Protein AF-0000000084987945 (afdb_homodimer)

Solvent-accessible surface area (backbone atoms only — not comparable to full-atom values): 74533 Å² total; per-residue (Å²): 143,82,83,84,73,84,87,86,86,86,79,91,82,84,87,88,77,84,85,86,88,83,87,84,81,84,77,81,86,84,83,82,85,83,84,81,84,84,82,87,84,83,82,85,83,87,82,87,81,85,81,81,77,78,73,83,76,75,76,74,80,72,62,79,60,89,60,60,73,70,62,80,61,82,75,36,69,38,44,73,41,33,36,32,45,24,54,27,39,64,25,58,55,28,51,79,42,78,48,49,49,55,23,37,37,28,26,41,70,70,18,45,58,64,63,59,49,51,52,57,26,43,67,40,40,54,67,92,40,73,86,45,66,91,70,44,40,17,73,93,49,36,65,63,40,69,76,39,26,76,77,40,52,33,32,38,36,32,25,39,20,62,67,41,10,58,61,46,17,73,75,68,75,46,52,56,75,32,33,32,37,36,31,42,32,35,26,67,68,69,48,58,35,37,31,29,77,72,39,64,87,72,43,72,42,29,50,86,74,37,72,69,36,31,52,52,46,50,53,52,59,68,24,48,47,38,18,43,75,46,47,52,57,18,43,60,65,25,70,39,54,36,67,59,49,47,51,52,69,69,50,84,82,60,49,73,52,56,43,34,29,48,48,39,49,50,37,49,27,56,70,50,69,43,53,57,60,55,53,40,59,32,38,49,62,84,78,77,56,88,74,80,75,67,74,70,49,71,66,52,48,47,50,41,48,49,34,38,48,50,51,49,49,48,31,43,50,34,15,49,50,50,23,55,55,45,39,73,68,42,81,86,51,66,53,41,41,41,42,44,73,62,55,55,33,37,36,37,31,35,25,30,83,89,43,68,67,72,36,47,40,64,66,41,40,56,52,55,33,42,52,50,36,50,47,43,45,48,47,56,52,40,69,70,47,85,53,57,33,37,40,34,31,43,36,66,57,62,79,30,40,55,68,54,25,40,51,49,44,55,48,49,58,61,52,27,74,49,25,31,33,38,32,28,43,56,54,32,51,64,48,51,48,45,48,47,59,36,37,30,32,32,27,57,43,95,88,64,29,21,33,56,37,72,64,57,49,62,57,81,86,41,71,70,39,43,47,30,26,44,32,55,48,48,25,41,25,44,54,45,23,60,60,50,38,59,72,38,41,56,33,36,25,40,38,68,33,43,29,37,50,54,50,40,50,50,38,38,33,31,57,68,64,71,49,78,62,54,42,54,75,35,49,47,38,17,47,40,59,71,19,47,62,33,49,32,48,68,48,31,60,90,86,50,76,81,52,36,32,46,37,36,36,32,74,71,29,46,52,37,50,51,52,32,41,69,50,88,26,51,91,44,55,86,41,54,42,52,35,36,81,57,36,98,38,73,52,18,38,66,72,49,70,45,58,61,70,63,52,25,52,51,49,35,66,70,54,66,91,54,95,65,57,52,61,78,69,62,61,85,80,52,44,54,67,64,50,51,53,53,48,28,56,75,67,74,46,83,76,57,93,60,44,61,42,55,49,25,53,50,46,36,51,51,45,63,70,61,37,62,80,76,52,56,70,69,58,52,50,35,51,45,50,54,50,51,57,68,61,53,129,138,88,85,81,81,80,85,85,83,87,82,90,78,85,93,82,91,73,86,79,89,73,92,84,78,86,69,82,75,86,73,74,85,78,76,82,83,75,90,78,89,82,91,81,86,90,82,90,76,82,78,78,78,75,71,82,74,73,75,75,76,74,65,77,67,81,66,62,75,73,68,83,64,83,73,40,70,37,44,75,42,33,36,30,43,23,53,28,38,65,26,56,56,29,51,80,42,79,49,50,49,56,24,36,38,28,26,43,70,73,19,43,59,64,62,59,48,50,51,58,25,42,67,40,39,55,67,90,42,73,85,45,66,90,70,44,41,16,72,93,48,37,66,64,39,68,76,40,26,77,77,39,51,34,34,38,37,32,25,39,20,64,66,41,10,58,61,47,17,71,77,67,75,48,51,57,75,32,32,32,35,36,32,42,31,35,26,69,66,69,46,56,35,37,33,30,77,72,40,64,86,72,44,72,44,31,51,86,74,36,71,69,36,31,52,53,48,50,53,52,60,68,21,48,44,38,19,46,75,47,48,53,57,17,42,60,64,24,70,38,55,37,67,59,48,47,52,54,70,69,51,86,83,60,50,74,53,57,42,34,29,46,48,38,50,49,37,50,27,56,69,52,69,43,54,56,61,55,53,39,59,33,38,50,64,83,79,78,56,90,77,80,75,68,73,74,50,71,65,52,48,48,51,42,49,49,33,38,46,49,49,48,50,48,30,43,51,34,15,49,50,48,23,55,56,45,39,72,68,41,82,89,51,67,55,40,41,41,43,43,73,62,55,57,34,36,35,38,31,34,24,29,85,90,43,67,67,72,36,46,40,63,69,41,37,55,51,56,34,40,52,51,38,50,46,46,44,49,47,58,52,39,69,70,46,88,54,56,32,37,40,36,31,42,37,65,58,61,78,32,41,55,70,56,26,39,52,48,43,56,48,49,57,61,52,26,74,50,24,32,34,40,33,28,41,56,53,32,53,64,48,51,48,44,48,46,58,34,38,30,34,30,27,57,44,97,87,65,28,23,34,58,37,72,65,58,47,64,57,81,84,40,72,71,40,44,48,29,26,46,31,55,49,49,24,41,25,44,53,47,23,60,62,49,36,61,73,37,41,54,32,36,25,40,38,68,32,44,30,39,50,53,51,40,51,49,39,39,33,32,57,67,65,71,48,78,62,50,45,54,76,36,50,46,38,18,47,40,59,71,19,46,62,34,48,32,48,68,47,31,59,90,85,49,76,80,51,35,33,48,34,35,36,34,73,72,30,46,51,36,50,51,51,31,42,71,51,88,26,51,92,45,54,85,40,54,43,52,36,35,83,57,36,100,38,74,52,19,39,65,72,48,71,44,58,63,71,62,52,24,53,50,49,36,66,72,54,66,91,53,97,68,58,54,62,77,70,60,62,87,79,51,44,55,66,63,50,50,52,53,48,29,56,74,66,72,46,84,76,57,94,61,43,60,42,55,50,25,53,51,46,35,54,53,45,64,71,61,37,62,80,75,52,56,71,68,58,50,51,35,51,47,51,55,49,50,57,68,61,53,130

pLDDT: mean 75.13, std 21.99, range [14.35, 97.81]

Foldseek 3Di:
DDDCPDDDDDDDDDDDDDDDDDDDDDDDDDDDDDDDDDDDDDDDDDDDDDDDPPPDPPDPPPPPPVPPPPVPPPQDAWAWAWKWFDQWAQAHTAPIDGFDLEFEEEFDPPLCQVRVQLLVCLLAALDDNAQDLVHTGYPVCSPVCVVPQPVDWGMKTKIQRVPNLVVVCVLPVDDSVQSRMKIWTATSVGWIWIDGPSCCVVPIQTCVPDDSSVVVRVSVSVNYFHAFEAELLLQDDQKDQLVVLVVLLPDPPDDPSSVRVNLLVVLLCVLLVHRSVLLLVLQDDDPPDVPDPPPDDPVRVVSSVVSQVVSQVSQAVSQQVLQVVVCVLVVPFNKGWGWDDHNRIIGIWIAGPVGRDTDTPNPDASLVSLVSSVCSSLCRSVVNVLASHEYEYEARQVRHDLVSLLVVLVSSVVSSVGYGYYYYHLALSNDDLVPLQSYWYWGQDPVRHIYIDSDLDPPPPDVSSVSRNVSSVVNNVVVVCVVQLAFAAEEEEADPLLQLLLVLLVVQCVVVVLDDFPHHYGYHHQNALVRQVVSCVVSPPPPDPRGAYEFEQAPRRVVRLVVCCVPVCVVPNLSYHYCCQLAVAGREGSCVLDFLLLLQVLVCVVPVPFPDRLSVVDDPRDHNVVSVVVVCVVRVHDQDPCNSNVSSNSSSVVDVVVGPVVDDPSSSVSSSVVVVSNRPD/DDPDPDDPDDDDDDDDDDPDPDDDPPPDPPDDDDDPDDDDDDDDDDDDDDDPPPPPPPDPPPPPPPPPPPPPPPQQAWAWAWKWFDQWAQAHTAPIDGFDLEFEEEADPPLCQVRVQLLVCLLAALDDNAQDLVHTGYPVCSVVCVVPQVVDWGMKTKIQRVPNLVVVCVLPVDDSVQSRMKIWTATSVGWIWIDGPSCCVVPIQTCVPDDSSVVSRVSVSSNYFHAFEAELLLQDDQKDQLVVLVVLLPDPPDDPSSVRVNLLVVLLCVLLVHRSVLLLVLQDDDPPDPPDPPPDDPVRVVSSVVSQVVSQVSQAVSQQVLQVVVCVLPVPFNKGWGWDDHNRIIGIWIAGPVGRDTDTPNPDASLVSLSSSVCSSQCRSCVNPLASHEYEYEARQVRPDLVSLLVVLVSSVVSSVGYGYYYYHLALSNDDLVPLQSYWYWGQDPVRHIYIDSDLDPPPPDVSSVRRNVSSVVNNVVVVCVVQLAFAQEEEEQDPLLQLLLVLLVVQCVVVPLDDFPHHYGYHHQNALVSQVVSCVVRPPPPDPRGAYEFEQAPRRVVRLVVCCVPVCVVPNLSYHYCCVLAVAGREGSCVLDPLLLLQVLVCVVPVPFPDRLNVVDDPRDHNVVSVVVVCVVRVHDQDPCNSNVSSNSSSVVDVVVGPVVDDPSSSVSSSVVVVSNRPD

Nearest PDB structures (foldseek):
  8sux-assembly1_A  TM=4.838E-01  e=1.278E-10  Escherichia coli
  8eea-assembly1_E  TM=4.472E-01  e=8.018E-11  Escherichia coli
  8eea-assembly1_F  TM=4.170E-01  e=2.702E-11  Escherichia coli
  8ee4-assembly1_E  TM=4.549E-01  e=4.667E-10  Escherichia coli
  8sux-assembly1_D  TM=4.494E-01  e=4.667E-10  Escherichia coli

Radius of gyration: 37.22 Å; Cα contacts (8 Å, |Δi|>4): 2187; chains: 2; bounding box: 114×106×109 Å

Sequence (1362 aa):
MTIHILPVKEKDTDFMNKQPLQDMLLLPRISDIPEIPEPQDHAEATSNSESPVESPVDSPVDAPAPGEAIDDRIIHPMHLTRFLVTNFRSVENSGWIEVDSVTALIGVNESGKTNLLVPLWKLNPAVGGEIVPASDYPKKQFGPVRQAPESFHFITAEFEAGELGEELCGKLEISSEEASLIAVKRYFNGDYSISFPRREELGEIRRSSGEEAEDVVDTVIHSLPKFVYYSEFGNLDSEIYLPHVVQNLQRTDLGPREAAKSRTLRVLFKFVGLEPGEILELGRDFPRRKGRRREPTVEEIREIAMKKRERSILLQSAGGLLTEKFRNWWKQGDYKFRFEADGSHFRIWVSDDRRPEEVELESRSTGLQWFLSFYLVFLVESGGEHQNAVLLLDEPGLSLHPLAQRNLFAFFDSLAKVNKILYTTHSPFLLDAEHLGRARKVYVSANGTTQVTSDLRSVEKDVRQAGAAYVVHSALNLNIAESMVTGCQPVVVQRVSDQYYLSTIKTLLIGANKIAPKRELLFPPAGASKTVGVIASIISGRDEPLPKVVLRDDEAGKQINAELKSDLYSDAQERIFSTDNYVLFSNSTTEDLIPAPFFAQVIDRWERNTDTAFADVLVNGKPVVAQVQAWAEAQDLVLRDEWRVEVAKRVKEQALKKGIGAFDAGTIARWAKLFQELIRNMTIHILPVKEKDTDFMNKQPLQDMLLLPRISDIPEIPEPQDHAEATSNSESPVESPVDSPVDAPAPGEAIDDRIIHPMHLTRFLVTNFRSVENSGWIEVDSVTALIGVNESGKTNLLVPLWKLNPAVGGEIVPASDYPKKQFGPVRQAPESFHFITAEFEAGELGEELCGKLEISSEEASLIAVKRYFNGDYSISFPRREELGEIRRSSGEEAEDVVDTVIHSLPKFVYYSEFGNLDSEIYLPHVVQNLQRTDLGPREAAKSRTLRVLFKFVGLEPGEILELGRDFPRRKGRRREPTVEEIREIAMKKRERSILLQSAGGLLTEKFRNWWKQGDYKFRFEADGSHFRIWVSDDRRPEEVELESRSTGLQWFLSFYLVFLVESGGEHQNAVLLLDEPGLSLHPLAQRNLFAFFDSLAKVNKILYTTHSPFLLDAEHLGRARKVYVSANGTTQVTSDLRSVEKDVRQAGAAYVVHSALNLNIAESMVTGCQPVVVQRVSDQYYLSTIKTLLIGANKIAPKRELLFPPAGASKTVGVIASIISGRDEPLPKVVLRDDEAGKQINAELKSDLYSDAQERIFSTDNYVLFSNSTTEDLIPAPFFAQVIDRWERNTDTAFADVLVNGKPVVAQVQAWAEAQDLVLRDEWRVEVAKRVKEQALKKGIGAFDAGTIARWAKLFQELIRN

Secondary structure (DSSP, 8-state):
-----PPP---------------------------------------------------------S------------EEEEEEEEEETTEEE---EE--SEEEEE-STTSSHHHHHHHHHHHSBSSS----HHHHS-STTHHHHHH-GGG-EEEEEEEE-THHHHHHHHHHT--HHHHTEEEEEEETTS-EEEE-TT-GGG--EEGGG-HHHHHHHHHHHHHSPEEEEEEGGGPPPSEEEHHHHHHHHH-S---HHHHHHHHHHHHHHHHHT--HHHHHHHH------SS------HHHHHHHHHHHHHHHHHHHHHHHHHHHHHHHH-TT--EEEEEEEETTEEEEEEEESS--S-EEGGGS-HHHHHHHHHHHHHHHHTTT--SSEEEEEESTTTTS-HHHHHHHHHHHHHHTTTSEEEEEE--GGGS-GGGGGGEEEEEE-TTS-EEEES--S--TT-HHHHHHHHHHHHHHHHHHHHHHHTT-EEEEBSSHHHHHHHHHHHHHHHHTTS---SS-EE--B--STHHHHHHHHHHS-TTSPPPEEEE--SHHHHHHHHHHHHTTTTT-GGGEEEGGGGSSSSS--GGGGS-HHHHHHHHHHH----SS-HHHH--TTS-HHHHHHHHHHHTT----TTHHHHHHHHHHHHHHHH-GGGS-HHHHHHHHHHHHHHH--/------------------------------------------------------------------------------EEEEEEEEEETTEEE---EE--SEEEEE-STTSSHHHHHHHHHHHSBSSS----HHHHS-STTHHHHHH-GGG-EEEEEEEE-THHHHHHHHHHT--HHHHTEEEEEEETTS-EEEE-TT-GGG--EEGGG-HHHHHHHHHHHHHSPEEEEEEGGGPPPSEEEHHHHHHHHH-S---HHHHHHHHHHHHHHHHHT--HHHHHHHH------SS------HHHHHHHHHHHHHHHHHHHHHHHHHHHHHHHH-TT--EEEEEEEETTEEEEEEEESS--S-EEGGGS-HHHHHHHHHHHHHHHHTTT--SSEEEEEESTTTTS-HHHHHHHHHHHHHHTTTSEEEEEE--GGGS-GGGGGGEEEEEE-TTS-EEEES--S--TT-HHHHHHHHHHHHHHHHHHHHHHHTT-EEEEBSSHHHHHHHHHHHHHHHHTTS---SS-EE--B--SHHHHHHHHHHHS-TTSPPPEEEE--SHHHHHHHHHHHHTTTTT-GGGEEEGGGGSSSSS--GGGGS-HHHHHHHHHHH----SS-HHHH--TTS-HHHHHHHHHHHTT----TTHHHHHHHHHHHHHHHH-GGGS-HHHHHHHHHHHHHHH--

Structure (mmCIF, N/CA/C/O backbone):
data_AF-0000000084987945-model_v1
#
loop_
_entity.id
_entity.type
_entity.pdbx_description
1 polymer 'AAA domain-containing protein, putative AbiEii toxin, Type IV TA system'
#
loop_
_atom_site.group_PDB
_atom_site.id
_atom_site.type_symbol
_atom_site.label_atom_id
_atom_site.label_alt_id
_atom_site.label_comp_id
_atom_site.label_asym_id
_atom_site.label_entity_id
_atom_site.label_seq_id
_atom_site.pdbx_PDB_ins_code
_atom_site.Cartn_x
_atom_site.Cartn_y
_atom_site.Cartn_z
_atom_site.occupancy
_atom_site.B_iso_or_equiv
_atom_site.auth_seq_id
_atom_site.auth_comp_id
_atom_site.auth_asym_id
_atom_site.auth_atom_id
_atom_site.pdbx_PDB_model_num
ATOM 1 N N . MET A 1 1 ? 37.281 15.789 -46.531 1 18.06 1 MET A N 1
ATOM 2 C CA . MET A 1 1 ? 36.156 15.016 -45.969 1 18.06 1 MET A CA 1
ATOM 3 C C . MET A 1 1 ? 36.594 13.57 -45.75 1 18.06 1 MET A C 1
ATOM 5 O O . MET A 1 1 ? 35.75 12.656 -45.781 1 18.06 1 MET A O 1
ATOM 9 N N . THR A 1 2 ? 37.844 13.289 -45.469 1 19.67 2 THR A N 1
ATOM 10 C CA . THR A 1 2 ? 38.969 12.367 -45.5 1 19.67 2 THR A CA 1
ATOM 11 C C . THR A 1 2 ? 38.812 11.273 -44.438 1 19.67 2 THR A C 1
ATOM 13 O O . THR A 1 2 ? 38.688 11.57 -43.25 1 19.67 2 THR A O 1
ATOM 16 N N . ILE A 1 3 ? 38.375 10.016 -44.844 1 20.69 3 ILE A N 1
ATOM 17 C CA . ILE A 1 3 ? 37.906 8.719 -44.375 1 20.69 3 ILE A CA 1
ATOM 18 C C . ILE A 1 3 ? 39 8.055 -43.531 1 20.69 3 ILE A C 1
ATOM 20 O O . ILE A 1 3 ? 40.125 7.844 -44 1 20.69 3 ILE A O 1
ATOM 24 N N . HIS A 1 4 ? 39 8.188 -42.125 1 18.03 4 HIS A N 1
ATOM 25 C CA . HIS A 1 4 ? 39.938 7.914 -41.062 1 18.03 4 HIS A CA 1
ATOM 26 C C . HIS A 1 4 ? 40.125 6.414 -40.844 1 18.03 4 HIS A C 1
ATOM 28 O O . HIS A 1 4 ? 39.219 5.73 -40.375 1 18.03 4 HIS A O 1
ATOM 34 N N . ILE A 1 5 ? 40.938 5.672 -41.625 1 17.28 5 ILE A N 1
ATOM 35 C CA . ILE A 1 5 ? 41.25 4.289 -41.938 1 17.28 5 ILE A CA 1
ATOM 36 C C . ILE A 1 5 ? 42.031 3.664 -40.781 1 17.28 5 ILE A C 1
ATOM 38 O O . ILE A 1 5 ? 42.781 2.717 -40.938 1 17.28 5 ILE A O 1
ATOM 42 N N . LEU A 1 6 ? 41.656 3.838 -39.469 1 18.48 6 LEU A N 1
ATOM 43 C CA . LEU A 1 6 ? 42.812 3.473 -38.656 1 18.48 6 LEU A CA 1
ATOM 44 C C . LEU A 1 6 ? 43.062 1.968 -38.719 1 18.48 6 LEU A C 1
ATOM 46 O O . LEU A 1 6 ? 42.125 1.185 -38.812 1 18.48 6 LEU A O 1
ATOM 50 N N . PRO A 1 7 ? 44.281 1.281 -38.562 1 17.52 7 PRO A N 1
ATOM 51 C CA . PRO A 1 7 ? 45.062 0.105 -38.969 1 17.52 7 PRO A CA 1
ATOM 52 C C . PRO A 1 7 ? 44.719 -1.14 -38.156 1 17.52 7 PRO A C 1
ATOM 54 O O . PRO A 1 7 ? 44.219 -1.028 -37.031 1 17.52 7 PRO A O 1
ATOM 57 N N . VAL A 1 8 ? 44.781 -2.41 -38.75 1 17.39 8 VAL A N 1
ATOM 58 C CA . VAL A 1 8 ? 44.531 -3.848 -38.812 1 17.39 8 VAL A CA 1
ATOM 59 C C . VAL A 1 8 ? 45.375 -4.566 -37.75 1 17.39 8 VAL A C 1
ATOM 61 O O . VAL A 1 8 ? 46.594 -4.355 -37.688 1 17.39 8 VAL A O 1
ATOM 64 N N . LYS A 1 9 ? 44.719 -5.141 -36.906 1 16.72 9 LYS A N 1
ATOM 65 C CA . LYS A 1 9 ? 45.062 -5.953 -35.75 1 16.72 9 LYS A CA 1
ATOM 66 C C . LYS A 1 9 ? 45.719 -7.254 -36.156 1 16.72 9 LYS A C 1
ATOM 68 O O . LYS A 1 9 ? 45.156 -8.039 -36.938 1 16.72 9 LYS A O 1
ATOM 73 N N . GLU A 1 10 ? 47 -7.516 -35.938 1 15.53 10 GLU A N 1
ATOM 74 C CA . GLU A 1 10 ? 48 -8.5 -36.281 1 15.53 10 GLU A CA 1
ATOM 75 C C . GLU A 1 10 ? 47.688 -9.867 -35.688 1 15.53 10 GLU A C 1
ATOM 77 O O . GLU A 1 10 ? 47 -9.961 -34.656 1 15.53 10 GLU A O 1
ATOM 82 N N . LYS A 1 11 ? 48.344 -11.047 -36.156 1 16.27 11 LYS A N 1
ATOM 83 C CA . LYS A 1 11 ? 48.438 -12.414 -36.656 1 16.27 11 LYS A CA 1
ATOM 84 C C . LYS A 1 11 ? 48.875 -13.367 -35.562 1 16.27 11 LYS A C 1
ATOM 86 O O . LYS A 1 11 ? 48.656 -14.578 -35.625 1 16.27 11 LYS A O 1
ATOM 91 N N . ASP A 1 12 ? 49.688 -13.078 -34.531 1 15.3 12 ASP A N 1
ATOM 92 C CA . ASP A 1 12 ? 50.812 -14 -34.469 1 15.3 12 ASP A CA 1
ATOM 93 C C . ASP A 1 12 ? 50.375 -15.375 -33.938 1 15.3 12 ASP A C 1
ATOM 95 O O . ASP A 1 12 ? 49.375 -15.492 -33.25 1 15.3 12 ASP A O 1
ATOM 99 N N . THR A 1 13 ? 51.281 -16.547 -34.125 1 15.8 13 THR A N 1
ATOM 100 C CA . THR A 1 13 ? 51.625 -17.891 -34.562 1 15.8 13 THR A CA 1
ATOM 101 C C . THR A 1 13 ? 51.594 -18.859 -33.375 1 15.8 13 THR A C 1
ATOM 103 O O . THR A 1 13 ? 51.062 -19.984 -33.5 1 15.8 13 THR A O 1
ATOM 106 N N . ASP A 1 14 ? 52.469 -18.875 -32.312 1 14.89 14 ASP A N 1
ATOM 107 C CA . ASP A 1 14 ? 53.406 -19.969 -32.281 1 14.89 14 ASP A CA 1
ATOM 108 C C . ASP A 1 14 ? 52.844 -21.172 -31.531 1 14.89 14 ASP A C 1
ATOM 110 O O . ASP A 1 14 ? 52.875 -22.297 -32.031 1 14.89 14 ASP A O 1
ATOM 114 N N . PHE A 1 15 ? 53.375 -21.469 -30.156 1 15.02 15 PHE A N 1
ATOM 115 C CA . PHE A 1 15 ? 54.344 -22.531 -29.859 1 15.02 15 PHE A CA 1
ATOM 116 C C . PHE A 1 15 ? 53.625 -23.812 -29.469 1 15.02 15 PHE A C 1
ATOM 118 O O . PHE A 1 15 ? 52.438 -23.797 -29.141 1 15.02 15 PHE A O 1
ATOM 125 N N . MET A 1 16 ? 54.25 -24.562 -28.375 1 14.88 16 MET A N 1
ATOM 126 C CA . MET A 1 16 ? 54.906 -25.844 -28.234 1 14.88 16 MET A CA 1
ATOM 127 C C . MET A 1 16 ? 53.938 -26.906 -27.719 1 14.88 16 MET A C 1
ATOM 129 O O . MET A 1 16 ? 52.875 -26.578 -27.219 1 14.88 16 MET A O 1
ATOM 133 N N . ASN A 1 17 ? 54.5 -27.859 -26.844 1 14.35 17 ASN A N 1
ATOM 134 C CA . ASN A 1 17 ? 54.844 -29.281 -26.828 1 14.35 17 ASN A CA 1
ATOM 135 C C . ASN A 1 17 ? 53.906 -30.062 -25.891 1 14.35 17 ASN A C 1
ATOM 137 O O . ASN A 1 17 ? 53.719 -31.266 -26.047 1 14.35 17 ASN A O 1
ATOM 141 N N . LYS A 1 18 ? 53.438 -29.391 -24.75 1 14.7 18 LYS A N 1
ATOM 142 C CA . LYS A 1 18 ? 53.812 -30.266 -23.641 1 14.7 18 LYS A CA 1
ATOM 143 C C . LYS A 1 18 ? 53.031 -31.562 -23.688 1 14.7 18 LYS A C 1
ATOM 145 O O . LYS A 1 18 ? 51.844 -31.578 -24.031 1 14.7 18 LYS A O 1
ATOM 150 N N . GLN A 1 19 ? 53.656 -32.531 -22.906 1 14.47 19 GLN A N 1
ATOM 151 C CA . GLN A 1 19 ? 53.875 -33.969 -22.906 1 14.47 19 GLN A CA 1
ATOM 152 C C . GLN A 1 19 ? 52.688 -34.688 -22.281 1 14.47 19 GLN A C 1
ATOM 154 O O . GLN A 1 19 ? 51.844 -34.094 -21.609 1 14.47 19 GLN A O 1
ATOM 159 N N . PRO A 1 20 ? 53.094 -35.719 -21.453 1 15.25 20 PRO A N 1
ATOM 160 C CA . PRO A 1 20 ? 52.906 -37.156 -21.609 1 15.25 20 PRO A CA 1
ATOM 161 C C . PRO A 1 20 ? 51.75 -37.688 -20.781 1 15.25 20 PRO A C 1
ATOM 163 O O . PRO A 1 20 ? 50.844 -38.344 -21.344 1 15.25 20 PRO A O 1
ATOM 166 N N . LEU A 1 21 ? 52.156 -38.156 -19.484 1 14.41 21 LEU A N 1
ATOM 167 C CA . LEU A 1 21 ? 52.312 -39.562 -19.109 1 14.41 21 LEU A CA 1
ATOM 168 C C . LEU A 1 21 ? 51.062 -40.094 -18.406 1 14.41 21 LEU A C 1
ATOM 170 O O . LEU A 1 21 ? 50.25 -39.281 -17.922 1 14.41 21 LEU A O 1
ATOM 174 N N . GLN A 1 22 ? 51.344 -41 -17.391 1 14.46 22 GLN A N 1
ATOM 175 C CA . GLN A 1 22 ? 51.062 -42.406 -17.188 1 14.46 22 GLN A CA 1
ATOM 176 C C . GLN A 1 22 ? 49.969 -42.594 -16.125 1 14.46 22 GLN A C 1
ATOM 178 O O . GLN A 1 22 ? 49 -43.312 -16.359 1 14.46 22 GLN A O 1
ATOM 183 N N . ASP A 1 23 ? 50.406 -42.531 -14.773 1 14.65 23 ASP A N 1
ATOM 184 C CA . ASP A 1 23 ? 50.469 -43.781 -14 1 14.65 23 ASP A CA 1
ATOM 185 C C . ASP A 1 23 ? 49.156 -44.062 -13.297 1 14.65 23 ASP A C 1
ATOM 187 O O . ASP A 1 23 ? 48.281 -43.188 -13.227 1 14.65 23 ASP A O 1
ATOM 191 N N . MET A 1 24 ? 49.219 -44.188 -11.836 1 14.56 24 MET A N 1
ATOM 192 C CA . MET A 1 24 ? 49.156 -45.375 -10.984 1 14.56 24 MET A CA 1
ATOM 193 C C . MET A 1 24 ? 47.812 -45.438 -10.258 1 14.56 24 MET A C 1
ATOM 195 O O . MET A 1 24 ? 47.375 -44.438 -9.664 1 14.56 24 MET A O 1
ATOM 199 N N . LEU A 1 25 ? 47 -46.469 -10.375 1 15.73 25 LEU A N 1
ATOM 200 C CA . LEU A 1 25 ? 45.656 -46.969 -10.102 1 15.73 25 LEU A CA 1
ATOM 201 C C . LEU A 1 25 ? 45.469 -47.219 -8.609 1 15.73 25 LEU A C 1
ATOM 203 O O . LEU A 1 25 ? 44.344 -47.562 -8.164 1 15.73 25 LEU A O 1
ATOM 207 N N . LEU A 1 26 ? 46.531 -47.156 -7.672 1 14.95 26 LEU A N 1
ATOM 208 C CA . LEU A 1 26 ? 46.438 -48.312 -6.785 1 14.95 26 LEU A CA 1
ATOM 209 C C . LEU A 1 26 ? 45.281 -48.156 -5.801 1 14.95 26 LEU A C 1
ATOM 211 O O . LEU A 1 26 ? 45.094 -47.094 -5.238 1 14.95 26 LEU A O 1
ATOM 215 N N . LEU A 1 27 ? 44.438 -49.219 -5.59 1 16.12 27 LEU A N 1
ATOM 216 C CA . LEU A 1 27 ? 43.125 -49.562 -5.051 1 16.12 27 LEU A CA 1
ATOM 217 C C . LEU A 1 27 ? 43.156 -49.656 -3.531 1 16.12 27 LEU A C 1
ATOM 219 O O . LEU A 1 27 ? 42.125 -49.469 -2.863 1 16.12 27 LEU A O 1
ATOM 223 N N . PRO A 1 28 ? 44.438 -49.812 -2.805 1 15 28 PRO A N 1
ATOM 224 C CA . PRO A 1 28 ? 44.25 -51.031 -2.014 1 15 28 PRO A CA 1
ATOM 225 C C . PRO A 1 28 ? 43.25 -50.875 -0.875 1 15 28 PRO A C 1
ATOM 227 O O . PRO A 1 28 ? 42.844 -49.75 -0.573 1 15 28 PRO A O 1
ATOM 230 N N . ARG A 1 29 ? 43.594 -51.625 0.313 1 15.9 29 ARG A N 1
ATOM 231 C CA . ARG A 1 29 ? 43.188 -52.75 1.132 1 15.9 29 ARG A CA 1
ATOM 232 C C . ARG A 1 29 ? 42.531 -52.281 2.428 1 15.9 29 ARG A C 1
ATOM 234 O O . ARG A 1 29 ? 42.75 -51.156 2.867 1 15.9 29 ARG A O 1
ATOM 241 N N . ILE A 1 30 ? 41.844 -53.188 3.168 1 16.94 30 ILE A N 1
ATOM 242 C CA . ILE A 1 30 ? 40.781 -53.531 4.09 1 16.94 30 ILE A CA 1
ATOM 243 C C . ILE A 1 30 ? 41.25 -53.312 5.527 1 16.94 30 ILE A C 1
ATOM 245 O O . ILE A 1 30 ? 40.406 -53.188 6.434 1 16.94 30 ILE A O 1
ATOM 249 N N . SER A 1 31 ? 42.688 -53.25 5.746 1 14.89 31 SER A N 1
ATOM 250 C CA . SER A 1 31 ? 43.062 -54.188 6.781 1 14.89 31 SER A CA 1
ATOM 251 C C . SER A 1 31 ? 42.5 -53.781 8.141 1 14.89 31 SER A C 1
ATOM 253 O O . SER A 1 31 ? 42.094 -52.625 8.328 1 14.89 31 SER A O 1
ATOM 255 N N . ASP A 1 32 ? 43.25 -54.25 9.203 1 15.66 32 ASP A N 1
ATOM 256 C CA . ASP A 1 32 ? 43.219 -55.094 10.391 1 15.66 32 ASP A CA 1
ATOM 257 C C . ASP A 1 32 ? 43.125 -54.25 11.656 1 15.66 32 ASP A C 1
ATOM 259 O O . ASP A 1 32 ? 42.344 -54.562 12.57 1 15.66 32 ASP A O 1
ATOM 263 N N . ILE A 1 33 ? 44.125 -53.219 12.055 1 15.47 33 ILE A N 1
ATOM 264 C CA . ILE A 1 33 ? 45 -53.75 13.094 1 15.47 33 ILE A CA 1
ATOM 265 C C . ILE A 1 33 ? 44.375 -53.5 14.469 1 15.47 33 ILE A C 1
ATOM 267 O O . ILE A 1 33 ? 43.562 -52.594 14.648 1 15.47 33 ILE A O 1
ATOM 271 N N . PRO A 1 34 ? 45.312 -53.656 15.508 1 16.17 34 PRO A N 1
ATOM 272 C CA . PRO A 1 34 ? 45.344 -54.375 16.781 1 16.17 34 PRO A CA 1
ATOM 273 C C . PRO A 1 34 ? 44.906 -53.531 17.969 1 16.17 34 PRO A C 1
ATOM 275 O O . PRO A 1 34 ? 44.75 -52.312 17.844 1 16.17 34 PRO A O 1
ATOM 278 N N . GLU A 1 35 ? 45.125 -54.094 19.156 1 18.77 35 GLU A N 1
ATOM 279 C CA . GLU A 1 35 ? 44.625 -54.25 20.516 1 18.77 35 GLU A CA 1
ATOM 280 C C . GLU A 1 35 ? 45.156 -53.156 21.438 1 18.77 35 GLU A C 1
ATOM 282 O O . GLU A 1 35 ? 44.625 -52.969 22.531 1 18.77 35 GLU A O 1
ATOM 287 N N . ILE A 1 36 ? 45.938 -51.969 21 1 15.86 36 ILE A N 1
ATOM 288 C CA . ILE A 1 36 ? 47.094 -51.844 21.875 1 15.86 36 ILE A CA 1
ATOM 289 C C . ILE A 1 36 ? 46.656 -51.469 23.281 1 15.86 36 ILE A C 1
ATOM 291 O O . ILE A 1 36 ? 45.688 -50.719 23.453 1 15.86 36 ILE A O 1
ATOM 295 N N . PRO A 1 37 ? 47.781 -51.562 24.109 1 16.61 37 PRO A N 1
ATOM 296 C CA . PRO A 1 37 ? 48 -52 25.5 1 16.61 37 PRO A CA 1
ATOM 297 C C . PRO A 1 37 ? 47.75 -50.875 26.516 1 16.61 37 PRO A C 1
ATOM 299 O O . PRO A 1 37 ? 47.656 -49.719 26.141 1 16.61 37 PRO A O 1
ATOM 302 N N . GLU A 1 38 ? 48.094 -51.25 27.75 1 17.95 38 GLU A N 1
ATOM 303 C CA . GLU A 1 38 ? 47.688 -51 29.125 1 17.95 38 GLU A CA 1
ATOM 304 C C . GLU A 1 38 ? 48.281 -49.719 29.688 1 17.95 38 GLU A C 1
ATOM 306 O O . GLU A 1 38 ? 47.625 -48.969 30.406 1 17.95 38 GLU A O 1
ATOM 311 N N . PRO A 1 39 ? 49.594 -49.25 29.141 1 15.38 39 PRO A N 1
ATOM 312 C CA . PRO A 1 39 ? 50.469 -49.25 30.312 1 15.38 39 PRO A CA 1
ATOM 313 C C . PRO A 1 39 ? 50.281 -48.031 31.219 1 15.38 39 PRO A C 1
ATOM 315 O O . PRO A 1 39 ? 49.656 -47.062 30.812 1 15.38 39 PRO A O 1
ATOM 318 N N . GLN A 1 40 ? 51.5 -47.625 31.844 1 16.14 40 GLN A N 1
ATOM 319 C CA . GLN A 1 40 ? 52.062 -47.406 33.188 1 16.14 40 GLN A CA 1
ATOM 320 C C . GLN A 1 40 ? 52.094 -45.906 33.531 1 16.14 40 GLN A C 1
ATOM 322 O O . GLN A 1 40 ? 52.062 -45.062 32.656 1 16.14 40 GLN A O 1
ATOM 327 N N . ASP A 1 41 ? 52.656 -45.562 34.781 1 17.11 41 ASP A N 1
ATOM 328 C CA . ASP A 1 41 ? 52.5 -44.656 35.906 1 17.11 41 ASP A CA 1
ATOM 329 C C . ASP A 1 41 ? 53.312 -43.375 35.688 1 17.11 41 ASP A C 1
ATOM 331 O O . ASP A 1 41 ? 52.906 -42.281 36.125 1 17.11 41 ASP A O 1
ATOM 335 N N . HIS A 1 42 ? 54.469 -43.344 34.875 1 15.16 42 HIS A N 1
ATOM 336 C CA . HIS A 1 42 ? 55.594 -42.812 35.625 1 15.16 42 HIS A CA 1
ATOM 337 C C . HIS A 1 42 ? 55.562 -41.281 35.656 1 15.16 42 HIS A C 1
ATOM 339 O O . HIS A 1 42 ? 55.031 -40.656 34.719 1 15.16 42 HIS A O 1
ATOM 345 N N . ALA A 1 43 ? 56.312 -40.719 36.688 1 16.25 43 ALA A N 1
ATOM 346 C CA . ALA A 1 43 ? 56.438 -39.531 37.531 1 16.25 43 ALA A CA 1
ATOM 347 C C . ALA A 1 43 ? 57.25 -38.438 36.812 1 16.25 43 ALA A C 1
ATOM 349 O O . ALA A 1 43 ? 56.906 -37.25 36.906 1 16.25 43 ALA A O 1
ATOM 350 N N . GLU A 1 44 ? 58.312 -38.781 35.969 1 15.02 44 GLU A N 1
ATOM 351 C CA . GLU A 1 44 ? 59.5 -38.094 36.438 1 15.02 44 GLU A CA 1
ATOM 352 C C . GLU A 1 44 ? 59.531 -36.656 35.938 1 15.02 44 GLU A C 1
ATOM 354 O O . GLU A 1 44 ? 58.938 -36.312 34.906 1 15.02 44 GLU A O 1
ATOM 359 N N . ALA A 1 45 ? 60.562 -35.781 36.469 1 16.61 45 ALA A N 1
ATOM 360 C CA . ALA A 1 45 ? 60.938 -34.469 37 1 16.61 45 ALA A CA 1
ATOM 361 C C . ALA A 1 45 ? 61.594 -33.594 35.906 1 16.61 45 ALA A C 1
ATOM 363 O O . ALA A 1 45 ? 61.438 -32.375 35.906 1 16.61 45 ALA A O 1
ATOM 364 N N . THR A 1 46 ? 62.281 -34.188 34.812 1 15.76 46 THR A N 1
ATOM 365 C CA . THR A 1 46 ? 63.594 -33.531 34.75 1 15.76 46 THR A CA 1
ATOM 366 C C . THR A 1 46 ? 63.438 -32.125 34.188 1 15.76 46 THR A C 1
ATOM 368 O O . THR A 1 46 ? 62.5 -31.828 33.438 1 15.76 46 THR A O 1
ATOM 371 N N . SER A 1 47 ? 64.562 -31.203 34.25 1 17.02 47 SER A N 1
ATOM 372 C CA . SER A 1 47 ? 65.062 -29.875 34.562 1 17.02 47 SER A CA 1
ATOM 373 C C . SER A 1 47 ? 65.312 -29.078 33.281 1 17.02 47 SER A C 1
ATOM 375 O O . SER A 1 47 ? 65.25 -27.844 33.281 1 17.02 47 SER A O 1
ATOM 377 N N . ASN A 1 48 ? 65.688 -29.734 32.062 1 16.28 48 ASN A N 1
ATOM 378 C CA . ASN A 1 48 ? 66.812 -29.062 31.484 1 16.28 48 ASN A CA 1
ATOM 379 C C . ASN A 1 48 ? 66.438 -27.719 30.859 1 16.28 48 ASN A C 1
ATOM 381 O O . ASN A 1 48 ? 65.312 -27.531 30.438 1 16.28 48 ASN A O 1
ATOM 385 N N . SER A 1 49 ? 67.5 -26.781 30.484 1 17.55 49 SER A N 1
ATOM 386 C CA . SER A 1 49 ? 67.938 -25.391 30.484 1 17.55 49 SER A CA 1
ATOM 387 C C . SER A 1 49 ? 67.75 -24.75 29.125 1 17.55 49 SER A C 1
ATOM 389 O O . SER A 1 49 ? 67.625 -23.516 29.016 1 17.55 49 SER A O 1
ATOM 391 N N . GLU A 1 50 ? 67.688 -25.516 27.922 1 17.38 50 GLU A N 1
ATOM 392 C CA . GLU A 1 50 ? 68.5 -24.859 26.922 1 17.38 50 GLU A CA 1
ATOM 393 C C . GLU A 1 50 ? 67.812 -23.641 26.328 1 17.38 50 GLU A C 1
ATOM 395 O O . GLU A 1 50 ? 66.625 -23.562 26.328 1 17.38 50 GLU A O 1
ATOM 400 N N . SER A 1 51 ? 68.688 -22.688 25.656 1 19.19 51 SER A N 1
ATOM 401 C CA . SER A 1 51 ? 68.75 -21.266 25.375 1 19.19 51 SER A CA 1
ATOM 402 C C . SER A 1 51 ? 67.938 -20.891 24.141 1 19.19 51 SER A C 1
ATOM 404 O O . SER A 1 51 ? 68 -21.609 23.141 1 19.19 51 SER A O 1
ATOM 406 N N . PRO A 1 52 ? 66.875 -19.938 24.219 1 18.58 52 PRO A N 1
ATOM 407 C CA . PRO A 1 52 ? 65.75 -19.516 23.438 1 18.58 52 PRO A CA 1
ATOM 408 C C . PRO A 1 52 ? 66.125 -18.828 22.125 1 18.58 52 PRO A C 1
ATOM 410 O O . PRO A 1 52 ? 66.75 -17.766 22.156 1 18.58 52 PRO A O 1
ATOM 413 N N . VAL A 1 53 ? 66.75 -19.656 21.156 1 18.67 53 VAL A N 1
ATOM 414 C CA . VAL A 1 53 ? 67.312 -18.953 20 1 18.67 53 VAL A CA 1
ATOM 415 C C . VAL A 1 53 ? 66.188 -18.078 19.359 1 18.67 53 VAL A C 1
ATOM 417 O O . VAL A 1 53 ? 65.062 -18.5 19.203 1 18.67 53 VAL A O 1
ATOM 420 N N . GLU A 1 54 ? 66.438 -16.766 19.156 1 18.73 54 GLU A N 1
ATOM 421 C CA . GLU A 1 54 ? 65.688 -15.531 18.875 1 18.73 54 GLU A CA 1
ATOM 422 C C . GLU A 1 54 ? 65.312 -15.445 17.406 1 18.73 54 GLU A C 1
ATOM 424 O O . GLU A 1 54 ? 66.188 -15.289 16.531 1 18.73 54 GLU A O 1
ATOM 429 N N . SER A 1 55 ? 64.625 -16.5 16.891 1 18.39 55 SER A N 1
ATOM 430 C CA . SER A 1 55 ? 64.562 -16.453 15.43 1 18.39 55 SER A CA 1
ATOM 431 C C . SER A 1 55 ? 63.906 -15.133 14.977 1 18.39 55 SER A C 1
ATOM 433 O O . SER A 1 55 ? 63 -14.633 15.602 1 18.39 55 SER A O 1
ATOM 435 N N . PRO A 1 56 ? 64.562 -14.438 14.016 1 20.42 56 PRO A N 1
ATOM 436 C CA . PRO A 1 56 ? 64.25 -13.078 13.562 1 20.42 56 PRO A CA 1
ATOM 437 C C . PRO A 1 56 ? 62.938 -12.953 12.828 1 20.42 56 PRO A C 1
ATOM 439 O O . PRO A 1 56 ? 62.594 -13.797 12 1 20.42 56 PRO A O 1
ATOM 442 N N . VAL A 1 57 ? 61.812 -12.578 13.523 1 21.09 57 VAL A N 1
ATOM 443 C CA . VAL A 1 57 ? 60.406 -12.359 13.219 1 21.09 57 VAL A CA 1
ATOM 444 C C . VAL A 1 57 ? 60.281 -11.414 12.023 1 21.09 57 VAL A C 1
ATOM 446 O O . VAL A 1 57 ? 60.719 -10.273 12.07 1 21.09 57 VAL A O 1
ATOM 449 N N . ASP A 1 58 ? 60.531 -11.961 10.82 1 20.12 58 ASP A N 1
ATOM 450 C CA . ASP A 1 58 ? 60.469 -11.086 9.656 1 20.12 58 ASP A CA 1
ATOM 451 C C . ASP A 1 58 ? 59.188 -10.273 9.664 1 20.12 58 ASP A C 1
ATOM 453 O O . ASP A 1 58 ? 58.125 -10.758 10.109 1 20.12 58 ASP A O 1
ATOM 457 N N . SER A 1 59 ? 59.25 -8.953 9.438 1 20.34 59 SER A N 1
ATOM 458 C CA . SER A 1 59 ? 58.375 -7.805 9.617 1 20.34 59 SER A CA 1
ATOM 459 C C . SER A 1 59 ? 57.156 -7.918 8.734 1 20.34 59 SER A C 1
ATOM 461 O O . SER A 1 59 ? 57.25 -8.258 7.555 1 20.34 59 SER A O 1
ATOM 463 N N . PRO A 1 60 ? 56 -8.25 9.352 1 22.73 60 PRO A N 1
ATOM 464 C CA . PRO A 1 60 ? 54.656 -8.43 8.734 1 22.73 60 PRO A CA 1
ATOM 465 C C . PRO A 1 60 ? 54.344 -7.355 7.695 1 22.73 60 PRO A C 1
ATOM 467 O O . PRO A 1 60 ? 54.75 -6.199 7.852 1 22.73 60 PRO A O 1
ATOM 470 N N . VAL A 1 61 ? 54.406 -7.73 6.457 1 25.23 61 VAL A N 1
ATOM 471 C CA . VAL A 1 61 ? 54.094 -6.832 5.352 1 25.23 61 VAL A CA 1
ATOM 472 C C . VAL A 1 61 ? 52.844 -6.008 5.691 1 25.23 61 VAL A C 1
ATOM 474 O O . VAL A 1 61 ? 51.812 -6.555 6.109 1 25.23 61 VAL A O 1
ATOM 477 N N . ASP A 1 62 ? 52.969 -4.781 6.047 1 22.88 62 ASP A N 1
ATOM 478 C CA . ASP A 1 62 ? 52.031 -3.727 6.484 1 22.88 62 ASP A CA 1
ATOM 479 C C . ASP A 1 62 ? 50.875 -3.57 5.516 1 22.88 62 ASP A C 1
ATOM 481 O O . ASP A 1 62 ? 51.062 -3.145 4.371 1 22.88 62 ASP A O 1
ATOM 485 N N . ALA A 1 63 ? 50.094 -4.586 5.355 1 26.78 63 ALA A N 1
ATOM 486 C CA . ALA A 1 63 ? 48.906 -4.25 4.559 1 26.78 63 ALA A CA 1
ATOM 487 C C . ALA A 1 63 ? 48.406 -2.854 4.895 1 26.78 63 ALA A C 1
ATOM 489 O O . ALA A 1 63 ? 48.312 -2.48 6.066 1 26.78 63 ALA A O 1
ATOM 490 N N . PRO A 1 64 ? 48.469 -1.971 3.916 1 25.88 64 PRO A N 1
ATOM 491 C CA . PRO A 1 64 ? 48.156 -0.624 4.402 1 25.88 64 PRO A CA 1
ATOM 492 C C . PRO A 1 64 ? 46.938 -0.585 5.285 1 25.88 64 PRO A C 1
ATOM 494 O O . PRO A 1 64 ? 46 -1.393 5.102 1 25.88 64 PRO A O 1
ATOM 497 N N . ALA A 1 65 ? 47.062 -0.458 6.598 1 25.83 65 ALA A N 1
ATOM 498 C CA . ALA A 1 65 ? 46.031 -0.203 7.578 1 25.83 65 ALA A CA 1
ATOM 499 C C . ALA A 1 65 ? 44.938 0.702 7 1 25.83 65 ALA A C 1
ATOM 501 O O . ALA A 1 65 ? 45.25 1.704 6.348 1 25.83 65 ALA A O 1
ATOM 502 N N . PRO A 1 66 ? 43.875 0.045 6.633 1 27.66 66 PRO A N 1
ATOM 503 C CA . PRO A 1 66 ? 42.844 0.929 6.078 1 27.66 66 PRO A CA 1
ATOM 504 C C . PRO A 1 66 ? 42.812 2.301 6.75 1 27.66 66 PRO A C 1
ATOM 506 O O . PRO A 1 66 ? 41.812 3.008 6.684 1 27.66 66 PRO A O 1
ATOM 509 N N . GLY A 1 67 ? 43.812 2.42 7.695 1 27.22 67 GLY A N 1
ATOM 510 C CA . GLY A 1 67 ? 43.938 3.693 8.391 1 27.22 67 GLY A CA 1
ATOM 511 C C . GLY A 1 67 ? 44.156 4.867 7.449 1 27.22 67 GLY A C 1
ATOM 512 O O . GLY A 1 67 ? 45.281 5.254 7.176 1 27.22 67 GLY A O 1
ATOM 513 N N . GLU A 1 68 ? 43.656 4.824 6.312 1 30.38 68 GLU A N 1
ATOM 514 C CA . GLU A 1 68 ? 44 6.129 5.746 1 30.38 68 GLU A CA 1
ATOM 515 C C . GLU A 1 68 ? 44.094 7.195 6.832 1 30.38 68 GLU A C 1
ATOM 517 O O . GLU A 1 68 ? 43.375 7.125 7.844 1 30.38 68 GLU A O 1
ATOM 522 N N . ALA A 1 69 ? 45.219 7.879 6.934 1 29.27 69 ALA A N 1
ATOM 523 C CA . ALA A 1 69 ? 45.438 9 7.848 1 29.27 69 ALA A CA 1
ATOM 524 C C . ALA A 1 69 ? 44.125 9.758 8.094 1 29.27 69 ALA A C 1
ATOM 526 O O . ALA A 1 69 ? 43.531 10.289 7.164 1 29.27 69 ALA A O 1
ATOM 527 N N . ILE A 1 70 ? 43.312 9.242 8.961 1 33.34 70 ILE A N 1
ATOM 528 C CA . ILE A 1 70 ? 42.344 10.234 9.461 1 33.34 70 ILE A CA 1
ATOM 529 C C . ILE A 1 70 ? 43 11.617 9.414 1 33.34 70 ILE A C 1
ATOM 531 O O . ILE A 1 70 ? 43.969 11.883 10.117 1 33.34 70 ILE A O 1
ATOM 535 N N . ASP A 1 71 ? 43.375 12.078 8.305 1 34.75 71 ASP A N 1
ATOM 536 C CA . ASP A 1 71 ? 43.781 13.484 8.328 1 34.75 71 ASP A CA 1
ATOM 537 C C . ASP A 1 71 ? 43.094 14.219 9.484 1 34.75 71 ASP A C 1
ATOM 539 O O . ASP A 1 71 ? 41.875 14.117 9.656 1 34.75 71 ASP A O 1
ATOM 543 N N . ASP A 1 72 ? 43.75 14.25 10.602 1 39.06 72 ASP A N 1
ATOM 544 C CA . ASP A 1 72 ? 43.438 14.906 11.867 1 39.06 72 ASP A CA 1
ATOM 545 C C . ASP A 1 72 ? 42.656 16.188 11.633 1 39.06 72 ASP A C 1
ATOM 547 O O . ASP A 1 72 ? 42.562 17.047 12.516 1 39.06 72 ASP A O 1
ATOM 551 N N . ARG A 1 73 ? 42.438 16.438 10.367 1 43.25 73 ARG A N 1
ATOM 552 C CA . ARG A 1 73 ? 41.688 17.688 10.234 1 43.25 73 ARG A CA 1
ATOM 553 C C . ARG A 1 73 ? 40.281 17.578 10.812 1 43.25 73 ARG A C 1
ATOM 555 O O . ARG A 1 73 ? 39.656 16.516 10.727 1 43.25 73 ARG A O 1
ATOM 562 N N . ILE A 1 74 ? 40 18.266 11.812 1 49.78 74 ILE A N 1
ATOM 563 C CA . ILE A 1 74 ? 38.688 18.438 12.406 1 49.78 74 ILE A CA 1
ATOM 564 C C . ILE A 1 74 ? 37.625 18.547 11.312 1 49.78 74 ILE A C 1
ATOM 566 O O . ILE A 1 74 ? 37.656 19.453 10.484 1 49.78 74 ILE A O 1
ATOM 570 N N . ILE A 1 75 ? 37.062 17.359 10.867 1 62.44 75 ILE A N 1
ATOM 571 C CA . ILE A 1 75 ? 36.031 17.391 9.844 1 62.44 75 ILE A CA 1
ATOM 572 C C . ILE A 1 75 ? 34.75 18 10.422 1 62.44 75 ILE A C 1
ATOM 574 O O . ILE A 1 75 ? 34.25 17.547 11.445 1 62.44 75 ILE A O 1
ATOM 578 N N . HIS A 1 76 ? 34.469 19.141 9.906 1 69.88 76 HIS A N 1
ATOM 579 C CA . HIS A 1 76 ? 33.219 19.766 10.258 1 69.88 76 HIS A CA 1
ATOM 580 C C . HIS A 1 76 ? 32.094 19.328 9.32 1 69.88 76 HIS A C 1
ATOM 582 O O . HIS A 1 76 ? 32.125 19.625 8.125 1 69.88 76 HIS A O 1
ATOM 588 N N . PRO A 1 77 ? 31.125 18.578 9.852 1 82.94 77 PRO A N 1
ATOM 589 C CA . PRO A 1 77 ? 30.094 18.031 8.977 1 82.94 77 PRO A CA 1
ATOM 590 C C . PRO A 1 77 ? 29.156 19.094 8.422 1 82.94 77 PRO A C 1
ATOM 592 O O . PRO A 1 77 ? 28.859 20.078 9.102 1 82.94 77 PRO A O 1
ATOM 595 N N . MET A 1 78 ? 28.922 19.062 7.09 1 91.5 78 MET A N 1
ATOM 596 C CA . MET A 1 78 ? 27.953 19.922 6.406 1 91.5 78 MET A CA 1
ATOM 597 C C . MET A 1 78 ? 26.578 19.281 6.375 1 91.5 78 MET A C 1
ATOM 599 O O . MET A 1 78 ? 26.453 18.047 6.449 1 91.5 78 MET A O 1
ATOM 603 N N . HIS A 1 79 ? 25.578 20.141 6.332 1 92.56 79 HIS A N 1
ATOM 604 C CA . HIS A 1 79 ? 24.203 19.641 6.316 1 92.56 79 HIS A CA 1
ATOM 605 C C . HIS A 1 79 ? 23.484 20.031 5.031 1 92.56 79 HIS A C 1
ATOM 607 O O . HIS A 1 79 ? 23.5 21.203 4.641 1 92.56 79 HIS A O 1
ATOM 613 N N . LEU A 1 80 ? 22.875 19.109 4.387 1 95.88 80 LEU A N 1
ATOM 614 C CA . LEU A 1 80 ? 22.172 19.312 3.125 1 95.88 80 LEU A CA 1
ATOM 615 C C . LEU A 1 80 ? 20.906 20.141 3.34 1 95.88 80 LEU A C 1
ATOM 617 O O . LEU A 1 80 ? 20.109 19.844 4.219 1 95.88 80 LEU A O 1
ATOM 621 N N . THR A 1 81 ? 20.75 21.156 2.531 1 94.31 81 THR A N 1
ATOM 622 C CA . THR A 1 81 ? 19.578 22.016 2.672 1 94.31 81 THR A CA 1
ATOM 623 C C . THR A 1 81 ? 18.641 21.844 1.482 1 94.31 81 THR A C 1
ATOM 625 O O . THR A 1 81 ? 17.422 21.75 1.656 1 94.31 81 THR A O 1
ATOM 628 N N . ARG A 1 82 ? 19.188 21.906 0.334 1 94.81 82 ARG A N 1
ATOM 629 C CA . ARG A 1 82 ? 18.391 21.703 -0.875 1 94.81 82 ARG A CA 1
ATOM 630 C C . ARG A 1 82 ? 19.266 21.203 -2.023 1 94.81 82 ARG A C 1
ATOM 632 O O . ARG A 1 82 ? 20.5 21.25 -1.945 1 94.81 82 ARG A O 1
ATOM 639 N N . PHE A 1 83 ? 18.625 20.703 -3.078 1 97 83 PHE A N 1
ATOM 640 C CA . PHE A 1 83 ? 19.375 20.219 -4.234 1 97 83 PHE A CA 1
ATOM 641 C C . PHE A 1 83 ? 18.547 20.344 -5.508 1 97 83 PHE A C 1
ATOM 643 O O . PHE A 1 83 ? 17.328 20.594 -5.441 1 97 83 PHE A O 1
ATOM 650 N N . LEU A 1 84 ? 19.312 20.266 -6.598 1 95.06 84 LEU A N 1
ATOM 651 C CA . LEU A 1 84 ? 18.75 20.422 -7.93 1 95.06 84 LEU A CA 1
ATOM 652 C C . LEU A 1 84 ? 19.344 19.406 -8.891 1 95.06 84 LEU A C 1
ATOM 654 O O . LEU A 1 84 ? 20.562 19.25 -8.977 1 95.06 84 LEU A O 1
ATOM 658 N N . VAL A 1 85 ? 18.453 18.656 -9.5 1 95.94 85 VAL A N 1
ATOM 659 C CA . VAL A 1 85 ? 18.906 17.672 -10.469 1 95.94 85 VAL A CA 1
ATOM 660 C C . VAL A 1 85 ? 18.719 18.219 -11.891 1 95.94 85 VAL A C 1
ATOM 662 O O . VAL A 1 85 ? 17.656 18.781 -12.211 1 95.94 85 VAL A O 1
ATOM 665 N N . THR A 1 86 ? 19.812 18.047 -12.641 1 94.62 86 THR A N 1
ATOM 666 C CA . THR A 1 86 ? 19.766 18.5 -14.023 1 94.62 86 THR A CA 1
ATOM 667 C C . THR A 1 86 ? 20.312 17.438 -14.969 1 94.62 86 THR A C 1
ATOM 669 O O . THR A 1 86 ? 21.281 16.75 -14.633 1 94.62 86 THR A O 1
ATOM 672 N N . ASN A 1 87 ? 19.688 17.281 -16.016 1 91.81 87 ASN A N 1
ATOM 673 C CA . ASN A 1 87 ? 20.172 16.453 -17.125 1 91.81 87 ASN A CA 1
ATOM 674 C C . ASN A 1 87 ? 20.5 15.031 -16.656 1 91.81 87 ASN A C 1
ATOM 676 O O . ASN A 1 87 ? 21.609 14.539 -16.906 1 91.81 87 ASN A O 1
ATOM 680 N N . PHE A 1 88 ? 19.625 14.422 -16.016 1 91.88 88 PHE A N 1
ATOM 681 C CA . PHE A 1 88 ? 19.844 13.062 -15.531 1 91.88 88 PHE A CA 1
ATOM 682 C C . PHE A 1 88 ? 18.656 12.172 -15.891 1 91.88 88 PHE A C 1
ATOM 684 O O . PHE A 1 88 ? 17.547 12.383 -15.406 1 91.88 88 PHE A O 1
ATOM 691 N N . ARG A 1 89 ? 18.844 11.234 -16.656 1 84.75 89 ARG A N 1
ATOM 692 C CA . ARG A 1 89 ? 17.812 10.312 -17.109 1 84.75 89 ARG A CA 1
ATOM 693 C C . ARG A 1 89 ? 16.594 11.062 -17.609 1 84.75 89 ARG A C 1
ATOM 695 O O . ARG A 1 89 ? 16.688 11.859 -18.547 1 84.75 89 ARG A O 1
ATOM 702 N N . SER A 1 90 ? 15.453 11.008 -16.922 1 77.81 90 SER A N 1
ATOM 703 C CA . SER A 1 90 ? 14.219 11.641 -17.375 1 77.81 90 SER A CA 1
ATOM 704 C C . SER A 1 90 ? 14.102 13.062 -16.844 1 77.81 90 SER A C 1
ATOM 706 O O . SER A 1 90 ? 13.18 13.797 -17.219 1 77.81 90 SER A O 1
ATOM 708 N N . VAL A 1 91 ? 15.031 13.477 -16.062 1 86.94 91 VAL A N 1
ATOM 709 C CA . VAL A 1 91 ? 14.938 14.781 -15.422 1 86.94 91 VAL A CA 1
ATOM 710 C C . VAL A 1 91 ? 15.734 15.812 -16.234 1 86.94 91 VAL A C 1
ATOM 712 O O . VAL A 1 91 ? 16.938 15.664 -16.406 1 86.94 91 VAL A O 1
ATOM 715 N N . GLU A 1 92 ? 15.117 16.766 -16.75 1 87.81 92 GLU A N 1
ATOM 716 C CA . GLU A 1 92 ? 15.805 17.875 -17.391 1 87.81 92 GLU A CA 1
ATOM 717 C C . GLU A 1 92 ? 16.203 18.938 -16.359 1 87.81 92 GLU A C 1
ATOM 719 O O . GLU A 1 92 ? 17.359 19.344 -16.297 1 87.81 92 GLU A O 1
ATOM 724 N N . ASN A 1 93 ? 15.328 19.344 -15.672 1 91.44 93 ASN A N 1
ATOM 725 C CA . ASN A 1 93 ? 15.477 20.297 -14.562 1 91.44 93 ASN A CA 1
ATOM 726 C C . ASN A 1 93 ? 14.391 20.078 -13.508 1 91.44 93 ASN A C 1
ATOM 728 O O . ASN A 1 93 ? 13.227 20.438 -13.727 1 91.44 93 ASN A O 1
ATOM 732 N N . SER A 1 94 ? 14.789 19.656 -12.383 1 90.19 94 SER A N 1
ATOM 733 C CA . SER A 1 94 ? 13.82 19.328 -11.344 1 90.19 94 SER A CA 1
ATOM 734 C C . SER A 1 94 ? 13.352 20.562 -10.594 1 90.19 94 SER A C 1
ATOM 736 O O . SER A 1 94 ? 12.32 20.531 -9.914 1 90.19 94 SER A O 1
ATOM 738 N N . GLY A 1 95 ? 14.078 21.656 -10.734 1 88.56 95 GLY A N 1
ATOM 739 C CA . GLY A 1 95 ? 13.906 22.75 -9.789 1 88.56 95 GLY A CA 1
ATOM 740 C C . GLY A 1 95 ? 14.477 22.438 -8.414 1 88.56 95 GLY A C 1
ATOM 741 O O . GLY A 1 95 ? 14.852 21.312 -8.133 1 88.56 95 GLY A O 1
ATOM 742 N N . TRP A 1 96 ? 14.578 23.453 -7.609 1 91.06 96 TRP A N 1
ATOM 743 C CA . TRP A 1 96 ? 15.164 23.281 -6.285 1 91.06 96 TRP A CA 1
ATOM 744 C C . TRP A 1 96 ? 14.242 22.5 -5.371 1 91.06 96 TRP A C 1
ATOM 746 O O . TRP A 1 96 ? 13.039 22.766 -5.301 1 91.06 96 TRP A O 1
ATOM 756 N N . ILE A 1 97 ? 14.742 21.516 -4.754 1 92.81 97 ILE A N 1
ATOM 757 C CA . ILE A 1 97 ? 14.016 20.688 -3.795 1 92.81 97 ILE A CA 1
ATOM 758 C C . ILE A 1 97 ? 14.547 20.953 -2.385 1 92.81 97 ILE A C 1
ATOM 760 O O . ILE A 1 97 ? 15.711 20.688 -2.092 1 92.81 97 ILE A O 1
ATOM 764 N N . GLU A 1 98 ? 13.719 21.406 -1.569 1 91.69 98 GLU A N 1
ATOM 765 C CA . GLU A 1 98 ? 14.094 21.656 -0.18 1 91.69 98 GLU A CA 1
ATOM 766 C C . GLU A 1 98 ? 14.133 20.344 0.612 1 91.69 98 GLU A C 1
ATOM 768 O O . GLU A 1 98 ? 13.289 19.469 0.424 1 91.69 98 GLU A O 1
ATOM 773 N N . VAL A 1 99 ? 15.109 20.234 1.457 1 93.06 99 VAL A N 1
ATOM 774 C CA . VAL A 1 99 ? 15.297 18.984 2.199 1 93.06 99 VAL A CA 1
ATOM 775 C C . VAL A 1 99 ? 15.086 19.234 3.689 1 93.06 99 VAL A C 1
ATOM 777 O O . VAL A 1 99 ? 15.688 20.141 4.266 1 93.06 99 VAL A O 1
ATOM 780 N N . ASP A 1 100 ? 14.227 18.422 4.223 1 89.81 100 ASP A N 1
ATOM 781 C CA . ASP A 1 100 ? 14.008 18.406 5.668 1 89.81 100 ASP A CA 1
ATOM 782 C C . ASP A 1 100 ? 14.758 17.25 6.316 1 89.81 100 ASP A C 1
ATOM 784 O O . ASP A 1 100 ? 15.57 16.578 5.668 1 89.81 100 ASP A O 1
ATOM 788 N N . SER A 1 101 ? 14.602 17.156 7.645 1 89.19 101 SER A N 1
ATOM 789 C CA . SER A 1 101 ? 15.203 16 8.297 1 89.19 101 SER A CA 1
ATOM 790 C C . SER A 1 101 ? 14.703 14.703 7.691 1 89.19 101 SER A C 1
ATOM 792 O O . SER A 1 101 ? 15.477 13.758 7.504 1 89.19 101 SER A O 1
ATOM 794 N N . VAL A 1 102 ? 13.422 14.719 7.473 1 92.12 102 VAL A N 1
ATOM 795 C CA . VAL A 1 102 ? 12.789 13.641 6.715 1 92.12 102 VAL A CA 1
ATOM 796 C C . VAL A 1 102 ? 11.992 14.227 5.551 1 92.12 102 VAL A C 1
ATOM 798 O O . VAL A 1 102 ? 11.133 15.094 5.754 1 92.12 102 VAL A O 1
ATOM 801 N N . THR A 1 103 ? 12.336 13.82 4.371 1 93.75 103 THR A N 1
ATOM 802 C CA . THR A 1 103 ? 11.648 14.32 3.186 1 93.75 103 THR A CA 1
ATOM 803 C C . THR A 1 103 ? 11.062 13.164 2.375 1 93.75 103 THR A C 1
ATOM 805 O O . THR A 1 103 ? 11.773 12.211 2.049 1 93.75 103 THR A O 1
ATOM 808 N N . ALA A 1 104 ? 9.812 13.273 2.082 1 93.38 104 ALA A N 1
ATOM 809 C CA . ALA A 1 104 ? 9.141 12.25 1.285 1 93.38 104 ALA A CA 1
ATOM 810 C C . ALA A 1 104 ? 8.883 12.742 -0.137 1 93.38 104 ALA A C 1
ATOM 812 O O . ALA A 1 104 ? 8.336 13.828 -0.336 1 93.38 104 ALA A O 1
ATOM 813 N N . LEU A 1 105 ? 9.375 12.031 -1.104 1 93.81 105 LEU A N 1
ATOM 814 C CA . LEU A 1 105 ? 9.047 12.273 -2.506 1 93.81 105 LEU A CA 1
ATOM 815 C C . LEU A 1 105 ? 7.895 11.375 -2.957 1 93.81 105 LEU A C 1
ATOM 817 O O . LEU A 1 105 ? 8.055 10.164 -3.062 1 93.81 105 LEU A O 1
ATOM 821 N N . ILE A 1 106 ? 6.77 12.039 -3.234 1 90.19 106 ILE A N 1
ATOM 822 C CA . ILE A 1 106 ? 5.566 11.266 -3.529 1 90.19 106 ILE A CA 1
ATOM 823 C C . ILE A 1 106 ? 5.164 11.477 -4.988 1 90.19 106 ILE A C 1
ATOM 825 O O . ILE A 1 106 ? 5.293 12.586 -5.52 1 90.19 106 ILE A O 1
ATOM 829 N N . GLY A 1 107 ? 4.633 10.391 -5.59 1 82.44 107 GLY A N 1
ATOM 830 C CA . GLY A 1 107 ? 4.191 10.438 -6.973 1 82.44 107 GLY A CA 1
ATOM 831 C C . GLY A 1 107 ? 3.773 9.078 -7.512 1 82.44 107 GLY A C 1
ATOM 832 O O . GLY A 1 107 ? 3.961 8.055 -6.848 1 82.44 107 GLY A O 1
ATOM 833 N N . VAL A 1 108 ? 3.207 9.172 -8.641 1 75.94 108 VAL A N 1
ATOM 834 C CA . VAL A 1 108 ? 2.773 7.945 -9.297 1 75.94 108 VAL A CA 1
ATOM 835 C C . VAL A 1 108 ? 3.992 7.168 -9.797 1 75.94 108 VAL A C 1
ATOM 837 O O . VAL A 1 108 ? 5.113 7.68 -9.766 1 75.94 108 VAL A O 1
ATOM 840 N N . ASN A 1 109 ? 3.719 5.98 -10.125 1 65.31 109 ASN A N 1
ATOM 841 C CA . ASN A 1 109 ? 4.801 5.195 -10.711 1 65.31 109 ASN A CA 1
ATOM 842 C C . ASN A 1 109 ? 5.324 5.832 -11.992 1 65.31 109 ASN A C 1
ATOM 844 O O . ASN A 1 109 ? 4.547 6.352 -12.797 1 65.31 109 ASN A O 1
ATOM 848 N N . GLU A 1 110 ? 6.629 5.988 -12.125 1 67 110 GLU A N 1
ATOM 849 C CA . GLU A 1 110 ? 7.32 6.504 -13.297 1 67 110 GLU A CA 1
ATOM 850 C C . GLU A 1 110 ? 7.305 8.031 -13.32 1 67 110 GLU A C 1
ATOM 852 O O . GLU A 1 110 ? 7.492 8.641 -14.375 1 67 110 GLU A O 1
ATOM 857 N N . SER A 1 111 ? 6.957 8.539 -12.219 1 74.69 111 SER A N 1
ATOM 858 C CA . SER A 1 111 ? 6.984 10 -12.148 1 74.69 111 SER A CA 1
ATOM 859 C C . SER A 1 111 ? 8.414 10.523 -12.102 1 74.69 111 SER A C 1
ATOM 861 O O . SER A 1 111 ? 8.648 11.711 -12.32 1 74.69 111 SER A O 1
ATOM 863 N N . GLY A 1 112 ? 9.406 9.633 -11.781 1 81.62 112 GLY A N 1
ATOM 864 C CA . GLY A 1 112 ? 10.797 10.047 -11.727 1 81.62 112 GLY A CA 1
ATOM 865 C C . GLY A 1 112 ? 11.336 10.156 -10.312 1 81.62 112 GLY A C 1
ATOM 866 O O . GLY A 1 112 ? 12.391 10.75 -10.086 1 81.62 112 GLY A O 1
ATOM 867 N N . LYS A 1 113 ? 10.617 9.594 -9.32 1 88.38 113 LYS A N 1
ATOM 868 C CA . LYS A 1 113 ? 11.047 9.641 -7.926 1 88.38 113 LYS A CA 1
ATOM 869 C C . LYS A 1 113 ? 12.461 9.086 -7.766 1 88.38 113 LYS A C 1
ATOM 871 O O . LYS A 1 113 ? 13.305 9.703 -7.113 1 88.38 113 LYS A O 1
ATOM 876 N N . THR A 1 114 ? 12.734 7.961 -8.445 1 85.69 114 THR A N 1
ATOM 877 C CA . THR A 1 114 ? 14.039 7.312 -8.375 1 85.69 114 THR A CA 1
ATOM 878 C C . THR A 1 114 ? 15.109 8.188 -9.016 1 85.69 114 THR A C 1
ATOM 880 O O . THR A 1 114 ? 16.234 8.258 -8.531 1 85.69 114 THR A O 1
ATOM 883 N N . ASN A 1 115 ? 14.758 8.875 -10.07 1 89.44 115 ASN A N 1
ATOM 884 C CA . ASN A 1 115 ? 15.695 9.695 -10.836 1 89.44 115 ASN A CA 1
ATOM 885 C C . ASN A 1 115 ? 16.062 10.969 -10.086 1 89.44 115 ASN A C 1
ATOM 887 O O . ASN A 1 115 ? 16.969 11.695 -10.492 1 89.44 115 ASN A O 1
ATOM 891 N N . LEU A 1 116 ? 15.422 11.188 -9.031 1 93.12 116 LEU A N 1
ATOM 892 C CA . LEU A 1 116 ? 15.781 12.312 -8.172 1 93.12 116 LEU A CA 1
ATOM 893 C C . LEU A 1 116 ? 16.719 11.867 -7.055 1 93.12 116 LEU A C 1
ATOM 895 O O . LEU A 1 116 ? 17.547 12.648 -6.582 1 93.12 116 LEU A O 1
ATOM 899 N N . LEU A 1 117 ? 16.609 10.617 -6.664 1 93.5 117 LEU A N 1
ATOM 900 C CA . LEU A 1 117 ? 17.391 10.094 -5.543 1 93.5 117 LEU A CA 1
ATOM 901 C C . LEU A 1 117 ? 18.766 9.633 -6.004 1 93.5 117 LEU A C 1
ATOM 903 O O . LEU A 1 117 ? 19.766 9.852 -5.309 1 93.5 117 LEU A O 1
ATOM 907 N N . VAL A 1 118 ? 18.844 9.07 -7.129 1 91.5 118 VAL A N 1
ATOM 908 C CA . VAL A 1 118 ? 20.078 8.43 -7.605 1 91.5 118 VAL A CA 1
ATOM 909 C C . VAL A 1 118 ? 21.156 9.484 -7.812 1 91.5 118 VAL A C 1
ATOM 911 O O . VAL A 1 118 ? 22.297 9.305 -7.375 1 91.5 118 VAL A O 1
ATOM 914 N N . PRO A 1 119 ? 20.828 10.625 -8.461 1 95.31 119 PRO A N 1
ATOM 915 C CA . PRO A 1 119 ? 21.875 11.648 -8.602 1 95.31 119 PRO A CA 1
ATOM 916 C C . PRO A 1 119 ? 22.406 12.141 -7.258 1 95.31 119 PRO A C 1
ATOM 918 O O . PRO A 1 119 ? 23.594 12.438 -7.129 1 95.31 119 PRO A O 1
ATOM 921 N N . LEU A 1 120 ? 21.547 12.289 -6.328 1 95.88 120 LEU A N 1
ATOM 922 C CA . LEU A 1 120 ? 21.969 12.695 -4.992 1 95.88 120 LEU A CA 1
ATOM 923 C C . LEU A 1 120 ? 22.906 11.648 -4.375 1 95.88 120 LEU A C 1
ATOM 925 O O . LEU A 1 120 ? 23.875 12 -3.707 1 95.88 120 LEU A O 1
ATOM 929 N N . TRP A 1 121 ? 22.625 10.453 -4.598 1 93.5 121 TRP A N 1
ATOM 930 C CA . TRP A 1 121 ? 23.484 9.367 -4.16 1 93.5 121 TRP A CA 1
ATOM 931 C C . TRP A 1 121 ? 24.859 9.469 -4.805 1 93.5 121 TRP A C 1
ATOM 933 O O . TRP A 1 121 ? 25.891 9.352 -4.125 1 93.5 121 TRP A O 1
ATOM 943 N N . LYS A 1 122 ? 24.844 9.742 -6.008 1 94.75 122 LYS A N 1
ATOM 944 C CA . LYS A 1 122 ? 26.078 9.719 -6.781 1 94.75 122 LYS A CA 1
ATOM 945 C C . LYS A 1 122 ? 26.891 10.984 -6.551 1 94.75 122 LYS A C 1
ATOM 947 O O . LYS A 1 122 ? 28.016 11.109 -7.043 1 94.75 122 LYS A O 1
ATOM 952 N N . LEU A 1 123 ? 26.359 11.93 -5.863 1 96.19 123 LEU A N 1
ATOM 953 C CA . LEU A 1 123 ? 27.125 13.117 -5.496 1 96.19 123 LEU A CA 1
ATOM 954 C C . LEU A 1 123 ? 28.328 12.742 -4.637 1 96.19 123 LEU A C 1
ATOM 956 O O . LEU A 1 123 ? 29.453 13.18 -4.906 1 96.19 123 LEU A O 1
ATOM 960 N N . ASN A 1 124 ? 28.141 12.008 -3.66 1 93.56 124 ASN A N 1
ATOM 961 C CA . ASN A 1 124 ? 29.188 11.5 -2.795 1 93.56 124 ASN A CA 1
ATOM 962 C C . ASN A 1 124 ? 28.812 10.156 -2.168 1 93.56 124 ASN A C 1
ATOM 964 O O . ASN A 1 124 ? 28.641 10.062 -0.951 1 93.56 124 ASN A O 1
ATOM 968 N N . PRO A 1 125 ? 28.844 9.148 -2.961 1 91 125 PRO A N 1
ATOM 969 C CA . PRO A 1 125 ? 28.375 7.84 -2.504 1 91 125 PRO A CA 1
ATOM 970 C C . PRO A 1 125 ? 29.281 7.227 -1.44 1 91 125 PRO A C 1
ATOM 972 O O . PRO A 1 125 ? 30.5 7.375 -1.504 1 91 125 PRO A O 1
ATOM 975 N N . ALA A 1 126 ? 28.672 6.59 -0.509 1 83.94 126 ALA A N 1
ATOM 976 C CA . ALA A 1 126 ? 29.453 5.812 0.448 1 83.94 126 ALA A CA 1
ATOM 977 C C . ALA A 1 126 ? 30.094 4.594 -0.223 1 83.94 126 ALA A C 1
ATOM 979 O O . ALA A 1 126 ? 31.281 4.34 -0.06 1 83.94 126 ALA A O 1
ATOM 980 N N . VAL A 1 127 ? 29.141 3.883 -0.966 1 76.69 127 VAL A N 1
ATOM 981 C CA . VAL A 1 127 ? 29.609 2.725 -1.724 1 76.69 127 VAL A CA 1
ATOM 982 C C . VAL A 1 127 ? 28.891 2.668 -3.072 1 76.69 127 VAL A C 1
ATOM 984 O O . VAL A 1 127 ? 27.719 3.021 -3.174 1 76.69 127 VAL A O 1
ATOM 987 N N . GLY A 1 128 ? 29.5 2.223 -4.184 1 73.25 128 GLY A N 1
ATOM 988 C CA . GLY A 1 128 ? 28.922 1.804 -5.449 1 73.25 128 GLY A CA 1
ATOM 989 C C . GLY A 1 128 ? 28.219 2.926 -6.184 1 73.25 128 GLY A C 1
ATOM 990 O O . GLY A 1 128 ? 27.219 2.693 -6.875 1 73.25 128 GLY A O 1
ATOM 991 N N . GLY A 1 129 ? 28.578 4.008 -6.297 1 80 129 GLY A N 1
ATOM 992 C CA . GLY A 1 129 ? 27.891 5.133 -6.91 1 80 129 GLY A CA 1
ATOM 993 C C . GLY A 1 129 ? 28.625 5.691 -8.117 1 80 129 GLY A C 1
ATOM 994 O O . GLY A 1 129 ? 28.641 6.902 -8.336 1 80 129 GLY A O 1
ATOM 995 N N . GLU A 1 130 ? 29.125 4.73 -8.883 1 85.56 130 GLU A N 1
ATOM 996 C CA . GLU A 1 130 ? 29.828 5.18 -10.078 1 85.56 130 GLU A CA 1
ATOM 997 C C . GLU A 1 130 ? 28.859 5.656 -11.148 1 85.56 130 GLU A C 1
ATOM 999 O O . GLU A 1 130 ? 27.719 5.188 -11.219 1 85.56 130 GLU A O 1
ATOM 1004 N N . ILE A 1 131 ? 29.328 6.602 -11.859 1 89.88 131 ILE A N 1
ATOM 1005 C CA . ILE A 1 131 ? 28.5 7.137 -12.938 1 89.88 131 ILE A CA 1
ATOM 1006 C C . ILE A 1 131 ? 28.547 6.191 -14.141 1 89.88 131 ILE A C 1
ATOM 1008 O O . ILE A 1 131 ? 29.625 5.887 -14.656 1 89.88 131 ILE A O 1
ATOM 1012 N N . VAL A 1 132 ? 27.422 5.723 -14.516 1 83.56 132 VAL A N 1
ATOM 1013 C CA . VAL A 1 132 ? 27.297 4.816 -15.648 1 83.56 132 VAL A CA 1
ATOM 1014 C C . VAL A 1 132 ? 26.609 5.527 -16.812 1 83.56 132 VAL A C 1
ATOM 1016 O O . VAL A 1 132 ? 25.406 5.746 -16.781 1 83.56 132 VAL A O 1
ATOM 1019 N N . PRO A 1 133 ? 27.328 5.793 -17.828 1 85.5 133 PRO A N 1
ATOM 1020 C CA . PRO A 1 133 ? 26.781 6.586 -18.938 1 85.5 133 PRO A CA 1
ATOM 1021 C C . PRO A 1 133 ? 25.531 5.969 -19.547 1 85.5 133 PRO A C 1
ATOM 1023 O O . PRO A 1 133 ? 24.531 6.668 -19.766 1 85.5 133 PRO A O 1
ATOM 1026 N N . ALA A 1 134 ? 25.484 4.703 -19.734 1 73.06 134 ALA A N 1
ATOM 1027 C CA . ALA A 1 134 ? 24.375 4.035 -20.406 1 73.06 134 ALA A CA 1
ATOM 1028 C C . ALA A 1 134 ? 23.078 4.199 -19.609 1 73.06 134 ALA A C 1
ATOM 1030 O O . ALA A 1 134 ? 21.984 4.277 -20.188 1 73.06 134 ALA A O 1
ATOM 1031 N N . SER A 1 135 ? 23.219 4.316 -18.344 1 76.5 135 SER A N 1
ATOM 1032 C CA . SER A 1 135 ? 22.016 4.367 -17.5 1 76.5 135 SER A CA 1
ATOM 1033 C C . SER A 1 135 ? 21.766 5.781 -17 1 76.5 135 SER A C 1
ATOM 1035 O O . SER A 1 135 ? 20.609 6.195 -16.859 1 76.5 135 SER A O 1
ATOM 1037 N N . ASP A 1 136 ? 22.781 6.535 -16.828 1 86.56 136 ASP A N 1
ATOM 1038 C CA . ASP A 1 136 ? 22.656 7.785 -16.078 1 86.56 136 ASP A CA 1
ATOM 1039 C C . ASP A 1 136 ? 22.453 8.969 -17.016 1 86.56 136 ASP A C 1
ATOM 1041 O O . ASP A 1 136 ? 21.812 9.953 -16.656 1 86.56 136 ASP A O 1
ATOM 1045 N N . TYR A 1 137 ? 22.969 8.836 -18.219 1 89.31 137 TYR A N 1
ATOM 1046 C CA . TYR A 1 137 ? 22.875 9.953 -19.141 1 89.31 137 TYR A CA 1
ATOM 1047 C C . TYR A 1 137 ? 21.438 10.148 -19.609 1 89.31 137 TYR A C 1
ATOM 1049 O O . TYR A 1 137 ? 20.688 9.18 -19.781 1 89.31 137 TYR A O 1
ATOM 1057 N N . PRO A 1 138 ? 21.047 11.406 -19.75 1 87 138 PRO A N 1
ATOM 1058 C CA . PRO A 1 138 ? 19.75 11.625 -20.359 1 87 138 PRO A CA 1
ATOM 1059 C C . PRO A 1 138 ? 19.672 11.117 -21.797 1 87 138 PRO A C 1
ATOM 1061 O O . PRO A 1 138 ? 20.578 11.367 -22.594 1 87 138 PRO A O 1
ATOM 1064 N N . LYS A 1 139 ? 18.656 10.539 -22.109 1 73.31 139 LYS A N 1
ATOM 1065 C CA . LYS A 1 139 ? 18.531 9.906 -23.406 1 73.31 139 LYS A CA 1
ATOM 1066 C C . LYS A 1 139 ? 18.484 10.945 -24.531 1 73.31 139 LYS A C 1
ATOM 1068 O O . LYS A 1 139 ? 19.078 10.742 -25.594 1 73.31 139 LYS A O 1
ATOM 1073 N N . LYS A 1 140 ? 17.812 12.047 -24.266 1 75.88 140 LYS A N 1
ATOM 1074 C CA . LYS A 1 140 ? 17.688 13.094 -25.281 1 75.88 140 LYS A CA 1
ATOM 1075 C C . LYS A 1 140 ? 19.031 13.75 -25.578 1 75.88 140 LYS A C 1
ATOM 1077 O O . LYS A 1 140 ? 19.281 14.203 -26.688 1 75.88 140 LYS A O 1
ATOM 1082 N N . GLN A 1 141 ? 19.891 13.797 -24.578 1 85.12 141 GLN A N 1
ATOM 1083 C CA . GLN A 1 141 ? 21.188 14.469 -24.719 1 85.12 141 GLN A CA 1
ATOM 1084 C C . GLN A 1 141 ? 22.344 13.477 -24.594 1 85.12 141 GLN A C 1
ATOM 1086 O O . GLN A 1 141 ? 23.406 13.82 -24.109 1 85.12 141 GLN A O 1
ATOM 1091 N N . PHE A 1 142 ? 22.047 12.297 -24.938 1 86.19 142 PHE A N 1
ATOM 1092 C CA . PHE A 1 142 ? 23.062 11.266 -24.734 1 86.19 142 PHE A CA 1
ATOM 1093 C C . PHE A 1 142 ? 24.328 11.594 -25.516 1 86.19 142 PHE A C 1
ATOM 1095 O O . PHE A 1 142 ? 25.438 11.531 -24.969 1 86.19 142 PHE A O 1
ATOM 1102 N N . GLY A 1 143 ? 24.266 11.906 -26.734 1 86.12 143 GLY A N 1
ATOM 1103 C CA . GLY A 1 143 ? 25.391 12.227 -27.594 1 86.12 143 GLY A CA 1
ATOM 1104 C C . GLY A 1 143 ? 26.219 13.391 -27.078 1 86.12 143 GLY A C 1
ATOM 1105 O O . GLY A 1 143 ? 27.406 13.234 -26.812 1 86.12 143 GLY A O 1
ATOM 1106 N N . PRO A 1 144 ? 25.578 14.469 -26.891 1 90.56 144 PRO A N 1
ATOM 1107 C CA . PRO A 1 144 ? 26.297 15.641 -26.391 1 90.56 144 PRO A CA 1
ATOM 1108 C C . PRO A 1 144 ? 27 15.367 -25.062 1 90.56 144 PRO A C 1
ATOM 1110 O O . PRO A 1 144 ? 28.141 15.805 -24.875 1 90.56 144 PRO A O 1
ATOM 1113 N N . VAL A 1 145 ? 26.438 14.695 -24.172 1 91.38 145 VAL A N 1
ATOM 1114 C CA . VAL A 1 145 ? 27.031 14.414 -22.875 1 91.38 145 VAL A CA 1
ATOM 1115 C C . VAL A 1 145 ? 28.219 13.477 -23.031 1 91.38 145 VAL A C 1
ATOM 1117 O O . VAL A 1 145 ? 29.234 13.625 -22.344 1 91.38 145 VAL A O 1
ATOM 1120 N N . ARG A 1 146 ? 28.016 12.57 -23.891 1 91.25 146 ARG A N 1
ATOM 1121 C CA . ARG A 1 146 ? 29.094 11.625 -24.141 1 91.25 146 ARG A CA 1
ATOM 1122 C C . ARG A 1 146 ? 30.312 12.32 -24.719 1 91.25 146 ARG A C 1
ATOM 1124 O O . ARG A 1 146 ? 31.453 11.969 -24.391 1 91.25 146 ARG A O 1
ATOM 1131 N N . GLN A 1 147 ? 30.109 13.25 -25.516 1 90.44 147 GLN A N 1
ATOM 1132 C CA . GLN A 1 147 ? 31.188 13.969 -26.172 1 90.44 147 GLN A CA 1
ATOM 1133 C C . GLN A 1 147 ? 31.891 14.906 -25.203 1 90.44 147 GLN A C 1
ATOM 1135 O O . GLN A 1 147 ? 33.125 15.094 -25.281 1 90.44 147 GLN A O 1
ATOM 1140 N N . ALA A 1 148 ? 31.141 15.484 -24.344 1 93.12 148 ALA A N 1
ATOM 1141 C CA . ALA A 1 148 ? 31.719 16.453 -23.422 1 93.12 148 ALA A CA 1
ATOM 1142 C C . ALA A 1 148 ? 31.141 16.297 -22.016 1 93.12 148 ALA A C 1
ATOM 1144 O O . ALA A 1 148 ? 30.484 17.203 -21.5 1 93.12 148 ALA A O 1
ATOM 1145 N N . PRO A 1 149 ? 31.469 15.211 -21.359 1 92 149 PRO A N 1
ATOM 1146 C CA . PRO A 1 149 ? 30.906 14.961 -20.031 1 92 149 PRO A CA 1
ATOM 1147 C C . PRO A 1 149 ? 31.328 16 -19 1 92 149 PRO A C 1
ATOM 1149 O O . PRO A 1 149 ? 30.672 16.188 -17.984 1 92 149 PRO A O 1
ATOM 1152 N N . GLU A 1 150 ? 32.406 16.75 -19.312 1 92 150 GLU A N 1
ATOM 1153 C CA . GLU A 1 150 ? 32.906 17.766 -18.391 1 92 150 GLU A CA 1
ATOM 1154 C C . GLU A 1 150 ? 32.062 19.031 -18.422 1 92 150 GLU A C 1
ATOM 1156 O O . GLU A 1 150 ? 32.094 19.844 -17.5 1 92 150 GLU A O 1
ATOM 1161 N N . SER A 1 151 ? 31.312 19.172 -19.406 1 92.81 151 SER A N 1
ATOM 1162 C CA . SER A 1 151 ? 30.516 20.375 -19.562 1 92.81 151 SER A CA 1
ATOM 1163 C C . SER A 1 151 ? 29.109 20.203 -18.984 1 92.81 151 SER A C 1
ATOM 1165 O O . SER A 1 151 ? 28.359 21.172 -18.844 1 92.81 151 SER A O 1
ATOM 1167 N N . PHE A 1 152 ? 28.75 19 -18.594 1 94.62 152 PHE A N 1
ATOM 1168 C CA . PHE A 1 152 ? 27.406 18.75 -18.109 1 94.62 152 PHE A CA 1
ATOM 1169 C C . PHE A 1 152 ? 27.422 18.281 -16.656 1 94.62 152 PHE A C 1
ATOM 1171 O O . PHE A 1 152 ? 28.094 17.297 -16.328 1 94.62 152 PHE A O 1
ATOM 1178 N N . HIS A 1 153 ? 26.844 19.047 -15.789 1 95.62 153 HIS A N 1
ATOM 1179 C CA . HIS A 1 153 ? 26.641 18.594 -14.422 1 95.62 153 HIS A CA 1
ATOM 1180 C C . HIS A 1 153 ? 25.234 18.016 -14.234 1 95.62 153 HIS A C 1
ATOM 1182 O O . HIS A 1 153 ? 24.297 18.422 -14.922 1 95.62 153 HIS A O 1
ATOM 1188 N N . PHE A 1 154 ? 25.078 17.047 -13.328 1 96.19 154 PHE A N 1
ATOM 1189 C CA . PHE A 1 154 ? 23.781 16.391 -13.211 1 96.19 154 PHE A CA 1
ATOM 1190 C C . PHE A 1 154 ? 23.141 16.703 -11.867 1 96.19 154 PHE A C 1
ATOM 1192 O O . PHE A 1 154 ? 21.953 16.406 -11.656 1 96.19 154 PHE A O 1
ATOM 1199 N N . ILE A 1 155 ? 23.938 17.375 -10.977 1 97.44 155 ILE A N 1
ATOM 1200 C CA . ILE A 1 155 ? 23.359 17.688 -9.672 1 97.44 155 ILE A CA 1
ATOM 1201 C C . ILE A 1 155 ? 24.047 18.922 -9.102 1 97.44 155 ILE A C 1
ATOM 1203 O O . ILE A 1 155 ? 25.234 19.156 -9.336 1 97.44 155 ILE A O 1
ATOM 1207 N N . THR A 1 156 ? 23.281 19.75 -8.492 1 97.25 156 THR A N 1
ATOM 1208 C CA . THR A 1 156 ? 23.734 20.859 -7.66 1 97.25 156 THR A CA 1
ATOM 1209 C C . THR A 1 156 ? 23.109 20.766 -6.27 1 97.25 156 THR A C 1
ATOM 1211 O O . THR A 1 156 ? 21.891 20.703 -6.133 1 97.25 156 THR A O 1
ATOM 1214 N N . ALA A 1 157 ? 23.891 20.703 -5.254 1 97.81 157 ALA A N 1
ATOM 1215 C CA . ALA A 1 157 ? 23.406 20.594 -3.883 1 97.81 157 ALA A CA 1
ATOM 1216 C C . ALA A 1 157 ? 23.969 21.703 -3.004 1 97.81 157 ALA A C 1
ATOM 1218 O O . ALA A 1 157 ? 25.141 22.062 -3.133 1 97.81 157 ALA A O 1
ATOM 1219 N N . GLU A 1 158 ? 23.188 22.234 -2.178 1 96.81 158 GLU A N 1
ATOM 1220 C CA . GLU A 1 158 ? 23.609 23.281 -1.242 1 96.81 158 GLU A CA 1
ATOM 1221 C C . GLU A 1 158 ? 23.688 22.734 0.184 1 96.81 158 GLU A C 1
ATOM 1223 O O . GLU A 1 158 ? 22.812 21.984 0.608 1 96.81 158 GLU A O 1
ATOM 1228 N N . PHE A 1 159 ? 24.703 23.125 0.878 1 96.25 159 PHE A N 1
ATOM 1229 C CA . PHE A 1 159 ? 24.953 22.641 2.23 1 96.25 159 PHE A CA 1
ATOM 1230 C C . PHE A 1 159 ? 25.203 23.797 3.188 1 96.25 159 PHE A C 1
ATOM 1232 O O . PHE A 1 159 ? 25.859 24.781 2.828 1 96.25 159 PHE A O 1
ATOM 1239 N N . GLU A 1 160 ? 24.703 23.656 4.336 1 93.88 160 GLU A N 1
ATOM 1240 C CA . GLU A 1 160 ? 25.125 24.531 5.426 1 93.88 160 GLU A CA 1
ATOM 1241 C C . GLU A 1 160 ? 26.5 24.141 5.945 1 93.88 160 GLU A C 1
ATOM 1243 O O . GLU A 1 160 ? 26.703 23 6.375 1 93.88 160 GLU A O 1
ATOM 1248 N N . ALA A 1 161 ? 27.406 25.016 5.969 1 91.88 161 ALA A N 1
ATOM 1249 C CA . ALA A 1 161 ? 28.812 24.703 6.215 1 91.88 161 ALA A CA 1
ATOM 1250 C C . ALA A 1 161 ? 29.109 24.641 7.711 1 91.88 161 ALA A C 1
ATOM 1252 O O . ALA A 1 161 ? 30.031 23.938 8.141 1 91.88 161 ALA A O 1
ATOM 1253 N N . GLY A 1 162 ? 28.438 25.297 8.484 1 85.81 162 GLY A N 1
ATOM 1254 C CA . GLY A 1 162 ? 28.75 25.328 9.906 1 85.81 162 GLY A CA 1
ATOM 1255 C C . GLY A 1 162 ? 30.156 25.812 10.211 1 85.81 162 GLY A C 1
ATOM 1256 O O . GLY A 1 162 ? 30.547 26.891 9.766 1 85.81 162 GLY A O 1
ATOM 1257 N N . GLU A 1 163 ? 30.953 24.938 10.828 1 85.94 163 GLU A N 1
ATOM 1258 C CA . GLU A 1 163 ? 32.312 25.297 11.242 1 85.94 163 GLU A CA 1
ATOM 1259 C C . GLU A 1 163 ? 33.25 25.328 10.047 1 85.94 163 GLU A C 1
ATOM 1261 O O . GLU A 1 163 ? 34.25 26.047 10.062 1 85.94 163 GLU A O 1
ATOM 1266 N N . LEU A 1 164 ? 32.938 24.641 9.102 1 89.5 164 LEU A N 1
ATOM 1267 C CA . LEU A 1 164 ? 33.75 24.641 7.895 1 89.5 164 LEU A CA 1
ATOM 1268 C C . LEU A 1 164 ? 33.781 26.031 7.258 1 89.5 164 LEU A C 1
ATOM 1270 O O . LEU A 1 164 ? 34.812 26.438 6.699 1 89.5 164 LEU A O 1
ATOM 1274 N N . GLY A 1 165 ? 32.688 26.688 7.324 1 89.31 165 GLY A N 1
ATOM 1275 C CA . GLY A 1 165 ? 32.625 28.031 6.773 1 89.31 165 GLY A CA 1
ATOM 1276 C C . GLY A 1 165 ? 33.688 28.969 7.34 1 89.31 165 GLY A C 1
ATOM 1277 O O . GLY A 1 165 ? 34.281 29.766 6.609 1 89.31 165 GLY A O 1
ATOM 1278 N N . GLU A 1 166 ? 33.938 28.797 8.547 1 86.5 166 GLU A N 1
ATOM 1279 C CA . GLU A 1 166 ? 34.938 29.641 9.203 1 86.5 166 GLU A CA 1
ATOM 1280 C C . GLU A 1 166 ? 36.344 29.328 8.688 1 86.5 166 GLU A C 1
ATOM 1282 O O . GLU A 1 166 ? 37.156 30.234 8.531 1 86.5 166 GLU A O 1
ATOM 1287 N N . GLU A 1 167 ? 36.562 28.141 8.469 1 86.62 167 GLU A N 1
ATOM 1288 C CA . GLU A 1 167 ? 37.844 27.734 7.949 1 86.62 167 GLU A CA 1
ATOM 1289 C C . GLU A 1 167 ? 38.094 28.281 6.543 1 86.62 167 GLU A C 1
ATOM 1291 O O . GLU A 1 167 ? 39.188 28.688 6.199 1 86.62 167 GLU A O 1
ATOM 1296 N N . LEU A 1 168 ? 37.062 28.312 5.84 1 89.06 168 LEU A N 1
ATOM 1297 C CA . LEU A 1 168 ? 37.188 28.719 4.441 1 89.06 168 LEU A CA 1
ATOM 1298 C C . LEU A 1 168 ? 37.219 30.234 4.32 1 89.06 168 LEU A C 1
ATOM 1300 O O . LEU A 1 168 ? 37.719 30.766 3.332 1 89.06 168 LEU A O 1
ATOM 1304 N N . CYS A 1 169 ? 36.75 30.906 5.262 1 87.94 169 CYS A N 1
ATOM 1305 C CA . CYS A 1 169 ? 36.781 32.375 5.277 1 87.94 169 CYS A CA 1
ATOM 1306 C C . CYS A 1 169 ? 38.188 32.875 5.105 1 87.94 169 CYS A C 1
ATOM 1308 O O . CYS A 1 169 ? 38.438 33.812 4.332 1 87.94 169 CYS A O 1
ATOM 1310 N N . GLY A 1 170 ? 39.062 32.312 5.824 1 80.56 170 GLY A N 1
ATOM 1311 C CA . GLY A 1 170 ? 40.469 32.75 5.781 1 80.56 170 GLY A CA 1
ATOM 1312 C C . GLY A 1 170 ? 41.125 32.438 4.457 1 80.56 170 GLY A C 1
ATOM 1313 O O . GLY A 1 170 ? 41.875 33.281 3.93 1 80.56 170 GLY A O 1
ATOM 1314 N N . LYS A 1 171 ? 40.75 31.359 3.9 1 82.25 171 LYS A N 1
ATOM 1315 C CA . LYS A 1 171 ? 41.406 30.922 2.686 1 82.25 171 LYS A CA 1
ATOM 1316 C C . LYS A 1 171 ? 40.938 31.703 1.47 1 82.25 171 LYS A C 1
ATOM 1318 O O . LYS A 1 171 ? 41.719 31.984 0.559 1 82.25 171 LYS A O 1
ATOM 1323 N N . LEU A 1 172 ? 39.688 32.094 1.439 1 85.44 172 LEU A N 1
ATOM 1324 C CA . LEU A 1 172 ? 39.125 32.719 0.247 1 85.44 172 LEU A CA 1
ATOM 1325 C C . LEU A 1 172 ? 38.812 34.188 0.471 1 85.44 172 LEU A C 1
ATOM 1327 O O . LEU A 1 172 ? 38.406 34.906 -0.453 1 85.44 172 LEU A O 1
ATOM 1331 N N . GLU A 1 173 ? 39.125 34.75 1.616 1 81.88 173 GLU A N 1
ATOM 1332 C CA . GLU A 1 173 ? 38.875 36.156 1.972 1 81.88 173 GLU A CA 1
ATOM 1333 C C . GLU A 1 173 ? 37.406 36.5 1.787 1 81.88 173 GLU A C 1
ATOM 1335 O O . GLU A 1 173 ? 37.062 37.5 1.117 1 81.88 173 GLU A O 1
ATOM 1340 N N . ILE A 1 174 ? 36.531 35.656 2.25 1 87.25 174 ILE A N 1
ATOM 1341 C CA . ILE A 1 174 ? 35.094 35.875 2.215 1 87.25 174 ILE A CA 1
ATOM 1342 C C . ILE A 1 174 ? 34.531 35.938 3.639 1 87.25 174 ILE A C 1
ATOM 1344 O O . ILE A 1 174 ? 35.188 35.5 4.582 1 87.25 174 ILE A O 1
ATOM 1348 N N . SER A 1 175 ? 33.406 36.562 3.807 1 89.44 175 SER A N 1
ATOM 1349 C CA . SER A 1 175 ? 32.781 36.688 5.121 1 89.44 175 SER A CA 1
ATOM 1350 C C . SER A 1 175 ? 32.188 35.375 5.598 1 89.44 175 SER A C 1
ATOM 1352 O O . SER A 1 175 ? 31.969 34.469 4.801 1 89.44 175 SER A O 1
ATOM 1354 N N . SER A 1 176 ? 31.969 35.312 6.84 1 87.81 176 SER A N 1
ATOM 1355 C CA . SER A 1 176 ? 31.391 34.125 7.449 1 87.81 176 SER A CA 1
ATOM 1356 C C . SER A 1 176 ? 29.969 33.875 6.938 1 87.81 176 SER A C 1
ATOM 1358 O O . SER A 1 176 ? 29.562 32.719 6.77 1 87.81 176 SER A O 1
ATOM 1360 N N . GLU A 1 177 ? 29.266 34.875 6.68 1 88.62 177 GLU A N 1
ATOM 1361 C CA . GLU A 1 177 ? 27.906 34.75 6.152 1 88.62 177 GLU A CA 1
ATOM 1362 C C . GLU A 1 177 ? 27.906 34.219 4.73 1 88.62 177 GLU A C 1
ATOM 1364 O O . GLU A 1 177 ? 27.062 33.406 4.367 1 88.62 177 GLU A O 1
ATOM 1369 N N . GLU A 1 178 ? 28.875 34.625 4.055 1 89 178 GLU A N 1
ATOM 1370 C CA . GLU A 1 178 ? 28.984 34.188 2.67 1 89 178 GLU A CA 1
ATOM 1371 C C . GLU A 1 178 ? 29.438 32.719 2.594 1 89 178 GLU A C 1
ATOM 1373 O O . GLU A 1 178 ? 29.062 32 1.674 1 89 178 GLU A O 1
ATOM 1378 N N . ALA A 1 179 ? 30.172 32.344 3.545 1 90.56 179 ALA A N 1
ATOM 1379 C CA . ALA A 1 179 ? 30.719 30.984 3.547 1 90.56 179 ALA A CA 1
ATOM 1380 C C . ALA A 1 179 ? 29.766 30 4.23 1 90.56 179 ALA A C 1
ATOM 1382 O O . ALA A 1 179 ? 30 28.781 4.219 1 90.56 179 ALA A O 1
ATOM 1383 N N . SER A 1 180 ? 28.672 30.5 4.738 1 91.31 180 SER A N 1
ATOM 1384 C CA . SER A 1 180 ? 27.766 29.656 5.512 1 91.31 180 SER A CA 1
ATOM 1385 C C . SER A 1 180 ? 27.031 28.672 4.613 1 91.31 180 SER A C 1
ATOM 1387 O O . SER A 1 180 ? 26.562 27.625 5.078 1 91.31 180 SER A O 1
ATOM 1389 N N . LEU A 1 181 ? 26.906 29.031 3.381 1 94 181 LEU A N 1
ATOM 1390 C CA . LEU A 1 181 ? 26.234 28.172 2.412 1 94 181 LEU A CA 1
ATOM 1391 C C . LEU A 1 181 ? 27.156 27.828 1.249 1 94 181 LEU A C 1
ATOM 1393 O O . LEU A 1 181 ? 27.766 28.719 0.645 1 94 181 LEU A O 1
ATOM 1397 N N . ILE A 1 182 ? 27.297 26.609 0.987 1 95 182 ILE A N 1
ATOM 1398 C CA . ILE A 1 182 ? 28.172 26.141 -0.077 1 95 182 ILE A CA 1
ATOM 1399 C C . ILE A 1 182 ? 27.375 25.328 -1.087 1 95 182 ILE A C 1
ATOM 1401 O O . ILE A 1 182 ? 26.547 24.5 -0.706 1 95 182 ILE A O 1
ATOM 1405 N N . ALA A 1 183 ? 27.594 25.578 -2.295 1 96.38 183 ALA A N 1
ATOM 1406 C CA . ALA A 1 183 ? 26.969 24.797 -3.367 1 96.38 183 ALA A CA 1
ATOM 1407 C C . ALA A 1 183 ? 27.984 23.891 -4.051 1 96.38 183 ALA A C 1
ATOM 1409 O O . ALA A 1 183 ? 29.094 24.328 -4.391 1 96.38 183 ALA A O 1
ATOM 1410 N N . VAL A 1 184 ? 27.641 22.703 -4.18 1 97 184 VAL A N 1
ATOM 1411 C CA . VAL A 1 184 ? 28.516 21.719 -4.797 1 97 184 VAL A CA 1
ATOM 1412 C C . VAL A 1 184 ? 27.859 21.141 -6.043 1 97 184 VAL A C 1
ATOM 1414 O O . VAL A 1 184 ? 26.703 20.703 -5.996 1 97 184 VAL A O 1
ATOM 1417 N N . LYS A 1 185 ? 28.562 21.109 -7.117 1 96.81 185 LYS A N 1
ATOM 1418 C CA . LYS A 1 185 ? 28.125 20.5 -8.375 1 96.81 185 LYS A CA 1
ATOM 1419 C C . LYS A 1 185 ? 28.984 19.297 -8.734 1 96.81 185 LYS A C 1
ATOM 1421 O O . LYS A 1 185 ? 30.188 19.281 -8.477 1 96.81 185 LYS A O 1
ATOM 1426 N N . ARG A 1 186 ? 28.312 18.344 -9.273 1 97 186 ARG A N 1
ATOM 1427 C CA . ARG A 1 186 ? 29.047 17.203 -9.797 1 97 186 ARG A CA 1
ATOM 1428 C C . ARG A 1 186 ? 28.797 17.016 -11.289 1 97 186 ARG A C 1
ATOM 1430 O O . ARG A 1 186 ? 27.656 17.141 -11.742 1 97 186 ARG A O 1
ATOM 1437 N N . TYR A 1 187 ? 29.906 16.797 -11.984 1 95.94 187 TYR A N 1
ATOM 1438 C CA . TYR A 1 187 ? 29.844 16.656 -13.438 1 95.94 187 TYR A CA 1
ATOM 1439 C C . TYR A 1 187 ? 29.922 15.188 -13.836 1 95.94 187 TYR A C 1
ATOM 1441 O O . TYR A 1 187 ? 30.328 14.336 -13.039 1 95.94 187 TYR A O 1
ATOM 1449 N N . PHE A 1 188 ? 29.516 14.859 -15.102 1 95.06 188 PHE A N 1
ATOM 1450 C CA . PHE A 1 188 ? 29.453 13.477 -15.57 1 95.06 188 PHE A CA 1
ATOM 1451 C C . PHE A 1 188 ? 30.844 12.891 -15.711 1 95.06 188 PHE A C 1
ATOM 1453 O O . PHE A 1 188 ? 31 11.664 -15.75 1 95.06 188 PHE A O 1
ATOM 1460 N N . ASN A 1 189 ? 31.875 13.727 -15.75 1 92.06 189 ASN A N 1
ATOM 1461 C CA . ASN A 1 189 ? 33.25 13.211 -15.812 1 92.06 189 ASN A CA 1
ATOM 1462 C C . ASN A 1 189 ? 33.781 12.898 -14.422 1 92.06 189 ASN A C 1
ATOM 1464 O O . ASN A 1 189 ? 34.906 12.406 -14.281 1 92.06 189 ASN A O 1
ATOM 1468 N N . GLY A 1 190 ? 32.969 13.227 -13.398 1 91.94 190 GLY A N 1
ATOM 1469 C CA . GLY A 1 190 ? 33.406 12.93 -12.039 1 91.94 190 GLY A CA 1
ATOM 1470 C C . GLY A 1 190 ? 33.906 14.148 -11.289 1 91.94 190 GLY A C 1
ATOM 1471 O O . GLY A 1 190 ? 34.062 14.109 -10.062 1 91.94 190 GLY A O 1
ATOM 1472 N N . ASP A 1 191 ? 34.062 15.242 -11.984 1 93 191 ASP A N 1
ATOM 1473 C CA . ASP A 1 191 ? 34.594 16.453 -11.367 1 93 191 ASP A CA 1
ATOM 1474 C C . ASP A 1 191 ? 33.531 17.156 -10.523 1 93 191 ASP A C 1
ATOM 1476 O O . ASP A 1 191 ? 32.312 16.953 -10.727 1 93 191 ASP A O 1
ATOM 1480 N N . TYR A 1 192 ? 34.156 17.922 -9.578 1 95.94 192 TYR A N 1
ATOM 1481 C CA . TYR A 1 192 ? 33.281 18.734 -8.711 1 95.94 192 TYR A CA 1
ATOM 1482 C C . TYR A 1 192 ? 33.562 20.219 -8.93 1 95.94 192 TYR A C 1
ATOM 1484 O O . TYR A 1 192 ? 34.656 20.609 -9.352 1 95.94 192 TYR A O 1
ATOM 1492 N N . SER A 1 193 ? 32.562 20.984 -8.742 1 94.69 193 SER A N 1
ATOM 1493 C CA . SER A 1 193 ? 32.719 22.438 -8.672 1 94.69 193 SER A CA 1
ATOM 1494 C C . SER A 1 193 ? 32 23 -7.434 1 94.69 193 SER A C 1
ATOM 1496 O O . SER A 1 193 ? 30.969 22.484 -7.016 1 94.69 193 SER A O 1
ATOM 1498 N N . ILE A 1 194 ? 32.719 23.969 -6.871 1 94.62 194 ILE A N 1
ATOM 1499 C CA . ILE A 1 194 ? 32.188 24.578 -5.645 1 94.62 194 ILE A CA 1
ATOM 1500 C C . ILE A 1 194 ? 31.859 26.047 -5.891 1 94.62 194 ILE A C 1
ATOM 1502 O O . ILE A 1 194 ? 32.594 26.734 -6.602 1 94.62 194 ILE A O 1
ATOM 1506 N N . SER A 1 195 ? 30.781 26.438 -5.371 1 94.25 195 SER A N 1
ATOM 1507 C CA . SER A 1 195 ? 30.406 27.844 -5.418 1 94.25 195 SER A CA 1
ATOM 1508 C C . SER A 1 195 ? 29.766 28.297 -4.109 1 94.25 195 SER A C 1
ATOM 1510 O O . SER A 1 195 ? 29.422 27.469 -3.266 1 94.25 195 SER A O 1
ATOM 1512 N N . PHE A 1 196 ? 29.75 29.594 -3.957 1 92.94 196 PHE A N 1
ATOM 1513 C CA . PHE A 1 196 ? 29.141 30.203 -2.781 1 92.94 196 PHE A CA 1
ATOM 1514 C C . PHE A 1 196 ? 27.938 31.062 -3.178 1 92.94 196 PHE A C 1
ATOM 1516 O O . PHE A 1 196 ? 28.109 32.219 -3.592 1 92.94 196 PHE A O 1
ATOM 1523 N N . PRO A 1 197 ? 26.734 30.516 -2.975 1 91.62 197 PRO A N 1
ATOM 1524 C CA . PRO A 1 197 ? 25.516 31.172 -3.441 1 91.62 197 PRO A CA 1
ATOM 1525 C C . PRO A 1 197 ? 25.359 32.594 -2.869 1 91.62 197 PRO A C 1
ATOM 1527 O O . PRO A 1 197 ? 24.75 33.438 -3.504 1 91.62 197 PRO A O 1
ATOM 1530 N N . ARG A 1 198 ? 25.859 32.844 -1.734 1 90.12 198 ARG A N 1
ATOM 1531 C CA . ARG A 1 198 ? 25.719 34.125 -1.094 1 90.12 198 ARG A CA 1
ATOM 1532 C C . ARG A 1 198 ? 26.781 35.094 -1.585 1 90.12 198 ARG A C 1
ATOM 1534 O O . ARG A 1 198 ? 26.781 36.281 -1.22 1 90.12 198 ARG A O 1
ATOM 1541 N N . ARG A 1 199 ? 27.75 34.625 -2.352 1 86.25 199 ARG A N 1
ATOM 1542 C CA . ARG A 1 199 ? 28.781 35.438 -3.018 1 86.25 199 ARG A CA 1
ATOM 1543 C C . ARG A 1 199 ? 28.938 35 -4.473 1 86.25 199 ARG A C 1
ATOM 1545 O O . ARG A 1 199 ? 29.953 34.406 -4.832 1 86.25 199 ARG A O 1
ATOM 1552 N N . GLU A 1 200 ? 28.094 35.438 -5.301 1 81.62 200 GLU A N 1
ATOM 1553 C CA . GLU A 1 200 ? 28.031 34.969 -6.684 1 81.62 200 GLU A CA 1
ATOM 1554 C C . GLU A 1 200 ? 29.25 35.438 -7.473 1 81.62 200 GLU A C 1
ATOM 1556 O O . GLU A 1 200 ? 29.656 34.75 -8.43 1 81.62 200 GLU A O 1
ATOM 1561 N N . GLU A 1 201 ? 29.906 36.469 -7.043 1 76.19 201 GLU A N 1
ATOM 1562 C CA . GLU A 1 201 ? 31.016 37.062 -7.785 1 76.19 201 GLU A CA 1
ATOM 1563 C C . GLU A 1 201 ? 32.219 36.125 -7.785 1 76.19 201 GLU A C 1
ATOM 1565 O O . GLU A 1 201 ? 33.094 36.219 -8.664 1 76.19 201 GLU A O 1
ATOM 1570 N N . LEU A 1 202 ? 32.312 35.25 -6.793 1 79.88 202 LEU A N 1
ATOM 1571 C CA . LEU A 1 202 ? 33.438 34.375 -6.703 1 79.88 202 LEU A CA 1
ATOM 1572 C C . LEU A 1 202 ? 33.406 33.312 -7.809 1 79.88 202 LEU A C 1
ATOM 1574 O O . LEU A 1 202 ? 34.438 32.719 -8.133 1 79.88 202 LEU A O 1
ATOM 1578 N N . GLY A 1 203 ? 32.219 33.125 -8.398 1 83.81 203 GLY A N 1
ATOM 1579 C CA . GLY A 1 203 ? 32.094 32.156 -9.469 1 83.81 203 GLY A CA 1
ATOM 1580 C C . GLY A 1 203 ? 32.281 30.719 -8.992 1 83.81 203 GLY A C 1
ATOM 1581 O O . GLY A 1 203 ? 32.219 30.453 -7.793 1 83.81 203 GLY A O 1
ATOM 1582 N N . GLU A 1 204 ? 32.5 29.812 -9.898 1 90.88 204 GLU A N 1
ATOM 1583 C CA . GLU A 1 204 ? 32.688 28.406 -9.617 1 90.88 204 GLU A CA 1
ATOM 1584 C C . GLU A 1 204 ? 34.188 28.062 -9.477 1 90.88 204 GLU A C 1
ATOM 1586 O O . GLU A 1 204 ? 35 28.547 -10.258 1 90.88 204 GLU A O 1
ATOM 1591 N N . ILE A 1 205 ? 34.5 27.438 -8.43 1 90.44 205 ILE A N 1
ATOM 1592 C CA . ILE A 1 205 ? 35.875 27 -8.172 1 90.44 205 ILE A CA 1
ATOM 1593 C C . ILE A 1 205 ? 36 25.516 -8.539 1 90.44 205 ILE A C 1
ATOM 1595 O O . ILE A 1 205 ? 35.312 24.672 -8.008 1 90.44 205 ILE A O 1
ATOM 1599 N N . ARG A 1 206 ? 36.844 25.266 -9.445 1 90.62 206 ARG A N 1
ATOM 1600 C CA . ARG A 1 206 ? 37.125 23.891 -9.859 1 90.62 206 ARG A CA 1
ATOM 1601 C C . ARG A 1 206 ? 38.562 23.5 -9.516 1 90.62 206 ARG A C 1
ATOM 1603 O O . ARG A 1 206 ? 39.406 24.375 -9.258 1 90.62 206 ARG A O 1
ATOM 1610 N N . ARG A 1 207 ? 38.719 22.266 -9.453 1 83.81 207 ARG A N 1
ATOM 1611 C CA . ARG A 1 207 ? 40.062 21.781 -9.117 1 83.81 207 ARG A CA 1
ATOM 1612 C C . ARG A 1 207 ? 41.094 22.297 -10.109 1 83.81 207 ARG A C 1
ATOM 1614 O O . ARG A 1 207 ? 42.25 22.531 -9.742 1 83.81 207 ARG A O 1
ATOM 1621 N N . SER A 1 208 ? 40.688 22.453 -11.305 1 78.19 208 SER A N 1
ATOM 1622 C CA . SER A 1 208 ? 41.625 22.812 -12.391 1 78.19 208 SER A CA 1
ATOM 1623 C C . SER A 1 208 ? 42 24.281 -12.328 1 78.19 208 SER A C 1
ATOM 1625 O O . SER A 1 208 ? 42.906 24.719 -13.031 1 78.19 208 SER A O 1
ATOM 1627 N N . SER A 1 209 ? 41.438 25.016 -11.484 1 77.31 209 SER A N 1
ATOM 1628 C CA . SER A 1 209 ? 41.656 26.469 -11.445 1 77.31 209 SER A CA 1
ATOM 1629 C C . SER A 1 209 ? 42.938 26.812 -10.734 1 77.31 209 SER A C 1
ATOM 1631 O O . SER A 1 209 ? 43.312 27.984 -10.672 1 77.31 209 SER A O 1
ATOM 1633 N N . GLY A 1 210 ? 43.625 25.859 -10.102 1 79.56 210 GLY A N 1
ATOM 1634 C CA . GLY A 1 210 ? 44.875 26.125 -9.414 1 79.56 210 GLY A CA 1
ATOM 1635 C C . GLY A 1 210 ? 45.031 25.312 -8.141 1 79.56 210 GLY A C 1
ATOM 1636 O O . GLY A 1 210 ? 44.156 24.578 -7.742 1 79.56 210 GLY A O 1
ATOM 1637 N N . GLU A 1 211 ? 46.188 25.453 -7.574 1 79.94 211 GLU A N 1
ATOM 1638 C CA . GLU A 1 211 ? 46.531 24.688 -6.379 1 79.94 211 GLU A CA 1
ATOM 1639 C C . GLU A 1 211 ? 45.656 25.062 -5.203 1 79.94 211 GLU A C 1
ATOM 1641 O O . GLU A 1 211 ? 45.188 24.188 -4.457 1 79.94 211 GLU A O 1
ATOM 1646 N N . GLU A 1 212 ? 45.469 26.344 -5.047 1 79.31 212 GLU A N 1
ATOM 1647 C CA . GLU A 1 212 ? 44.625 26.797 -3.953 1 79.31 212 GLU A CA 1
ATOM 1648 C C . GLU A 1 212 ? 43.188 26.328 -4.141 1 79.31 212 GLU A C 1
ATOM 1650 O O . GLU A 1 212 ? 42.5 25.938 -3.176 1 79.31 212 GLU A O 1
ATOM 1655 N N . ALA A 1 213 ? 42.781 26.359 -5.328 1 85.62 213 ALA A N 1
ATOM 1656 C CA . ALA A 1 213 ? 41.438 25.906 -5.66 1 85.62 213 ALA A CA 1
ATOM 1657 C C . ALA A 1 213 ? 41.281 24.422 -5.379 1 85.62 213 ALA A C 1
ATOM 1659 O O . ALA A 1 213 ? 40.219 23.984 -4.898 1 85.62 213 ALA A O 1
ATOM 1660 N N . GLU A 1 214 ? 42.312 23.766 -5.605 1 87.31 214 GLU A N 1
ATOM 1661 C CA . GLU A 1 214 ? 42.281 22.328 -5.355 1 87.31 214 GLU A CA 1
ATOM 1662 C C . GLU A 1 214 ? 42.125 22.031 -3.865 1 87.31 214 GLU A C 1
ATOM 1664 O O . GLU A 1 214 ? 41.406 21.109 -3.486 1 87.31 214 GLU A O 1
ATOM 1669 N N . ASP A 1 215 ? 42.781 22.797 -3.154 1 87.75 215 ASP A N 1
ATOM 1670 C CA . ASP A 1 215 ? 42.719 22.609 -1.71 1 87.75 215 ASP A CA 1
ATOM 1671 C C . ASP A 1 215 ? 41.312 22.891 -1.184 1 87.75 215 ASP A C 1
ATOM 1673 O O . ASP A 1 215 ? 40.812 22.203 -0.277 1 87.75 215 ASP A O 1
ATOM 1677 N N . VAL A 1 216 ? 40.719 23.906 -1.692 1 88.75 216 VAL A N 1
ATOM 1678 C CA . VAL A 1 216 ? 39.375 24.281 -1.268 1 88.75 216 VAL A CA 1
ATOM 1679 C C . VAL A 1 216 ? 38.375 23.188 -1.659 1 88.75 216 VAL A C 1
ATOM 1681 O O . VAL A 1 216 ? 37.562 22.75 -0.845 1 88.75 216 VAL A O 1
ATOM 1684 N N . VAL A 1 217 ? 38.5 22.75 -2.873 1 91.81 217 VAL A N 1
ATOM 1685 C CA . VAL A 1 217 ? 37.594 21.719 -3.381 1 91.81 217 VAL A CA 1
ATOM 1686 C C . VAL A 1 217 ? 37.75 20.438 -2.564 1 91.81 217 VAL A C 1
ATOM 1688 O O . VAL A 1 217 ? 36.75 19.828 -2.158 1 91.81 217 VAL A O 1
ATOM 1691 N N . ASP A 1 218 ? 38.906 20.078 -2.279 1 90.5 218 ASP A N 1
ATOM 1692 C CA . ASP A 1 218 ? 39.188 18.844 -1.542 1 90.5 218 ASP A CA 1
ATOM 1693 C C . ASP A 1 218 ? 38.656 18.953 -0.108 1 90.5 218 ASP A C 1
ATOM 1695 O O . ASP A 1 218 ? 38.125 17.984 0.432 1 90.5 218 ASP A O 1
ATOM 1699 N N . THR A 1 219 ? 38.875 20.078 0.444 1 89.81 219 THR A N 1
ATOM 1700 C CA . THR A 1 219 ? 38.406 20.266 1.81 1 89.81 219 THR A CA 1
ATOM 1701 C C . THR A 1 219 ? 36.875 20.156 1.879 1 89.81 219 THR A C 1
ATOM 1703 O O . THR A 1 219 ? 36.344 19.531 2.797 1 89.81 219 THR A O 1
ATOM 1706 N N . VAL A 1 220 ? 36.219 20.75 0.939 1 93 220 VAL A N 1
ATOM 1707 C CA . VAL A 1 220 ? 34.75 20.734 0.918 1 93 220 VAL A CA 1
ATOM 1708 C C . VAL A 1 220 ? 34.25 19.312 0.662 1 93 220 VAL A C 1
ATOM 1710 O O . VAL A 1 220 ? 33.312 18.828 1.326 1 93 220 VAL A O 1
ATOM 1713 N N . ILE A 1 221 ? 34.844 18.641 -0.263 1 92.25 221 ILE A N 1
ATOM 1714 C CA . ILE A 1 221 ? 34.406 17.297 -0.628 1 92.25 221 ILE A CA 1
ATOM 1715 C C . ILE A 1 221 ? 34.625 16.359 0.558 1 92.25 221 ILE A C 1
ATOM 1717 O O . ILE A 1 221 ? 33.781 15.469 0.799 1 92.25 221 ILE A O 1
ATOM 1721 N N . HIS A 1 222 ? 35.625 16.594 1.234 1 89.06 222 HIS A N 1
ATOM 1722 C CA . HIS A 1 222 ? 35.906 15.75 2.395 1 89.06 222 HIS A CA 1
ATOM 1723 C C . HIS A 1 222 ? 34.906 16 3.514 1 89.06 222 HIS A C 1
ATOM 1725 O O . HIS A 1 222 ? 34.688 15.133 4.359 1 89.06 222 HIS A O 1
ATOM 1731 N N . SER A 1 223 ? 34.344 17.141 3.488 1 91.56 223 SER A N 1
ATOM 1732 C CA . SER A 1 223 ? 33.406 17.5 4.539 1 91.56 223 SER A CA 1
ATOM 1733 C C . SER A 1 223 ? 31.969 17.156 4.133 1 91.56 223 SER A C 1
ATOM 1735 O O . SER A 1 223 ? 31.031 17.281 4.934 1 91.56 223 SER A O 1
ATOM 1737 N N . LEU A 1 224 ? 31.797 16.703 2.924 1 93.06 224 LEU A N 1
ATOM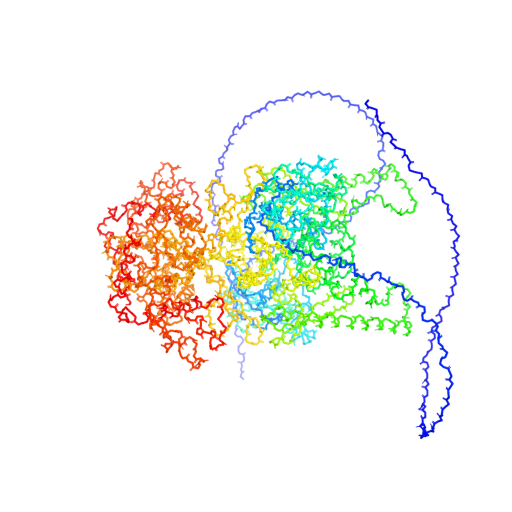 1738 C CA . LEU A 1 224 ? 30.469 16.297 2.465 1 93.06 224 LEU A CA 1
ATOM 1739 C C . LEU A 1 224 ? 29.984 15.062 3.219 1 93.06 224 LEU A C 1
ATOM 1741 O O . LEU A 1 224 ? 30.766 14.164 3.512 1 93.06 224 LEU A O 1
ATOM 1745 N N . PRO A 1 225 ? 28.719 15.062 3.529 1 91.88 225 PRO A N 1
ATOM 1746 C CA . PRO A 1 225 ? 28.188 13.812 4.078 1 91.88 225 PRO A CA 1
ATOM 1747 C C . PRO A 1 225 ? 28.203 12.672 3.062 1 91.88 225 PRO A C 1
ATOM 1749 O O . PRO A 1 225 ? 28.203 12.922 1.854 1 91.88 225 PRO A O 1
ATOM 1752 N N . LYS A 1 226 ? 28.219 11.523 3.611 1 90.56 226 LYS A N 1
ATOM 1753 C CA . LYS A 1 226 ? 28.094 10.352 2.746 1 90.56 226 LYS A CA 1
ATOM 1754 C C . LYS A 1 226 ? 26.641 10.055 2.432 1 90.56 226 LYS A C 1
ATOM 1756 O O . LYS A 1 226 ? 25.766 10.227 3.285 1 90.56 226 LYS A O 1
ATOM 1761 N N . PHE A 1 227 ? 26.469 9.672 1.212 1 92.81 227 PHE A N 1
ATOM 1762 C CA . PHE A 1 227 ? 25.125 9.328 0.785 1 92.81 227 PHE A CA 1
ATOM 1763 C C . PHE A 1 227 ? 24.969 7.816 0.664 1 92.81 227 PHE A C 1
ATOM 1765 O O . PHE A 1 227 ? 25.734 7.16 -0.045 1 92.81 227 PHE A O 1
ATOM 1772 N N . VAL A 1 228 ? 23.969 7.305 1.41 1 88.88 228 VAL A N 1
ATOM 1773 C CA . VAL A 1 228 ? 23.672 5.879 1.39 1 88.88 228 VAL A CA 1
ATOM 1774 C C . VAL A 1 228 ? 22.359 5.645 0.646 1 88.88 228 VAL A C 1
ATOM 1776 O O . VAL A 1 228 ? 21.344 6.262 0.962 1 88.88 228 VAL A O 1
ATOM 1779 N N . TYR A 1 229 ? 22.406 4.797 -0.359 1 89.19 229 TYR A N 1
ATOM 1780 C CA . TYR A 1 229 ? 21.25 4.52 -1.188 1 89.19 229 TYR A CA 1
ATOM 1781 C C . TYR A 1 229 ? 20.75 3.094 -0.975 1 89.19 229 TYR A C 1
ATOM 1783 O O . TYR A 1 229 ? 21.531 2.145 -1.035 1 89.19 229 TYR A O 1
ATOM 1791 N N . TYR A 1 230 ? 19.438 2.926 -0.688 1 86.75 230 TYR A N 1
ATOM 1792 C CA . TYR A 1 230 ? 18.828 1.61 -0.526 1 86.75 230 TYR A CA 1
ATOM 1793 C C . TYR A 1 230 ? 17.516 1.527 -1.273 1 86.75 230 TYR A C 1
ATOM 1795 O O . TYR A 1 230 ? 16.656 2.396 -1.123 1 86.75 230 TYR A O 1
ATOM 1803 N N . SER A 1 231 ? 17.438 0.486 -2.059 1 83 231 SER A N 1
ATOM 1804 C CA . SER A 1 231 ? 16.203 0.236 -2.787 1 83 231 SER A CA 1
ATOM 1805 C C . SER A 1 231 ? 15.5 -1.018 -2.275 1 83 231 SER A C 1
ATOM 1807 O O . SER A 1 231 ? 16.156 -1.981 -1.875 1 83 231 SER A O 1
ATOM 1809 N N . GLU A 1 232 ? 14.172 -1.037 -2.355 1 74.44 232 GLU A N 1
ATOM 1810 C CA . GLU A 1 232 ? 13.359 -2.182 -1.955 1 74.44 232 GLU A CA 1
ATOM 1811 C C . GLU A 1 232 ? 13.773 -3.443 -2.703 1 74.44 232 GLU A C 1
ATOM 1813 O O . GLU A 1 232 ? 13.648 -4.551 -2.182 1 74.44 232 GLU A O 1
ATOM 1818 N N . PHE A 1 233 ? 14.305 -3.293 -3.791 1 62.72 233 PHE A N 1
ATOM 1819 C CA . PHE A 1 233 ? 14.672 -4.43 -4.629 1 62.72 233 PHE A CA 1
ATOM 1820 C C . PHE A 1 233 ? 15.938 -5.098 -4.105 1 62.72 233 PHE A C 1
ATOM 1822 O O . PHE A 1 233 ? 16.266 -6.211 -4.516 1 62.72 233 PHE A O 1
ATOM 1829 N N . GLY A 1 234 ? 16.453 -4.457 -3.148 1 68.06 234 GLY A N 1
ATOM 1830 C CA . GLY A 1 234 ? 17.656 -5.02 -2.551 1 68.06 234 GLY A CA 1
ATOM 1831 C C . GLY A 1 234 ? 17.359 -5.93 -1.37 1 68.06 234 GLY A C 1
ATOM 1832 O O . GLY A 1 234 ? 18.281 -6.469 -0.757 1 68.06 234 GLY A O 1
ATOM 1833 N N . ASN A 1 235 ? 16.094 -6.137 -1.201 1 73.12 235 ASN A N 1
ATOM 1834 C CA . ASN A 1 235 ? 15.75 -6.988 -0.07 1 73.12 235 ASN A CA 1
ATOM 1835 C C . ASN A 1 235 ? 16.281 -8.406 -0.255 1 73.12 235 ASN A C 1
ATOM 1837 O O . ASN A 1 235 ? 16.234 -8.961 -1.356 1 73.12 235 ASN A O 1
ATOM 1841 N N . LEU A 1 236 ? 16.844 -8.875 0.788 1 71.31 236 LEU A N 1
ATOM 1842 C CA . LEU A 1 236 ? 17.453 -10.195 0.76 1 71.31 236 LEU A CA 1
ATOM 1843 C C . LEU A 1 236 ? 16.391 -11.281 0.689 1 71.31 236 LEU A C 1
ATOM 1845 O O . LEU A 1 236 ? 15.344 -11.172 1.328 1 71.31 236 LEU A O 1
ATOM 1849 N N . ASP A 1 237 ? 16.781 -12.172 -0.177 1 66.56 237 ASP A N 1
ATOM 1850 C CA . ASP A 1 237 ? 15.984 -13.391 -0.197 1 66.56 237 ASP A CA 1
ATOM 1851 C C . ASP A 1 237 ? 16.469 -14.391 0.855 1 66.56 237 ASP A C 1
ATOM 1853 O O . ASP A 1 237 ? 17.594 -14.273 1.354 1 66.56 237 ASP A O 1
ATOM 1857 N N . SER A 1 238 ? 15.578 -15.188 1.255 1 61.12 238 SER A N 1
ATOM 1858 C CA . SER A 1 238 ? 15.992 -16.188 2.229 1 61.12 238 SER A CA 1
ATOM 1859 C C . SER A 1 238 ? 16.953 -17.188 1.608 1 61.12 238 SER A C 1
ATOM 1861 O O . SER A 1 238 ? 17.812 -17.75 2.305 1 61.12 238 SER A O 1
ATOM 1863 N N . GLU A 1 239 ? 16.75 -17.547 0.424 1 65.5 239 GLU A N 1
ATOM 1864 C CA . GLU A 1 239 ? 17.625 -18.516 -0.237 1 65.5 239 GLU A CA 1
ATOM 1865 C C . GLU A 1 239 ? 18.422 -17.859 -1.365 1 65.5 239 GLU A C 1
ATOM 1867 O O . GLU A 1 239 ? 17.844 -17.375 -2.342 1 65.5 239 GLU A O 1
ATOM 1872 N N . ILE A 1 240 ? 19.656 -17.859 -1.11 1 76.19 240 ILE A N 1
ATOM 1873 C CA . ILE A 1 240 ? 20.578 -17.219 -2.051 1 76.19 240 ILE A CA 1
ATOM 1874 C C . ILE A 1 240 ? 21.406 -18.281 -2.771 1 76.19 240 ILE A C 1
ATOM 1876 O O . ILE A 1 240 ? 22.062 -19.094 -2.131 1 76.19 240 ILE A O 1
ATOM 1880 N N . TYR A 1 241 ? 21.297 -18.359 -4.039 1 77.25 241 TYR A N 1
ATOM 1881 C CA . TYR A 1 241 ? 22.109 -19.25 -4.852 1 77.25 241 TYR A CA 1
ATOM 1882 C C . TYR A 1 241 ? 23.484 -18.641 -5.125 1 77.25 241 TYR A C 1
ATOM 1884 O O . TYR A 1 241 ? 23.609 -17.719 -5.938 1 77.25 241 TYR A O 1
ATOM 1892 N N . LEU A 1 242 ? 24.5 -19.203 -4.57 1 80.25 242 LEU A N 1
ATOM 1893 C CA . LEU A 1 242 ? 25.828 -18.594 -4.488 1 80.25 242 LEU A CA 1
ATOM 1894 C C . LEU A 1 242 ? 26.453 -18.453 -5.875 1 80.25 242 LEU A C 1
ATOM 1896 O O . LEU A 1 242 ? 27.062 -17.422 -6.184 1 80.25 242 LEU A O 1
ATOM 1900 N N . PRO A 1 243 ? 26.25 -19.453 -6.727 1 77.5 243 PRO A N 1
ATOM 1901 C CA . PRO A 1 243 ? 26.875 -19.281 -8.039 1 77.5 243 PRO A CA 1
ATOM 1902 C C . PRO A 1 243 ? 26.359 -18.062 -8.797 1 77.5 243 PRO A C 1
ATOM 1904 O O . PRO A 1 243 ? 27.125 -17.375 -9.469 1 77.5 243 PRO A O 1
ATOM 1907 N N . HIS A 1 244 ? 25.125 -17.812 -8.719 1 78.12 244 HIS A N 1
ATOM 1908 C CA . HIS A 1 244 ? 24.562 -16.625 -9.359 1 78.12 244 HIS A CA 1
ATOM 1909 C C . HIS A 1 244 ? 25.109 -15.352 -8.727 1 78.12 244 HIS A C 1
ATOM 1911 O O . HIS A 1 244 ? 25.328 -14.359 -9.422 1 78.12 244 HIS A O 1
ATOM 1917 N N . VAL A 1 245 ? 25.266 -15.445 -7.461 1 82.25 245 VAL A N 1
ATOM 1918 C CA . VAL A 1 245 ? 25.781 -14.273 -6.75 1 82.25 245 VAL A CA 1
ATOM 1919 C C . VAL A 1 245 ? 27.203 -13.961 -7.23 1 82.25 245 VAL A C 1
ATOM 1921 O O . VAL A 1 245 ? 27.516 -12.805 -7.508 1 82.25 245 VAL A O 1
ATOM 1924 N N . VAL A 1 246 ? 28.016 -15.008 -7.312 1 81.38 246 VAL A N 1
ATOM 1925 C CA . VAL A 1 246 ? 29.406 -14.844 -7.734 1 81.38 246 VAL A CA 1
ATOM 1926 C C . VAL A 1 246 ? 29.453 -14.266 -9.148 1 81.38 246 VAL A C 1
ATOM 1928 O O . VAL A 1 246 ? 30.234 -13.359 -9.43 1 81.38 246 VAL A O 1
ATOM 1931 N N . GLN A 1 247 ? 28.578 -14.773 -9.938 1 80.38 247 GLN A N 1
ATOM 1932 C CA . GLN A 1 247 ? 28.516 -14.312 -11.32 1 80.38 247 GLN A CA 1
ATOM 1933 C C . GLN A 1 247 ? 28.047 -12.859 -11.391 1 80.38 247 GLN A C 1
ATOM 1935 O O . GLN A 1 247 ? 28.625 -12.047 -12.117 1 80.38 247 GLN A O 1
ATOM 1940 N N . ASN A 1 248 ? 27.062 -12.555 -10.672 1 80.06 248 ASN A N 1
ATOM 1941 C CA . ASN A 1 248 ? 26.453 -11.227 -10.727 1 80.06 248 ASN A CA 1
ATOM 1942 C C . ASN A 1 248 ? 27.375 -10.164 -10.141 1 80.06 248 ASN A C 1
ATOM 1944 O O . ASN A 1 248 ? 27.344 -9.008 -10.57 1 80.06 248 ASN A O 1
ATOM 1948 N N . LEU A 1 249 ? 28.109 -10.562 -9.195 1 80.69 249 LEU A N 1
ATOM 1949 C CA . LEU A 1 249 ? 29.016 -9.609 -8.57 1 80.69 249 LEU A CA 1
ATOM 1950 C C . LEU A 1 249 ? 30.141 -9.203 -9.531 1 80.69 249 LEU A C 1
ATOM 1952 O O . LEU A 1 249 ? 30.734 -8.141 -9.375 1 80.69 249 LEU A O 1
ATOM 1956 N N . GLN A 1 250 ? 30.281 -10.039 -10.5 1 77.81 250 GLN A N 1
ATOM 1957 C CA . GLN A 1 250 ? 31.359 -9.758 -11.453 1 77.81 250 GLN A CA 1
ATOM 1958 C C . GLN A 1 250 ? 30.812 -9.094 -12.711 1 77.81 250 GLN A C 1
ATOM 1960 O O . GLN A 1 250 ? 31.562 -8.508 -13.492 1 77.81 250 GLN A O 1
ATOM 1965 N N . ARG A 1 251 ? 29.578 -9.148 -12.836 1 75.56 251 ARG A N 1
ATOM 1966 C CA . ARG A 1 251 ? 28.938 -8.625 -14.039 1 75.56 251 ARG A CA 1
ATOM 1967 C C . ARG A 1 251 ? 28.734 -7.117 -13.945 1 75.56 251 ARG A C 1
ATOM 1969 O O . ARG A 1 251 ? 28.516 -6.582 -12.859 1 75.56 251 ARG A O 1
ATOM 1976 N N . THR A 1 252 ? 28.859 -6.422 -15.023 1 67.19 252 THR A N 1
ATOM 1977 C CA . THR A 1 252 ? 28.656 -4.977 -15.062 1 67.19 252 THR A CA 1
ATOM 1978 C C . THR A 1 252 ? 27.375 -4.629 -15.812 1 67.19 252 THR A C 1
ATOM 1980 O O . THR A 1 252 ? 27.016 -3.455 -15.945 1 67.19 252 THR A O 1
ATOM 1983 N N . ASP A 1 253 ? 26.734 -5.605 -16.344 1 67.06 253 ASP A N 1
ATOM 1984 C CA . ASP A 1 253 ? 25.547 -5.355 -17.172 1 67.06 253 ASP A CA 1
ATOM 1985 C C . ASP A 1 253 ? 24.266 -5.719 -16.406 1 67.06 253 ASP A C 1
ATOM 1987 O O . ASP A 1 253 ? 23.328 -6.238 -17 1 67.06 253 ASP A O 1
ATOM 1991 N N . LEU A 1 254 ? 24.328 -5.418 -15.148 1 69.38 254 LEU A N 1
ATOM 1992 C CA . LEU A 1 254 ? 23.156 -5.789 -14.367 1 69.38 254 LEU A CA 1
ATOM 1993 C C . LEU A 1 254 ? 22.062 -4.734 -14.5 1 69.38 254 LEU A C 1
ATOM 1995 O O . LEU A 1 254 ? 22.344 -3.537 -14.562 1 69.38 254 LEU A O 1
ATOM 1999 N N . GLY A 1 255 ? 20.875 -5.199 -14.609 1 66.38 255 GLY A N 1
ATOM 2000 C CA . GLY A 1 255 ? 19.75 -4.285 -14.5 1 66.38 255 GLY A CA 1
ATOM 2001 C C . GLY A 1 255 ? 19.609 -3.658 -13.125 1 66.38 255 GLY A C 1
ATOM 2002 O O . GLY A 1 255 ? 20.281 -4.082 -12.18 1 66.38 255 GLY A O 1
ATOM 2003 N N . PRO A 1 256 ? 18.781 -2.654 -12.977 1 66.69 256 PRO A N 1
ATOM 2004 C CA . PRO A 1 256 ? 18.672 -1.926 -11.711 1 66.69 256 PRO A CA 1
ATOM 2005 C C . PRO A 1 256 ? 18.234 -2.822 -10.555 1 66.69 256 PRO A C 1
ATOM 2007 O O . PRO A 1 256 ? 18.766 -2.688 -9.445 1 66.69 256 PRO A O 1
ATOM 2010 N N . ARG A 1 257 ? 17.359 -3.691 -10.789 1 71 257 ARG A N 1
ATOM 2011 C CA . ARG A 1 257 ? 16.891 -4.555 -9.711 1 71 257 ARG A CA 1
ATOM 2012 C C . ARG A 1 257 ? 17.969 -5.539 -9.273 1 71 257 ARG A C 1
ATOM 2014 O O . ARG A 1 257 ? 18.203 -5.715 -8.078 1 71 257 ARG A O 1
ATOM 2021 N N . GLU A 1 258 ? 18.516 -6.137 -10.234 1 72.62 258 GLU A N 1
ATOM 2022 C CA . GLU A 1 258 ? 19.578 -7.102 -9.93 1 72.62 258 GLU A CA 1
ATOM 2023 C C . GLU A 1 258 ? 20.781 -6.418 -9.289 1 72.62 258 GLU A C 1
ATOM 2025 O O . GLU A 1 258 ? 21.453 -7 -8.438 1 72.62 258 GLU A O 1
ATOM 2030 N N . ALA A 1 259 ? 20.969 -5.219 -9.742 1 73.12 259 ALA A N 1
ATOM 2031 C CA . ALA A 1 259 ? 22.078 -4.461 -9.164 1 73.12 259 ALA A CA 1
ATOM 2032 C C . ALA A 1 259 ? 21.844 -4.168 -7.691 1 73.12 259 ALA A C 1
ATOM 2034 O O . ALA A 1 259 ? 22.766 -4.258 -6.875 1 73.12 259 ALA A O 1
ATOM 2035 N N . ALA A 1 260 ? 20.625 -3.826 -7.438 1 73.88 260 ALA A N 1
ATOM 2036 C CA . ALA A 1 260 ? 20.281 -3.549 -6.047 1 73.88 260 ALA A CA 1
ATOM 2037 C C . ALA A 1 260 ? 20.453 -4.793 -5.18 1 73.88 260 ALA A C 1
ATOM 2039 O O . ALA A 1 260 ? 21 -4.719 -4.074 1 73.88 260 ALA A O 1
ATOM 2040 N N . LYS A 1 261 ? 20.016 -5.859 -5.695 1 76.88 261 LYS A N 1
ATOM 2041 C CA . LYS A 1 261 ? 20.156 -7.117 -4.969 1 76.88 261 LYS A CA 1
ATOM 2042 C C . LYS A 1 261 ? 21.625 -7.488 -4.777 1 76.88 261 LYS A C 1
ATOM 2044 O O . LYS A 1 261 ? 22.031 -7.922 -3.695 1 76.88 261 LYS A O 1
ATOM 2049 N N . SER A 1 262 ? 22.359 -7.34 -5.797 1 77.38 262 SER A N 1
ATOM 2050 C CA . SER A 1 262 ? 23.781 -7.656 -5.738 1 77.38 262 SER A CA 1
ATOM 2051 C C . SER A 1 262 ? 24.5 -6.785 -4.711 1 77.38 262 SER A C 1
ATOM 2053 O O . SER A 1 262 ? 25.422 -7.242 -4.039 1 77.38 262 SER A O 1
ATOM 2055 N N . ARG A 1 263 ? 24.078 -5.613 -4.641 1 77 263 ARG A N 1
ATOM 2056 C CA . ARG A 1 263 ? 24.672 -4.703 -3.668 1 77 263 ARG A CA 1
ATOM 2057 C C . ARG A 1 263 ? 24.406 -5.176 -2.242 1 77 263 ARG A C 1
ATOM 2059 O O . ARG A 1 263 ? 25.312 -5.184 -1.408 1 77 263 ARG A O 1
ATOM 2066 N N . THR A 1 264 ? 23.219 -5.5 -2.006 1 79.25 264 THR A N 1
ATOM 2067 C CA . THR A 1 264 ? 22.859 -5.961 -0.668 1 79.25 264 THR A CA 1
ATOM 2068 C C . THR A 1 264 ? 23.609 -7.246 -0.323 1 79.25 264 THR A C 1
ATOM 2070 O O . THR A 1 264 ? 24.078 -7.418 0.807 1 79.25 264 THR A O 1
ATOM 2073 N N . LEU A 1 265 ? 23.688 -8.062 -1.297 1 81.44 265 LEU A N 1
ATOM 2074 C CA . LEU A 1 265 ? 24.406 -9.32 -1.076 1 81.44 265 LEU A CA 1
ATOM 2075 C C . LEU A 1 265 ? 25.891 -9.055 -0.827 1 81.44 265 LEU A C 1
ATOM 2077 O O . LEU A 1 265 ? 26.5 -9.711 0.019 1 81.44 265 LEU A O 1
ATOM 2081 N N . ARG A 1 266 ? 26.391 -8.109 -1.561 1 78.69 266 ARG A N 1
ATOM 2082 C CA . ARG A 1 266 ? 27.781 -7.734 -1.346 1 78.69 266 ARG A CA 1
ATOM 2083 C C . ARG A 1 266 ? 28 -7.258 0.085 1 78.69 266 ARG A C 1
ATOM 2085 O O . ARG A 1 266 ? 29.016 -7.594 0.707 1 78.69 266 ARG A O 1
ATOM 2092 N N . VAL A 1 267 ? 27.109 -6.465 0.537 1 80.12 267 VAL A N 1
ATOM 2093 C CA . VAL A 1 267 ? 27.203 -5.918 1.886 1 80.12 267 VAL A CA 1
ATOM 2094 C C . VAL A 1 267 ? 27.078 -7.043 2.912 1 80.12 267 VAL A C 1
ATOM 2096 O O . VAL A 1 267 ? 27.781 -7.055 3.918 1 80.12 267 VAL A O 1
ATOM 2099 N N . LEU A 1 268 ? 26.156 -7.93 2.658 1 80.38 268 LEU A N 1
ATOM 2100 C CA . LEU A 1 268 ? 25.969 -9.07 3.551 1 80.38 268 LEU A CA 1
ATOM 2101 C C . LEU A 1 268 ? 27.266 -9.867 3.688 1 80.38 268 LEU A C 1
ATOM 2103 O O . LEU A 1 268 ? 27.703 -10.156 4.801 1 80.38 268 LEU A O 1
ATOM 2107 N N . PHE A 1 269 ? 27.859 -10.117 2.613 1 83.69 269 PHE A N 1
ATOM 2108 C CA . PHE A 1 269 ? 29.047 -10.977 2.639 1 83.69 269 PHE A CA 1
ATOM 2109 C C . PHE A 1 269 ? 30.25 -10.203 3.146 1 83.69 269 PHE A C 1
ATOM 2111 O O . PHE A 1 269 ? 31.156 -10.789 3.752 1 83.69 269 PHE A O 1
ATOM 2118 N N . LYS A 1 270 ? 30.219 -8.93 2.879 1 78.44 270 LYS A N 1
ATOM 2119 C CA . LYS A 1 270 ? 31.25 -8.109 3.506 1 78.44 270 LYS A CA 1
ATOM 2120 C C . LYS A 1 270 ? 31.109 -8.109 5.023 1 78.44 270 LYS A C 1
ATOM 2122 O O . LYS A 1 270 ? 32.094 -8.148 5.746 1 78.44 270 LYS A O 1
ATOM 2127 N N . PHE A 1 271 ? 29.969 -8.031 5.41 1 75.62 271 PHE A N 1
ATOM 2128 C CA . PHE A 1 271 ? 29.688 -8.078 6.844 1 75.62 271 PHE A CA 1
ATOM 2129 C C . PHE A 1 271 ? 30.141 -9.406 7.438 1 75.62 271 PHE A C 1
ATOM 2131 O O . PHE A 1 271 ? 30.703 -9.445 8.531 1 75.62 271 PHE A O 1
ATOM 2138 N N . VAL A 1 272 ? 29.797 -10.477 6.711 1 74.06 272 VAL A N 1
ATOM 2139 C CA . VAL A 1 272 ? 30.156 -11.82 7.152 1 74.06 272 VAL A CA 1
ATOM 2140 C C . VAL A 1 272 ? 31.672 -11.992 7.098 1 74.06 272 VAL A C 1
ATOM 2142 O O . VAL A 1 272 ? 32.219 -12.828 7.812 1 74.06 272 VAL A O 1
ATOM 2145 N N . GLY A 1 273 ? 32.312 -11.195 6.281 1 74.12 273 GLY A N 1
ATOM 2146 C CA . GLY A 1 273 ? 33.75 -11.273 6.117 1 74.12 273 GLY A CA 1
ATOM 2147 C C . GLY A 1 273 ? 34.188 -12.359 5.156 1 74.12 273 GLY A C 1
ATOM 2148 O O . GLY A 1 273 ? 35.312 -12.859 5.246 1 74.12 273 GLY A O 1
ATOM 2149 N N . LEU A 1 274 ? 33.188 -12.93 4.414 1 76.81 274 LEU A N 1
ATOM 2150 C CA . LEU A 1 274 ? 33.5 -13.977 3.441 1 76.81 274 LEU A CA 1
ATOM 2151 C C . LEU A 1 274 ? 32.938 -13.625 2.07 1 76.81 274 LEU A C 1
ATOM 2153 O O . LEU A 1 274 ? 31.781 -13.219 1.962 1 76.81 274 LEU A O 1
ATOM 2157 N N . GLU A 1 275 ? 33.812 -13.812 1.121 1 81.75 275 GLU A N 1
ATOM 2158 C CA . GLU A 1 275 ? 33.312 -13.648 -0.246 1 81.75 275 GLU A CA 1
ATOM 2159 C C . GLU A 1 275 ? 32.469 -14.836 -0.671 1 81.75 275 GLU A C 1
ATOM 2161 O O . GLU A 1 275 ? 32.75 -15.977 -0.301 1 81.75 275 GLU A O 1
ATOM 2166 N N . PRO A 1 276 ? 31.484 -14.531 -1.431 1 84.06 276 PRO A N 1
ATOM 2167 C CA . PRO A 1 276 ? 30.625 -15.625 -1.882 1 84.06 276 PRO A CA 1
ATOM 2168 C C . PRO A 1 276 ? 31.406 -16.734 -2.592 1 84.06 276 PRO A C 1
ATOM 2170 O O . PRO A 1 276 ? 31.094 -17.922 -2.432 1 84.06 276 PRO A O 1
ATOM 2173 N N . GLY A 1 277 ? 32.344 -16.344 -3.387 1 81.5 277 GLY A N 1
ATOM 2174 C CA . GLY A 1 277 ? 33.156 -17.344 -4.047 1 81.5 277 GLY A CA 1
ATOM 2175 C C . GLY A 1 277 ? 33.906 -18.234 -3.074 1 81.5 277 GLY A C 1
ATOM 2176 O O . GLY A 1 277 ? 34.031 -19.438 -3.303 1 81.5 277 GLY A O 1
ATOM 2177 N N . GLU A 1 278 ? 34.344 -17.625 -2.027 1 81.62 278 GLU A N 1
ATOM 2178 C CA . GLU A 1 278 ? 35.062 -18.375 -0.996 1 81.62 278 GLU A CA 1
ATOM 2179 C C . GLU A 1 278 ? 34.125 -19.344 -0.285 1 81.62 278 GLU A C 1
ATOM 2181 O O . GLU A 1 278 ? 34.5 -20.484 0.02 1 81.62 278 GLU A O 1
ATOM 2186 N N . ILE A 1 279 ? 33 -18.953 -0.025 1 82.38 279 ILE A N 1
ATOM 2187 C CA . ILE A 1 279 ? 32.031 -19.797 0.636 1 82.38 279 ILE A CA 1
ATOM 2188 C C . ILE A 1 279 ? 31.703 -21 -0.254 1 82.38 279 ILE A C 1
ATOM 2190 O O . ILE A 1 279 ? 31.562 -22.125 0.234 1 82.38 279 ILE A O 1
ATOM 2194 N N . LEU A 1 280 ? 31.578 -20.688 -1.463 1 80.88 280 LEU A N 1
ATOM 2195 C CA . LEU A 1 280 ? 31.281 -21.75 -2.432 1 80.88 280 LEU A CA 1
ATOM 2196 C C . LEU A 1 280 ? 32.438 -22.75 -2.506 1 80.88 280 LEU A C 1
ATOM 2198 O O . LEU A 1 280 ? 32.188 -23.953 -2.584 1 80.88 280 LEU A O 1
ATOM 2202 N N . GLU A 1 281 ? 33.562 -22.234 -2.533 1 78.06 281 GLU A N 1
ATOM 2203 C CA . GLU A 1 281 ? 34.75 -23.078 -2.617 1 78.06 281 GLU A CA 1
ATOM 2204 C C . GLU A 1 281 ? 34.906 -23.953 -1.373 1 78.06 281 GLU A C 1
ATOM 2206 O O . GLU A 1 281 ? 35.281 -25.109 -1.469 1 78.06 281 GLU A O 1
ATOM 2211 N N . LEU A 1 282 ? 34.625 -23.344 -0.246 1 75.12 282 LEU A N 1
ATOM 2212 C CA . LEU A 1 282 ? 34.719 -24.062 1.016 1 75.12 282 LEU A CA 1
ATOM 2213 C C . LEU A 1 282 ? 33.688 -25.188 1.101 1 75.12 282 LEU A C 1
ATOM 2215 O O . LEU A 1 282 ? 33.844 -26.125 1.878 1 75.12 282 LEU A O 1
ATOM 2219 N N . GLY A 1 283 ? 32.625 -25.016 0.37 1 73.25 283 GLY A N 1
ATOM 2220 C CA . GLY A 1 283 ? 31.531 -25.984 0.428 1 73.25 283 GLY A CA 1
ATOM 2221 C C . GLY A 1 283 ? 31.609 -27.031 -0.67 1 73.25 283 GLY A C 1
ATOM 2222 O O . GLY A 1 283 ? 30.781 -27.938 -0.739 1 73.25 283 GLY A O 1
ATOM 2223 N N . ARG A 1 284 ? 32.5 -26.844 -1.574 1 68.12 284 ARG A N 1
ATOM 2224 C CA . ARG A 1 284 ? 32.594 -27.719 -2.736 1 68.12 284 ARG A CA 1
ATOM 2225 C C . ARG A 1 284 ? 32.938 -29.141 -2.318 1 68.12 284 ARG A C 1
ATOM 2227 O O . ARG A 1 284 ? 33.781 -29.359 -1.448 1 68.12 284 ARG A O 1
ATOM 2234 N N . ASP A 1 285 ? 31.969 -29.953 -2.664 1 64.75 285 ASP A N 1
ATOM 2235 C CA . ASP A 1 285 ? 32.219 -31.375 -2.418 1 64.75 285 ASP A CA 1
ATOM 2236 C C . ASP A 1 285 ? 33.188 -31.953 -3.461 1 64.75 285 ASP A C 1
ATOM 2238 O O . ASP A 1 285 ? 33.594 -31.25 -4.395 1 64.75 285 ASP A O 1
ATOM 2242 N N . PHE A 1 286 ? 33.688 -33.062 -3.164 1 57.16 286 PHE A N 1
ATOM 2243 C CA . PHE A 1 286 ? 34.562 -33.75 -4.109 1 57.16 286 PHE A CA 1
ATOM 2244 C C . PHE A 1 286 ? 33.906 -33.844 -5.48 1 57.16 286 PHE A C 1
ATOM 2246 O O . PHE A 1 286 ? 32.719 -34.219 -5.598 1 57.16 286 PHE A O 1
ATOM 2253 N N . PRO A 1 287 ? 34.375 -32.844 -6.543 1 53.12 287 PRO A N 1
ATOM 2254 C CA . PRO A 1 287 ? 33.781 -32.844 -7.879 1 53.12 287 PRO A CA 1
ATOM 2255 C C . PRO A 1 287 ? 33.375 -34.219 -8.375 1 53.12 287 PRO A C 1
ATOM 2257 O O . PRO A 1 287 ? 34.188 -35.156 -8.281 1 53.12 287 PRO A O 1
ATOM 2260 N N . ARG A 1 288 ? 32.219 -34.656 -8.305 1 48.06 288 ARG A N 1
ATOM 2261 C CA . ARG A 1 288 ? 31.844 -35.906 -8.953 1 48.06 288 ARG A CA 1
ATOM 2262 C C . ARG A 1 288 ? 32.031 -35.812 -10.469 1 48.06 288 ARG A C 1
ATOM 2264 O O . ARG A 1 288 ? 31.266 -35.094 -11.141 1 48.06 288 ARG A O 1
ATOM 2271 N N . ARG A 1 289 ? 33.156 -35.562 -11.039 1 42.84 289 ARG A N 1
ATOM 2272 C CA . ARG A 1 289 ? 33.25 -35.719 -12.484 1 42.84 289 ARG A CA 1
ATOM 2273 C C . ARG A 1 289 ? 32.5 -36.938 -12.961 1 42.84 289 ARG A C 1
ATOM 2275 O O . ARG A 1 289 ? 32.531 -38 -12.32 1 42.84 289 ARG A O 1
ATOM 2282 N N . LYS A 1 290 ? 31.625 -36.844 -13.906 1 45.88 290 LYS A N 1
ATOM 2283 C CA . LYS A 1 290 ? 30.891 -37.938 -14.492 1 45.88 290 LYS A CA 1
ATOM 2284 C C . LYS A 1 290 ? 31.688 -39.25 -14.414 1 45.88 290 LYS A C 1
ATOM 2286 O O . LYS A 1 290 ? 31.125 -40.312 -14.266 1 45.88 290 LYS A O 1
ATOM 2291 N N . GLY A 1 291 ? 32.875 -39.312 -15.172 1 43.5 291 GLY A N 1
ATOM 2292 C CA . GLY A 1 291 ? 33.562 -40.562 -15.445 1 43.5 291 GLY A CA 1
ATOM 2293 C C . GLY A 1 291 ? 34.156 -41.188 -14.203 1 43.5 291 GLY A C 1
ATOM 2294 O O . GLY A 1 291 ? 33.594 -42.156 -13.672 1 43.5 291 GLY A O 1
ATOM 2295 N N . ARG A 1 292 ? 35.562 -40.906 -13.883 1 45.03 292 ARG A N 1
ATOM 2296 C CA . ARG A 1 292 ? 36.375 -41.75 -13.008 1 45.03 292 ARG A CA 1
ATOM 2297 C C . ARG A 1 292 ? 36.062 -41.469 -11.547 1 45.03 292 ARG A C 1
ATOM 2299 O O . ARG A 1 292 ? 36.281 -40.344 -11.07 1 45.03 292 ARG A O 1
ATOM 2306 N N . ARG A 1 293 ? 35.094 -42 -10.992 1 49.25 293 ARG A N 1
ATOM 2307 C CA . ARG A 1 293 ? 34.688 -42.156 -9.602 1 49.25 293 ARG A CA 1
ATOM 2308 C C . ARG A 1 293 ? 35.875 -42.219 -8.672 1 49.25 293 ARG A C 1
ATOM 2310 O O . ARG A 1 293 ? 36.406 -43.312 -8.43 1 49.25 293 ARG A O 1
ATOM 2317 N N . ARG A 1 294 ? 36.812 -41.375 -8.82 1 58.38 294 ARG A N 1
ATOM 2318 C CA . ARG A 1 294 ? 37.812 -41.562 -7.785 1 58.38 294 ARG A CA 1
ATOM 2319 C C . ARG A 1 294 ? 37.25 -41.25 -6.406 1 58.38 294 ARG A C 1
ATOM 2321 O O . ARG A 1 294 ? 36.625 -40.219 -6.223 1 58.38 294 ARG A O 1
ATOM 2328 N N . GLU A 1 295 ? 37.031 -42.219 -5.641 1 61.12 295 GLU A N 1
ATOM 2329 C CA . GLU A 1 295 ? 36.625 -42.094 -4.242 1 61.12 295 GLU A CA 1
ATOM 2330 C C . GLU A 1 295 ? 37.594 -41.156 -3.492 1 61.12 295 GLU A C 1
ATOM 2332 O O . GLU A 1 295 ? 38.812 -41.281 -3.633 1 61.12 295 GLU A O 1
ATOM 2337 N N . PRO A 1 296 ? 37.156 -40.125 -3.133 1 64.56 296 PRO A N 1
ATOM 2338 C CA . PRO A 1 296 ? 38.031 -39.219 -2.4 1 64.56 296 PRO A CA 1
ATOM 2339 C C . PRO A 1 296 ? 38.844 -39.906 -1.318 1 64.56 296 PRO A C 1
ATOM 2341 O O . PRO A 1 296 ? 38.375 -40.906 -0.751 1 64.56 296 PRO A O 1
ATOM 2344 N N . THR A 1 297 ? 40.156 -39.75 -1.298 1 70.31 297 THR A N 1
ATOM 2345 C CA . THR A 1 297 ? 41.031 -40.25 -0.237 1 70.31 297 THR A CA 1
ATOM 2346 C C . THR A 1 297 ? 40.562 -39.75 1.125 1 70.31 297 THR A C 1
ATOM 2348 O O . THR A 1 297 ? 39.781 -38.781 1.205 1 70.31 297 THR A O 1
ATOM 2351 N N . VAL A 1 298 ? 40.844 -40.438 2.1 1 68.62 298 VAL A N 1
ATOM 2352 C CA . VAL A 1 298 ? 40.5 -40.062 3.471 1 68.62 298 VAL A CA 1
ATOM 2353 C C . VAL A 1 298 ? 41 -38.656 3.766 1 68.62 298 VAL A C 1
ATOM 2355 O O . VAL A 1 298 ? 40.344 -37.875 4.457 1 68.62 298 VAL A O 1
ATOM 2358 N N . GLU A 1 299 ? 42.188 -38.406 3.119 1 71.88 299 GLU A N 1
ATOM 2359 C CA . GLU A 1 299 ? 42.75 -37.062 3.342 1 71.88 299 GLU A CA 1
ATOM 2360 C C . GLU A 1 299 ? 41.906 -36 2.666 1 71.88 299 GLU A C 1
ATOM 2362 O O . GLU A 1 299 ? 41.688 -34.906 3.232 1 71.88 299 GLU A O 1
ATOM 2367 N N . GLU A 1 300 ? 41.406 -36.312 1.489 1 75.31 300 GLU A N 1
ATOM 2368 C CA . GLU A 1 300 ? 40.562 -35.375 0.771 1 75.31 300 GLU A CA 1
ATOM 2369 C C . GLU A 1 300 ? 39.219 -35.156 1.488 1 75.31 300 GLU A C 1
ATOM 2371 O O . GLU A 1 300 ? 38.719 -34.031 1.544 1 75.31 300 GLU A O 1
ATOM 2376 N N . ILE A 1 301 ? 38.781 -36.188 2.012 1 74.88 301 ILE A N 1
ATOM 2377 C CA . ILE A 1 301 ? 37.531 -36.094 2.752 1 74.88 301 ILE A CA 1
ATOM 2378 C C . ILE A 1 301 ? 37.719 -35.25 4.004 1 74.88 301 ILE A C 1
ATOM 2380 O O . ILE A 1 301 ? 36.844 -34.438 4.352 1 74.88 301 ILE A O 1
ATOM 2384 N N . ARG A 1 302 ? 38.906 -35.531 4.594 1 73.44 302 ARG A N 1
ATOM 2385 C CA . ARG A 1 302 ? 39.188 -34.75 5.801 1 73.44 302 ARG A CA 1
ATOM 2386 C C . ARG A 1 302 ? 39.344 -33.281 5.48 1 73.44 302 ARG A C 1
ATOM 2388 O O . ARG A 1 302 ? 38.875 -32.406 6.238 1 73.44 302 ARG A O 1
ATOM 2395 N N . GLU A 1 303 ? 39.969 -33.031 4.402 1 76.31 303 GLU A N 1
ATOM 2396 C CA . GLU A 1 303 ? 40.188 -31.641 4.012 1 76.31 303 GLU A CA 1
ATOM 2397 C C . GLU A 1 303 ? 38.844 -30.969 3.68 1 76.31 303 GLU A C 1
ATOM 2399 O O . GLU A 1 303 ? 38.625 -29.812 4.035 1 76.31 303 GLU A O 1
ATOM 2404 N N . ILE A 1 304 ? 38.031 -31.703 3.012 1 77.81 304 ILE A N 1
ATOM 2405 C CA . ILE A 1 304 ? 36.719 -31.172 2.664 1 77.81 304 ILE A CA 1
ATOM 2406 C C . ILE A 1 304 ? 35.906 -30.938 3.936 1 77.81 304 ILE A C 1
ATOM 2408 O O . ILE A 1 304 ? 35.219 -29.922 4.062 1 77.81 304 ILE A O 1
ATOM 2412 N N . ALA A 1 305 ? 36.125 -31.891 4.82 1 77.56 305 ALA A N 1
ATOM 2413 C CA . ALA A 1 305 ? 35.375 -31.766 6.082 1 77.56 305 ALA A CA 1
ATOM 2414 C C . ALA A 1 305 ? 35.875 -30.562 6.883 1 77.56 305 ALA A C 1
ATOM 2416 O O . ALA A 1 305 ? 35.094 -29.859 7.523 1 77.56 305 ALA A O 1
ATOM 2417 N N . MET A 1 306 ? 37.156 -30.391 6.848 1 77.25 306 MET A N 1
ATOM 2418 C CA . MET A 1 306 ? 37.719 -29.25 7.57 1 77.25 306 MET A CA 1
ATOM 2419 C C . MET A 1 306 ? 37.281 -27.938 6.953 1 77.25 306 MET A C 1
ATOM 2421 O O . MET A 1 306 ? 37 -26.969 7.672 1 77.25 306 MET A O 1
ATOM 2425 N N . LYS A 1 307 ? 37.25 -27.906 5.695 1 79.06 307 LYS A N 1
ATOM 2426 C CA . LYS A 1 307 ? 36.812 -26.703 5.012 1 79.06 307 LYS A CA 1
ATOM 2427 C C . LYS A 1 307 ? 35.344 -26.406 5.301 1 79.06 307 LYS A C 1
ATOM 2429 O O . LYS A 1 307 ? 34.969 -25.266 5.527 1 79.06 307 LYS A O 1
ATOM 2434 N N . LYS A 1 308 ? 34.625 -27.422 5.293 1 81.06 308 LYS A N 1
ATOM 2435 C CA . LYS A 1 308 ? 33.188 -27.266 5.594 1 81.06 308 LYS A CA 1
ATOM 2436 C C . LYS A 1 308 ? 32.969 -26.828 7.035 1 81.06 308 LYS A C 1
ATOM 2438 O O . LYS A 1 308 ? 32.062 -26.031 7.316 1 81.06 308 LYS A O 1
ATOM 2443 N N . ARG A 1 309 ? 33.844 -27.344 7.863 1 77.81 309 ARG A N 1
ATOM 2444 C CA . ARG A 1 309 ? 33.781 -26.938 9.266 1 77.81 309 ARG A CA 1
ATOM 2445 C C . ARG A 1 309 ? 34.156 -25.469 9.43 1 77.81 309 ARG A C 1
ATOM 2447 O O . ARG A 1 309 ? 33.531 -24.734 10.195 1 77.81 309 ARG A O 1
ATOM 2454 N N . GLU A 1 310 ? 35.125 -25.188 8.789 1 79 310 GLU A N 1
ATOM 2455 C CA . GLU A 1 310 ? 35.562 -23.781 8.828 1 79 310 GLU A CA 1
ATOM 2456 C C . GLU A 1 310 ? 34.438 -22.859 8.32 1 79 310 GLU A C 1
ATOM 2458 O O . GLU A 1 310 ? 34.188 -21.812 8.914 1 79 310 GLU A O 1
ATOM 2463 N N . ARG A 1 311 ? 33.906 -23.25 7.227 1 82.81 311 ARG A N 1
ATOM 2464 C CA . ARG A 1 311 ? 32.781 -22.5 6.676 1 82.81 311 ARG A CA 1
ATOM 2465 C C . ARG A 1 311 ? 31.672 -22.328 7.707 1 82.81 311 ARG A C 1
ATOM 2467 O O . ARG A 1 311 ? 31.125 -21.25 7.867 1 82.81 311 ARG A O 1
ATOM 2474 N N . SER A 1 312 ? 31.422 -23.359 8.398 1 84.31 312 SER A N 1
ATOM 2475 C CA . SER A 1 312 ? 30.328 -23.375 9.367 1 84.31 312 SER A CA 1
ATOM 2476 C C . SER A 1 312 ? 30.641 -22.438 10.547 1 84.31 312 SER A C 1
ATOM 2478 O O . SER A 1 312 ? 29.75 -21.75 11.047 1 84.31 312 SER A O 1
ATOM 2480 N N . ILE A 1 313 ? 31.828 -22.484 10.922 1 78.5 313 ILE A N 1
ATOM 2481 C CA . ILE A 1 313 ? 32.25 -21.656 12.055 1 78.5 313 ILE A CA 1
ATOM 2482 C C . ILE A 1 313 ? 32.188 -20.172 11.672 1 78.5 313 ILE A C 1
ATOM 2484 O O . ILE A 1 313 ? 31.688 -19.344 12.445 1 78.5 313 ILE A O 1
ATOM 2488 N N . LEU A 1 314 ? 32.625 -19.922 10.602 1 81.25 314 LEU A N 1
ATOM 2489 C CA . LEU A 1 314 ? 32.594 -18.547 10.141 1 81.25 314 LEU A CA 1
ATOM 2490 C C . LEU A 1 314 ? 31.172 -18.031 10.008 1 81.25 314 LEU A C 1
ATOM 2492 O O . LEU A 1 314 ? 30.875 -16.906 10.398 1 81.25 314 LEU A O 1
ATOM 2496 N N . LEU A 1 315 ? 30.375 -18.844 9.469 1 86.88 315 LEU A N 1
ATOM 2497 C CA . LEU A 1 315 ? 28.969 -18.453 9.289 1 86.88 315 LEU A CA 1
ATOM 2498 C C . LEU A 1 315 ? 28.266 -18.297 10.633 1 86.88 315 LEU A C 1
ATOM 2500 O O . LEU A 1 315 ? 27.453 -17.391 10.805 1 86.88 315 LEU A O 1
ATOM 2504 N N . GLN A 1 316 ? 28.625 -19.094 11.539 1 84 316 GLN A N 1
ATOM 2505 C CA . GLN A 1 316 ? 28.047 -19.016 12.875 1 84 316 GLN A CA 1
ATOM 2506 C C . GLN A 1 316 ? 28.484 -17.734 13.586 1 84 316 GLN A C 1
ATOM 2508 O O . GLN A 1 316 ? 27.688 -17.094 14.273 1 84 316 GLN A O 1
ATOM 2513 N N . SER A 1 317 ? 29.703 -17.484 13.461 1 83.94 317 SER A N 1
ATOM 2514 C CA . SER A 1 317 ? 30.219 -16.266 14.062 1 83.94 317 SER A CA 1
ATOM 2515 C C . SER A 1 317 ? 29.562 -15.023 13.461 1 83.94 317 SER A C 1
ATOM 2517 O O . SER A 1 317 ? 29.219 -14.094 14.188 1 83.94 317 SER A O 1
ATOM 2519 N N . ALA A 1 318 ? 29.469 -15.062 12.211 1 84.25 318 ALA A N 1
ATOM 2520 C CA . ALA A 1 318 ? 28.844 -13.938 11.539 1 84.25 318 ALA A CA 1
ATOM 2521 C C . ALA A 1 318 ? 27.375 -13.797 11.969 1 84.25 318 ALA A C 1
ATOM 2523 O O . ALA A 1 318 ? 26.891 -12.68 12.156 1 84.25 318 ALA A O 1
ATOM 2524 N N . GLY A 1 319 ? 26.688 -14.859 12.055 1 86.81 319 GLY A N 1
ATOM 2525 C CA . GLY A 1 319 ? 25.312 -14.828 12.523 1 86.81 319 GLY A CA 1
ATOM 2526 C C . GLY A 1 319 ? 25.172 -14.281 13.93 1 86.81 319 GLY A C 1
ATOM 2527 O O . GLY A 1 319 ? 24.25 -13.516 14.203 1 86.81 319 GLY A O 1
ATOM 2528 N N . GLY A 1 320 ? 26.047 -14.688 14.75 1 85 320 GLY A N 1
ATOM 2529 C CA . GLY A 1 320 ? 26.047 -14.172 16.109 1 85 320 GLY A CA 1
ATOM 2530 C C . GLY A 1 320 ? 26.297 -12.68 16.188 1 85 320 GLY A C 1
ATOM 2531 O O . GLY A 1 320 ? 25.625 -11.969 16.938 1 85 320 GLY A O 1
ATOM 2532 N N . LEU A 1 321 ? 27.219 -12.289 15.43 1 83.56 321 LEU A N 1
ATOM 2533 C CA . LEU A 1 321 ? 27.531 -10.867 15.383 1 83.56 321 LEU A CA 1
ATOM 2534 C C . LEU A 1 321 ? 26.328 -10.07 14.891 1 83.56 321 LEU A C 1
ATOM 2536 O O . LEU A 1 321 ? 26.016 -9 15.422 1 83.56 321 LEU A O 1
ATOM 2540 N N . LEU A 1 322 ? 25.734 -10.492 13.844 1 83.31 322 LEU A N 1
ATOM 2541 C CA . LEU A 1 322 ? 24.547 -9.82 13.32 1 83.31 322 LEU A CA 1
ATOM 2542 C C . LEU A 1 322 ? 23.453 -9.742 14.383 1 83.31 322 LEU A C 1
ATOM 2544 O O . LEU A 1 322 ? 22.797 -8.719 14.516 1 83.31 322 LEU A O 1
ATOM 2548 N N . THR A 1 323 ? 23.281 -10.82 15.102 1 86.25 323 THR A N 1
ATOM 2549 C CA . THR A 1 323 ? 22.266 -10.883 16.141 1 86.25 323 THR A CA 1
ATOM 2550 C C . THR A 1 323 ? 22.5 -9.82 17.203 1 86.25 323 THR A C 1
ATOM 2552 O O . THR A 1 323 ? 21.578 -9.109 17.609 1 86.25 323 THR A O 1
ATOM 2555 N N . GLU A 1 324 ? 23.656 -9.656 17.594 1 82.19 324 GLU A N 1
ATOM 2556 C CA . GLU A 1 324 ? 24.016 -8.695 18.625 1 82.19 324 GLU A CA 1
ATOM 2557 C C . GLU A 1 324 ? 23.844 -7.262 18.125 1 82.19 324 GLU A C 1
ATOM 2559 O O . GLU A 1 324 ? 23.266 -6.43 18.812 1 82.19 324 GLU A O 1
ATOM 2564 N N . LYS A 1 325 ? 24.344 -6.984 17.031 1 77.25 325 LYS A N 1
ATOM 2565 C CA . LYS A 1 325 ? 24.281 -5.629 16.484 1 77.25 325 LYS A CA 1
ATOM 2566 C C . LYS A 1 325 ? 22.844 -5.219 16.172 1 77.25 325 LYS A C 1
ATOM 2568 O O . LYS A 1 325 ? 22.469 -4.066 16.391 1 77.25 325 LYS A O 1
ATOM 2573 N N . PHE A 1 326 ? 22.156 -6.113 15.57 1 78.38 326 PHE A N 1
ATOM 2574 C CA . PHE A 1 326 ? 20.781 -5.816 15.219 1 78.38 326 PHE A CA 1
ATOM 2575 C C . PHE A 1 326 ? 19.953 -5.559 16.469 1 78.38 326 PHE A C 1
ATOM 2577 O O . PHE A 1 326 ? 19.078 -4.688 16.469 1 78.38 326 PHE A O 1
ATOM 2584 N N . ARG A 1 327 ? 20.156 -6.293 17.469 1 75.06 327 ARG A N 1
ATOM 2585 C CA . ARG A 1 327 ? 19.422 -6.133 18.719 1 75.06 327 ARG A CA 1
ATOM 2586 C C . ARG A 1 327 ? 19.625 -4.734 19.297 1 75.06 327 ARG A C 1
ATOM 2588 O O . ARG A 1 327 ? 18.703 -4.148 19.875 1 75.06 327 ARG A O 1
ATOM 2595 N N . ASN A 1 328 ? 20.719 -4.242 19.188 1 70.06 328 ASN A N 1
ATOM 2596 C CA . ASN A 1 328 ? 21.047 -2.918 19.703 1 70.06 328 ASN A CA 1
ATOM 2597 C C . ASN A 1 328 ? 20.359 -1.815 18.891 1 70.06 328 ASN A C 1
ATOM 2599 O O . ASN A 1 328 ? 20.078 -0.737 19.422 1 70.06 328 ASN A O 1
ATOM 2603 N N . TRP A 1 329 ? 20.172 -2.182 17.688 1 65.88 329 TRP A N 1
ATOM 2604 C CA . TRP A 1 329 ? 19.625 -1.184 16.781 1 65.88 329 TRP A CA 1
ATOM 2605 C C . TRP A 1 329 ? 18.109 -1.243 16.75 1 65.88 329 TRP A C 1
ATOM 2607 O O . TRP A 1 329 ? 17.438 -0.206 16.75 1 65.88 329 TRP A O 1
ATOM 2617 N N . TRP A 1 330 ? 17.578 -2.561 16.641 1 62 330 TRP A N 1
ATOM 2618 C CA . TRP A 1 330 ? 16.141 -2.785 16.547 1 62 330 TRP A CA 1
ATOM 2619 C C . TRP A 1 330 ? 15.523 -3.004 17.922 1 62 330 TRP A C 1
ATOM 2621 O O . TRP A 1 330 ? 15.664 -4.082 18.5 1 62 330 TRP A O 1
ATOM 2631 N N . LYS A 1 331 ? 15.141 -2 18.547 1 57.25 331 LYS A N 1
ATOM 2632 C CA . LYS A 1 331 ? 14.688 -2.076 19.938 1 57.25 331 LYS A CA 1
ATOM 2633 C C . LYS A 1 331 ? 13.32 -2.76 20.031 1 57.25 331 LYS A C 1
ATOM 2635 O O . LYS A 1 331 ? 12.797 -2.959 21.125 1 57.25 331 LYS A O 1
ATOM 2640 N N . GLN A 1 332 ? 12.664 -3.141 18.906 1 53.94 332 GLN A N 1
ATOM 2641 C CA . GLN A 1 332 ? 11.297 -3.623 19 1 53.94 332 GLN A CA 1
ATOM 2642 C C . GLN A 1 332 ? 11.242 -5.148 18.953 1 53.94 332 GLN A C 1
ATOM 2644 O O . GLN A 1 332 ? 10.164 -5.738 19.047 1 53.94 332 GLN A O 1
ATOM 2649 N N . GLY A 1 333 ? 12.422 -5.914 18.984 1 60.5 333 GLY A N 1
ATOM 2650 C CA . GLY A 1 333 ? 12.359 -7.363 18.953 1 60.5 333 GLY A CA 1
ATOM 2651 C C . GLY A 1 333 ? 13.703 -8.031 19.188 1 60.5 333 GLY A C 1
ATOM 2652 O O . GLY A 1 333 ? 14.75 -7.391 19.062 1 60.5 333 GLY A O 1
ATOM 2653 N N . ASP A 1 334 ? 13.555 -9.219 19.828 1 74.38 334 ASP A N 1
ATOM 2654 C CA . ASP A 1 334 ? 14.766 -9.992 20.094 1 74.38 334 ASP A CA 1
ATOM 2655 C C . ASP A 1 334 ? 14.969 -11.07 19.031 1 74.38 334 ASP A C 1
ATOM 2657 O O . ASP A 1 334 ? 14.766 -12.258 19.297 1 74.38 334 ASP A O 1
ATOM 2661 N N . TYR A 1 335 ? 15.484 -10.672 17.859 1 79.75 335 TYR A N 1
ATOM 2662 C CA . TYR A 1 335 ? 15.695 -11.602 16.75 1 79.75 335 TYR A CA 1
ATOM 2663 C C . TYR A 1 335 ? 17.078 -12.227 16.828 1 79.75 335 TYR A C 1
ATOM 2665 O O . TYR A 1 335 ? 18.047 -11.555 17.188 1 79.75 335 TYR A O 1
ATOM 2673 N N . LYS A 1 336 ? 17.172 -13.523 16.562 1 86.94 336 LYS A N 1
ATOM 2674 C CA . LYS A 1 336 ? 18.422 -14.25 16.422 1 86.94 336 LYS A CA 1
ATOM 2675 C C . LYS A 1 336 ? 18.625 -14.727 14.984 1 86.94 336 LYS A C 1
ATOM 2677 O O . LYS A 1 336 ? 17.719 -15.328 14.398 1 86.94 336 LYS A O 1
ATOM 2682 N N . PHE A 1 337 ? 19.781 -14.414 14.461 1 87.12 337 PHE A N 1
ATOM 2683 C CA . PHE A 1 337 ? 20.062 -14.773 13.078 1 87.12 337 PHE A CA 1
ATOM 2684 C C . PHE A 1 337 ? 21.125 -15.852 12.992 1 87.12 337 PHE A C 1
ATOM 2686 O O . PHE A 1 337 ? 22.094 -15.828 13.75 1 87.12 337 PHE A O 1
ATOM 2693 N N . ARG A 1 338 ? 20.938 -16.844 12.141 1 87.31 338 ARG A N 1
ATOM 2694 C CA . ARG A 1 338 ? 21.906 -17.875 11.859 1 87.31 338 ARG A CA 1
ATOM 2695 C C . ARG A 1 338 ? 22.109 -18.062 10.359 1 87.31 338 ARG A C 1
ATOM 2697 O O . ARG A 1 338 ? 21.125 -18.125 9.609 1 87.31 338 ARG A O 1
ATOM 2704 N N . PHE A 1 339 ? 23.422 -18.062 10 1 86.81 339 PHE A N 1
ATOM 2705 C CA . PHE A 1 339 ? 23.75 -18.281 8.602 1 86.81 339 PHE A CA 1
ATOM 2706 C C . PHE A 1 339 ? 24.141 -19.734 8.359 1 86.81 339 PHE A C 1
ATOM 2708 O O . PHE A 1 339 ? 24.828 -20.359 9.188 1 86.81 339 PHE A O 1
ATOM 2715 N N . GLU A 1 340 ? 23.625 -20.25 7.266 1 85.19 340 GLU A N 1
ATOM 2716 C CA . GLU A 1 340 ? 23.953 -21.609 6.891 1 85.19 340 GLU A CA 1
ATOM 2717 C C . GLU A 1 340 ? 24.219 -21.734 5.395 1 85.19 340 GLU A C 1
ATOM 2719 O O . GLU A 1 340 ? 23.531 -21.094 4.586 1 85.19 340 GLU A O 1
ATOM 2724 N N . ALA A 1 341 ? 25.297 -22.359 5.066 1 82.5 341 ALA A N 1
ATOM 2725 C CA . ALA A 1 341 ? 25.578 -22.672 3.666 1 82.5 341 ALA A CA 1
ATOM 2726 C C . ALA A 1 341 ? 25.531 -24.172 3.41 1 82.5 341 ALA A C 1
ATOM 2728 O O . ALA A 1 341 ? 26.172 -24.953 4.125 1 82.5 341 ALA A O 1
ATOM 2729 N N . ASP A 1 342 ? 24.609 -24.562 2.617 1 76.56 342 ASP A N 1
ATOM 2730 C CA . ASP A 1 342 ? 24.516 -25.953 2.193 1 76.56 342 ASP A CA 1
ATOM 2731 C C . ASP A 1 342 ? 24.781 -26.109 0.699 1 76.56 342 ASP A C 1
ATOM 2733 O O . ASP A 1 342 ? 23.891 -25.938 -0.124 1 76.56 342 ASP A O 1
ATOM 2737 N N . GLY A 1 343 ? 25.969 -26.562 0.393 1 73.88 343 GLY A N 1
ATOM 2738 C CA . GLY A 1 343 ? 26.344 -26.609 -1.01 1 73.88 343 GLY A CA 1
ATOM 2739 C C . GLY A 1 343 ? 26.422 -25.25 -1.661 1 73.88 343 GLY A C 1
ATOM 2740 O O . GLY A 1 343 ? 27.188 -24.391 -1.235 1 73.88 343 GLY A O 1
ATOM 2741 N N . SER A 1 344 ? 25.562 -25.109 -2.604 1 76.88 344 SER A N 1
ATOM 2742 C CA . SER A 1 344 ? 25.594 -23.859 -3.35 1 76.88 344 SER A CA 1
ATOM 2743 C C . SER A 1 344 ? 24.531 -22.891 -2.846 1 76.88 344 SER A C 1
ATOM 2745 O O . SER A 1 344 ? 24.344 -21.812 -3.426 1 76.88 344 SER A O 1
ATOM 2747 N N . HIS A 1 345 ? 23.953 -23.297 -1.706 1 80.19 345 HIS A N 1
ATOM 2748 C CA . HIS A 1 345 ? 22.891 -22.438 -1.219 1 80.19 345 HIS A CA 1
ATOM 2749 C C . HIS A 1 345 ? 23.25 -21.812 0.126 1 80.19 345 HIS A C 1
ATOM 2751 O O . HIS A 1 345 ? 23.812 -22.484 0.993 1 80.19 345 HIS A O 1
ATOM 2757 N N . PHE A 1 346 ? 23.062 -20.562 0.19 1 83.06 346 PHE A N 1
ATOM 2758 C CA . PHE A 1 346 ? 23.219 -19.797 1.419 1 83.06 346 PHE A CA 1
ATOM 2759 C C . PHE A 1 346 ? 21.875 -19.422 2.01 1 83.06 346 PHE A C 1
ATOM 2761 O O . PHE A 1 346 ? 21.016 -18.875 1.316 1 83.06 346 PHE A O 1
ATOM 2768 N N . ARG A 1 347 ? 21.734 -19.812 3.25 1 82.62 347 ARG A N 1
ATOM 2769 C CA . ARG A 1 347 ? 20.438 -19.578 3.875 1 82.62 347 ARG A CA 1
ATOM 2770 C C . ARG A 1 347 ? 20.594 -18.75 5.148 1 82.62 347 ARG A C 1
ATOM 2772 O O . ARG A 1 347 ? 21.578 -18.875 5.859 1 82.62 347 ARG A O 1
ATOM 2779 N N . ILE A 1 348 ? 19.609 -17.938 5.344 1 84.5 348 ILE A N 1
ATOM 2780 C CA . ILE A 1 348 ? 19.531 -17.141 6.559 1 84.5 348 ILE A CA 1
ATOM 2781 C C . ILE A 1 348 ? 18.359 -17.609 7.418 1 84.5 348 ILE A C 1
ATOM 2783 O O . ILE A 1 348 ? 17.203 -17.562 6.984 1 84.5 348 ILE A O 1
ATOM 2787 N N . TRP A 1 349 ? 18.703 -18.031 8.609 1 83.06 349 TRP A N 1
ATOM 2788 C CA . TRP A 1 349 ? 17.703 -18.484 9.562 1 83.06 349 TRP A CA 1
ATOM 2789 C C . TRP A 1 349 ? 17.453 -17.422 10.633 1 83.06 349 TRP A C 1
ATOM 2791 O O . TRP A 1 349 ? 18.375 -16.734 11.062 1 83.06 349 TRP A O 1
ATOM 2801 N N . VAL A 1 350 ? 16.188 -17.297 10.969 1 83.31 350 VAL A N 1
ATOM 2802 C CA . VAL A 1 350 ? 15.812 -16.312 11.961 1 83.31 350 VAL A CA 1
ATOM 2803 C C . VAL A 1 350 ? 14.961 -16.953 13.047 1 83.31 350 VAL A C 1
ATOM 2805 O O . VAL A 1 350 ? 14.117 -17.812 12.758 1 83.31 350 VAL A O 1
ATOM 2808 N N . SER A 1 351 ? 15.219 -16.688 14.281 1 81.31 351 SER A N 1
ATOM 2809 C CA . SER A 1 351 ? 14.422 -17.094 15.438 1 81.31 351 SER A CA 1
ATOM 2810 C C . SER A 1 351 ? 14.25 -15.93 16.422 1 81.31 351 SER A C 1
ATOM 2812 O O . SER A 1 351 ? 14.906 -14.898 16.281 1 81.31 351 SER A O 1
ATOM 2814 N N . ASP A 1 352 ? 13.18 -15.984 17.156 1 75.31 352 ASP A N 1
ATOM 2815 C CA . ASP A 1 352 ? 12.977 -15 18.203 1 75.31 352 ASP A CA 1
ATOM 2816 C C . ASP A 1 352 ? 12.5 -15.656 19.5 1 75.31 352 ASP A C 1
ATOM 2818 O O . ASP A 1 352 ? 12.328 -16.875 19.547 1 75.31 352 ASP A O 1
ATOM 2822 N N . ASP A 1 353 ? 12.445 -14.906 20.547 1 69.81 353 ASP A N 1
ATOM 2823 C CA . ASP A 1 353 ? 12.07 -15.453 21.844 1 69.81 353 ASP A CA 1
ATOM 2824 C C . ASP A 1 353 ? 10.641 -15.992 21.812 1 69.81 353 ASP A C 1
ATOM 2826 O O . ASP A 1 353 ? 10.328 -16.969 22.5 1 69.81 353 ASP A O 1
ATOM 2830 N N . ARG A 1 354 ? 9.852 -15.469 21.047 1 58.38 354 ARG A N 1
ATOM 2831 C CA . ARG A 1 354 ? 8.461 -15.906 20.953 1 58.38 354 ARG A CA 1
ATOM 2832 C C . ARG A 1 354 ? 8.328 -17.125 20.047 1 58.38 354 ARG A C 1
ATOM 2834 O O . ARG A 1 354 ? 7.434 -17.953 20.234 1 58.38 354 ARG A O 1
ATOM 2841 N N . ARG A 1 355 ? 9.156 -17.188 19.078 1 60.38 355 ARG A N 1
ATOM 2842 C CA . ARG A 1 355 ? 9.227 -18.312 18.141 1 60.38 355 ARG A CA 1
ATOM 2843 C C . ARG A 1 355 ? 10.641 -18.875 18.078 1 60.38 355 ARG A C 1
ATOM 2845 O O . ARG A 1 355 ? 11.406 -18.531 17.172 1 60.38 355 ARG A O 1
ATOM 2852 N N . PRO A 1 356 ? 10.875 -19.781 18.875 1 69.31 356 PRO A N 1
ATOM 2853 C CA . PRO A 1 356 ? 12.242 -20.281 18.953 1 69.31 356 PRO A CA 1
ATOM 2854 C C . PRO A 1 356 ? 12.617 -21.172 17.781 1 69.31 356 PRO A C 1
ATOM 2856 O O . PRO A 1 356 ? 13.805 -21.391 17.516 1 69.31 356 PRO A O 1
ATOM 2859 N N . GLU A 1 357 ? 11.578 -21.656 17.141 1 66.06 357 GLU A N 1
ATOM 2860 C CA . GLU A 1 357 ? 11.898 -22.469 15.969 1 66.06 357 GLU A CA 1
ATOM 2861 C C . GLU A 1 357 ? 12.492 -21.609 14.852 1 66.06 357 GLU A C 1
ATOM 2863 O O . GLU A 1 357 ? 11.953 -20.547 14.523 1 66.06 357 GLU A O 1
ATOM 2868 N N . GLU A 1 358 ? 13.648 -22.094 14.383 1 76.5 358 GLU A N 1
ATOM 2869 C CA . GLU A 1 358 ? 14.305 -21.359 13.305 1 76.5 358 GLU A CA 1
ATOM 2870 C C . GLU A 1 358 ? 13.539 -21.5 11.992 1 76.5 358 GLU A C 1
ATOM 2872 O O . GLU A 1 358 ? 13.156 -22.594 11.609 1 76.5 358 GLU A O 1
ATOM 2877 N N . VAL A 1 359 ? 13.289 -20.406 11.492 1 69.31 359 VAL A N 1
ATOM 2878 C CA . VAL A 1 359 ? 12.664 -20.391 10.172 1 69.31 359 VAL A CA 1
ATOM 2879 C C . VAL A 1 359 ? 13.523 -19.562 9.203 1 69.31 359 VAL A C 1
ATOM 2881 O O . VAL A 1 359 ? 14.32 -18.734 9.633 1 69.31 359 VAL A O 1
ATOM 2884 N N . GLU A 1 360 ? 13.359 -19.922 7.934 1 74.25 360 GLU A N 1
ATOM 2885 C CA . GLU A 1 360 ? 14.062 -19.141 6.926 1 74.25 360 GLU A CA 1
ATOM 2886 C C . GLU A 1 360 ? 13.562 -17.703 6.902 1 74.25 360 GLU A C 1
ATOM 2888 O O . GLU A 1 360 ? 12.383 -17.438 7.16 1 74.25 360 GLU A O 1
ATOM 2893 N N . LEU A 1 361 ? 14.438 -16.781 6.609 1 73.38 361 LEU A N 1
ATOM 2894 C CA . LEU A 1 361 ? 14.141 -15.359 6.605 1 73.38 361 LEU A CA 1
ATOM 2895 C C . LEU A 1 361 ? 12.914 -15.062 5.742 1 73.38 361 LEU A C 1
ATOM 2897 O O . LEU A 1 361 ? 12.086 -14.219 6.094 1 73.38 361 LEU A O 1
ATOM 2901 N N . GLU A 1 362 ? 12.836 -15.789 4.641 1 63.81 362 GLU A N 1
ATOM 2902 C CA . GLU A 1 362 ? 11.742 -15.547 3.699 1 63.81 362 GLU A CA 1
ATOM 2903 C C . GLU A 1 362 ? 10.391 -15.906 4.309 1 63.81 362 GLU A C 1
ATOM 2905 O O . GLU A 1 362 ? 9.352 -15.445 3.84 1 63.81 362 GLU A O 1
ATOM 2910 N N . SER A 1 363 ? 10.523 -16.812 5.324 1 59.88 363 SER A N 1
ATOM 2911 C CA . SER A 1 363 ? 9.305 -17.266 5.973 1 59.88 363 SER A CA 1
ATOM 2912 C C . SER A 1 363 ? 8.836 -16.281 7.039 1 59.88 363 SER A C 1
ATOM 2914 O O . SER A 1 363 ? 7.777 -16.469 7.637 1 59.88 363 SER A O 1
ATOM 2916 N N . ARG A 1 364 ? 9.742 -15.352 7.277 1 62.16 364 ARG A N 1
ATOM 2917 C CA . ARG A 1 364 ? 9.367 -14.305 8.227 1 62.16 364 ARG A CA 1
ATOM 2918 C C . ARG A 1 364 ? 8.719 -13.125 7.516 1 62.16 364 ARG A C 1
ATOM 2920 O O . ARG A 1 364 ? 8.516 -13.164 6.301 1 62.16 364 ARG A O 1
ATOM 2927 N N . SER A 1 365 ? 8.297 -12.164 8.328 1 58.09 365 SER A N 1
ATOM 2928 C CA . SER A 1 365 ? 7.609 -10.992 7.785 1 58.09 365 SER A CA 1
ATOM 2929 C C . SER A 1 365 ? 8.5 -10.242 6.801 1 58.09 365 SER A C 1
ATOM 2931 O O . SER A 1 365 ? 9.719 -10.203 6.961 1 58.09 365 SER A O 1
ATOM 2933 N N . THR A 1 366 ? 7.895 -9.773 5.688 1 63.12 366 THR A N 1
ATOM 2934 C CA . THR A 1 366 ? 8.602 -8.93 4.723 1 63.12 366 THR A CA 1
ATOM 2935 C C . THR A 1 366 ? 9.211 -7.715 5.41 1 63.12 366 THR A C 1
ATOM 2937 O O . THR A 1 366 ? 10.227 -7.188 4.961 1 63.12 366 THR A O 1
ATOM 2940 N N . GLY A 1 367 ? 8.523 -7.297 6.504 1 66.56 367 GLY A N 1
ATOM 2941 C CA . GLY A 1 367 ? 9.078 -6.195 7.273 1 66.56 367 GLY A CA 1
ATOM 2942 C C . GLY A 1 367 ? 10.445 -6.508 7.859 1 66.56 367 GLY A C 1
ATOM 2943 O O . GLY A 1 367 ? 11.367 -5.695 7.762 1 66.56 367 GLY A O 1
ATOM 2944 N N . LEU A 1 368 ? 10.516 -7.668 8.383 1 70.56 368 LEU A N 1
ATOM 2945 C CA . LEU A 1 368 ? 11.805 -8.062 8.953 1 70.56 368 LEU A CA 1
ATOM 2946 C C . LEU A 1 368 ? 12.867 -8.172 7.863 1 70.56 368 LEU A C 1
ATOM 2948 O O . LEU A 1 368 ? 14.023 -7.793 8.078 1 70.56 368 LEU A O 1
ATOM 2952 N N . GLN A 1 369 ? 12.469 -8.703 6.781 1 75 369 GLN A N 1
ATOM 2953 C CA . GLN A 1 369 ? 13.398 -8.812 5.66 1 75 369 GLN A CA 1
ATOM 2954 C C . GLN A 1 369 ? 13.906 -7.438 5.227 1 75 369 GLN A C 1
ATOM 2956 O O . GLN A 1 369 ? 15.094 -7.266 4.965 1 75 369 GLN A O 1
ATOM 2961 N N . TRP A 1 370 ? 13.016 -6.559 5.211 1 76.19 370 TRP A N 1
ATOM 2962 C CA . TRP A 1 370 ? 13.398 -5.207 4.809 1 76.19 370 TRP A CA 1
ATOM 2963 C C . TRP A 1 370 ? 14.336 -4.578 5.828 1 76.19 370 TRP A C 1
ATOM 2965 O O . TRP A 1 370 ? 15.383 -4.027 5.465 1 76.19 370 TRP A O 1
ATOM 2975 N N . PHE A 1 371 ? 13.906 -4.68 7.082 1 77.25 371 PHE A N 1
ATOM 2976 C CA . PHE A 1 371 ? 14.68 -4.035 8.141 1 77.25 371 PHE A CA 1
ATOM 2977 C C . PHE A 1 371 ? 16.078 -4.621 8.219 1 77.25 371 PHE A C 1
ATOM 2979 O O . PHE A 1 371 ? 17.047 -3.891 8.414 1 77.25 371 PHE A O 1
ATOM 2986 N N . LEU A 1 372 ? 16.156 -5.883 8.047 1 80.25 372 LEU A N 1
ATOM 2987 C CA . LEU A 1 372 ? 17.453 -6.535 8.078 1 80.25 372 LEU A CA 1
ATOM 2988 C C . LEU A 1 372 ? 18.312 -6.086 6.902 1 80.25 372 LEU A C 1
ATOM 2990 O O . LEU A 1 372 ? 19.5 -5.789 7.07 1 80.25 372 LEU A O 1
ATOM 2994 N N . SER A 1 373 ? 17.734 -6.133 5.75 1 83.38 373 SER A N 1
ATOM 2995 C CA . SER A 1 373 ? 18.453 -5.73 4.551 1 83.38 373 SER A CA 1
ATOM 2996 C C . SER A 1 373 ? 18.938 -4.289 4.656 1 83.38 373 SER A C 1
ATOM 2998 O O . SER A 1 373 ? 20.094 -3.994 4.336 1 83.38 373 SER A O 1
ATOM 3000 N N . PHE A 1 374 ? 18.094 -3.455 5.121 1 81 374 PHE A N 1
ATOM 3001 C CA . PHE A 1 374 ? 18.438 -2.047 5.266 1 81 374 PHE A CA 1
ATOM 3002 C C . PHE A 1 374 ? 19.531 -1.865 6.316 1 81 374 PHE A C 1
ATOM 3004 O O . PHE A 1 374 ? 20.469 -1.086 6.121 1 81 374 PHE A O 1
ATOM 3011 N N . TYR A 1 375 ? 19.312 -2.535 7.383 1 78.25 375 TYR A N 1
ATOM 3012 C CA . TYR A 1 375 ? 20.281 -2.438 8.461 1 78.25 375 TYR A CA 1
ATOM 3013 C C . TYR A 1 375 ? 21.672 -2.846 7.984 1 78.25 375 TYR A C 1
ATOM 3015 O O . TYR A 1 375 ? 22.672 -2.197 8.312 1 78.25 375 TYR A O 1
ATOM 3023 N N . LEU A 1 376 ? 21.719 -3.883 7.32 1 80.38 376 LEU A N 1
ATOM 3024 C CA . LEU A 1 376 ? 23 -4.367 6.805 1 80.38 376 LEU A CA 1
ATOM 3025 C C . LEU A 1 376 ? 23.656 -3.326 5.902 1 80.38 376 LEU A C 1
ATOM 3027 O O . LEU A 1 376 ? 24.844 -3.062 6.016 1 80.38 376 LEU A O 1
ATOM 3031 N N . VAL A 1 377 ? 22.875 -2.779 5.047 1 79.25 377 VAL A N 1
ATOM 3032 C CA . VAL A 1 377 ? 23.391 -1.772 4.129 1 79.25 377 VAL A CA 1
ATOM 3033 C C . VAL A 1 377 ? 23.844 -0.542 4.914 1 79.25 377 VAL A C 1
ATOM 3035 O O . VAL A 1 377 ? 24.938 -0.008 4.676 1 79.25 377 VAL A O 1
ATOM 3038 N N . PHE A 1 378 ? 23.062 -0.153 5.809 1 76.69 378 PHE A N 1
ATOM 3039 C CA . PHE A 1 378 ? 23.359 1.028 6.609 1 76.69 378 PHE A CA 1
ATOM 3040 C C . PHE A 1 378 ? 24.609 0.812 7.453 1 76.69 378 PHE A C 1
ATOM 3042 O O . PHE A 1 378 ? 25.453 1.705 7.566 1 76.69 378 PHE A O 1
ATOM 3049 N N . LEU A 1 379 ? 24.672 -0.313 8.055 1 71.81 379 LEU A N 1
ATOM 3050 C CA . LEU A 1 379 ? 25.781 -0.645 8.93 1 71.81 379 LEU A CA 1
ATOM 3051 C C . LEU A 1 379 ? 27.094 -0.679 8.148 1 71.81 379 LEU A C 1
ATOM 3053 O O . LEU A 1 379 ? 28.109 -0.139 8.602 1 71.81 379 LEU A O 1
ATOM 3057 N N . VAL A 1 380 ? 27.047 -1.297 7.066 1 71.12 380 VAL A N 1
ATOM 3058 C CA . VAL A 1 380 ? 28.266 -1.541 6.316 1 71.12 380 VAL A CA 1
ATOM 3059 C C . VAL A 1 380 ? 28.703 -0.268 5.59 1 71.12 380 VAL A C 1
ATOM 3061 O O . VAL A 1 380 ? 29.875 0.072 5.559 1 71.12 380 VAL A O 1
ATOM 3064 N N . GLU A 1 381 ? 27.734 0.385 5.035 1 71.56 381 GLU A N 1
ATOM 3065 C CA . GLU A 1 381 ? 28.078 1.521 4.191 1 71.56 381 GLU A CA 1
ATOM 3066 C C . GLU A 1 381 ? 28.391 2.76 5.027 1 71.56 381 GLU A C 1
ATOM 3068 O O . GLU A 1 381 ? 29.125 3.643 4.594 1 71.56 381 GLU A O 1
ATOM 3073 N N . SER A 1 382 ? 27.812 2.873 6.125 1 66.19 382 SER A N 1
ATOM 3074 C CA . SER A 1 382 ? 28.109 4.023 6.973 1 66.19 382 SER A CA 1
ATOM 3075 C C . SER A 1 382 ? 29.406 3.82 7.758 1 66.19 382 SER A C 1
ATOM 3077 O O . SER A 1 382 ? 29.891 4.738 8.422 1 66.19 382 SER A O 1
ATOM 3079 N N . GLY A 1 383 ? 30.172 2.773 7.391 1 59.69 383 GLY A N 1
ATOM 3080 C CA . GLY A 1 383 ? 31.469 2.506 8 1 59.69 383 GLY A CA 1
ATOM 3081 C C . GLY A 1 383 ? 31.406 2.49 9.523 1 59.69 383 GLY A C 1
ATOM 3082 O O . GLY A 1 383 ? 32.344 2.918 10.188 1 59.69 383 GLY A O 1
ATOM 3083 N N . GLY A 1 384 ? 30.328 2.17 9.922 1 56.5 384 GLY A N 1
ATOM 3084 C CA . GLY A 1 384 ? 30.203 2.059 11.367 1 56.5 384 GLY A CA 1
ATOM 3085 C C . GLY A 1 384 ? 29.734 3.344 12.023 1 56.5 384 GLY A C 1
ATOM 3086 O O . GLY A 1 384 ? 29.328 3.338 13.188 1 56.5 384 GLY A O 1
ATOM 3087 N N . GLU A 1 385 ? 29.953 4.516 11.266 1 59.25 385 GLU A N 1
ATOM 3088 C CA . GLU A 1 385 ? 29.547 5.773 11.891 1 59.25 385 GLU A CA 1
ATOM 3089 C C . GLU A 1 385 ? 28.109 6.125 11.539 1 59.25 385 GLU A C 1
ATOM 3091 O O . GLU A 1 385 ? 27.781 6.363 10.375 1 59.25 385 GLU A O 1
ATOM 3096 N N . HIS A 1 386 ? 27.281 5.535 11.969 1 61.12 386 HIS A N 1
ATOM 3097 C CA . HIS A 1 386 ? 25.828 5.645 11.805 1 61.12 386 HIS A CA 1
ATOM 3098 C C . HIS A 1 386 ? 25.359 7.074 12.023 1 61.12 386 HIS A C 1
ATOM 3100 O O . HIS A 1 386 ? 24.297 7.297 12.633 1 61.12 386 HIS A O 1
ATOM 3106 N N . GLN A 1 387 ? 26.359 8.055 11.641 1 71.62 387 GLN A N 1
ATOM 3107 C CA . GLN A 1 387 ? 25.922 9.43 11.875 1 71.62 387 GLN A CA 1
ATOM 3108 C C . GLN A 1 387 ? 26.391 10.352 10.758 1 71.62 387 GLN A C 1
ATOM 3110 O O . GLN A 1 387 ? 27.328 10.031 10.023 1 71.62 387 GLN A O 1
ATOM 3115 N N . ASN A 1 388 ? 25.609 11.398 10.516 1 81.75 388 ASN A N 1
ATOM 3116 C CA . ASN A 1 388 ? 25.844 12.492 9.578 1 81.75 388 ASN A CA 1
ATOM 3117 C C . ASN A 1 388 ? 25.844 11.992 8.133 1 81.75 388 ASN A C 1
ATOM 3119 O O . ASN A 1 388 ? 26.703 12.367 7.34 1 81.75 388 ASN A O 1
ATOM 3123 N N . ALA A 1 389 ? 25 11.047 7.898 1 89.06 389 ALA A N 1
ATOM 3124 C CA . ALA A 1 389 ? 24.797 10.547 6.539 1 89.06 389 ALA A CA 1
ATOM 3125 C C . ALA A 1 389 ? 23.438 10.984 6.004 1 89.06 389 ALA A C 1
ATOM 3127 O O . ALA A 1 389 ? 22.578 11.445 6.762 1 89.06 389 ALA A O 1
ATOM 3128 N N . VAL A 1 390 ? 23.359 11.008 4.77 1 93.75 390 VAL A N 1
ATOM 3129 C CA . VAL A 1 390 ? 22.062 11.195 4.109 1 93.75 390 VAL A CA 1
ATOM 3130 C C . VAL A 1 390 ? 21.562 9.867 3.559 1 93.75 390 VAL A C 1
ATOM 3132 O O . VAL A 1 390 ? 22.188 9.281 2.672 1 93.75 390 VAL A O 1
ATOM 3135 N N . LEU A 1 391 ? 20.531 9.398 4.121 1 92.62 391 LEU A N 1
ATOM 3136 C CA . LEU A 1 391 ? 19.969 8.117 3.729 1 92.62 391 LEU A CA 1
ATOM 3137 C C . LEU A 1 391 ? 18.922 8.289 2.637 1 92.62 391 LEU A C 1
ATOM 3139 O O . LEU A 1 391 ? 17.953 9.039 2.816 1 92.62 391 LEU A O 1
ATOM 3143 N N . LEU A 1 392 ? 19.141 7.66 1.533 1 94.81 392 LEU A N 1
ATOM 3144 C CA . LEU A 1 392 ? 18.234 7.695 0.392 1 94.81 392 LEU A CA 1
ATOM 3145 C C . LEU A 1 392 ? 17.516 6.363 0.221 1 94.81 392 LEU A C 1
ATOM 3147 O O . LEU A 1 392 ? 18.141 5.363 -0.148 1 94.81 392 LEU A O 1
ATOM 3151 N N . LEU A 1 393 ? 16.234 6.375 0.482 1 92.56 393 LEU A N 1
ATOM 3152 C CA . LEU A 1 393 ? 15.461 5.145 0.443 1 92.56 393 LEU A CA 1
ATOM 3153 C C . LEU A 1 393 ? 14.461 5.168 -0.707 1 92.56 393 LEU A C 1
ATOM 3155 O O . LEU A 1 393 ? 13.578 6.027 -0.748 1 92.56 393 LEU A O 1
ATOM 3159 N N . ASP A 1 394 ? 14.625 4.219 -1.558 1 89.75 394 ASP A N 1
ATOM 3160 C CA . ASP A 1 394 ? 13.742 4.141 -2.715 1 89.75 394 ASP A CA 1
ATOM 3161 C C . ASP A 1 394 ? 12.625 3.123 -2.486 1 89.75 394 ASP A C 1
ATOM 3163 O O . ASP A 1 394 ? 12.867 1.914 -2.518 1 89.75 394 ASP A O 1
ATOM 3167 N N . GLU A 1 395 ? 11.445 3.557 -2.258 1 87.25 395 GLU A N 1
ATOM 3168 C CA . GLU A 1 395 ? 10.227 2.789 -2.021 1 87.25 395 GLU A CA 1
ATOM 3169 C C . GLU A 1 395 ? 10.398 1.833 -0.843 1 87.25 395 GLU A C 1
ATOM 3171 O O . GLU A 1 395 ? 10.125 0.636 -0.965 1 87.25 395 GLU A O 1
ATOM 3176 N N . PRO A 1 396 ? 10.75 2.438 0.255 1 88.38 396 PRO A N 1
ATOM 3177 C CA . PRO A 1 396 ? 10.922 1.587 1.436 1 88.38 396 PRO A CA 1
ATOM 3178 C C . PRO A 1 396 ? 9.602 0.978 1.913 1 88.38 396 PRO A C 1
ATOM 3180 O O . PRO A 1 396 ? 8.562 1.635 1.862 1 88.38 396 PRO A O 1
ATOM 3183 N N . GLY A 1 397 ? 9.625 -0.274 2.229 1 79.88 397 GLY A N 1
ATOM 3184 C CA . GLY A 1 397 ? 8.516 -0.925 2.9 1 79.88 397 GLY A CA 1
ATOM 3185 C C . GLY A 1 397 ? 7.352 -1.23 1.974 1 79.88 397 GLY A C 1
ATOM 3186 O O . GLY A 1 397 ? 6.238 -1.497 2.432 1 79.88 397 GLY A O 1
ATOM 3187 N N . LEU A 1 398 ? 7.531 -1.18 0.766 1 77.06 398 LEU A N 1
ATOM 3188 C CA . LEU A 1 398 ? 6.492 -1.41 -0.232 1 77.06 398 LEU A CA 1
ATOM 3189 C C . LEU A 1 398 ? 5.754 -2.717 0.043 1 77.06 398 LEU A C 1
ATOM 3191 O O . LEU A 1 398 ? 4.531 -2.783 -0.089 1 77.06 398 LEU A O 1
ATOM 3195 N N . SER A 1 399 ? 6.395 -3.697 0.515 1 75.25 399 SER A N 1
ATOM 3196 C CA . SER A 1 399 ? 5.812 -5.023 0.701 1 75.25 399 SER A CA 1
ATOM 3197 C C . SER A 1 399 ? 5.309 -5.211 2.127 1 75.25 399 SER A C 1
ATOM 3199 O O . SER A 1 399 ? 4.758 -6.262 2.463 1 75.25 399 SER A O 1
ATOM 3201 N N . LEU A 1 400 ? 5.379 -4.156 2.881 1 79.06 400 LEU A N 1
ATOM 3202 C CA . LEU A 1 400 ? 5.027 -4.27 4.293 1 79.06 400 LEU A CA 1
ATOM 3203 C C . LEU A 1 400 ? 3.531 -4.047 4.496 1 79.06 400 LEU A C 1
ATOM 3205 O O . LEU A 1 400 ? 2.898 -3.309 3.74 1 79.06 400 LEU A O 1
ATOM 3209 N N . HIS A 1 401 ? 3.033 -4.738 5.48 1 79.25 401 HIS A N 1
ATOM 3210 C CA . HIS A 1 401 ? 1.689 -4.445 5.965 1 79.25 401 HIS A CA 1
ATOM 3211 C C . HIS A 1 401 ? 1.561 -2.984 6.383 1 79.25 401 HIS A C 1
ATOM 3213 O O . HIS A 1 401 ? 2.529 -2.379 6.848 1 79.25 401 HIS A O 1
ATOM 3219 N N . PRO A 1 402 ? 0.36 -2.406 6.258 1 81.31 402 PRO A N 1
ATOM 3220 C CA . PRO A 1 402 ? 0.158 -0.991 6.574 1 81.31 402 PRO A CA 1
ATOM 3221 C C . PRO A 1 402 ? 0.633 -0.625 7.977 1 81.31 402 PRO A C 1
ATOM 3223 O O . PRO A 1 402 ? 1.251 0.425 8.172 1 81.31 402 PRO A O 1
ATOM 3226 N N . LEU A 1 403 ? 0.378 -1.436 8.922 1 76.19 403 LEU A N 1
ATOM 3227 C CA . LEU A 1 403 ? 0.81 -1.169 10.289 1 76.19 403 LEU A CA 1
ATOM 3228 C C . LEU A 1 403 ? 2.332 -1.146 10.383 1 76.19 403 LEU A C 1
ATOM 3230 O O . LEU A 1 403 ? 2.9 -0.323 11.102 1 76.19 403 LEU A O 1
ATOM 3234 N N . ALA A 1 404 ? 2.908 -2.07 9.688 1 76.62 404 ALA A N 1
ATOM 3235 C CA . ALA A 1 404 ? 4.367 -2.115 9.648 1 76.62 404 ALA A CA 1
ATOM 3236 C C . ALA A 1 404 ? 4.938 -0.884 8.945 1 76.62 404 ALA A C 1
ATOM 3238 O O . ALA A 1 404 ? 6.008 -0.393 9.312 1 76.62 404 ALA A O 1
ATOM 3239 N N . GLN A 1 405 ? 4.262 -0.393 7.945 1 84.12 405 GLN A N 1
ATOM 3240 C CA . GLN A 1 405 ? 4.684 0.829 7.266 1 84.12 405 GLN A CA 1
ATOM 3241 C C . GLN A 1 405 ? 4.648 2.023 8.211 1 84.12 405 GLN A C 1
ATOM 3243 O O . GLN A 1 405 ? 5.543 2.869 8.188 1 84.12 405 GLN A O 1
ATOM 3248 N N . ARG A 1 406 ? 3.662 2.09 9.047 1 78.19 406 ARG A N 1
ATOM 3249 C CA . ARG A 1 406 ? 3.568 3.166 10.023 1 78.19 406 ARG A CA 1
ATOM 3250 C C . ARG A 1 406 ? 4.727 3.109 11.016 1 78.19 406 ARG A C 1
ATOM 3252 O O . ARG A 1 406 ? 5.289 4.145 11.383 1 78.19 406 ARG A O 1
ATOM 3259 N N . ASN A 1 407 ? 5.027 1.93 11.406 1 74.94 407 ASN A N 1
ATOM 3260 C CA . ASN A 1 407 ? 6.16 1.742 12.305 1 74.94 407 ASN A CA 1
ATOM 3261 C C . ASN A 1 407 ? 7.473 2.139 11.641 1 74.94 407 ASN A C 1
ATOM 3263 O O . ASN A 1 407 ? 8.367 2.688 12.289 1 74.94 407 ASN A O 1
ATOM 3267 N N . LEU A 1 408 ? 7.551 1.777 10.422 1 80.44 408 LEU A N 1
ATOM 3268 C CA . LEU A 1 408 ? 8.734 2.158 9.648 1 80.44 408 LEU A CA 1
ATOM 3269 C C . LEU A 1 408 ? 8.891 3.674 9.617 1 80.44 408 LEU A C 1
ATOM 3271 O O . LEU A 1 408 ? 10.008 4.188 9.734 1 80.44 408 LEU A O 1
ATOM 3275 N N . PHE A 1 409 ? 7.883 4.371 9.469 1 82.31 409 PHE A N 1
ATOM 3276 C CA . PHE A 1 409 ? 7.926 5.828 9.453 1 82.31 409 PHE A CA 1
ATOM 3277 C C . PHE A 1 409 ? 8.445 6.367 10.781 1 82.31 409 PHE A C 1
ATOM 3279 O O . PHE A 1 409 ? 9.242 7.309 10.805 1 82.31 409 PHE A O 1
ATOM 3286 N N . ALA A 1 410 ? 7.914 5.82 11.836 1 75.06 410 ALA A N 1
ATOM 3287 C CA . ALA A 1 410 ? 8.391 6.227 13.156 1 75.06 410 ALA A CA 1
ATOM 3288 C C . ALA A 1 410 ? 9.891 5.965 13.297 1 75.06 410 ALA A C 1
ATOM 3290 O O . ALA A 1 410 ? 10.609 6.758 13.914 1 75.06 410 ALA A O 1
ATOM 3291 N N . PHE A 1 411 ? 10.297 4.934 12.734 1 77.56 411 PHE A N 1
ATOM 3292 C CA . PHE A 1 411 ? 11.719 4.578 12.727 1 77.56 411 PHE A CA 1
ATOM 3293 C C . PHE A 1 411 ? 12.531 5.617 11.961 1 77.56 411 PHE A C 1
ATOM 3295 O O . PHE A 1 411 ? 13.641 5.969 12.367 1 77.56 411 PHE A O 1
ATOM 3302 N N . PHE A 1 412 ? 12.047 6.109 10.844 1 84.62 412 PHE A N 1
ATOM 3303 C CA . PHE A 1 412 ? 12.703 7.168 10.086 1 84.62 412 PHE A CA 1
ATOM 3304 C C . PHE A 1 412 ? 12.945 8.391 10.961 1 84.62 412 PHE A C 1
ATOM 3306 O O . PHE A 1 412 ? 14.016 9 10.906 1 84.62 412 PHE A O 1
ATOM 3313 N N . ASP A 1 413 ? 12.008 8.711 11.758 1 80.12 413 ASP A N 1
ATOM 3314 C CA . ASP A 1 413 ? 12.125 9.883 12.633 1 80.12 413 ASP A CA 1
ATOM 3315 C C . ASP A 1 413 ? 13.25 9.695 13.648 1 80.12 413 ASP A C 1
ATOM 3317 O O . ASP A 1 413 ? 13.961 10.648 13.977 1 80.12 413 ASP A O 1
ATOM 3321 N N . SER A 1 414 ? 13.367 8.516 14.055 1 75.44 414 SER A N 1
ATOM 3322 C CA . SER A 1 414 ? 14.438 8.227 15.008 1 75.44 414 SER A CA 1
ATOM 3323 C C . SER A 1 414 ? 15.805 8.328 14.344 1 75.44 414 SER A C 1
ATOM 3325 O O . SER A 1 414 ? 16.75 8.852 14.945 1 75.44 414 SER A O 1
ATOM 3327 N N . LEU A 1 415 ? 15.93 7.871 13.195 1 79.69 415 LEU A N 1
ATOM 3328 C CA . LEU A 1 415 ? 17.188 7.922 12.453 1 79.69 415 LEU A CA 1
ATOM 3329 C C . LEU A 1 415 ? 17.516 9.359 12.047 1 79.69 415 LEU A C 1
ATOM 3331 O O . LEU A 1 415 ? 18.688 9.719 11.938 1 79.69 415 LEU A O 1
ATOM 3335 N N . ALA A 1 416 ? 16.484 10.125 11.836 1 87.06 416 ALA A N 1
ATOM 3336 C CA . ALA A 1 416 ? 16.641 11.477 11.312 1 87.06 416 ALA A CA 1
ATOM 3337 C C . ALA A 1 416 ? 17.188 12.414 12.383 1 87.06 416 ALA A C 1
ATOM 3339 O O . ALA A 1 416 ? 17.547 13.555 12.086 1 87.06 416 ALA A O 1
ATOM 3340 N N . LYS A 1 417 ? 17.328 11.953 13.57 1 81.75 417 LYS A N 1
ATOM 3341 C CA . LYS A 1 417 ? 17.922 12.758 14.633 1 81.75 417 LYS A CA 1
ATOM 3342 C C . LYS A 1 417 ? 19.406 13.008 14.383 1 81.75 417 LYS A C 1
ATOM 3344 O O . LYS A 1 417 ? 19.938 14.062 14.758 1 81.75 417 LYS A O 1
ATOM 3349 N N . VAL A 1 418 ? 20.031 12.078 13.719 1 82.88 418 VAL A N 1
ATOM 3350 C CA . VAL A 1 418 ? 21.469 12.219 13.508 1 82.88 418 VAL A CA 1
ATOM 3351 C C . VAL A 1 418 ? 21.781 12.109 12.023 1 82.88 418 VAL A C 1
ATOM 3353 O O . VAL A 1 418 ? 22.953 12.172 11.625 1 82.88 418 VAL A O 1
ATOM 3356 N N . ASN A 1 419 ? 20.812 11.883 11.242 1 89.25 419 ASN A N 1
ATOM 3357 C CA . ASN A 1 419 ? 20.938 11.781 9.797 1 89.25 419 ASN A CA 1
ATOM 3358 C C . ASN A 1 419 ? 19.828 12.531 9.07 1 89.25 419 ASN A C 1
ATOM 3360 O O . ASN A 1 419 ? 18.938 13.094 9.711 1 89.25 419 ASN A O 1
ATOM 3364 N N . LYS A 1 420 ? 20 12.656 7.844 1 92.94 420 LYS A N 1
ATOM 3365 C CA . LYS A 1 420 ? 18.906 13.117 6.996 1 92.94 420 LYS A CA 1
ATOM 3366 C C . LYS A 1 420 ? 18.344 11.977 6.16 1 92.94 420 LYS A C 1
ATOM 3368 O O . LYS A 1 420 ? 19.094 11.117 5.688 1 92.94 420 LYS A O 1
ATOM 3373 N N . ILE A 1 421 ? 17.062 11.977 6 1 93.94 421 ILE A N 1
ATOM 3374 C CA . ILE A 1 421 ? 16.438 10.875 5.273 1 93.94 421 ILE A CA 1
ATOM 3375 C C . ILE A 1 421 ? 15.586 11.438 4.133 1 93.94 421 ILE A C 1
ATOM 3377 O O . ILE A 1 421 ? 14.789 12.359 4.332 1 93.94 421 ILE A O 1
ATOM 3381 N N . LEU A 1 422 ? 15.797 10.969 2.957 1 96.69 422 LEU A N 1
ATOM 3382 C CA . LEU A 1 422 ? 14.922 11.172 1.808 1 96.69 422 LEU A CA 1
ATOM 3383 C C . LEU A 1 422 ? 14.406 9.836 1.279 1 96.69 422 LEU A C 1
ATOM 3385 O O . LEU A 1 422 ? 15.18 8.898 1.09 1 96.69 422 LEU A O 1
ATOM 3389 N N . TYR A 1 423 ? 13.109 9.75 1.109 1 94.62 423 TYR A N 1
ATOM 3390 C CA . TYR A 1 423 ? 12.586 8.484 0.603 1 94.62 423 TYR A CA 1
ATOM 3391 C C . TYR A 1 423 ? 11.461 8.727 -0.396 1 94.62 423 TYR A C 1
ATOM 3393 O O . TYR A 1 423 ? 10.812 9.773 -0.377 1 94.62 423 TYR A O 1
ATOM 3401 N N . THR A 1 424 ? 11.336 7.789 -1.296 1 92.88 424 THR A N 1
ATOM 3402 C CA . THR A 1 424 ? 10.234 7.801 -2.25 1 92.88 424 THR A CA 1
ATOM 3403 C C . THR A 1 424 ? 9.117 6.855 -1.807 1 92.88 424 THR A C 1
ATOM 3405 O O . THR A 1 424 ? 9.391 5.82 -1.194 1 92.88 424 THR A O 1
ATOM 3408 N N . THR A 1 425 ? 7.867 7.23 -2.072 1 90.38 425 THR A N 1
ATOM 3409 C CA . THR A 1 425 ? 6.781 6.328 -1.703 1 90.38 425 THR A CA 1
ATOM 3410 C C . THR A 1 425 ? 5.512 6.66 -2.484 1 90.38 425 THR A C 1
ATOM 3412 O O . THR A 1 425 ? 5.367 7.77 -2.996 1 90.38 425 THR A O 1
ATOM 3415 N N . HIS A 1 426 ? 4.754 5.695 -2.643 1 84.75 426 HIS A N 1
ATOM 3416 C CA . HIS A 1 426 ? 3.387 5.891 -3.111 1 84.75 426 HIS A CA 1
ATOM 3417 C C . HIS A 1 426 ? 2.377 5.379 -2.09 1 84.75 426 HIS A C 1
ATOM 3419 O O . HIS A 1 426 ? 1.194 5.223 -2.406 1 84.75 426 HIS A O 1
ATOM 3425 N N . SER A 1 427 ? 2.783 5.148 -0.908 1 88.5 427 SER A N 1
ATOM 3426 C CA . SER A 1 427 ? 1.91 4.641 0.145 1 88.5 427 SER A CA 1
ATOM 3427 C C . SER A 1 427 ? 1.457 5.762 1.075 1 88.5 427 SER A C 1
ATOM 3429 O O . SER A 1 427 ? 2.283 6.504 1.611 1 88.5 427 SER A O 1
ATOM 3431 N N . PRO A 1 428 ? 0.179 5.855 1.32 1 89.25 428 PRO A N 1
ATOM 3432 C CA . PRO A 1 428 ? -0.284 6.863 2.275 1 89.25 428 PRO A CA 1
ATOM 3433 C C . PRO A 1 428 ? 0.11 6.539 3.715 1 89.25 428 PRO A C 1
ATOM 3435 O O . PRO A 1 428 ? 0.099 7.422 4.574 1 89.25 428 PRO A O 1
ATOM 3438 N N . PHE A 1 429 ? 0.446 5.324 3.986 1 87 429 PHE A N 1
ATOM 3439 C CA . PHE A 1 429 ? 0.759 4.891 5.344 1 87 429 PHE A CA 1
ATOM 3440 C C . PHE A 1 429 ? 2.164 5.328 5.738 1 87 429 PHE A C 1
ATOM 3442 O O . PHE A 1 429 ? 2.52 5.297 6.918 1 87 429 PHE A O 1
ATOM 3449 N N . LEU A 1 430 ? 2.885 5.73 4.766 1 89.88 430 LEU A N 1
ATOM 3450 C CA . LEU A 1 430 ? 4.234 6.215 5.031 1 89.88 430 LEU A CA 1
ATOM 3451 C C . LEU A 1 430 ? 4.266 7.742 5.059 1 89.88 430 LEU A C 1
ATOM 3453 O O . LEU A 1 430 ? 5.34 8.344 5.02 1 89.88 430 LEU A O 1
ATOM 3457 N N . LEU A 1 431 ? 3.094 8.273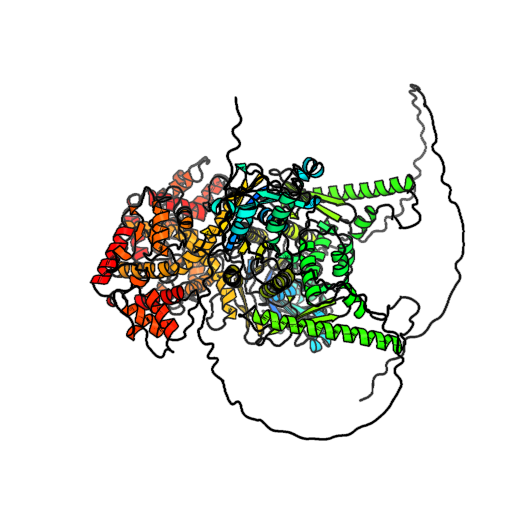 5.039 1 86.25 431 LEU A N 1
ATOM 3458 C CA . LEU A 1 431 ? 2.98 9.727 5.164 1 86.25 431 LEU A CA 1
ATOM 3459 C C . LEU A 1 431 ? 2.379 10.109 6.512 1 86.25 431 LEU A C 1
ATOM 3461 O O . LEU A 1 431 ? 1.459 9.445 6.996 1 86.25 431 LEU A O 1
ATOM 3465 N N . ASP A 1 432 ? 3.004 11.016 7.109 1 75.44 432 ASP A N 1
ATOM 3466 C CA . ASP A 1 432 ? 2.451 11.57 8.344 1 75.44 432 ASP A CA 1
ATOM 3467 C C . ASP A 1 432 ? 1.534 12.75 8.055 1 75.44 432 ASP A C 1
ATOM 3469 O O . ASP A 1 432 ? 1.991 13.797 7.59 1 75.44 432 ASP A O 1
ATOM 3473 N N . ALA A 1 433 ? 0.295 12.562 8.359 1 71.38 433 ALA A N 1
ATOM 3474 C CA . ALA A 1 433 ? -0.689 13.609 8.102 1 71.38 433 ALA A CA 1
ATOM 3475 C C . ALA A 1 433 ? -0.358 14.883 8.875 1 71.38 433 ALA A C 1
ATOM 3477 O O . ALA A 1 433 ? -0.721 15.984 8.453 1 71.38 433 ALA A O 1
ATOM 3478 N N . GLU A 1 434 ? 0.438 14.75 9.898 1 70.75 434 GLU A N 1
ATOM 3479 C CA . GLU A 1 434 ? 0.794 15.898 10.727 1 70.75 434 GLU A CA 1
ATOM 3480 C C . GLU A 1 434 ? 2.006 16.625 10.164 1 70.75 434 GLU A C 1
ATOM 3482 O O . GLU A 1 434 ? 2.281 17.766 10.539 1 70.75 434 GLU A O 1
ATOM 3487 N N . HIS A 1 435 ? 2.668 15.914 9.273 1 76.81 435 HIS A N 1
ATOM 3488 C CA . HIS A 1 435 ? 3.887 16.5 8.727 1 76.81 435 HIS A CA 1
ATOM 3489 C C . HIS A 1 435 ? 3.889 16.469 7.203 1 76.81 435 HIS A C 1
ATOM 3491 O O . HIS A 1 435 ? 4.875 16.047 6.594 1 76.81 435 HIS A O 1
ATOM 3497 N N . LEU A 1 436 ? 2.826 16.828 6.617 1 76.62 436 LEU A N 1
ATOM 3498 C CA . LEU A 1 436 ? 2.711 16.797 5.16 1 76.62 436 LEU A CA 1
ATOM 3499 C C . LEU A 1 436 ? 3.639 17.828 4.52 1 76.62 436 LEU A C 1
ATOM 3501 O O . LEU A 1 436 ? 3.902 17.766 3.318 1 76.62 436 LEU A O 1
ATOM 3505 N N . GLY A 1 437 ? 4.117 18.781 5.324 1 74.69 437 GLY A N 1
ATOM 3506 C CA . GLY A 1 437 ? 5.082 19.734 4.824 1 74.69 437 GLY A CA 1
ATOM 3507 C C . GLY A 1 437 ? 6.387 19.109 4.379 1 74.69 437 GLY A C 1
ATOM 3508 O O . GLY A 1 437 ? 7.145 19.703 3.615 1 74.69 437 GLY A O 1
ATOM 3509 N N . ARG A 1 438 ? 6.602 17.906 4.828 1 83.5 438 ARG A N 1
ATOM 3510 C CA . ARG A 1 438 ? 7.828 17.188 4.5 1 83.5 438 ARG A CA 1
ATOM 3511 C C . ARG A 1 438 ? 7.691 16.438 3.18 1 83.5 438 ARG A C 1
ATOM 3513 O O . ARG A 1 438 ? 8.656 15.852 2.689 1 83.5 438 ARG A O 1
ATOM 3520 N N . ALA A 1 439 ? 6.523 16.547 2.619 1 86.38 439 ALA A N 1
ATOM 3521 C CA . ALA A 1 439 ? 6.285 15.805 1.38 1 86.38 439 ALA A CA 1
ATOM 3522 C C . ALA A 1 439 ? 6.461 16.703 0.163 1 86.38 439 ALA A C 1
ATOM 3524 O O . ALA A 1 439 ? 6.164 17.906 0.222 1 86.38 439 ALA A O 1
ATOM 3525 N N . ARG A 1 440 ? 7.07 16.172 -0.854 1 88.75 440 ARG A N 1
ATOM 3526 C CA . ARG A 1 440 ? 7.195 16.812 -2.16 1 88.75 440 ARG A CA 1
ATOM 3527 C C . ARG A 1 440 ? 6.52 15.977 -3.244 1 88.75 440 ARG A C 1
ATOM 3529 O O . ARG A 1 440 ? 6.664 14.75 -3.27 1 88.75 440 ARG A O 1
ATOM 3536 N N . LYS A 1 441 ? 5.762 16.656 -4.008 1 86.81 441 LYS A N 1
ATOM 3537 C CA . LYS A 1 441 ? 5.066 15.984 -5.098 1 86.81 441 LYS A CA 1
ATOM 3538 C C . LYS A 1 441 ? 5.938 15.906 -6.348 1 86.81 441 LYS A C 1
ATOM 3540 O O . LYS A 1 441 ? 6.477 16.922 -6.793 1 86.81 441 LYS A O 1
ATOM 3545 N N . VAL A 1 442 ? 6.121 14.727 -6.832 1 88.25 442 VAL A N 1
ATOM 3546 C CA . VAL A 1 442 ? 6.871 14.492 -8.062 1 88.25 442 VAL A CA 1
ATOM 3547 C C . VAL A 1 442 ? 5.91 14.148 -9.195 1 88.25 442 VAL A C 1
ATOM 3549 O O . VAL A 1 442 ? 5.055 13.266 -9.047 1 88.25 442 VAL A O 1
ATOM 3552 N N . TYR A 1 443 ? 5.992 14.812 -10.273 1 81.44 443 TYR A N 1
ATOM 3553 C CA . TYR A 1 443 ? 5.094 14.562 -11.398 1 81.44 443 TYR A CA 1
ATOM 3554 C C . TYR A 1 443 ? 5.793 14.82 -12.727 1 81.44 443 TYR A C 1
ATOM 3556 O O . TYR A 1 443 ? 6.891 15.383 -12.758 1 81.44 443 TYR A O 1
ATOM 3564 N N . VAL A 1 444 ? 5.25 14.297 -13.766 1 77.12 444 VAL A N 1
ATOM 3565 C CA . VAL A 1 444 ? 5.773 14.516 -15.109 1 77.12 444 VAL A CA 1
ATOM 3566 C C . VAL A 1 444 ? 5.082 15.719 -15.742 1 77.12 444 VAL A C 1
ATOM 3568 O O . VAL A 1 444 ? 3.852 15.758 -15.828 1 77.12 444 VAL A O 1
ATOM 3571 N N . SER A 1 445 ? 5.852 16.625 -16.062 1 75.44 445 SER A N 1
ATOM 3572 C CA . SER A 1 445 ? 5.316 17.828 -16.688 1 75.44 445 SER A CA 1
ATOM 3573 C C . SER A 1 445 ? 4.809 17.547 -18.094 1 75.44 445 SER A C 1
ATOM 3575 O O . SER A 1 445 ? 4.969 16.438 -18.609 1 75.44 445 SER A O 1
ATOM 3577 N N . ALA A 1 446 ? 4.172 18.547 -18.672 1 68.25 446 ALA A N 1
ATOM 3578 C CA . ALA A 1 446 ? 3.586 18.422 -20.016 1 68.25 446 ALA A CA 1
ATOM 3579 C C . ALA A 1 446 ? 4.652 18.094 -21.047 1 68.25 446 ALA A C 1
ATOM 3581 O O . ALA A 1 446 ? 4.375 17.406 -22.031 1 68.25 446 ALA A O 1
ATOM 3582 N N . ASN A 1 447 ? 5.91 18.547 -20.781 1 69.44 447 ASN A N 1
ATOM 3583 C CA . ASN A 1 447 ? 6.988 18.297 -21.719 1 69.44 447 ASN A CA 1
ATOM 3584 C C . ASN A 1 447 ? 7.617 16.922 -21.516 1 69.44 447 ASN A C 1
ATOM 3586 O O . ASN A 1 447 ? 8.641 16.609 -22.125 1 69.44 447 ASN A O 1
ATOM 3590 N N . GLY A 1 448 ? 7.055 16.188 -20.562 1 68.56 448 GLY A N 1
ATOM 3591 C CA . GLY A 1 448 ? 7.52 14.828 -20.344 1 68.56 448 GLY A CA 1
ATOM 3592 C C . GLY A 1 448 ? 8.664 14.742 -19.359 1 68.56 448 GLY A C 1
ATOM 3593 O O . GLY A 1 448 ? 9.234 13.672 -19.156 1 68.56 448 GLY A O 1
ATOM 3594 N N . THR A 1 449 ? 8.984 15.836 -18.797 1 76.88 449 THR A N 1
ATOM 3595 C CA . THR A 1 449 ? 10.109 15.844 -17.875 1 76.88 449 THR A CA 1
ATOM 3596 C C . THR A 1 449 ? 9.625 15.797 -16.422 1 76.88 449 THR A C 1
ATOM 3598 O O . THR A 1 449 ? 8.5 16.203 -16.141 1 76.88 449 THR A O 1
ATOM 3601 N N . THR A 1 450 ? 10.461 15.273 -15.562 1 82.69 450 THR A N 1
ATOM 3602 C CA . THR A 1 450 ? 10.125 15.141 -14.148 1 82.69 450 THR A CA 1
ATOM 3603 C C . THR A 1 450 ? 10.258 16.484 -13.438 1 82.69 450 THR A C 1
ATOM 3605 O O . THR A 1 450 ? 11.242 17.203 -13.617 1 82.69 450 THR A O 1
ATOM 3608 N N . GLN A 1 451 ? 9.266 16.812 -12.688 1 83.5 451 GLN A N 1
ATOM 3609 C CA . GLN A 1 451 ? 9.273 18.031 -11.883 1 83.5 451 GLN A CA 1
ATOM 3610 C C . GLN A 1 451 ? 8.852 17.75 -10.445 1 83.5 451 GLN A C 1
ATOM 3612 O O . GLN A 1 451 ? 8.242 16.719 -10.164 1 83.5 451 GLN A O 1
ATOM 3617 N N . VAL A 1 452 ? 9.266 18.672 -9.594 1 87.62 452 VAL A N 1
ATOM 3618 C CA . VAL A 1 452 ? 8.953 18.531 -8.18 1 87.62 452 VAL A CA 1
ATOM 3619 C C . VAL A 1 452 ? 8.305 19.812 -7.66 1 87.62 452 VAL A C 1
ATOM 3621 O O . VAL A 1 452 ? 8.68 20.906 -8.07 1 87.62 452 VAL A O 1
ATOM 3624 N N . THR A 1 453 ? 7.285 19.625 -6.863 1 80 453 THR A N 1
ATOM 3625 C CA . THR A 1 453 ? 6.648 20.781 -6.258 1 80 453 THR A CA 1
ATOM 3626 C C . THR A 1 453 ? 6.297 20.516 -4.801 1 80 453 THR A C 1
ATOM 3628 O O . THR A 1 453 ? 6.043 19.375 -4.418 1 80 453 THR A O 1
ATOM 3631 N N . SER A 1 454 ? 6.348 21.547 -3.988 1 77.75 454 SER A N 1
ATOM 3632 C CA . SER A 1 454 ? 5.93 21.453 -2.594 1 77.75 454 SER A CA 1
ATOM 3633 C C . SER A 1 454 ? 4.43 21.688 -2.447 1 77.75 454 SER A C 1
ATOM 3635 O O . SER A 1 454 ? 3.861 21.453 -1.379 1 77.75 454 SER A O 1
ATOM 3637 N N . ASP A 1 455 ? 3.893 22.047 -3.58 1 72.5 455 ASP A N 1
ATOM 3638 C CA . ASP A 1 455 ? 2.443 22.219 -3.58 1 72.5 455 ASP A CA 1
ATOM 3639 C C . ASP A 1 455 ? 1.728 20.891 -3.738 1 72.5 455 ASP A C 1
ATOM 3641 O O . ASP A 1 455 ? 1.707 20.312 -4.828 1 72.5 455 ASP A O 1
ATOM 3645 N N . LEU A 1 456 ? 1.162 20.516 -2.648 1 71.44 456 LEU A N 1
ATOM 3646 C CA . LEU A 1 456 ? 0.565 19.188 -2.629 1 71.44 456 LEU A CA 1
ATOM 3647 C C . LEU A 1 456 ? -0.87 19.219 -3.145 1 71.44 456 LEU A C 1
ATOM 3649 O O . LEU A 1 456 ? -1.513 18.188 -3.285 1 71.44 456 LEU A O 1
ATOM 3653 N N . ARG A 1 457 ? -1.355 20.406 -3.498 1 62.5 457 ARG A N 1
ATOM 3654 C CA . ARG A 1 457 ? -2.732 20.562 -3.957 1 62.5 457 ARG A CA 1
ATOM 3655 C C . ARG A 1 457 ? -2.912 19.969 -5.352 1 62.5 457 ARG A C 1
ATOM 3657 O O . ARG A 1 457 ? -1.962 19.922 -6.137 1 62.5 457 ARG A O 1
ATOM 3664 N N . SER A 1 458 ? -4.113 19.062 -5.566 1 57.09 458 SER A N 1
ATOM 3665 C CA . SER A 1 458 ? -4.43 18.578 -6.906 1 57.09 458 SER A CA 1
ATOM 3666 C C . SER A 1 458 ? -4.648 19.734 -7.879 1 57.09 458 SER A C 1
ATOM 3668 O O . SER A 1 458 ? -5.418 20.641 -7.594 1 57.09 458 SER A O 1
ATOM 3670 N N . VAL A 1 459 ? -3.658 20.156 -8.539 1 47.97 459 VAL A N 1
ATOM 3671 C CA . VAL A 1 459 ? -4.039 21.094 -9.578 1 47.97 459 VAL A CA 1
ATOM 3672 C C . VAL A 1 459 ? -4.762 20.359 -10.711 1 47.97 459 VAL A C 1
ATOM 3674 O O . VAL A 1 459 ? -4.258 19.375 -11.234 1 47.97 459 VAL A O 1
ATOM 3677 N N . GLU A 1 460 ? -6.152 20.375 -10.68 1 49.03 460 GLU A N 1
ATOM 3678 C CA . GLU A 1 460 ? -7.164 19.797 -11.555 1 49.03 460 GLU A CA 1
ATOM 3679 C C . GLU A 1 460 ? -6.613 19.547 -12.953 1 49.03 460 GLU A C 1
ATOM 3681 O O . GLU A 1 460 ? -7.043 18.609 -13.641 1 49.03 460 GLU A O 1
ATOM 3686 N N . LYS A 1 461 ? -5.73 20.281 -13.461 1 49.56 461 LYS A N 1
ATOM 3687 C CA . LYS A 1 461 ? -5.668 20.281 -14.922 1 49.56 461 LYS A CA 1
ATOM 3688 C C . LYS A 1 461 ? -4.848 19.094 -15.438 1 49.56 461 LYS A C 1
ATOM 3690 O O . LYS A 1 461 ? -4.969 18.719 -16.594 1 49.56 461 LYS A O 1
ATOM 3695 N N . ASP A 1 462 ? -4.066 18.531 -14.617 1 51.28 462 ASP A N 1
ATOM 3696 C CA . ASP A 1 462 ? -3.24 17.469 -15.18 1 51.28 462 ASP A CA 1
ATOM 3697 C C . ASP A 1 462 ? -3.455 16.156 -14.43 1 51.28 462 ASP A C 1
ATOM 3699 O O . ASP A 1 462 ? -3.166 16.062 -13.242 1 51.28 462 ASP A O 1
ATOM 3703 N N . VAL A 1 463 ? -4.219 15.25 -15.078 1 50.44 463 VAL A N 1
ATOM 3704 C CA . VAL A 1 463 ? -4.586 13.922 -14.602 1 50.44 463 VAL A CA 1
ATOM 3705 C C . VAL A 1 463 ? -3.377 13.258 -13.953 1 50.44 463 VAL A C 1
ATOM 3707 O O . VAL A 1 463 ? -3.516 12.555 -12.945 1 50.44 463 VAL A O 1
ATOM 3710 N N . ARG A 1 464 ? -2.281 13.594 -14.453 1 54.16 464 ARG A N 1
ATOM 3711 C CA . ARG A 1 464 ? -1.067 12.945 -13.969 1 54.16 464 ARG A CA 1
ATOM 3712 C C . ARG A 1 464 ? -0.693 13.438 -12.578 1 54.16 464 ARG A C 1
ATOM 3714 O O . ARG A 1 464 ? 0.053 12.773 -11.859 1 54.16 464 ARG A O 1
ATOM 3721 N N . GLN A 1 465 ? -1.172 14.516 -12.242 1 58.41 465 GLN A N 1
ATOM 3722 C CA . GLN A 1 465 ? -0.946 15.102 -10.922 1 58.41 465 GLN A CA 1
ATOM 3723 C C . GLN A 1 465 ? -1.951 14.562 -9.906 1 58.41 465 GLN A C 1
ATOM 3725 O O . GLN A 1 465 ? -1.716 14.625 -8.695 1 58.41 465 GLN A O 1
ATOM 3730 N N . ALA A 1 466 ? -2.885 13.906 -10.508 1 63.56 466 ALA A N 1
ATOM 3731 C CA . ALA A 1 466 ? -3.963 13.398 -9.664 1 63.56 466 ALA A CA 1
ATOM 3732 C C . ALA A 1 466 ? -3.486 12.234 -8.805 1 63.56 466 ALA A C 1
ATOM 3734 O O . ALA A 1 466 ? -3.945 12.055 -7.676 1 63.56 466 ALA A O 1
ATOM 3735 N N . GLY A 1 467 ? -2.404 11.617 -9.281 1 70.38 467 GLY A N 1
ATOM 3736 C CA . GLY A 1 467 ? -1.939 10.453 -8.547 1 70.38 467 GLY A CA 1
ATOM 3737 C C . GLY A 1 467 ? -1.255 10.805 -7.242 1 70.38 467 GLY A C 1
ATOM 3738 O O . GLY A 1 467 ? -1.562 10.227 -6.199 1 70.38 467 GLY A O 1
ATOM 3739 N N . ALA A 1 468 ? -0.385 11.766 -7.359 1 73.12 468 ALA A N 1
ATOM 3740 C CA . ALA A 1 468 ? 0.334 12.172 -6.156 1 73.12 468 ALA A CA 1
ATOM 3741 C C . ALA A 1 468 ? -0.616 12.789 -5.129 1 73.12 468 ALA A C 1
ATOM 3743 O O . ALA A 1 468 ? -0.506 12.516 -3.934 1 73.12 468 ALA A O 1
ATOM 3744 N N . ALA A 1 469 ? -1.482 13.523 -5.629 1 75 469 ALA A N 1
ATOM 3745 C CA . ALA A 1 469 ? -2.455 14.156 -4.746 1 75 469 ALA A CA 1
ATOM 3746 C C . ALA A 1 469 ? -3.334 13.117 -4.059 1 75 469 ALA A C 1
ATOM 3748 O O . ALA A 1 469 ? -3.703 13.281 -2.893 1 75 469 ALA A O 1
ATOM 3749 N N . TYR A 1 470 ? -3.521 12.117 -4.727 1 78.19 470 TYR A N 1
ATOM 3750 C CA . TYR A 1 470 ? -4.371 11.062 -4.18 1 78.19 470 TYR A CA 1
ATOM 3751 C C . TYR A 1 470 ? -3.742 10.445 -2.938 1 78.19 470 TYR A C 1
ATOM 3753 O O . TYR A 1 470 ? -4.441 10.109 -1.979 1 78.19 470 TYR A O 1
ATOM 3761 N N . VAL A 1 471 ? -2.508 10.258 -2.977 1 83.25 471 VAL A N 1
ATOM 3762 C CA . VAL A 1 471 ? -1.802 9.656 -1.853 1 83.25 471 VAL A CA 1
ATOM 3763 C C . VAL A 1 471 ? -1.917 10.555 -0.626 1 83.25 471 VAL A C 1
ATOM 3765 O O . VAL A 1 471 ? -2.164 10.078 0.484 1 83.25 471 VAL A O 1
ATOM 3768 N N . VAL A 1 472 ? -1.758 11.781 -0.867 1 81.44 472 VAL A N 1
ATOM 3769 C CA . VAL A 1 472 ? -1.845 12.75 0.215 1 81.44 472 VAL A CA 1
ATOM 3770 C C . VAL A 1 472 ? -3.268 12.789 0.768 1 81.44 472 VAL A C 1
ATOM 3772 O O . VAL A 1 472 ? -3.469 12.781 1.984 1 81.44 472 VAL A O 1
ATOM 3775 N N . HIS A 1 473 ? -4.207 12.742 -0.121 1 78.25 473 HIS A N 1
ATOM 3776 C CA . HIS A 1 473 ? -5.609 12.742 0.281 1 78.25 473 HIS A CA 1
ATOM 3777 C C . HIS A 1 473 ? -5.953 11.5 1.094 1 78.25 473 HIS A C 1
ATOM 3779 O O . HIS A 1 473 ? -6.676 11.578 2.088 1 78.25 473 HIS A O 1
ATOM 3785 N N . SER A 1 474 ? -5.445 10.484 0.638 1 82.5 474 SER A N 1
ATOM 3786 C CA . SER A 1 474 ? -5.711 9.227 1.333 1 82.5 474 SER A CA 1
ATOM 3787 C C . SER A 1 474 ? -5.129 9.242 2.742 1 82.5 474 SER A C 1
ATOM 3789 O O . SER A 1 474 ? -5.758 8.75 3.686 1 82.5 474 SER A O 1
ATOM 3791 N N . ALA A 1 475 ? -3.969 9.742 2.842 1 82.06 475 ALA A N 1
ATOM 3792 C CA . ALA A 1 475 ? -3.34 9.836 4.156 1 82.06 475 ALA A CA 1
ATOM 3793 C C . ALA A 1 475 ? -4.168 10.703 5.102 1 82.06 475 ALA A C 1
ATOM 3795 O O . ALA A 1 475 ? -4.375 10.344 6.262 1 82.06 475 ALA A O 1
ATOM 3796 N N . LEU A 1 476 ? -4.602 11.773 4.637 1 76.94 476 LEU A N 1
ATOM 3797 C CA . LEU A 1 476 ? -5.426 12.688 5.422 1 76.94 476 LEU A CA 1
ATOM 3798 C C . LEU A 1 476 ? -6.758 12.039 5.789 1 76.94 476 LEU A C 1
ATOM 3800 O O . LEU A 1 476 ? -7.211 12.148 6.93 1 76.94 476 LEU A O 1
ATOM 3804 N N . ASN A 1 477 ? -7.344 11.398 4.805 1 76.94 477 ASN A N 1
ATOM 3805 C CA . ASN A 1 477 ? -8.625 10.734 5.02 1 76.94 477 ASN A CA 1
ATOM 3806 C C . ASN A 1 477 ? -8.531 9.664 6.098 1 76.94 477 ASN A C 1
ATOM 3808 O O . ASN A 1 477 ? -9.453 9.492 6.898 1 76.94 477 ASN A O 1
ATOM 3812 N N . LEU A 1 478 ? -7.52 8.977 6.035 1 77.12 478 LEU A N 1
ATOM 3813 C CA . LEU A 1 478 ? -7.316 7.934 7.035 1 77.12 478 LEU A CA 1
ATOM 3814 C C . LEU A 1 478 ? -7.273 8.523 8.438 1 77.12 478 LEU A C 1
ATOM 3816 O O . LEU A 1 478 ? -7.859 7.973 9.375 1 77.12 478 LEU A O 1
ATOM 3820 N N . ASN A 1 479 ? -6.656 9.633 8.523 1 73.12 479 ASN A N 1
ATOM 3821 C CA . ASN A 1 479 ? -6.559 10.297 9.82 1 73.12 479 ASN A CA 1
ATOM 3822 C C . ASN A 1 479 ? -7.898 10.891 10.25 1 73.12 479 ASN A C 1
ATOM 3824 O O . ASN A 1 479 ? -8.273 10.812 11.422 1 73.12 479 ASN A O 1
ATOM 3828 N N . ILE A 1 480 ? -8.508 11.492 9.367 1 70.56 480 ILE A N 1
ATOM 3829 C CA . ILE A 1 480 ? -9.789 12.133 9.633 1 70.56 480 ILE A CA 1
ATOM 3830 C C . ILE A 1 480 ? -10.812 11.086 10.062 1 70.56 480 ILE A C 1
ATOM 3832 O O . ILE A 1 480 ? -11.547 11.281 11.031 1 70.56 480 ILE A O 1
ATOM 3836 N N . ALA A 1 481 ? -10.875 10.016 9.312 1 71.62 481 ALA A N 1
ATOM 3837 C CA . ALA A 1 481 ? -11.844 8.961 9.602 1 71.62 481 ALA A CA 1
ATOM 3838 C C . ALA A 1 481 ? -11.625 8.383 10.992 1 71.62 481 ALA A C 1
ATOM 3840 O O . ALA A 1 481 ? -12.586 8.102 11.719 1 71.62 481 ALA A O 1
ATOM 3841 N N . GLU A 1 482 ? -10.477 8.172 11.32 1 64.69 482 GLU A N 1
ATOM 3842 C CA . GLU A 1 482 ? -10.164 7.605 12.633 1 64.69 482 GLU A CA 1
ATOM 3843 C C . GLU A 1 482 ? -10.68 8.5 13.758 1 64.69 482 GLU A C 1
ATOM 3845 O O . GLU A 1 482 ? -11.148 8.008 14.781 1 64.69 482 GLU A O 1
ATOM 3850 N N . SER A 1 483 ? -10.578 9.727 13.562 1 62.16 483 SER A N 1
ATOM 3851 C CA . SER A 1 483 ? -11.008 10.688 14.578 1 62.16 483 SER A CA 1
ATOM 3852 C C . SER A 1 483 ? -12.523 10.812 14.609 1 62.16 483 SER A C 1
ATOM 3854 O O . SER A 1 483 ? -13.109 11.109 15.656 1 62.16 483 SER A O 1
ATOM 3856 N N . MET A 1 484 ? -13.109 10.617 13.453 1 62.34 484 MET A N 1
ATOM 3857 C CA . MET A 1 484 ? -14.547 10.852 13.32 1 62.34 484 MET A CA 1
ATOM 3858 C C . MET A 1 484 ? -15.336 9.648 13.836 1 62.34 484 MET A C 1
ATOM 3860 O O . MET A 1 484 ? -16.422 9.812 14.391 1 62.34 484 MET A O 1
ATOM 3864 N N . VAL A 1 485 ? -14.773 8.562 13.594 1 63.75 485 VAL A N 1
ATOM 3865 C CA . VAL A 1 485 ? -15.531 7.352 13.875 1 63.75 485 VAL A CA 1
ATOM 3866 C C . VAL A 1 485 ? -15.805 7.242 15.375 1 63.75 485 VAL A C 1
ATOM 3868 O O . VAL A 1 485 ? -16.891 6.836 15.789 1 63.75 485 VAL A O 1
ATOM 3871 N N . THR A 1 486 ? -14.789 7.84 16 1 57.53 486 THR A N 1
ATOM 3872 C CA . THR A 1 486 ? -15 7.742 17.438 1 57.53 486 THR A CA 1
ATOM 3873 C C . THR A 1 486 ? -16.047 8.758 17.906 1 57.53 486 THR A C 1
ATOM 3875 O O . THR A 1 486 ? -15.93 9.945 17.609 1 57.53 486 THR A O 1
ATOM 3878 N N . GLY A 1 487 ? -17.281 8.438 18.281 1 58.84 487 GLY A N 1
ATOM 3879 C CA . GLY A 1 487 ? -18.312 9.312 18.828 1 58.84 487 GLY A CA 1
ATOM 3880 C C . GLY A 1 487 ? -19.484 9.516 17.875 1 58.84 487 GLY A C 1
ATOM 3881 O O . GLY A 1 487 ? -20.391 10.289 18.172 1 58.84 487 GLY A O 1
ATOM 3882 N N . CYS A 1 488 ? -19.297 8.969 16.734 1 69.5 488 CYS A N 1
ATOM 3883 C CA . CYS A 1 488 ? -20.406 9.086 15.781 1 69.5 488 CYS A CA 1
ATOM 3884 C C . CYS A 1 488 ? -21.391 7.941 15.953 1 69.5 488 CYS A C 1
ATOM 3886 O O . CYS A 1 488 ? -21.125 6.973 16.672 1 69.5 488 CYS A O 1
ATOM 3888 N N . GLN A 1 489 ? -22.562 8.227 15.547 1 77.88 489 GLN A N 1
ATOM 3889 C CA . GLN A 1 489 ? -23.578 7.184 15.461 1 77.88 489 GLN A CA 1
ATOM 3890 C C . GLN A 1 489 ? -23.625 6.57 14.062 1 77.88 489 GLN A C 1
ATOM 3892 O O . GLN A 1 489 ? -24.047 7.227 13.109 1 77.88 489 GLN A O 1
ATOM 3897 N N . PRO A 1 490 ? -23.203 5.371 14.016 1 80.81 490 PRO A N 1
ATOM 3898 C CA . PRO A 1 490 ? -23.203 4.75 12.688 1 80.81 490 PRO A CA 1
ATOM 3899 C C . PRO A 1 490 ? -24.594 4.297 12.242 1 80.81 490 PRO A C 1
ATOM 3901 O O . PRO A 1 490 ? -25.359 3.748 13.047 1 80.81 490 PRO A O 1
ATOM 3904 N N . VAL A 1 491 ? -24.969 4.676 11.125 1 89.25 491 VAL A N 1
ATOM 3905 C CA . VAL A 1 491 ? -26.141 4.164 10.43 1 89.25 491 VAL A CA 1
ATOM 3906 C C . VAL A 1 491 ? -25.703 3.441 9.156 1 89.25 491 VAL A C 1
ATOM 3908 O O . VAL A 1 491 ? -25.375 4.078 8.156 1 89.25 491 VAL A O 1
ATOM 3911 N N . VAL A 1 492 ? -25.812 2.148 9.195 1 87.94 492 VAL A N 1
ATOM 3912 C CA . VAL A 1 492 ? -25.281 1.342 8.102 1 87.94 492 VAL A CA 1
ATOM 3913 C C . VAL A 1 492 ? -26.219 1.432 6.895 1 87.94 492 VAL A C 1
ATOM 3915 O O . VAL A 1 492 ? -27.438 1.369 7.043 1 87.94 492 VAL A O 1
ATOM 3918 N N . VAL A 1 493 ? -25.594 1.608 5.758 1 89.88 493 VAL A N 1
ATOM 3919 C CA . VAL A 1 493 ? -26.375 1.676 4.523 1 89.88 493 VAL A CA 1
ATOM 3920 C C . VAL A 1 493 ? -25.859 0.63 3.535 1 89.88 493 VAL A C 1
ATOM 3922 O O . VAL A 1 493 ? -24.875 -0.064 3.811 1 89.88 493 VAL A O 1
ATOM 3925 N N . GLN A 1 494 ? -26.5 0.511 2.469 1 84.62 494 GLN A N 1
ATOM 3926 C CA . GLN A 1 494 ? -26.172 -0.586 1.562 1 84.62 494 GLN A CA 1
ATOM 3927 C C . GLN A 1 494 ? -25.109 -0.171 0.552 1 84.62 494 GLN A C 1
ATOM 3929 O O . GLN A 1 494 ? -24.203 -0.945 0.249 1 84.62 494 GLN A O 1
ATOM 3934 N N . ARG A 1 495 ? -25.266 1.012 0.031 1 83 495 ARG A N 1
ATOM 3935 C CA . ARG A 1 495 ? -24.391 1.426 -1.058 1 83 495 ARG A CA 1
ATOM 3936 C C . ARG A 1 495 ? -23.688 2.738 -0.726 1 83 495 ARG A C 1
ATOM 3938 O O . ARG A 1 495 ? -24.141 3.486 0.145 1 83 495 ARG A O 1
ATOM 3945 N N . VAL A 1 496 ? -22.609 2.951 -1.436 1 79.19 496 VAL A N 1
ATOM 3946 C CA . VAL A 1 496 ? -21.875 4.203 -1.288 1 79.19 496 VAL A CA 1
ATOM 3947 C C . VAL A 1 496 ? -22.75 5.375 -1.701 1 79.19 496 VAL A C 1
ATOM 3949 O O . VAL A 1 496 ? -22.703 6.449 -1.095 1 79.19 496 VAL A O 1
ATOM 3952 N N . SER A 1 497 ? -23.531 5.148 -2.734 1 86.75 497 SER A N 1
ATOM 3953 C CA . SER A 1 497 ? -24.438 6.207 -3.176 1 86.75 497 SER A CA 1
ATOM 3954 C C . SER A 1 497 ? -25.391 6.617 -2.062 1 86.75 497 SER A C 1
ATOM 3956 O O . SER A 1 497 ? -25.734 7.793 -1.935 1 86.75 497 SER A O 1
ATOM 3958 N N . ASP A 1 498 ? -25.797 5.645 -1.247 1 90.75 498 ASP A N 1
ATOM 3959 C CA . ASP A 1 498 ? -26.719 5.91 -0.143 1 90.75 498 ASP A CA 1
ATOM 3960 C C . ASP A 1 498 ? -26.109 6.895 0.853 1 90.75 498 ASP A C 1
ATOM 3962 O O . ASP A 1 498 ? -26.812 7.719 1.436 1 90.75 498 ASP A O 1
ATOM 3966 N N . GLN A 1 499 ? -24.844 6.719 1.011 1 85.38 499 GLN A N 1
ATOM 3967 C CA . GLN A 1 499 ? -24.125 7.602 1.922 1 85.38 499 GLN A CA 1
ATOM 3968 C C . GLN A 1 499 ? -24.266 9.062 1.506 1 85.38 499 GLN A C 1
ATOM 3970 O O . GLN A 1 499 ? -24.5 9.93 2.348 1 85.38 499 GLN A O 1
ATOM 3975 N N . TYR A 1 500 ? -24.172 9.305 0.275 1 83.5 500 TYR A N 1
ATOM 3976 C CA . TYR A 1 500 ? -24.266 10.672 -0.241 1 83.5 500 TYR A CA 1
ATOM 3977 C C . TYR A 1 500 ? -25.672 11.234 -0.068 1 83.5 500 TYR A C 1
ATOM 3979 O O . TYR A 1 500 ? -25.844 12.383 0.344 1 83.5 500 TYR A O 1
ATOM 3987 N N . TYR A 1 501 ? -26.641 10.43 -0.339 1 91.69 501 TYR A N 1
ATOM 3988 C CA . TYR A 1 501 ? -28.016 10.898 -0.246 1 91.69 501 TYR A CA 1
ATOM 3989 C C . TYR A 1 501 ? -28.391 11.219 1.197 1 91.69 501 TYR A C 1
ATOM 3991 O O . TYR A 1 501 ? -28.953 12.281 1.483 1 91.69 501 TYR A O 1
ATOM 3999 N N . LEU A 1 502 ? -28.078 10.305 2.055 1 91.62 502 LEU A N 1
ATOM 4000 C CA . LEU A 1 502 ? -28.469 10.477 3.451 1 91.62 502 LEU A CA 1
ATOM 4001 C C . LEU A 1 502 ? -27.672 11.609 4.094 1 91.62 502 LEU A C 1
ATOM 4003 O O . LEU A 1 502 ? -28.188 12.352 4.926 1 91.62 502 LEU A O 1
ATOM 4007 N N . SER A 1 503 ? -26.469 11.711 3.717 1 84.5 503 SER A N 1
ATOM 4008 C CA . SER A 1 503 ? -25.656 12.828 4.215 1 84.5 503 SER A CA 1
ATOM 4009 C C . SER A 1 503 ? -26.219 14.164 3.736 1 84.5 503 SER A C 1
ATOM 4011 O O . SER A 1 503 ? -26.156 15.156 4.465 1 84.5 503 SER A O 1
ATOM 4013 N N . THR A 1 504 ? -26.656 14.219 2.492 1 86.56 504 THR A N 1
ATOM 4014 C CA . THR A 1 504 ? -27.25 15.422 1.926 1 86.56 504 THR A CA 1
ATOM 4015 C C . THR A 1 504 ? -28.516 15.812 2.682 1 86.56 504 THR A C 1
ATOM 4017 O O . THR A 1 504 ? -28.688 16.969 3.07 1 86.56 504 THR A O 1
ATOM 4020 N N . ILE A 1 505 ? -29.297 14.867 2.908 1 91.88 505 ILE A N 1
ATOM 4021 C CA . ILE A 1 505 ? -30.562 15.102 3.605 1 91.88 505 ILE A CA 1
ATOM 4022 C C . ILE A 1 505 ? -30.281 15.562 5.035 1 91.88 505 ILE A C 1
ATOM 4024 O O . ILE A 1 505 ? -30.906 16.5 5.527 1 91.88 505 ILE A O 1
ATOM 4028 N N . LYS A 1 506 ? -29.375 14.891 5.645 1 87.56 506 LYS A N 1
ATOM 4029 C CA . LYS A 1 506 ? -28.984 15.25 7.004 1 87.56 506 LYS A CA 1
ATOM 4030 C C . LYS A 1 506 ? -28.547 16.703 7.082 1 87.56 506 LYS A C 1
ATOM 4032 O O . LYS A 1 506 ? -28.984 17.453 7.961 1 87.56 506 LYS A O 1
ATOM 4037 N N . THR A 1 507 ? -27.75 17.078 6.164 1 79.81 507 THR A N 1
ATOM 4038 C CA . THR A 1 507 ? -27.219 18.438 6.137 1 79.81 507 THR A CA 1
ATOM 4039 C C . THR A 1 507 ? -28.328 19.453 5.914 1 79.81 507 THR A C 1
ATOM 4041 O O . THR A 1 507 ? -28.344 20.5 6.559 1 79.81 507 THR A O 1
ATOM 4044 N N . LEU A 1 508 ? -29.203 19.141 5.043 1 86.44 508 LEU A N 1
ATOM 4045 C CA . LEU A 1 508 ? -30.312 20.047 4.746 1 86.44 508 LEU A CA 1
ATOM 4046 C C . LEU A 1 508 ? -31.234 20.188 5.957 1 86.44 508 LEU A C 1
ATOM 4048 O O . LEU A 1 508 ? -31.672 21.297 6.273 1 86.44 508 LEU A O 1
ATOM 4052 N N . LEU A 1 509 ? -31.469 19.109 6.59 1 89.56 509 LEU A N 1
ATOM 4053 C CA . LEU A 1 509 ? -32.375 19.125 7.746 1 89.56 509 LEU A CA 1
ATOM 4054 C C . LEU A 1 509 ? -31.719 19.875 8.914 1 89.56 509 LEU A C 1
ATOM 4056 O O . LEU A 1 509 ? -32.406 20.594 9.648 1 89.56 509 LEU A O 1
ATOM 4060 N N . ILE A 1 510 ? -30.516 19.672 9.094 1 80.75 510 ILE A N 1
ATOM 4061 C CA . ILE A 1 510 ? -29.812 20.359 10.156 1 80.75 510 ILE A CA 1
ATOM 4062 C C . ILE A 1 510 ? -29.766 21.859 9.852 1 80.75 510 ILE A C 1
ATOM 4064 O O . ILE A 1 510 ? -30.016 22.688 10.742 1 80.75 510 ILE A O 1
ATOM 4068 N N . GLY A 1 511 ? -29.516 22.172 8.625 1 76.25 511 GLY A N 1
ATOM 4069 C CA . GLY A 1 511 ? -29.484 23.562 8.211 1 76.25 511 GLY A CA 1
ATOM 4070 C C . GLY A 1 511 ? -30.812 24.281 8.422 1 76.25 511 GLY A C 1
ATOM 4071 O O . GLY A 1 511 ? -30.844 25.469 8.734 1 76.25 511 GLY A O 1
ATOM 4072 N N . ALA A 1 512 ? -31.859 23.5 8.32 1 84.12 512 ALA A N 1
ATOM 4073 C CA . ALA A 1 512 ? -33.188 24.062 8.484 1 84.12 512 ALA A CA 1
ATOM 4074 C C . ALA A 1 512 ? -33.688 23.891 9.922 1 84.12 512 ALA A C 1
ATOM 4076 O O . ALA A 1 512 ? -34.844 24.188 10.219 1 84.12 512 ALA A O 1
ATOM 4077 N N . ASN A 1 513 ? -32.875 23.312 10.789 1 80.75 513 ASN A N 1
ATOM 4078 C CA . ASN A 1 513 ? -33.156 23.109 12.211 1 80.75 513 ASN A CA 1
ATOM 4079 C C . ASN A 1 513 ? -34.344 22.172 12.406 1 80.75 513 ASN A C 1
ATOM 4081 O O . ASN A 1 513 ? -35.188 22.422 13.266 1 80.75 513 ASN A O 1
ATOM 4085 N N . LYS A 1 514 ? -34.438 21.297 11.547 1 87.25 514 LYS A N 1
ATOM 4086 C CA . LYS A 1 514 ? -35.5 20.328 11.672 1 87.25 514 LYS A CA 1
ATOM 4087 C C . LYS A 1 514 ? -35.062 19.141 12.547 1 87.25 514 LYS A C 1
ATOM 4089 O O . LYS A 1 514 ? -35.906 18.453 13.125 1 87.25 514 LYS A O 1
ATOM 4094 N N . ILE A 1 515 ? -33.75 18.953 12.516 1 85.5 515 ILE A N 1
ATOM 4095 C CA . ILE A 1 515 ? -33.188 17.922 13.383 1 85.5 515 ILE A CA 1
ATOM 4096 C C . ILE A 1 515 ? -31.922 18.469 14.062 1 85.5 515 ILE A C 1
ATOM 4098 O O . ILE A 1 515 ? -31.297 19.391 13.57 1 85.5 515 ILE A O 1
ATOM 4102 N N . ALA A 1 516 ? -31.703 17.875 15.234 1 77.06 516 ALA A N 1
ATOM 4103 C CA . ALA A 1 516 ? -30.5 18.219 16 1 77.06 516 ALA A CA 1
ATOM 4104 C C . ALA A 1 516 ? -29.891 16.984 16.641 1 77.06 516 ALA A C 1
ATOM 4106 O O . ALA A 1 516 ? -30.062 16.75 17.844 1 77.06 516 ALA A O 1
ATOM 4107 N N . PRO A 1 517 ? -29.188 16.234 15.844 1 75.81 517 PRO A N 1
ATOM 4108 C CA . PRO A 1 517 ? -28.609 15.016 16.391 1 75.81 517 PRO A CA 1
ATOM 4109 C C . PRO A 1 517 ? -27.547 15.289 17.453 1 75.81 517 PRO A C 1
ATOM 4111 O O . PRO A 1 517 ? -26.75 16.219 17.312 1 75.81 517 PRO A O 1
ATOM 4114 N N . LYS A 1 518 ? -27.625 14.484 18.484 1 67.12 518 LYS A N 1
ATOM 4115 C CA . LYS A 1 518 ? -26.656 14.586 19.562 1 67.12 518 LYS A CA 1
ATOM 4116 C C . LYS A 1 518 ? -25.266 14.141 19.094 1 67.12 518 LYS A C 1
ATOM 4118 O O . LYS A 1 518 ? -24.25 14.703 19.516 1 67.12 518 LYS A O 1
ATOM 4123 N N . ARG A 1 519 ? -25.359 13.102 18.266 1 70.56 519 ARG A N 1
ATOM 4124 C CA . ARG A 1 519 ? -24.141 12.562 17.688 1 70.56 519 ARG A CA 1
ATOM 4125 C C . ARG A 1 519 ? -24.172 12.641 16.156 1 70.56 519 ARG A C 1
ATOM 4127 O O . ARG A 1 519 ? -25.25 12.578 15.555 1 70.56 519 ARG A O 1
ATOM 4134 N N . GLU A 1 520 ? -23 12.844 15.664 1 70.88 520 GLU A N 1
ATOM 4135 C CA . GLU A 1 520 ? -22.922 12.844 14.203 1 70.88 520 GLU A CA 1
ATOM 4136 C C . GLU A 1 520 ? -23.328 11.492 13.633 1 70.88 520 GLU A C 1
ATOM 4138 O O . GLU A 1 520 ? -22.922 10.445 14.148 1 70.88 520 GLU A O 1
ATOM 4143 N N . LEU A 1 521 ? -24.188 11.633 12.703 1 80.19 521 LEU A N 1
ATOM 4144 C CA . LEU A 1 521 ? -24.594 10.406 12.031 1 80.19 521 LEU A CA 1
ATOM 4145 C C . LEU A 1 521 ? -23.641 10.055 10.906 1 80.19 521 LEU A C 1
ATOM 4147 O O . LEU A 1 521 ? -23.359 10.891 10.039 1 80.19 521 LEU A O 1
ATOM 4151 N N . LEU A 1 522 ? -23.109 8.906 10.984 1 78.94 522 LEU A N 1
ATOM 4152 C CA . LEU A 1 522 ? -22.25 8.398 9.93 1 78.94 522 LEU A CA 1
ATOM 4153 C C . LEU A 1 522 ? -22.953 7.297 9.141 1 78.94 522 LEU A C 1
ATOM 4155 O O . LEU A 1 522 ? -23.641 6.453 9.719 1 78.94 522 LEU A O 1
ATOM 4159 N N . PHE A 1 523 ? -22.766 7.305 7.809 1 85 523 PHE A N 1
ATOM 4160 C CA . PHE A 1 523 ? -23.453 6.344 6.961 1 85 523 PHE A CA 1
ATOM 4161 C C . PHE A 1 523 ? -22.469 5.418 6.266 1 85 523 PHE A C 1
ATOM 4163 O O . PHE A 1 523 ? -22.312 5.469 5.047 1 85 523 PHE A O 1
ATOM 4170 N N . PRO A 1 524 ? -21.938 4.504 6.98 1 79.88 524 PRO A N 1
ATOM 4171 C CA . PRO A 1 524 ? -21 3.572 6.344 1 79.88 524 PRO A CA 1
ATOM 4172 C C . PRO A 1 524 ? -21.688 2.576 5.418 1 79.88 524 PRO A C 1
ATOM 4174 O O . PRO A 1 524 ? -22.703 1.982 5.797 1 79.88 524 PRO A O 1
ATOM 4177 N N . PRO A 1 525 ? -21.156 2.371 4.262 1 80.06 525 PRO A N 1
ATOM 4178 C CA . PRO A 1 525 ? -21.734 1.39 3.34 1 80.06 525 PRO A CA 1
ATOM 4179 C C . PRO A 1 525 ? -21.281 -0.039 3.646 1 80.06 525 PRO A C 1
ATOM 4181 O O . PRO A 1 525 ? -20.125 -0.265 3.994 1 80.06 525 PRO A O 1
ATOM 4184 N N . ALA A 1 526 ? -22.219 -0.963 3.652 1 76.19 526 ALA A N 1
ATOM 4185 C CA . ALA A 1 526 ? -21.891 -2.352 3.967 1 76.19 526 ALA A CA 1
ATOM 4186 C C . ALA A 1 526 ? -22.125 -3.258 2.764 1 76.19 526 ALA A C 1
ATOM 4188 O O . ALA A 1 526 ? -21.531 -4.332 2.658 1 76.19 526 ALA A O 1
ATOM 4189 N N . GLY A 1 527 ? -22.906 -2.875 1.799 1 72.88 527 GLY A N 1
ATOM 4190 C CA . GLY A 1 527 ? -23.188 -3.709 0.642 1 72.88 527 GLY A CA 1
ATOM 4191 C C . GLY A 1 527 ? -24.016 -4.934 0.98 1 72.88 527 GLY A C 1
ATOM 4192 O O . GLY A 1 527 ? -25.203 -5 0.649 1 72.88 527 GLY A O 1
ATOM 4193 N N . ALA A 1 528 ? -23.359 -5.938 1.771 1 70.31 528 ALA A N 1
ATOM 4194 C CA . ALA A 1 528 ? -24.016 -7.199 2.111 1 70.31 528 ALA A CA 1
ATOM 4195 C C . ALA A 1 528 ? -24.328 -7.273 3.604 1 70.31 528 ALA A C 1
ATOM 4197 O O . ALA A 1 528 ? -23.766 -6.52 4.398 1 70.31 528 ALA A O 1
ATOM 4198 N N . SER A 1 529 ? -25.234 -8.164 3.953 1 72 529 SER A N 1
ATOM 4199 C CA . SER A 1 529 ? -25.703 -8.305 5.328 1 72 529 SER A CA 1
ATOM 4200 C C . SER A 1 529 ? -24.562 -8.703 6.258 1 72 529 SER A C 1
ATOM 4202 O O . SER A 1 529 ? -24.5 -8.242 7.402 1 72 529 SER A O 1
ATOM 4204 N N . LYS A 1 530 ? -23.734 -9.453 5.711 1 68 530 LYS A N 1
ATOM 4205 C CA . LYS A 1 530 ? -22.656 -9.992 6.547 1 68 530 LYS A CA 1
ATOM 4206 C C . LYS A 1 530 ? -21.688 -8.898 6.969 1 68 530 LYS A C 1
ATOM 4208 O O . LYS A 1 530 ? -21 -9.023 7.98 1 68 530 LYS A O 1
ATOM 4213 N N . THR A 1 531 ? -21.766 -7.805 6.258 1 73.25 531 THR A N 1
ATOM 4214 C CA . THR A 1 531 ? -20.797 -6.746 6.496 1 73.25 531 THR A CA 1
ATOM 4215 C C . THR A 1 531 ? -21.297 -5.777 7.559 1 73.25 531 THR A C 1
ATOM 4217 O O . THR A 1 531 ? -20.516 -4.984 8.102 1 73.25 531 THR A O 1
ATOM 4220 N N . VAL A 1 532 ? -22.547 -5.891 7.844 1 74.69 532 VAL A N 1
ATOM 4221 C CA . VAL A 1 532 ? -23.125 -4.973 8.812 1 74.69 532 VAL A CA 1
ATOM 4222 C C . VAL A 1 532 ? -22.5 -5.207 10.188 1 74.69 532 VAL A C 1
ATOM 4224 O O . VAL A 1 532 ? -22.219 -4.254 10.922 1 74.69 532 VAL A O 1
ATOM 4227 N N . GLY A 1 533 ? -22.312 -6.41 10.5 1 70.12 533 GLY A N 1
ATOM 4228 C CA . GLY A 1 533 ? -21.688 -6.734 11.773 1 70.12 533 GLY A CA 1
ATOM 4229 C C . GLY A 1 533 ? -20.266 -6.211 11.883 1 70.12 533 GLY A C 1
ATOM 4230 O O . GLY A 1 533 ? -19.859 -5.727 12.945 1 70.12 533 GLY A O 1
ATOM 4231 N N . VAL A 1 534 ? -19.672 -6.18 10.805 1 68.44 534 VAL A N 1
ATOM 4232 C CA . VAL A 1 534 ? -18.297 -5.719 10.758 1 68.44 534 VAL A CA 1
ATOM 4233 C C . VAL A 1 534 ? -18.234 -4.207 10.984 1 68.44 534 VAL A C 1
ATOM 4235 O O . VAL A 1 534 ? -17.406 -3.719 11.758 1 68.44 534 VAL A O 1
ATOM 4238 N N . ILE A 1 535 ? -19.094 -3.539 10.367 1 73.81 535 ILE A N 1
ATOM 4239 C CA . ILE A 1 535 ? -19.141 -2.086 10.484 1 73.81 535 ILE A CA 1
ATOM 4240 C C . ILE A 1 535 ? -19.438 -1.697 11.93 1 73.81 535 ILE A C 1
ATOM 4242 O O . ILE A 1 535 ? -18.812 -0.781 12.477 1 73.81 535 ILE A O 1
ATOM 4246 N N . ALA A 1 536 ? -20.312 -2.402 12.492 1 68.75 536 ALA A N 1
ATOM 4247 C CA . ALA A 1 536 ? -20.672 -2.133 13.883 1 68.75 536 ALA A CA 1
ATOM 4248 C C . ALA A 1 536 ? -19.469 -2.301 14.805 1 68.75 536 ALA A C 1
ATOM 4250 O O . ALA A 1 536 ? -19.266 -1.5 15.727 1 68.75 536 ALA A O 1
ATOM 4251 N N . SER A 1 537 ? -18.656 -3.254 14.516 1 64.5 537 SER A N 1
ATOM 4252 C CA . SER A 1 537 ? -17.5 -3.545 15.359 1 64.5 537 SER A CA 1
ATOM 4253 C C . SER A 1 537 ? -16.422 -2.492 15.188 1 64.5 537 SER A C 1
ATOM 4255 O O . SER A 1 537 ? -15.656 -2.219 16.125 1 64.5 537 SER A O 1
ATOM 4257 N N . ILE A 1 538 ? -16.391 -1.999 14.031 1 62.34 538 ILE A N 1
ATOM 4258 C CA . ILE A 1 538 ? -15.344 -1.039 13.703 1 62.34 538 ILE A CA 1
ATOM 4259 C C . ILE A 1 538 ? -15.703 0.329 14.281 1 62.34 538 ILE A C 1
ATOM 4261 O O . ILE A 1 538 ? -14.844 1.011 14.852 1 62.34 538 ILE A O 1
ATOM 4265 N N . ILE A 1 539 ? -16.875 0.611 14 1 62.47 539 ILE A N 1
ATOM 4266 C CA . ILE A 1 539 ? -17.281 1.979 14.312 1 62.47 539 ILE A CA 1
ATOM 4267 C C . ILE A 1 539 ? -17.703 2.07 15.781 1 62.47 539 ILE A C 1
ATOM 4269 O O . ILE A 1 539 ? -17.344 3.029 16.469 1 62.47 539 ILE A O 1
ATOM 4273 N N . SER A 1 540 ? -18.562 0.963 16.094 1 59.44 540 SER A N 1
ATOM 4274 C CA . SER A 1 540 ? -19.094 1.062 17.453 1 59.44 540 SER A CA 1
ATOM 4275 C C . SER A 1 540 ? -18.234 0.281 18.438 1 59.44 540 SER A C 1
ATOM 4277 O O . SER A 1 540 ? -17.562 -0.678 18.062 1 59.44 540 SER A O 1
ATOM 4279 N N . GLY A 1 541 ? -17.359 0.97 19.234 1 53.81 541 GLY A N 1
ATOM 4280 C CA . GLY A 1 541 ? -16.703 0.226 20.297 1 53.81 541 GLY A CA 1
ATOM 4281 C C . GLY A 1 541 ? -17.422 -1.055 20.672 1 53.81 541 GLY A C 1
ATOM 4282 O O . GLY A 1 541 ? -18.562 -1.274 20.25 1 53.81 541 GLY A O 1
ATOM 4283 N N . ARG A 1 542 ? -16.844 -2.227 21.062 1 49.34 542 ARG A N 1
ATOM 4284 C CA . ARG A 1 542 ? -17.328 -3.539 21.484 1 49.34 542 ARG A CA 1
ATOM 4285 C C . ARG A 1 542 ? -18.625 -3.42 22.281 1 49.34 542 ARG A C 1
ATOM 4287 O O . ARG A 1 542 ? -19.5 -4.277 22.188 1 49.34 542 ARG A O 1
ATOM 4294 N N . ASP A 1 543 ? -18.844 -2.348 22.953 1 54.16 543 ASP A N 1
ATOM 4295 C CA . ASP A 1 543 ? -19.922 -2.342 23.922 1 54.16 543 ASP A CA 1
ATOM 4296 C C . ASP A 1 543 ? -21.094 -1.477 23.438 1 54.16 543 ASP A C 1
ATOM 4298 O O . ASP A 1 543 ? -22 -1.166 24.203 1 54.16 543 ASP A O 1
ATOM 4302 N N . GLU A 1 544 ? -21.172 -1.182 22.172 1 63.34 544 GLU A N 1
ATOM 4303 C CA . GLU A 1 544 ? -22.25 -0.327 21.703 1 63.34 544 GLU A CA 1
ATOM 4304 C C . GLU A 1 544 ? -23.344 -1.146 21 1 63.34 544 GLU A C 1
ATOM 4306 O O . GLU A 1 544 ? -23.062 -2.236 20.5 1 63.34 544 GLU A O 1
ATOM 4311 N N . PRO A 1 545 ? -24.641 -0.706 21.234 1 74 545 PRO A N 1
ATOM 4312 C CA . PRO A 1 545 ? -25.719 -1.377 20.5 1 74 545 PRO A CA 1
ATOM 4313 C C . PRO A 1 545 ? -25.453 -1.47 19 1 74 545 PRO A C 1
ATOM 4315 O O . PRO A 1 545 ? -24.672 -0.691 18.469 1 74 545 PRO A O 1
ATOM 4318 N N . LEU A 1 546 ? -26.094 -2.508 18.453 1 81.88 546 LEU A N 1
ATOM 4319 C CA . LEU A 1 546 ? -25.969 -2.684 17 1 81.88 546 LEU A CA 1
ATOM 4320 C C . LEU A 1 546 ? -26.375 -1.412 16.266 1 81.88 546 LEU A C 1
ATOM 4322 O O . LEU A 1 546 ? -27.344 -0.747 16.656 1 81.88 546 LEU A O 1
ATOM 4326 N N . PRO A 1 547 ? -25.656 -1.055 15.352 1 85.5 547 PRO A N 1
ATOM 4327 C CA . PRO A 1 547 ? -26 0.159 14.602 1 85.5 547 PRO A CA 1
ATOM 4328 C C . PRO A 1 547 ? -27.312 0.034 13.836 1 85.5 547 PRO A C 1
ATOM 4330 O O . PRO A 1 547 ? -27.734 -1.078 13.523 1 85.5 547 PRO A O 1
ATOM 4333 N N . LYS A 1 548 ? -28 1.103 13.719 1 91.12 548 LYS A N 1
ATOM 4334 C CA . LYS A 1 548 ? -29.188 1.135 12.875 1 91.12 548 LYS A CA 1
ATOM 4335 C C . LYS A 1 548 ? -28.844 0.935 11.406 1 91.12 548 LYS A C 1
ATOM 4337 O O . LYS A 1 548 ? -27.719 1.246 10.984 1 91.12 548 LYS A O 1
ATOM 4342 N N . VAL A 1 549 ? -29.766 0.289 10.672 1 92 549 VAL A N 1
ATOM 4343 C CA . VAL A 1 549 ? -29.5 -0.038 9.273 1 92 549 VAL A CA 1
ATOM 4344 C C . VAL A 1 549 ? -30.625 0.524 8.398 1 92 549 VAL A C 1
ATOM 4346 O O . VAL A 1 549 ? -31.812 0.408 8.734 1 92 549 VAL A O 1
ATOM 4349 N N . VAL A 1 550 ? -30.266 1.229 7.41 1 93.19 550 VAL A N 1
ATOM 4350 C CA . VAL A 1 550 ? -31.234 1.687 6.414 1 93.19 550 VAL A CA 1
ATOM 4351 C C . VAL A 1 550 ? -31.078 0.869 5.133 1 93.19 550 VAL A C 1
ATOM 4353 O O . VAL A 1 550 ? -30 0.836 4.535 1 93.19 550 VAL A O 1
ATOM 4356 N N . LEU A 1 551 ? -32.125 0.212 4.746 1 92.19 551 LEU A N 1
ATOM 4357 C CA . LEU A 1 551 ? -32.062 -0.671 3.584 1 92.19 551 LEU A CA 1
ATOM 4358 C C . LEU A 1 551 ? -33.062 -0.219 2.514 1 92.19 551 LEU A C 1
ATOM 4360 O O . LEU A 1 551 ? -34.094 0.367 2.83 1 92.19 551 LEU A O 1
ATOM 4364 N N . ARG A 1 552 ? -32.625 -0.549 1.34 1 89.44 552 ARG A N 1
ATOM 4365 C CA . ARG A 1 552 ? -33.531 -0.391 0.214 1 89.44 552 ARG A CA 1
ATOM 4366 C C . ARG A 1 552 ? -34.594 -1.483 0.217 1 89.44 552 ARG A C 1
ATOM 4368 O O . ARG A 1 552 ? -34.438 -2.52 0.862 1 89.44 552 ARG A O 1
ATOM 4375 N N . ASP A 1 553 ? -35.656 -1.237 -0.505 1 86 553 ASP A N 1
ATOM 4376 C CA . ASP A 1 553 ? -36.75 -2.205 -0.484 1 86 553 ASP A CA 1
ATOM 4377 C C . ASP A 1 553 ? -36.938 -2.85 -1.855 1 86 553 ASP A C 1
ATOM 4379 O O . ASP A 1 553 ? -38.031 -3.223 -2.223 1 86 553 ASP A O 1
ATOM 4383 N N . ASP A 1 554 ? -35.844 -2.83 -2.574 1 86.25 554 ASP A N 1
ATOM 4384 C CA . ASP A 1 554 ? -35.875 -3.637 -3.791 1 86.25 554 ASP A CA 1
ATOM 4385 C C . ASP A 1 554 ? -35.594 -5.109 -3.479 1 86.25 554 ASP A C 1
ATOM 4387 O O . ASP A 1 554 ? -35.5 -5.492 -2.311 1 86.25 554 ASP A O 1
ATOM 4391 N N . GLU A 1 555 ? -35.562 -5.832 -4.449 1 85.5 555 GLU A N 1
ATOM 4392 C CA . GLU A 1 555 ? -35.438 -7.273 -4.246 1 85.5 555 GLU A CA 1
ATOM 4393 C C . GLU A 1 555 ? -34.188 -7.605 -3.449 1 85.5 555 GLU A C 1
ATOM 4395 O O . GLU A 1 555 ? -34.219 -8.398 -2.504 1 85.5 555 GLU A O 1
ATOM 4400 N N . ALA A 1 556 ? -33.094 -6.977 -3.838 1 81.5 556 ALA A N 1
ATOM 4401 C CA . ALA A 1 556 ? -31.828 -7.207 -3.139 1 81.5 556 ALA A CA 1
ATOM 4402 C C . ALA A 1 556 ? -31.922 -6.734 -1.69 1 81.5 556 ALA A C 1
ATOM 4404 O O . ALA A 1 556 ? -31.406 -7.402 -0.784 1 81.5 556 ALA A O 1
ATOM 4405 N N . GLY A 1 557 ? -32.531 -5.625 -1.466 1 87.25 557 GLY A N 1
ATOM 4406 C CA . GLY A 1 557 ? -32.688 -5.086 -0.125 1 87.25 557 GLY A CA 1
ATOM 4407 C C . GLY A 1 557 ? -33.562 -5.938 0.77 1 87.25 557 GLY A C 1
ATOM 4408 O O . GLY A 1 557 ? -33.281 -6.109 1.954 1 87.25 557 GLY A O 1
ATOM 4409 N N . LYS A 1 558 ? -34.562 -6.477 0.182 1 89.06 558 LYS A N 1
ATOM 4410 C CA . LYS A 1 558 ? -35.469 -7.328 0.938 1 89.06 558 LYS A CA 1
ATOM 4411 C C . LYS A 1 558 ? -34.781 -8.609 1.387 1 89.06 558 LYS A C 1
ATOM 4413 O O . LYS A 1 558 ? -35.031 -9.109 2.484 1 89.06 558 LYS A O 1
ATOM 4418 N N . GLN A 1 559 ? -34.031 -9.031 0.538 1 87.69 559 GLN A N 1
ATOM 4419 C CA . GLN A 1 559 ? -33.281 -10.227 0.883 1 87.69 559 GLN A CA 1
ATOM 4420 C C . GLN A 1 559 ? -32.344 -9.961 2.061 1 87.69 559 GLN A C 1
ATOM 4422 O O . GLN A 1 559 ? -32.25 -10.773 2.988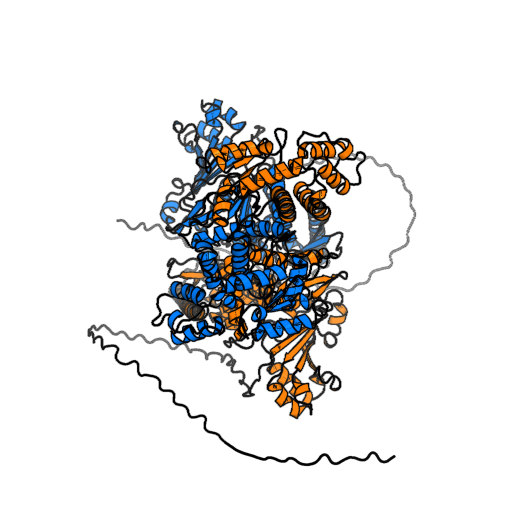 1 87.69 559 GLN A O 1
ATOM 4427 N N . ILE A 1 560 ? -31.688 -8.883 1.999 1 87.88 560 ILE A N 1
ATOM 4428 C CA . ILE A 1 560 ? -30.766 -8.516 3.074 1 87.88 560 ILE A CA 1
ATOM 4429 C C . ILE A 1 560 ? -31.562 -8.289 4.363 1 87.88 560 ILE A C 1
ATOM 4431 O O . ILE A 1 560 ? -31.109 -8.672 5.445 1 87.88 560 ILE A O 1
ATOM 4435 N N . ASN A 1 561 ? -32.656 -7.695 4.219 1 90.56 561 ASN A N 1
ATOM 4436 C CA . ASN A 1 561 ? -33.531 -7.441 5.363 1 90.56 561 ASN A CA 1
ATOM 4437 C C . ASN A 1 561 ? -33.938 -8.742 6.051 1 90.56 561 ASN A C 1
ATOM 4439 O O . ASN A 1 561 ? -33.875 -8.844 7.277 1 90.56 561 ASN A O 1
ATOM 4443 N N . ALA A 1 562 ? -34.25 -9.609 5.289 1 90.25 562 ALA A N 1
ATOM 4444 C CA . ALA A 1 562 ? -34.656 -10.906 5.82 1 90.25 562 ALA A CA 1
ATOM 4445 C C . ALA A 1 562 ? -33.5 -11.617 6.504 1 90.25 562 ALA A C 1
ATOM 4447 O O . ALA A 1 562 ? -33.656 -12.203 7.578 1 90.25 562 ALA A O 1
ATOM 4448 N N . GLU A 1 563 ? -32.438 -11.539 5.887 1 87.94 563 GLU A N 1
ATOM 4449 C CA . GLU A 1 563 ? -31.234 -12.188 6.43 1 87.94 563 GLU A CA 1
ATOM 4450 C C . GLU A 1 563 ? -30.828 -11.562 7.762 1 87.94 563 GLU A C 1
ATOM 4452 O O . GLU A 1 563 ? -30.484 -12.273 8.703 1 87.94 563 GLU A O 1
ATOM 4457 N N . LEU A 1 564 ? -30.859 -10.281 7.82 1 88.94 564 LEU A N 1
ATOM 4458 C CA . LEU A 1 564 ? -30.469 -9.578 9.039 1 88.94 564 LEU A CA 1
ATOM 4459 C C . LEU A 1 564 ? -31.438 -9.883 10.172 1 88.94 564 LEU A C 1
ATOM 4461 O O . LEU A 1 564 ? -31.016 -10.062 11.32 1 88.94 564 LEU A O 1
ATOM 4465 N N . LYS A 1 565 ? -32.688 -9.961 9.844 1 90.94 565 LYS A N 1
ATOM 4466 C CA . LYS A 1 565 ? -33.719 -10.195 10.859 1 90.94 565 LYS A CA 1
ATOM 4467 C C . LYS A 1 565 ? -33.656 -11.617 11.398 1 90.94 565 LYS A C 1
ATOM 4469 O O . LYS A 1 565 ? -34 -11.875 12.547 1 90.94 565 LYS A O 1
ATOM 4474 N N . SER A 1 566 ? -33.094 -12.391 10.625 1 89 566 SER A N 1
ATOM 4475 C CA . SER A 1 566 ? -33 -13.789 11.039 1 89 566 SER A CA 1
ATOM 4476 C C . SER A 1 566 ? -31.719 -14.055 11.789 1 89 566 SER A C 1
ATOM 4478 O O . SER A 1 566 ? -31.609 -15.055 12.508 1 89 566 SER A O 1
ATOM 4480 N N . ASP A 1 567 ? -30.859 -13.203 11.672 1 85 567 ASP A N 1
ATOM 4481 C CA . ASP A 1 567 ? -29.547 -13.461 12.234 1 85 567 ASP A CA 1
ATOM 4482 C C . ASP A 1 567 ? -29.141 -12.367 13.219 1 85 567 ASP A C 1
ATOM 4484 O O . ASP A 1 567 ? -29.609 -12.336 14.352 1 85 567 ASP A O 1
ATOM 4488 N N . LEU A 1 568 ? -28.359 -11.383 12.758 1 80.25 568 LEU A N 1
ATOM 4489 C CA . LEU A 1 568 ? -27.703 -10.391 13.594 1 80.25 568 LEU A CA 1
ATOM 4490 C C . LEU A 1 568 ? -28.719 -9.492 14.289 1 80.25 568 LEU A C 1
ATOM 4492 O O . LEU A 1 568 ? -28.516 -9.086 15.438 1 80.25 568 LEU A O 1
ATOM 4496 N N . TYR A 1 569 ? -29.797 -9.211 13.57 1 89.94 569 TYR A N 1
ATOM 4497 C CA . TYR A 1 569 ? -30.781 -8.266 14.102 1 89.94 569 TYR A CA 1
ATOM 4498 C C . TYR A 1 569 ? -32.031 -8.984 14.555 1 89.94 569 TYR A C 1
ATOM 4500 O O . TYR A 1 569 ? -33.125 -8.391 14.586 1 89.94 569 TYR A O 1
ATOM 4508 N N . SER A 1 570 ? -31.938 -10.18 14.906 1 89.56 570 SER A N 1
ATOM 4509 C CA . SER A 1 570 ? -33.094 -10.953 15.344 1 89.56 570 SER A CA 1
ATOM 4510 C C . SER A 1 570 ? -33.75 -10.328 16.562 1 89.56 570 SER A C 1
ATOM 4512 O O . SER A 1 570 ? -34.969 -10.297 16.672 1 89.56 570 SER A O 1
ATOM 4514 N N . ASP A 1 571 ? -32.906 -9.766 17.5 1 88.94 571 ASP A N 1
ATOM 4515 C CA . ASP A 1 571 ? -33.438 -9.172 18.719 1 88.94 571 ASP A CA 1
ATOM 4516 C C . ASP A 1 571 ? -33.531 -7.652 18.594 1 88.94 571 ASP A C 1
ATOM 4518 O O . ASP A 1 571 ? -33.812 -6.957 19.578 1 88.94 571 ASP A O 1
ATOM 4522 N N . ALA A 1 572 ? -33.281 -7.133 17.422 1 89.5 572 ALA A N 1
ATOM 4523 C CA . ALA A 1 572 ? -33.281 -5.688 17.234 1 89.5 572 ALA A CA 1
ATOM 4524 C C . ALA A 1 572 ? -33.844 -5.312 15.867 1 89.5 572 ALA A C 1
ATOM 4526 O O . ALA A 1 572 ? -33.25 -4.539 15.125 1 89.5 572 ALA A O 1
ATOM 4527 N N . GLN A 1 573 ? -34.969 -5.848 15.586 1 91.06 573 GLN A N 1
ATOM 4528 C CA . GLN A 1 573 ? -35.562 -5.645 14.273 1 91.06 573 GLN A CA 1
ATOM 4529 C C . GLN A 1 573 ? -36.031 -4.203 14.094 1 91.06 573 GLN A C 1
ATOM 4531 O O . GLN A 1 573 ? -36.156 -3.719 12.969 1 91.06 573 GLN A O 1
ATOM 4536 N N . GLU A 1 574 ? -36.219 -3.518 15.18 1 90.5 574 GLU A N 1
ATOM 4537 C CA . GLU A 1 574 ? -36.656 -2.131 15.148 1 90.5 574 GLU A CA 1
ATOM 4538 C C . GLU A 1 574 ? -35.562 -1.206 14.633 1 90.5 574 GLU A C 1
ATOM 4540 O O . GLU A 1 574 ? -35.844 -0.062 14.266 1 90.5 574 GLU A O 1
ATOM 4545 N N . ARG A 1 575 ? -34.406 -1.74 14.531 1 92.06 575 ARG A N 1
ATOM 4546 C CA . ARG A 1 575 ? -33.25 -0.91 14.133 1 92.06 575 ARG A CA 1
ATOM 4547 C C . ARG A 1 575 ? -33.031 -0.988 12.633 1 92.06 575 ARG A C 1
ATOM 4549 O O . ARG A 1 575 ? -32.094 -0.373 12.117 1 92.06 575 ARG A O 1
ATOM 4556 N N . ILE A 1 576 ? -33.906 -1.737 12.016 1 93.06 576 ILE A N 1
ATOM 4557 C CA . ILE A 1 576 ? -33.844 -1.822 10.562 1 93.06 576 ILE A CA 1
ATOM 4558 C C . ILE A 1 576 ? -34.906 -0.933 9.93 1 93.06 576 ILE A C 1
ATOM 4560 O O . ILE A 1 576 ? -36.094 -1.075 10.227 1 93.06 576 ILE A O 1
ATOM 4564 N N . PHE A 1 577 ? -34.469 -0.046 9.102 1 94.06 577 PHE A N 1
ATOM 4565 C CA . PHE A 1 577 ? -35.375 0.907 8.469 1 94.06 577 PHE A CA 1
ATOM 4566 C C . PHE A 1 577 ? -35.438 0.683 6.961 1 94.06 577 PHE A C 1
ATOM 4568 O O . PHE A 1 577 ? -34.375 0.608 6.305 1 94.06 577 PHE A O 1
ATOM 4575 N N . SER A 1 578 ? -36.562 0.555 6.43 1 92.94 578 SER A N 1
ATOM 4576 C CA . SER A 1 578 ? -36.75 0.366 4.996 1 92.94 578 SER A CA 1
ATOM 4577 C C . SER A 1 578 ? -37.188 1.665 4.324 1 92.94 578 SER A C 1
ATOM 4579 O O . SER A 1 578 ? -38 2.418 4.879 1 92.94 578 SER A O 1
ATOM 4581 N N . THR A 1 579 ? -36.719 1.907 3.154 1 94.25 579 THR A N 1
ATOM 4582 C CA . THR A 1 579 ? -37 3.158 2.457 1 94.25 579 THR A CA 1
ATOM 4583 C C . THR A 1 579 ? -38.5 3.275 2.133 1 94.25 579 THR A C 1
ATOM 4585 O O . THR A 1 579 ? -39.031 4.383 2.027 1 94.25 579 THR A O 1
ATOM 4588 N N . ASP A 1 580 ? -39.219 2.164 1.942 1 92.56 580 ASP A N 1
ATOM 4589 C CA . ASP A 1 580 ? -40.656 2.164 1.611 1 92.56 580 ASP A CA 1
ATOM 4590 C C . ASP A 1 580 ? -41.438 2.926 2.658 1 92.56 580 ASP A C 1
ATOM 4592 O O . ASP A 1 580 ? -42.5 3.498 2.348 1 92.56 580 ASP A O 1
ATOM 4596 N N . ASN A 1 581 ? -41 2.926 3.854 1 92.25 581 ASN A N 1
ATOM 4597 C CA . ASN A 1 581 ? -41.719 3.566 4.953 1 92.25 581 ASN A CA 1
ATOM 4598 C C . ASN A 1 581 ? -41.656 5.09 4.852 1 92.25 581 ASN A C 1
ATOM 4600 O O . ASN A 1 581 ? -42.406 5.793 5.523 1 92.25 581 ASN A O 1
ATOM 4604 N N . TYR A 1 582 ? -40.844 5.543 3.918 1 94.06 582 TYR A N 1
ATOM 4605 C CA . TYR A 1 582 ? -40.625 6.984 3.893 1 94.06 582 TYR A CA 1
ATOM 4606 C C . TYR A 1 582 ? -40.844 7.547 2.496 1 94.06 582 TYR A C 1
ATOM 4608 O O . TYR A 1 582 ? -40.594 8.727 2.244 1 94.06 582 TYR A O 1
ATOM 4616 N N . VAL A 1 583 ? -41.125 6.527 1.76 1 91 583 VAL A N 1
ATOM 4617 C CA . VAL A 1 583 ? -41.562 6.918 0.418 1 91 583 VAL A CA 1
ATOM 4618 C C . VAL A 1 583 ? -43 6.539 0.205 1 91 583 VAL A C 1
ATOM 4620 O O . VAL A 1 583 ? -43.594 5.812 1.014 1 91 583 VAL A O 1
ATOM 4623 N N . LEU A 1 584 ? -43.844 6.969 -0.686 1 85.75 584 LEU A N 1
ATOM 4624 C CA . LEU A 1 584 ? -45.281 6.801 -0.863 1 85.75 584 LEU A CA 1
ATOM 4625 C C . LEU A 1 584 ? -45.594 5.648 -1.812 1 85.75 584 LEU A C 1
ATOM 4627 O O . LEU A 1 584 ? -46.688 5.543 -2.338 1 85.75 584 LEU A O 1
ATOM 4631 N N . PHE A 1 585 ? -44.562 4.773 -2.066 1 90.06 585 PHE A N 1
ATOM 4632 C CA . PHE A 1 585 ? -44.781 3.633 -2.947 1 90.06 585 PHE A CA 1
ATOM 4633 C C . PHE A 1 585 ? -43.875 2.465 -2.561 1 90.06 585 PHE A C 1
ATOM 4635 O O . PHE A 1 585 ? -43.031 2.605 -1.702 1 90.06 585 PHE A O 1
ATOM 4642 N N . SER A 1 586 ? -44.062 1.314 -3.184 1 91 586 SER A N 1
ATOM 4643 C CA . SER A 1 586 ? -43.344 0.094 -2.828 1 91 586 SER A CA 1
ATOM 4644 C C . SER A 1 586 ? -42.156 -0.129 -3.738 1 91 586 SER A C 1
ATOM 4646 O O . SER A 1 586 ? -42.094 0.434 -4.832 1 91 586 SER A O 1
ATOM 4648 N N . ASN A 1 587 ? -41.188 -0.904 -3.262 1 92.62 587 ASN A N 1
ATOM 4649 C CA . ASN A 1 587 ? -39.969 -1.3 -3.977 1 92.62 587 ASN A CA 1
ATOM 4650 C C . ASN A 1 587 ? -39.062 -0.102 -4.254 1 92.62 587 ASN A C 1
ATOM 4652 O O . ASN A 1 587 ? -38.531 0.035 -5.355 1 92.62 587 ASN A O 1
ATOM 4656 N N . SER A 1 588 ? -39.031 0.727 -3.258 1 93.19 588 SER A N 1
ATOM 4657 C CA . SER A 1 588 ? -38.25 1.951 -3.404 1 93.19 588 SER A CA 1
ATOM 4658 C C . SER A 1 588 ? -36.781 1.705 -3.115 1 93.19 588 SER A C 1
ATOM 4660 O O . SER A 1 588 ? -36.438 0.683 -2.527 1 93.19 588 SER A O 1
ATOM 4662 N N . THR A 1 589 ? -35.969 2.592 -3.639 1 93.5 589 THR A N 1
ATOM 4663 C CA . THR A 1 589 ? -34.531 2.654 -3.332 1 93.5 589 THR A CA 1
ATOM 4664 C C . THR A 1 589 ? -34.188 3.959 -2.619 1 93.5 589 THR A C 1
ATOM 4666 O O . THR A 1 589 ? -35.062 4.801 -2.404 1 93.5 589 THR A O 1
ATOM 4669 N N . THR A 1 590 ? -32.969 4.094 -2.154 1 94.12 590 THR A N 1
ATOM 4670 C CA . THR A 1 590 ? -32.562 5.277 -1.414 1 94.12 590 THR A CA 1
ATOM 4671 C C . THR A 1 590 ? -32.688 6.527 -2.285 1 94.12 590 THR A C 1
ATOM 4673 O O . THR A 1 590 ? -32.938 7.621 -1.782 1 94.12 590 THR A O 1
ATOM 4676 N N . GLU A 1 591 ? -32.469 6.336 -3.635 1 94.88 591 GLU A N 1
ATOM 4677 C CA . GLU A 1 591 ? -32.594 7.441 -4.578 1 94.88 591 GLU A CA 1
ATOM 4678 C C . GLU A 1 591 ? -34 8.055 -4.543 1 94.88 591 GLU A C 1
ATOM 4680 O O . GLU A 1 591 ? -34.156 9.242 -4.816 1 94.88 591 GLU A O 1
ATOM 4685 N N . ASP A 1 592 ? -34.938 7.227 -4.141 1 95.19 592 ASP A N 1
ATOM 4686 C CA . ASP A 1 592 ? -36.344 7.637 -4.176 1 95.19 592 ASP A CA 1
ATOM 4687 C C . ASP A 1 592 ? -36.688 8.523 -2.98 1 95.19 592 ASP A C 1
ATOM 4689 O O . ASP A 1 592 ? -37.781 9.086 -2.914 1 95.19 592 ASP A O 1
ATOM 4693 N N . LEU A 1 593 ? -35.812 8.664 -2.098 1 95.38 593 LEU A N 1
ATOM 4694 C CA . LEU A 1 593 ? -35.969 9.648 -1.034 1 95.38 593 LEU A CA 1
ATOM 4695 C C . LEU A 1 593 ? -35.938 11.062 -1.59 1 95.38 593 LEU A C 1
ATOM 4697 O O . LEU A 1 593 ? -36.438 12 -0.972 1 95.38 593 LEU A O 1
ATOM 4701 N N . ILE A 1 594 ? -35.188 11.18 -2.703 1 95.69 594 ILE A N 1
ATOM 4702 C CA . ILE A 1 594 ? -35.125 12.453 -3.412 1 95.69 594 ILE A CA 1
ATOM 4703 C C . ILE A 1 594 ? -36.312 12.562 -4.391 1 95.69 594 ILE A C 1
ATOM 4705 O O . ILE A 1 594 ? -36.594 11.617 -5.125 1 95.69 594 ILE A O 1
ATOM 4709 N N . PRO A 1 595 ? -36.938 13.688 -4.359 1 94.88 595 PRO A N 1
ATOM 4710 C CA . PRO A 1 595 ? -38.062 13.828 -5.289 1 94.88 595 PRO A CA 1
ATOM 4711 C C . PRO A 1 595 ? -37.656 13.555 -6.738 1 94.88 595 PRO A C 1
ATOM 4713 O O . PRO A 1 595 ? -36.625 14.039 -7.199 1 94.88 595 PRO A O 1
ATOM 4716 N N . ALA A 1 596 ? -38.469 12.867 -7.477 1 94.19 596 ALA A N 1
ATOM 4717 C CA . ALA A 1 596 ? -38.188 12.359 -8.812 1 94.19 596 ALA A CA 1
ATOM 4718 C C . ALA A 1 596 ? -37.875 13.5 -9.781 1 94.19 596 ALA A C 1
ATOM 4720 O O . ALA A 1 596 ? -36.938 13.414 -10.578 1 94.19 596 ALA A O 1
ATOM 4721 N N . PRO A 1 597 ? -38.656 14.57 -9.688 1 92.81 597 PRO A N 1
ATOM 4722 C CA . PRO A 1 597 ? -38.375 15.664 -10.625 1 92.81 597 PRO A CA 1
ATOM 4723 C C . PRO A 1 597 ? -36.969 16.281 -10.406 1 92.81 597 PRO A C 1
ATOM 4725 O O . PRO A 1 597 ? -36.312 16.656 -11.367 1 92.81 597 PRO A O 1
ATOM 4728 N N . PHE A 1 598 ? -36.656 16.438 -9.188 1 94.88 598 PHE A N 1
ATOM 4729 C CA . PHE A 1 598 ? -35.312 16.953 -8.883 1 94.88 598 PHE A CA 1
ATOM 4730 C C . PHE A 1 598 ? -34.25 16.016 -9.406 1 94.88 598 PHE A C 1
ATOM 4732 O O . PHE A 1 598 ? -33.25 16.469 -9.992 1 94.88 598 PHE A O 1
ATOM 4739 N N . PHE A 1 599 ? -34.438 14.773 -9.18 1 94.94 599 PHE A N 1
ATOM 4740 C CA . PHE A 1 599 ? -33.5 13.742 -9.625 1 94.94 599 PHE A CA 1
ATOM 4741 C C . PHE A 1 599 ? -33.375 13.75 -11.141 1 94.94 599 PHE A C 1
ATOM 4743 O O . PHE A 1 599 ? -32.25 13.609 -11.672 1 94.94 599 PHE A O 1
ATOM 4750 N N . ALA A 1 600 ? -34.438 13.945 -11.781 1 94.25 600 ALA A N 1
ATOM 4751 C CA . ALA A 1 600 ? -34.469 13.961 -13.242 1 94.25 600 ALA A CA 1
ATOM 4752 C C . ALA A 1 600 ? -33.656 15.141 -13.789 1 94.25 600 ALA A C 1
ATOM 4754 O O . ALA A 1 600 ? -32.969 15.023 -14.812 1 94.25 600 ALA A O 1
ATOM 4755 N N . GLN A 1 601 ? -33.75 16.188 -13.141 1 92.5 601 GLN A N 1
ATOM 4756 C CA . GLN A 1 601 ? -33 17.359 -13.547 1 92.5 601 GLN A CA 1
ATOM 4757 C C . GLN A 1 601 ? -31.5 17.094 -13.477 1 92.5 601 GLN A C 1
ATOM 4759 O O . GLN A 1 601 ? -30.734 17.531 -14.344 1 92.5 601 GLN A O 1
ATOM 4764 N N . VAL A 1 602 ? -31.125 16.453 -12.438 1 93.12 602 VAL A N 1
ATOM 4765 C CA . VAL A 1 602 ? -29.719 16.141 -12.25 1 93.12 602 VAL A CA 1
ATOM 4766 C C . VAL A 1 602 ? -29.25 15.18 -13.344 1 93.12 602 VAL A C 1
ATOM 4768 O O . VAL A 1 602 ? -28.156 15.336 -13.891 1 93.12 602 VAL A O 1
ATOM 4771 N N . ILE A 1 603 ? -30.078 14.219 -13.672 1 93.06 603 ILE A N 1
ATOM 4772 C CA . ILE A 1 603 ? -29.734 13.227 -14.688 1 93.06 603 ILE A CA 1
ATOM 4773 C C . ILE A 1 603 ? -29.594 13.914 -16.047 1 93.06 603 ILE A C 1
ATOM 4775 O O . ILE A 1 603 ? -28.672 13.625 -16.797 1 93.06 603 ILE A O 1
ATOM 4779 N N . ASP A 1 604 ? -30.453 14.773 -16.312 1 90.62 604 ASP A N 1
ATOM 4780 C CA . ASP A 1 604 ? -30.469 15.461 -17.594 1 90.62 604 ASP A CA 1
ATOM 4781 C C . ASP A 1 604 ? -29.25 16.359 -17.75 1 90.62 604 ASP A C 1
ATOM 4783 O O . ASP A 1 604 ? -28.734 16.562 -18.859 1 90.62 604 ASP A O 1
ATOM 4787 N N . ARG A 1 605 ? -28.844 16.859 -16.703 1 86.75 605 ARG A N 1
ATOM 4788 C CA . ARG A 1 605 ? -27.641 17.703 -16.719 1 86.75 605 ARG A CA 1
ATOM 4789 C C . ARG A 1 605 ? -26.375 16.844 -16.844 1 86.75 605 ARG A C 1
ATOM 4791 O O . ARG A 1 605 ? -25.375 17.281 -17.406 1 86.75 605 ARG A O 1
ATOM 4798 N N . TRP A 1 606 ? -26.5 15.719 -16.234 1 83.88 606 TRP A N 1
ATOM 4799 C CA . TRP A 1 606 ? -25.375 14.781 -16.25 1 83.88 606 TRP A CA 1
ATOM 4800 C C . TRP A 1 606 ? -25.172 14.211 -17.656 1 83.88 606 TRP A C 1
ATOM 4802 O O . TRP A 1 606 ? -24.031 14.164 -18.141 1 83.88 606 TRP A O 1
ATOM 4812 N N . GLU A 1 607 ? -26.234 13.766 -18.281 1 84.12 607 GLU A N 1
ATOM 4813 C CA . GLU A 1 607 ? -26.219 13.25 -19.656 1 84.12 607 GLU A CA 1
ATOM 4814 C C . GLU A 1 607 ? -26.969 14.172 -20.609 1 84.12 607 GLU A C 1
ATOM 4816 O O . GLU A 1 607 ? -28.172 14.016 -20.797 1 84.12 607 GLU A O 1
ATOM 4821 N N . ARG A 1 608 ? -26.234 14.992 -21.219 1 75.31 608 ARG A N 1
ATOM 4822 C CA . ARG A 1 608 ? -26.859 16.078 -22 1 75.31 608 ARG A CA 1
ATOM 4823 C C . ARG A 1 608 ? -27.125 15.633 -23.438 1 75.31 608 ARG A C 1
ATOM 4825 O O . ARG A 1 608 ? -28.016 16.172 -24.094 1 75.31 608 ARG A O 1
ATOM 4832 N N . ASN A 1 609 ? -26.391 14.688 -23.859 1 74.75 609 ASN A N 1
ATOM 4833 C CA . ASN A 1 609 ? -26.469 14.375 -25.281 1 74.75 609 ASN A CA 1
ATOM 4834 C C . ASN A 1 609 ? -27.438 13.234 -25.547 1 74.75 609 ASN A C 1
ATOM 4836 O O . ASN A 1 609 ? -27.047 12.188 -26.078 1 74.75 609 ASN A O 1
ATOM 4840 N N . THR A 1 610 ? -28.656 13.445 -25.078 1 77.62 610 THR A N 1
ATOM 4841 C CA . THR A 1 610 ? -29.656 12.406 -25.344 1 77.62 610 THR A CA 1
ATOM 4842 C C . THR A 1 610 ? -30.812 12.969 -26.156 1 77.62 610 THR A C 1
ATOM 4844 O O . THR A 1 610 ? -31.047 14.18 -26.172 1 77.62 610 THR A O 1
ATOM 4847 N N . ASP A 1 611 ? -31.484 12.25 -26.969 1 80 611 ASP A N 1
ATOM 4848 C CA . ASP A 1 611 ? -32.625 12.648 -27.797 1 80 611 ASP A CA 1
ATOM 4849 C C . ASP A 1 611 ? -33.812 13.047 -26.922 1 80 611 ASP A C 1
ATOM 4851 O O . ASP A 1 611 ? -34.469 14.039 -27.203 1 80 611 ASP A O 1
ATOM 4855 N N . THR A 1 612 ? -34.094 12.211 -25.953 1 88.75 612 THR A N 1
ATOM 4856 C CA . THR A 1 612 ? -35.156 12.453 -25 1 88.75 612 THR A CA 1
ATOM 4857 C C . THR A 1 612 ? -34.625 12.648 -23.594 1 88.75 612 THR A C 1
ATOM 4859 O O . THR A 1 612 ? -33.875 11.82 -23.094 1 88.75 612 THR A O 1
ATOM 4862 N N . ALA A 1 613 ? -35.125 13.734 -23.125 1 90.38 613 ALA A N 1
ATOM 4863 C CA . ALA A 1 613 ? -34.719 14 -21.75 1 90.38 613 ALA A CA 1
ATOM 4864 C C . ALA A 1 613 ? -35.375 13.023 -20.781 1 90.38 613 ALA A C 1
ATOM 4866 O O . ALA A 1 613 ? -36.5 12.586 -21.016 1 90.38 613 ALA A O 1
ATOM 4867 N N . PHE A 1 614 ? -34.75 12.695 -19.734 1 93.19 614 PHE A N 1
ATOM 4868 C CA . PHE A 1 614 ? -35.281 11.758 -18.75 1 93.19 614 PHE A CA 1
ATOM 4869 C C . PHE A 1 614 ? -36.531 12.336 -18.078 1 93.19 614 PHE A C 1
ATOM 4871 O O . PHE A 1 614 ? -37.469 11.602 -17.797 1 93.19 614 PHE A O 1
ATOM 4878 N N . ALA A 1 615 ? -36.469 13.609 -17.844 1 92.31 615 ALA A N 1
ATOM 4879 C CA . ALA A 1 615 ? -37.594 14.289 -17.188 1 92.31 615 ALA A CA 1
ATOM 4880 C C . ALA A 1 615 ? -38.875 14.102 -17.984 1 92.31 615 ALA A C 1
ATOM 4882 O O . ALA A 1 615 ? -39.969 14.086 -17.422 1 92.31 615 ALA A O 1
ATOM 4883 N N . ASP A 1 616 ? -38.719 13.906 -19.234 1 90.81 616 ASP A N 1
ATOM 4884 C CA . ASP A 1 616 ? -39.875 13.797 -20.109 1 90.81 616 ASP A CA 1
ATOM 4885 C C . ASP A 1 616 ? -40.5 12.406 -20.031 1 90.81 616 ASP A C 1
ATOM 4887 O O . ASP A 1 616 ? -41.688 12.227 -20.359 1 90.81 616 ASP A O 1
ATOM 4891 N N . VAL A 1 617 ? -39.781 11.477 -19.688 1 92.38 617 VAL A N 1
ATOM 4892 C CA . VAL A 1 617 ? -40.281 10.102 -19.672 1 92.38 617 VAL A CA 1
ATOM 4893 C C . VAL A 1 617 ? -40.5 9.641 -18.234 1 92.38 617 VAL A C 1
ATOM 4895 O O . VAL A 1 617 ? -41.062 8.586 -18 1 92.38 617 VAL A O 1
ATOM 4898 N N . LEU A 1 618 ? -40.188 10.398 -17.328 1 94.12 618 LEU A N 1
ATOM 4899 C CA . LEU A 1 618 ? -40.219 10.055 -15.906 1 94.12 618 LEU A CA 1
ATOM 4900 C C . LEU A 1 618 ? -41.656 9.883 -15.438 1 94.12 618 LEU A C 1
ATOM 4902 O O . LEU A 1 618 ? -42.531 10.68 -15.789 1 94.12 618 LEU A O 1
ATOM 4906 N N . VAL A 1 619 ? -41.938 8.844 -14.742 1 92.88 619 VAL A N 1
ATOM 4907 C CA . VAL A 1 619 ? -43.219 8.586 -14.102 1 92.88 619 VAL A CA 1
ATOM 4908 C C . VAL A 1 619 ? -43.062 8.656 -12.586 1 92.88 619 VAL A C 1
ATOM 4910 O O . VAL A 1 619 ? -42.281 7.914 -12 1 92.88 619 VAL A O 1
ATOM 4913 N N . ASN A 1 620 ? -43.844 9.477 -11.977 1 91 620 ASN A N 1
ATOM 4914 C CA . ASN A 1 620 ? -43.781 9.625 -10.531 1 91 620 ASN A CA 1
ATOM 4915 C C . ASN A 1 620 ? -44.375 8.414 -9.812 1 91 620 ASN A C 1
ATOM 4917 O O . ASN A 1 620 ? -45.312 7.797 -10.312 1 91 620 ASN A O 1
ATOM 4921 N N . GLY A 1 621 ? -43.875 8.047 -8.711 1 90 621 GLY A N 1
ATOM 4922 C CA . GLY A 1 621 ? -44.438 6.969 -7.906 1 90 621 GLY A CA 1
ATOM 4923 C C . GLY A 1 621 ? -43.812 5.617 -8.211 1 90 621 GLY A C 1
ATOM 4924 O O . GLY A 1 621 ? -44.281 4.59 -7.715 1 90 621 GLY A O 1
ATOM 4925 N N . LYS A 1 622 ? -42.906 5.633 -9.047 1 92.44 622 LYS A N 1
ATOM 4926 C CA . LYS A 1 622 ? -42.156 4.418 -9.367 1 92.44 622 LYS A CA 1
ATOM 4927 C C . LYS A 1 622 ? -40.688 4.59 -9.07 1 92.44 622 LYS A C 1
ATOM 4929 O O . LYS A 1 622 ? -40.156 5.711 -9.086 1 92.44 622 LYS A O 1
ATOM 4934 N N . PRO A 1 623 ? -40.031 3.463 -8.773 1 93.75 623 PRO A N 1
ATOM 4935 C CA . PRO A 1 623 ? -38.594 3.564 -8.469 1 93.75 623 PRO A CA 1
ATOM 4936 C C . PRO A 1 623 ? -37.781 4.23 -9.586 1 93.75 623 PRO A C 1
ATOM 4938 O O . PRO A 1 623 ? -37.875 3.811 -10.75 1 93.75 623 PRO A O 1
ATOM 4941 N N . VAL A 1 624 ? -37 5.18 -9.273 1 94.69 624 VAL A N 1
ATOM 4942 C CA . VAL A 1 624 ? -36.312 6.043 -10.242 1 94.69 624 VAL A CA 1
ATOM 4943 C C . VAL A 1 624 ? -35.156 5.297 -10.891 1 94.69 624 VAL A C 1
ATOM 4945 O O . VAL A 1 624 ? -34.875 5.492 -12.07 1 94.69 624 VAL A O 1
ATOM 4948 N N . VAL A 1 625 ? -34.5 4.434 -10.164 1 93.19 625 VAL A N 1
ATOM 4949 C CA . VAL A 1 625 ? -33.312 3.752 -10.664 1 93.19 625 VAL A CA 1
ATOM 4950 C C . VAL A 1 625 ? -33.656 2.875 -11.859 1 93.19 625 VAL A C 1
ATOM 4952 O O . VAL A 1 625 ? -32.969 2.891 -12.883 1 93.19 625 VAL A O 1
ATOM 4955 N N . ALA A 1 626 ? -34.75 2.129 -11.742 1 91.5 626 ALA A N 1
ATOM 4956 C CA . ALA A 1 626 ? -35.219 1.282 -12.844 1 91.5 626 ALA A CA 1
ATOM 4957 C C . ALA A 1 626 ? -35.594 2.121 -14.062 1 91.5 626 ALA A C 1
ATOM 4959 O O . ALA A 1 626 ? -35.344 1.71 -15.203 1 91.5 626 ALA A O 1
ATOM 4960 N N . GLN A 1 627 ? -36.125 3.211 -13.789 1 94.19 627 GLN A N 1
ATOM 4961 C CA . GLN A 1 627 ? -36.531 4.102 -14.875 1 94.19 627 GLN A CA 1
ATOM 4962 C C . GLN A 1 627 ? -35.312 4.684 -15.586 1 94.19 627 GLN A C 1
ATOM 4964 O O . GLN A 1 627 ? -35.312 4.836 -16.812 1 94.19 627 GLN A O 1
ATOM 4969 N N . VAL A 1 628 ? -34.281 5.027 -14.844 1 94.31 628 VAL A N 1
ATOM 4970 C CA . VAL A 1 628 ? -33.062 5.57 -15.438 1 94.31 628 VAL A CA 1
ATOM 4971 C C . VAL A 1 628 ? -32.406 4.512 -16.312 1 94.31 628 VAL A C 1
ATOM 4973 O O . VAL A 1 628 ? -31.922 4.82 -17.406 1 94.31 628 VAL A O 1
ATOM 4976 N N . GLN A 1 629 ? -32.375 3.322 -15.82 1 92.5 629 GLN A N 1
ATOM 4977 C CA . GLN A 1 629 ? -31.781 2.232 -16.578 1 92.5 629 GLN A CA 1
ATOM 4978 C C . GLN A 1 629 ? -32.531 1.964 -17.859 1 92.5 629 GLN A C 1
ATOM 4980 O O . GLN A 1 629 ? -31.938 1.753 -18.922 1 92.5 629 GLN A O 1
ATOM 4985 N N . ALA A 1 630 ? -33.812 1.933 -17.766 1 92.56 630 ALA A N 1
ATOM 4986 C CA . ALA A 1 630 ? -34.656 1.748 -18.953 1 92.56 630 ALA A CA 1
ATOM 4987 C C . ALA A 1 630 ? -34.469 2.891 -19.938 1 92.56 630 ALA A C 1
ATOM 4989 O O . ALA A 1 630 ? -34.438 2.666 -21.156 1 92.56 630 ALA A O 1
ATOM 4990 N N . TRP A 1 631 ? -34.406 4.059 -19.422 1 93.38 631 TRP A N 1
ATOM 4991 C CA . TRP A 1 631 ? -34.188 5.246 -20.234 1 93.38 631 TRP A CA 1
ATOM 4992 C C . TRP A 1 631 ? -32.844 5.176 -20.938 1 93.38 631 TRP A C 1
ATOM 4994 O O . TRP A 1 631 ? -32.719 5.477 -22.125 1 93.38 631 TRP A O 1
ATOM 5004 N N . ALA A 1 632 ? -31.844 4.816 -20.219 1 92.38 632 ALA A N 1
ATOM 5005 C CA . ALA A 1 632 ? -30.5 4.723 -20.766 1 92.38 632 ALA A CA 1
ATOM 5006 C C . ALA A 1 632 ? -30.453 3.691 -21.891 1 92.38 632 ALA A C 1
ATOM 5008 O O . ALA A 1 632 ? -29.781 3.904 -22.906 1 92.38 632 ALA A O 1
ATOM 5009 N N . GLU A 1 633 ? -31.094 2.607 -21.656 1 90.38 633 GLU A N 1
ATOM 5010 C CA . GLU A 1 633 ? -31.172 1.574 -22.688 1 90.38 633 GLU A CA 1
ATOM 5011 C C . GLU A 1 633 ? -31.875 2.092 -23.938 1 90.38 633 GLU A C 1
ATOM 5013 O O . GLU A 1 633 ? -31.438 1.806 -25.062 1 90.38 633 GLU A O 1
ATOM 5018 N N . ALA A 1 634 ? -32.906 2.75 -23.766 1 90.25 634 ALA A N 1
ATOM 5019 C CA . ALA A 1 634 ? -33.656 3.305 -24.875 1 90.25 634 ALA A CA 1
ATOM 5020 C C . ALA A 1 634 ? -32.844 4.336 -25.641 1 90.25 634 ALA A C 1
ATOM 5022 O O . ALA A 1 634 ? -33 4.477 -26.859 1 90.25 634 ALA A O 1
ATOM 5023 N N . GLN A 1 635 ? -32 5.027 -24.922 1 90.44 635 GLN A N 1
ATOM 5024 C CA . GLN A 1 635 ? -31.188 6.066 -25.516 1 90.44 635 GLN A CA 1
ATOM 5025 C C . GLN A 1 635 ? -29.828 5.512 -25.969 1 90.44 635 GLN A C 1
ATOM 5027 O O . GLN A 1 635 ? -28.953 6.27 -26.375 1 90.44 635 GLN A O 1
ATOM 5032 N N . ASP A 1 636 ? -29.531 4.254 -25.812 1 84.44 636 ASP A N 1
ATOM 5033 C CA . ASP A 1 636 ? -28.297 3.57 -26.188 1 84.44 636 ASP A CA 1
ATOM 5034 C C . ASP A 1 636 ? -27.094 4.121 -25.406 1 84.44 636 ASP A C 1
ATOM 5036 O O . ASP A 1 636 ? -26.031 4.344 -25.984 1 84.44 636 ASP A O 1
ATOM 5040 N N . LEU A 1 637 ? -27.453 4.445 -24.188 1 84.25 637 LEU A N 1
ATOM 5041 C CA . LEU A 1 637 ? -26.406 4.922 -23.281 1 84.25 637 LEU A CA 1
ATOM 5042 C C . LEU A 1 637 ? -25.875 3.791 -22.406 1 84.25 637 LEU A C 1
ATOM 5044 O O . LEU A 1 637 ? -26.656 2.988 -21.891 1 84.25 637 LEU A O 1
ATOM 5048 N N . VAL A 1 638 ? -24.625 3.67 -22.328 1 80.5 638 VAL A N 1
ATOM 5049 C CA . VAL A 1 638 ? -24.016 2.67 -21.453 1 80.5 638 VAL A CA 1
ATOM 5050 C C . VAL A 1 638 ? -23.672 3.303 -20.109 1 80.5 638 VAL A C 1
ATOM 5052 O O . VAL A 1 638 ? -22.844 4.219 -20.047 1 80.5 638 VAL A O 1
ATOM 5055 N N . LEU A 1 639 ? -24.391 2.895 -19.109 1 80.69 639 LEU A N 1
ATOM 5056 C CA . LEU A 1 639 ? -24.109 3.373 -17.766 1 80.69 639 LEU A CA 1
ATOM 5057 C C . LEU A 1 639 ? -22.953 2.6 -17.141 1 80.69 639 LEU A C 1
ATOM 5059 O O . LEU A 1 639 ? -22.969 1.366 -17.125 1 80.69 639 LEU A O 1
ATOM 5063 N N . ARG A 1 640 ? -22.016 3.338 -16.719 1 69 640 ARG A N 1
ATOM 5064 C CA . ARG A 1 640 ? -20.891 2.703 -16.031 1 69 640 ARG A CA 1
ATOM 5065 C C . ARG A 1 640 ? -21.312 2.119 -14.695 1 69 640 ARG A C 1
ATOM 5067 O O . ARG A 1 640 ? -22.359 2.506 -14.148 1 69 640 ARG A O 1
ATOM 5074 N N . ASP A 1 641 ? -20.578 1.227 -14.164 1 65.19 641 ASP A N 1
ATOM 5075 C CA . ASP A 1 641 ? -20.922 0.539 -12.922 1 65.19 641 ASP A CA 1
ATOM 5076 C C . ASP A 1 641 ? -21 1.521 -11.758 1 65.19 641 ASP A C 1
ATOM 5078 O O . ASP A 1 641 ? -21.828 1.365 -10.859 1 65.19 641 ASP A O 1
ATOM 5082 N N . GLU A 1 642 ? -20.312 2.65 -11.867 1 72.25 642 GLU A N 1
ATOM 5083 C CA . GLU A 1 642 ? -20.266 3.588 -10.75 1 72.25 642 GLU A CA 1
ATOM 5084 C C . GLU A 1 642 ? -21.141 4.805 -11.008 1 72.25 642 GLU A C 1
ATOM 5086 O O . GLU A 1 642 ? -20.969 5.848 -10.367 1 72.25 642 GLU A O 1
ATOM 5091 N N . TRP A 1 643 ? -22.188 4.629 -11.906 1 82.56 643 TRP A N 1
ATOM 5092 C CA . TRP A 1 643 ? -22.969 5.805 -12.281 1 82.56 643 TRP A CA 1
ATOM 5093 C C . TRP A 1 643 ? -23.812 6.305 -11.109 1 82.56 643 TRP A C 1
ATOM 5095 O O . TRP A 1 643 ? -24.047 7.512 -10.984 1 82.56 643 TRP A O 1
ATOM 5105 N N . ARG A 1 644 ? -24.203 5.387 -10.297 1 87.5 644 ARG A N 1
ATOM 5106 C CA . ARG A 1 644 ? -25.062 5.766 -9.188 1 87.5 644 ARG A CA 1
ATOM 5107 C C . ARG A 1 644 ? -24.328 6.664 -8.203 1 87.5 644 ARG A C 1
ATOM 5109 O O . ARG A 1 644 ? -24.922 7.582 -7.629 1 87.5 644 ARG A O 1
ATOM 5116 N N . VAL A 1 645 ? -23.094 6.352 -8.016 1 82.62 645 VAL A N 1
ATOM 5117 C CA . VAL A 1 645 ? -22.297 7.152 -7.105 1 82.62 645 VAL A CA 1
ATOM 5118 C C . VAL A 1 645 ? -22.047 8.531 -7.711 1 82.62 645 VAL A C 1
ATOM 5120 O O . VAL A 1 645 ? -22.109 9.547 -7.008 1 82.62 645 VAL A O 1
ATOM 5123 N N . GLU A 1 646 ? -21.781 8.562 -8.945 1 81.44 646 GLU A N 1
ATOM 5124 C CA . GLU A 1 646 ? -21.547 9.828 -9.633 1 81.44 646 GLU A CA 1
ATOM 5125 C C . GLU A 1 646 ? -22.781 10.727 -9.562 1 81.44 646 GLU A C 1
ATOM 5127 O O . GLU A 1 646 ? -22.672 11.93 -9.312 1 81.44 646 GLU A O 1
ATOM 5132 N N . VAL A 1 647 ? -23.875 10.141 -9.812 1 90.5 647 VAL A N 1
ATOM 5133 C CA . VAL A 1 647 ? -25.125 10.891 -9.773 1 90.5 647 VAL A CA 1
ATOM 5134 C C . VAL A 1 647 ? -25.391 11.375 -8.344 1 90.5 647 VAL A C 1
ATOM 5136 O O . VAL A 1 647 ? -25.859 12.5 -8.141 1 90.5 647 VAL A O 1
ATOM 5139 N N . ALA A 1 648 ? -25.125 10.508 -7.387 1 89.75 648 ALA A N 1
ATOM 5140 C CA . ALA A 1 648 ? -25.344 10.867 -5.988 1 89.75 648 ALA A CA 1
ATOM 5141 C C . ALA A 1 648 ? -24.516 12.086 -5.594 1 89.75 648 ALA A C 1
ATOM 5143 O O . ALA A 1 648 ? -24.984 12.961 -4.863 1 89.75 648 ALA A O 1
ATOM 5144 N N . LYS A 1 649 ? -23.312 12.133 -6.055 1 80.31 649 LYS A N 1
ATOM 5145 C CA . LYS A 1 649 ? -22.422 13.273 -5.785 1 80.31 649 LYS A CA 1
ATOM 5146 C C . LYS A 1 649 ? -23 14.555 -6.391 1 80.31 649 LYS A C 1
ATOM 5148 O O . LYS A 1 649 ? -22.953 15.609 -5.758 1 80.31 649 LYS A O 1
ATOM 5153 N N . ARG A 1 650 ? -23.516 14.43 -7.543 1 83.94 650 ARG A N 1
ATOM 5154 C CA . ARG A 1 650 ? -24.094 15.586 -8.227 1 83.94 650 ARG A CA 1
ATOM 5155 C C . ARG A 1 650 ? -25.375 16.047 -7.547 1 83.94 650 ARG A C 1
ATOM 5157 O O . ARG A 1 650 ? -25.656 17.25 -7.484 1 83.94 650 ARG A O 1
ATOM 5164 N N . VAL A 1 651 ? -26.156 15.109 -7.145 1 91 651 VAL A N 1
ATOM 5165 C CA . VAL A 1 651 ? -27.375 15.445 -6.41 1 91 651 VAL A CA 1
ATOM 5166 C C . VAL A 1 651 ? -27.016 16.203 -5.141 1 91 651 VAL A C 1
ATOM 5168 O O . VAL A 1 651 ? -27.672 17.203 -4.801 1 91 651 VAL A O 1
ATOM 5171 N N . LYS A 1 652 ? -26.031 15.711 -4.473 1 85.94 652 LYS A N 1
ATOM 5172 C CA . LYS A 1 652 ? -25.578 16.375 -3.252 1 85.94 652 LYS A CA 1
ATOM 5173 C C . LYS A 1 652 ? -25.156 17.812 -3.535 1 85.94 652 LYS A C 1
ATOM 5175 O O . LYS A 1 652 ? -25.562 18.734 -2.832 1 85.94 652 LYS A O 1
ATOM 5180 N N . GLU A 1 653 ? -24.422 17.984 -4.52 1 77.94 653 GLU A N 1
ATOM 5181 C CA . GLU A 1 653 ? -23.922 19.312 -4.879 1 77.94 653 GLU A CA 1
ATOM 5182 C C . GLU A 1 653 ? -25.078 20.266 -5.207 1 77.94 653 GLU A C 1
ATOM 5184 O O . GLU A 1 653 ? -25.125 21.391 -4.719 1 77.94 653 GLU A O 1
ATOM 5189 N N . GLN A 1 654 ? -25.984 19.812 -5.988 1 85 654 GLN A N 1
ATOM 5190 C CA . GLN A 1 654 ? -27.094 20.641 -6.414 1 85 654 GLN A CA 1
ATOM 5191 C C . GLN A 1 654 ? -28.062 20.906 -5.258 1 85 654 GLN A C 1
ATOM 5193 O O . GLN A 1 654 ? -28.594 22.016 -5.125 1 85 654 GLN A O 1
ATOM 5198 N N . ALA A 1 655 ? -28.297 19.906 -4.527 1 89.5 655 ALA A N 1
ATOM 5199 C CA . ALA A 1 655 ? -29.234 20.031 -3.408 1 89.5 655 ALA A CA 1
ATOM 5200 C C . ALA A 1 655 ? -28.703 21.016 -2.365 1 89.5 655 ALA A C 1
ATOM 5202 O O . ALA A 1 655 ? -29.453 21.812 -1.812 1 89.5 655 ALA A O 1
ATOM 5203 N N . LEU A 1 656 ? -27.469 20.938 -2.102 1 80.94 656 LEU A N 1
ATOM 5204 C CA . LEU A 1 656 ? -26.875 21.812 -1.105 1 80.94 656 LEU A CA 1
ATOM 5205 C C . LEU A 1 656 ? -26.812 23.25 -1.627 1 80.94 656 LEU A C 1
ATOM 5207 O O . LEU A 1 656 ? -26.938 24.203 -0.857 1 80.94 656 LEU A O 1
ATOM 5211 N N . LYS A 1 657 ? -26.562 23.359 -2.883 1 77.56 657 LYS A N 1
ATOM 5212 C CA . LYS A 1 657 ? -26.547 24.688 -3.502 1 77.56 657 LYS A CA 1
ATOM 5213 C C . LYS A 1 657 ? -27.906 25.344 -3.445 1 77.56 657 LYS A C 1
ATOM 5215 O O . LYS A 1 657 ? -28.016 26.531 -3.154 1 77.56 657 LYS A O 1
ATOM 5220 N N . LYS A 1 658 ? -28.953 24.594 -3.719 1 87.19 658 LYS A N 1
ATOM 5221 C CA . LYS A 1 658 ? -30.312 25.125 -3.756 1 87.19 658 LYS A CA 1
ATOM 5222 C C . LYS A 1 658 ? -30.891 25.25 -2.35 1 87.19 658 LYS A C 1
ATOM 5224 O O . LYS A 1 658 ? -31.734 26.109 -2.1 1 87.19 658 LYS A O 1
ATOM 5229 N N . GLY A 1 659 ? -30.5 24.422 -1.485 1 85.38 659 GLY A N 1
ATOM 5230 C CA . GLY A 1 659 ? -30.969 24.453 -0.111 1 85.38 659 GLY A CA 1
ATOM 5231 C C . GLY A 1 659 ? -32.281 23.703 0.092 1 85.38 659 GLY A C 1
ATOM 5232 O O . GLY A 1 659 ? -32.875 23.188 -0.864 1 85.38 659 GLY A O 1
ATOM 5233 N N . ILE A 1 660 ? -32.812 23.734 1.268 1 90.5 660 ILE A N 1
ATOM 5234 C CA . ILE A 1 660 ? -33.969 22.953 1.671 1 90.5 660 ILE A CA 1
ATOM 5235 C C . ILE A 1 660 ? -35.219 23.531 1.021 1 90.5 660 ILE A C 1
ATOM 5237 O O . ILE A 1 660 ? -36.219 22.828 0.869 1 90.5 660 ILE A O 1
ATOM 5241 N N . GLY A 1 661 ? -35.094 24.766 0.613 1 90.25 661 GLY A N 1
ATOM 5242 C CA . GLY A 1 661 ? -36.25 25.422 -0.01 1 90.25 661 GLY A CA 1
ATOM 5243 C C . GLY A 1 661 ? -36.594 24.859 -1.367 1 90.25 661 GLY A C 1
ATOM 5244 O O . GLY A 1 661 ? -37.719 25.078 -1.867 1 90.25 661 GLY A O 1
ATOM 5245 N N . ALA A 1 662 ? -35.781 24.094 -1.974 1 92.5 662 ALA A N 1
ATOM 5246 C CA . ALA A 1 662 ? -36 23.5 -3.287 1 92.5 662 ALA A CA 1
ATOM 5247 C C . ALA A 1 662 ? -36.906 22.281 -3.188 1 92.5 662 ALA A C 1
ATOM 5249 O O . ALA A 1 662 ? -37.438 21.797 -4.199 1 92.5 662 ALA A O 1
ATOM 5250 N N . PHE A 1 663 ? -37.281 21.953 -1.997 1 95.19 663 PHE A N 1
ATOM 5251 C CA . PHE A 1 663 ? -38.062 20.719 -1.8 1 95.19 663 PHE A CA 1
ATOM 5252 C C . PHE A 1 663 ? -39.375 21.031 -1.126 1 95.19 663 PHE A C 1
ATOM 5254 O O . PHE A 1 663 ? -39.5 21.969 -0.335 1 95.19 663 PHE A O 1
ATOM 5261 N N . ASP A 1 664 ? -40.438 20.25 -1.396 1 93.44 664 ASP A N 1
ATOM 5262 C CA . ASP A 1 664 ? -41.781 20.484 -0.882 1 93.44 664 ASP A CA 1
ATOM 5263 C C . ASP A 1 664 ? -41.875 20.062 0.585 1 93.44 664 ASP A C 1
ATOM 5265 O O . ASP A 1 664 ? -41.062 19.281 1.077 1 93.44 664 ASP A O 1
ATOM 5269 N N . ALA A 1 665 ? -42.938 20.484 1.251 1 94.12 665 ALA A N 1
ATOM 5270 C CA . ALA A 1 665 ? -43.125 20.281 2.682 1 94.12 665 ALA A CA 1
ATOM 5271 C C . ALA A 1 665 ? -43.344 18.797 2.99 1 94.12 665 ALA A C 1
ATOM 5273 O O . ALA A 1 665 ? -42.938 18.312 4.047 1 94.12 665 ALA A O 1
ATOM 5274 N N . GLY A 1 666 ? -44 18.188 2.09 1 93.88 666 GLY A N 1
ATOM 5275 C CA . GLY A 1 666 ? -44.25 16.766 2.281 1 93.88 666 GLY A CA 1
ATOM 5276 C C . GLY A 1 666 ? -42.969 15.953 2.305 1 93.88 666 GLY A C 1
ATOM 5277 O O . GLY A 1 666 ? -42.781 15.07 3.145 1 93.88 666 GLY A O 1
ATOM 5278 N N . THR A 1 667 ? -42.062 16.219 1.389 1 95.06 667 THR A N 1
ATOM 5279 C CA . THR A 1 667 ? -40.781 15.555 1.313 1 95.06 667 THR A CA 1
ATOM 5280 C C . THR A 1 667 ? -39.969 15.836 2.568 1 95.06 667 THR A C 1
ATOM 5282 O O . THR A 1 667 ? -39.375 14.922 3.141 1 95.06 667 THR A O 1
ATOM 5285 N N . ILE A 1 668 ? -39.969 17.016 3.008 1 96.31 668 ILE A N 1
ATOM 5286 C CA . ILE A 1 668 ? -39.188 17.422 4.176 1 96.31 668 ILE A CA 1
ATOM 5287 C C . ILE A 1 668 ? -39.719 16.719 5.422 1 96.31 668 ILE A C 1
ATOM 5289 O O . ILE A 1 668 ? -38.938 16.297 6.285 1 96.31 668 ILE A O 1
ATOM 5293 N N . ALA A 1 669 ? -41 16.594 5.457 1 95.31 669 ALA A N 1
ATOM 5294 C CA . ALA A 1 669 ? -41.594 15.906 6.594 1 95.31 669 ALA A CA 1
ATOM 5295 C C . ALA A 1 669 ? -41.188 14.438 6.633 1 95.31 669 ALA A C 1
ATOM 5297 O O . ALA A 1 669 ? -40.969 13.875 7.707 1 95.31 669 ALA A O 1
ATOM 5298 N N . ARG A 1 670 ? -41.125 13.859 5.559 1 95.56 670 ARG A N 1
ATOM 5299 C CA . ARG A 1 670 ? -40.75 12.453 5.484 1 95.56 670 ARG A CA 1
ATOM 5300 C C . ARG A 1 670 ? -39.25 12.281 5.855 1 95.56 670 ARG A C 1
ATOM 5302 O O . ARG A 1 670 ? -38.906 11.328 6.543 1 95.56 670 ARG A O 1
ATOM 5309 N N . TRP A 1 671 ? -38.469 13.18 5.332 1 96.69 671 TRP A N 1
ATOM 5310 C CA . TRP A 1 671 ? -37.062 13.18 5.688 1 96.69 671 TRP A CA 1
ATOM 5311 C C . TRP A 1 671 ? -36.875 13.297 7.195 1 96.69 671 TRP A C 1
ATOM 5313 O O . TRP A 1 671 ? -36.125 12.539 7.797 1 96.69 671 TRP A O 1
ATOM 5323 N N . ALA A 1 672 ? -37.594 14.234 7.707 1 95.56 672 ALA A N 1
ATOM 5324 C CA . ALA A 1 672 ? -37.5 14.5 9.141 1 95.56 672 ALA A CA 1
ATOM 5325 C C . ALA A 1 672 ? -37.906 13.281 9.953 1 95.56 672 ALA A C 1
ATOM 5327 O O . ALA A 1 672 ? -37.312 12.969 10.984 1 95.56 672 ALA A O 1
ATOM 5328 N N . LYS A 1 673 ? -38.906 12.68 9.516 1 94.88 673 LYS A N 1
ATOM 5329 C CA . LYS A 1 673 ? -39.375 11.469 10.195 1 94.88 673 LYS A CA 1
ATOM 5330 C C . LYS A 1 673 ? -38.312 10.391 10.211 1 94.88 673 LYS A C 1
ATOM 5332 O O . LYS A 1 673 ? -38.031 9.797 11.25 1 94.88 673 LYS A O 1
ATOM 5337 N N . LEU A 1 674 ? -37.719 10.133 9.109 1 95.56 674 LEU A N 1
ATOM 5338 C CA . LEU A 1 674 ? -36.688 9.133 8.992 1 95.56 674 LEU A CA 1
ATOM 5339 C C . LEU A 1 674 ? -35.531 9.445 9.945 1 95.56 674 LEU A C 1
ATOM 5341 O O . LEU A 1 674 ? -35.094 8.578 10.695 1 95.56 674 LEU A O 1
ATOM 5345 N N . PHE A 1 675 ? -35.094 10.664 9.992 1 95 675 PHE A N 1
ATOM 5346 C CA . PHE A 1 675 ? -33.906 11.023 10.75 1 95 675 PHE A CA 1
ATOM 5347 C C . PHE A 1 675 ? -34.219 11.117 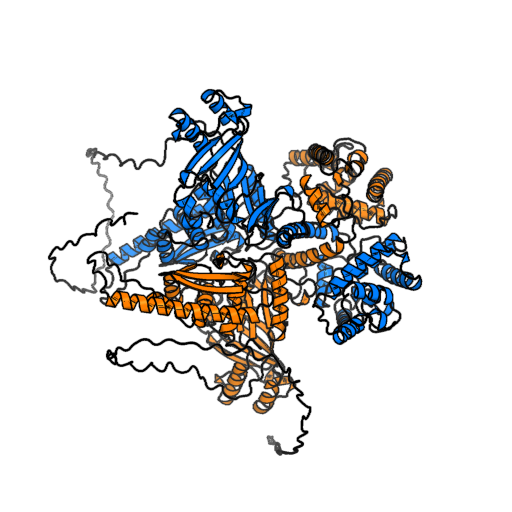12.242 1 95 675 PHE A C 1
ATOM 5349 O O . PHE A 1 675 ? -33.344 10.859 13.078 1 95 675 PHE A O 1
ATOM 5356 N N . GLN A 1 676 ? -35.438 11.461 12.555 1 93.69 676 GLN A N 1
ATOM 5357 C CA . GLN A 1 676 ? -35.844 11.43 13.961 1 93.69 676 GLN A CA 1
ATOM 5358 C C . GLN A 1 676 ? -35.812 10.008 14.508 1 93.69 676 GLN A C 1
ATOM 5360 O O . GLN A 1 676 ? -35.406 9.781 15.648 1 93.69 676 GLN A O 1
ATOM 5365 N N . GLU A 1 677 ? -36.188 9.148 13.664 1 93.5 677 GLU A N 1
ATOM 5366 C CA . GLU A 1 677 ? -36.156 7.746 14.055 1 93.5 677 GLU A CA 1
ATOM 5367 C C . GLU A 1 677 ? -34.719 7.238 14.148 1 93.5 677 GLU A C 1
ATOM 5369 O O . GLU A 1 677 ? -34.406 6.383 14.977 1 93.5 677 GLU A O 1
ATOM 5374 N N . LEU A 1 678 ? -33.875 7.695 13.312 1 93 678 LEU A N 1
ATOM 5375 C CA . LEU A 1 678 ? -32.469 7.289 13.312 1 93 678 LEU A CA 1
ATOM 5376 C C . LEU A 1 678 ? -31.734 7.84 14.539 1 93 678 LEU A C 1
ATOM 5378 O O . LEU A 1 678 ? -30.828 7.203 15.062 1 93 678 LEU A O 1
ATOM 5382 N N . ILE A 1 679 ? -32.156 9.031 14.953 1 88.56 679 ILE A N 1
ATOM 5383 C CA . ILE A 1 679 ? -31.484 9.719 16.047 1 88.56 679 ILE A CA 1
ATOM 5384 C C . ILE A 1 679 ? -31.969 9.141 17.391 1 88.56 679 ILE A C 1
ATOM 5386 O O . ILE A 1 679 ? -31.188 9.047 18.344 1 88.56 679 ILE A O 1
ATOM 5390 N N . ARG A 1 680 ? -33.188 8.797 17.375 1 78.62 680 ARG A N 1
ATOM 5391 C CA . ARG A 1 680 ? -33.781 8.312 18.609 1 78.62 680 ARG A CA 1
ATOM 5392 C C . ARG A 1 680 ? -33.156 6.98 19.031 1 78.62 680 ARG A C 1
ATOM 5394 O O . ARG A 1 680 ? -32.844 6.141 18.188 1 78.62 680 ARG A O 1
ATOM 5401 N N . ASN A 1 681 ? -32.5 6.855 20.266 1 64.31 681 ASN A N 1
ATOM 5402 C CA . ASN A 1 681 ? -31.906 5.633 20.797 1 64.31 681 ASN A CA 1
ATOM 5403 C C . ASN A 1 681 ? -32.938 4.52 20.906 1 64.31 681 ASN A C 1
ATOM 5405 O O . ASN A 1 681 ? -34.094 4.77 21.25 1 64.31 681 ASN A O 1
ATOM 5409 N N . MET B 1 1 ? -34.594 -67.438 8.883 1 18.72 1 MET B N 1
ATOM 5410 C CA . MET B 1 1 ? -35.781 -66.938 8.156 1 18.72 1 MET B CA 1
ATOM 5411 C C . MET B 1 1 ? -35.375 -66.438 6.785 1 18.72 1 MET B C 1
ATOM 5413 O O . MET B 1 1 ? -34.25 -65.938 6.586 1 18.72 1 MET B O 1
ATOM 5417 N N . THR B 1 2 ? -36.281 -66.5 5.621 1 20.48 2 THR B N 1
ATOM 5418 C CA . THR B 1 2 ? -36.375 -66.562 4.168 1 20.48 2 THR B CA 1
ATOM 5419 C C . THR B 1 2 ? -36.188 -65.125 3.59 1 20.48 2 THR B C 1
ATOM 5421 O O . THR B 1 2 ? -36.938 -64.25 3.908 1 20.48 2 THR B O 1
ATOM 5424 N N . ILE B 1 3 ? -34.938 -64.688 3.137 1 21.23 3 ILE B N 1
ATOM 5425 C CA . ILE B 1 3 ? -34.25 -63.5 2.709 1 21.23 3 ILE B CA 1
ATOM 5426 C C . ILE B 1 3 ? -34.844 -63 1.396 1 21.23 3 ILE B C 1
ATOM 5428 O O . ILE B 1 3 ? -34.656 -63.594 0.341 1 21.23 3 ILE B O 1
ATOM 5432 N N . HIS B 1 4 ? -36.25 -62.562 1.328 1 19.86 4 HIS B N 1
ATOM 5433 C CA . HIS B 1 4 ? -37.094 -62.344 0.18 1 19.86 4 HIS B CA 1
ATOM 5434 C C . HIS B 1 4 ? -36.562 -61.25 -0.717 1 19.86 4 HIS B C 1
ATOM 5436 O O . HIS B 1 4 ? -36.281 -60.156 -0.244 1 19.86 4 HIS B O 1
ATOM 5442 N N . ILE B 1 5 ? -36.094 -61.469 -2.061 1 20.97 5 ILE B N 1
ATOM 5443 C CA . ILE B 1 5 ? -35.312 -61.031 -3.23 1 20.97 5 ILE B CA 1
ATOM 5444 C C . ILE B 1 5 ? -36.188 -60.094 -4.07 1 20.97 5 ILE B C 1
ATOM 5446 O O . ILE B 1 5 ? -37.062 -60.531 -4.801 1 20.97 5 ILE B O 1
ATOM 5450 N N . LEU B 1 6 ? -36.781 -58.906 -3.5 1 20.33 6 LEU B N 1
ATOM 5451 C CA . LEU B 1 6 ? -37.906 -58.312 -4.203 1 20.33 6 LEU B CA 1
ATOM 5452 C C . LEU B 1 6 ? -37.5 -57.781 -5.566 1 20.33 6 LEU B C 1
ATOM 5454 O O . LEU B 1 6 ? -36.438 -57.156 -5.688 1 20.33 6 LEU B O 1
ATOM 5458 N N . PRO B 1 7 ? -38.188 -57.969 -6.836 1 19.72 7 PRO B N 1
ATOM 5459 C CA . PRO B 1 7 ? -37.969 -57.938 -8.281 1 19.72 7 PRO B CA 1
ATOM 5460 C C . PRO B 1 7 ? -38.031 -56.531 -8.875 1 19.72 7 PRO B C 1
ATOM 5462 O O . PRO B 1 7 ? -39.031 -55.844 -8.695 1 19.72 7 PRO B O 1
ATOM 5465 N N . VAL B 1 8 ? -36.938 -55.719 -8.969 1 19.61 8 VAL B N 1
ATOM 5466 C CA . VAL B 1 8 ? -36.75 -54.344 -9.352 1 19.61 8 VAL B CA 1
ATOM 5467 C C . VAL B 1 8 ? -37.094 -54.156 -10.828 1 19.61 8 VAL B C 1
ATOM 5469 O O . VAL B 1 8 ? -36.406 -54.719 -11.703 1 19.61 8 VAL B O 1
ATOM 5472 N N . LYS B 1 9 ? -38.344 -53.781 -11.211 1 17.91 9 LYS B N 1
ATOM 5473 C CA . LYS B 1 9 ? -39 -53.812 -12.516 1 17.91 9 LYS B CA 1
ATOM 5474 C C . LYS B 1 9 ? -38.375 -52.844 -13.477 1 17.91 9 LYS B C 1
ATOM 5476 O O . LYS B 1 9 ? -37.719 -51.875 -13.047 1 17.91 9 LYS B O 1
ATOM 5481 N N . GLU B 1 10 ? -39.125 -52.312 -14.672 1 16.83 10 GLU B N 1
ATOM 5482 C CA . GLU B 1 10 ? -39.094 -52.219 -16.125 1 16.83 10 GLU B CA 1
ATOM 5483 C C . GLU B 1 10 ? -38.875 -50.75 -16.547 1 16.83 10 GLU B C 1
ATOM 5485 O O . GLU B 1 10 ? -39.25 -49.812 -15.844 1 16.83 10 GLU B O 1
ATOM 5490 N N . LYS B 1 11 ? -38.219 -50.469 -17.797 1 18.94 11 LYS B N 1
ATOM 5491 C CA . LYS B 1 11 ? -37.406 -49.562 -18.609 1 18.94 11 LYS B CA 1
ATOM 5492 C C . LYS B 1 11 ? -38.25 -48.531 -19.359 1 18.94 11 LYS B C 1
ATOM 5494 O O . LYS B 1 11 ? -37.75 -47.844 -20.234 1 18.94 11 LYS B O 1
ATOM 5499 N N . ASP B 1 12 ? -39.375 -47.875 -18.984 1 15.84 12 ASP B N 1
ATOM 5500 C CA . ASP B 1 12 ? -40.219 -47.312 -20.047 1 15.84 12 ASP B CA 1
ATOM 5501 C C . ASP B 1 12 ? -39.531 -46.125 -20.688 1 15.84 12 ASP B C 1
ATOM 5503 O O . ASP B 1 12 ? -39.062 -45.188 -20 1 15.84 12 ASP B O 1
ATOM 5507 N N . THR B 1 13 ? -39.219 -45.906 -22.156 1 18.23 13 THR B N 1
ATOM 5508 C CA . THR B 1 13 ? -38.469 -45.312 -23.266 1 18.23 13 THR B CA 1
ATOM 5509 C C . THR B 1 13 ? -39.125 -44.031 -23.719 1 18.23 13 THR B C 1
ATOM 5511 O O . THR B 1 13 ? -38.656 -43.375 -24.656 1 18.23 13 THR B O 1
ATOM 5514 N N . ASP B 1 14 ? -40.188 -43.344 -23.328 1 16.44 14 ASP B N 1
ATOM 5515 C CA . ASP B 1 14 ? -41.031 -42.75 -24.359 1 16.44 14 ASP B CA 1
ATOM 5516 C C . ASP B 1 14 ? -40.375 -41.5 -24.922 1 16.44 14 ASP B C 1
ATOM 5518 O O . ASP B 1 14 ? -39.344 -41.031 -24.438 1 16.44 14 ASP B O 1
ATOM 5522 N N . PHE B 1 15 ? -41.094 -40.125 -25.031 1 17.25 15 PHE B N 1
ATOM 5523 C CA . PHE B 1 15 ? -41.719 -39.344 -26.094 1 17.25 15 PHE B CA 1
ATOM 5524 C C . PHE B 1 15 ? -40.812 -38.188 -26.5 1 17.25 15 PHE B C 1
ATOM 5526 O O . PHE B 1 15 ? -40.031 -37.688 -25.703 1 17.25 15 PHE B O 1
ATOM 5533 N N . MET B 1 16 ? -40.844 -37.469 -27.906 1 17.2 16 MET B N 1
ATOM 5534 C CA . MET B 1 16 ? -40.281 -36.969 -29.156 1 17.2 16 MET B CA 1
ATOM 5535 C C . MET B 1 16 ? -40.125 -35.438 -29.109 1 17.2 16 MET B C 1
ATOM 5537 O O . MET B 1 16 ? -39.25 -34.875 -29.781 1 17.2 16 MET B O 1
ATOM 5541 N N . ASN B 1 17 ? -41.031 -34.469 -28.641 1 17.81 17 ASN B N 1
ATOM 5542 C CA . ASN B 1 17 ? -41.5 -33.406 -29.531 1 17.81 17 ASN B CA 1
ATOM 5543 C C . ASN B 1 17 ? -40.5 -32.281 -29.656 1 17.81 17 ASN B C 1
ATOM 5545 O O . ASN B 1 17 ? -40 -31.797 -28.641 1 17.81 17 ASN B O 1
ATOM 5549 N N . LYS B 1 18 ? -40.031 -31.828 -30.922 1 18.66 18 LYS B N 1
ATOM 5550 C CA . LYS B 1 18 ? -39 -31.156 -31.734 1 18.66 18 LYS B CA 1
ATOM 5551 C C . LYS B 1 18 ? -39.219 -29.641 -31.734 1 18.66 18 LYS B C 1
ATOM 5553 O O . LYS B 1 18 ? -38.594 -28.922 -32.5 1 18.66 18 LYS B O 1
ATOM 5558 N N . GLN B 1 19 ? -39.688 -28.828 -30.781 1 18.64 19 GLN B N 1
ATOM 5559 C CA . GLN B 1 19 ? -40.188 -27.547 -31.25 1 18.64 19 GLN B CA 1
ATOM 5560 C C . GLN B 1 19 ? -39.031 -26.672 -31.781 1 18.64 19 GLN B C 1
ATOM 5562 O O . GLN B 1 19 ? -38 -26.531 -31.125 1 18.64 19 GLN B O 1
ATOM 5567 N N . PRO B 1 20 ? -39.062 -26.047 -33.125 1 18.61 20 PRO B N 1
ATOM 5568 C CA . PRO B 1 20 ? -38.219 -25.438 -34.125 1 18.61 20 PRO B CA 1
ATOM 5569 C C . PRO B 1 20 ? -37.812 -24.016 -33.781 1 18.61 20 PRO B C 1
ATOM 5571 O O . PRO B 1 20 ? -38.688 -23.172 -33.531 1 18.61 20 PRO B O 1
ATOM 5574 N N . LEU B 1 21 ? -36.781 -23.719 -33 1 17.03 21 LEU B N 1
ATOM 5575 C CA . LEU B 1 21 ? -36.344 -22.375 -32.594 1 17.03 21 LEU B CA 1
ATOM 5576 C C . LEU B 1 21 ? -36.031 -21.516 -33.812 1 17.03 21 LEU B C 1
ATOM 5578 O O . LEU B 1 21 ? -35.094 -21.781 -34.531 1 17.03 21 LEU B O 1
ATOM 5582 N N . GLN B 1 22 ? -36.969 -20.781 -34.5 1 16.27 22 GLN B N 1
ATOM 5583 C CA . GLN B 1 22 ? -37.094 -20 -35.75 1 16.27 22 GLN B CA 1
ATOM 5584 C C . GLN B 1 22 ? -36.125 -18.812 -35.75 1 16.27 22 GLN B C 1
ATOM 5586 O O . GLN B 1 22 ? -35.5 -18.516 -36.781 1 16.27 22 GLN B O 1
ATOM 5591 N N . ASP B 1 23 ? -36.219 -17.797 -34.844 1 18.14 23 ASP B N 1
ATOM 5592 C CA . ASP B 1 23 ? -36.344 -16.422 -35.312 1 18.14 23 ASP B CA 1
ATOM 5593 C C . ASP B 1 23 ? -35.031 -15.914 -35.906 1 18.14 23 ASP B C 1
ATOM 5595 O O . ASP B 1 23 ? -33.938 -16.312 -35.438 1 18.14 23 ASP B O 1
ATOM 5599 N N . MET B 1 24 ? -35.031 -14.953 -36.906 1 16.73 24 MET B N 1
ATOM 5600 C CA . MET B 1 24 ? -34.562 -14.344 -38.125 1 16.73 24 MET B CA 1
ATOM 5601 C C . MET B 1 24 ? -33.469 -13.336 -37.875 1 16.73 24 MET B C 1
ATOM 5603 O O . MET B 1 24 ? -33.625 -12.438 -37.031 1 16.73 24 MET B O 1
ATOM 5607 N N . LEU B 1 25 ? -32.125 -13.562 -38.219 1 17.77 25 LEU B N 1
ATOM 5608 C CA . LEU B 1 25 ? -30.75 -13.062 -38.219 1 17.77 25 LEU B CA 1
ATOM 5609 C C . LEU B 1 25 ? -30.641 -11.781 -39.031 1 17.77 25 LEU B C 1
ATOM 5611 O O . LEU B 1 25 ? -29.547 -11.422 -39.5 1 17.77 25 LEU B O 1
ATOM 5615 N N . LEU B 1 26 ? -31.594 -10.766 -39.094 1 17.58 26 LEU B N 1
ATOM 5616 C CA . LEU B 1 26 ? -31.5 -9.898 -40.25 1 17.58 26 LEU B CA 1
ATOM 5617 C C . LEU B 1 26 ? -30.281 -8.992 -40.156 1 17.58 26 LEU B C 1
ATOM 5619 O O . LEU B 1 26 ? -30.188 -8.156 -39.25 1 17.58 26 LEU B O 1
ATOM 5623 N N . LEU B 1 27 ? -29.094 -9.391 -40.531 1 17.67 27 LEU B N 1
ATOM 5624 C CA . LEU B 1 27 ? -27.797 -8.695 -40.531 1 17.67 27 LEU B CA 1
ATOM 5625 C C . LEU B 1 27 ? -27.812 -7.508 -41.469 1 17.67 27 LEU B C 1
ATOM 5627 O O . LEU B 1 27 ? -28.094 -7.664 -42.656 1 17.67 27 LEU B O 1
ATOM 5631 N N . PRO B 1 28 ? -28.219 -6.285 -41.094 1 17.19 28 PRO B N 1
ATOM 5632 C CA . PRO B 1 28 ? -28.328 -5.273 -42.125 1 17.19 28 PRO B CA 1
ATOM 5633 C C . PRO B 1 28 ? -27 -5.023 -42.844 1 17.19 28 PRO B C 1
ATOM 5635 O O . PRO B 1 28 ? -25.922 -5.242 -42.25 1 17.19 28 PRO B O 1
ATOM 5638 N N . ARG B 1 29 ? -26.922 -4.961 -44.188 1 18.19 29 ARG B N 1
ATOM 5639 C CA . ARG B 1 29 ? -25.969 -4.887 -45.312 1 18.19 29 ARG B CA 1
ATOM 5640 C C . ARG B 1 29 ? -25.25 -3.545 -45.312 1 18.19 29 ARG B C 1
ATOM 5642 O O . ARG B 1 29 ? -25.844 -2.518 -45.656 1 18.19 29 ARG B O 1
ATOM 5649 N N . ILE B 1 30 ? -24.438 -3.197 -44.344 1 17.53 30 ILE B N 1
ATOM 5650 C CA . ILE B 1 30 ? -23.859 -1.86 -44.438 1 17.53 30 ILE B CA 1
ATOM 5651 C C . ILE B 1 30 ? -23.062 -1.713 -45.719 1 17.53 30 ILE B C 1
ATOM 5653 O O . ILE B 1 30 ? -22.109 -2.459 -45.969 1 17.53 30 ILE B O 1
ATOM 5657 N N . SER B 1 31 ? -23.672 -1.162 -46.75 1 16.31 31 SER B N 1
ATOM 5658 C CA . SER B 1 31 ? -23.359 -1.019 -48.156 1 16.31 31 SER B CA 1
ATOM 5659 C C . SER B 1 31 ? -21.938 -0.494 -48.375 1 16.31 31 SER B C 1
ATOM 5661 O O . SER B 1 31 ? -21.125 -1.108 -49.062 1 16.31 31 SER B O 1
ATOM 5663 N N . ASP B 1 32 ? -21.641 0.74 -48.938 1 17.08 32 ASP B N 1
ATOM 5664 C CA . ASP B 1 32 ? -21.156 1.12 -50.281 1 17.08 32 ASP B CA 1
ATOM 5665 C C . ASP B 1 32 ? -19.75 1.683 -50.219 1 17.08 32 ASP B C 1
ATOM 5667 O O . ASP B 1 32 ? -19.328 2.455 -51.062 1 17.08 32 ASP B O 1
ATOM 5671 N N . ILE B 1 33 ? -18.844 1.246 -49.344 1 17.95 33 ILE B N 1
ATOM 5672 C CA . ILE B 1 33 ? -17.75 2.215 -49.344 1 17.95 33 ILE B CA 1
ATOM 5673 C C . ILE B 1 33 ? -17.094 2.246 -50.719 1 17.95 33 ILE B C 1
ATOM 5675 O O . ILE B 1 33 ? -16.781 1.199 -51.281 1 17.95 33 ILE B O 1
ATOM 5679 N N . PRO B 1 34 ? -16.797 3.424 -51.281 1 17.05 34 PRO B N 1
ATOM 5680 C CA . PRO B 1 34 ? -16.438 3.689 -52.656 1 17.05 34 PRO B CA 1
ATOM 5681 C C . PRO B 1 34 ? -15.07 3.123 -53.031 1 17.05 34 PRO B C 1
ATOM 5683 O O . PRO B 1 34 ? -14.25 2.84 -52.156 1 17.05 34 PRO B O 1
ATOM 5686 N N . GLU B 1 35 ? -14.734 2.99 -54.375 1 17.22 35 GLU B N 1
ATOM 5687 C CA . GLU B 1 35 ? -13.891 2.326 -55.375 1 17.22 35 GLU B CA 1
ATOM 5688 C C . GLU B 1 35 ? -12.492 2.93 -55.406 1 17.22 35 GLU B C 1
ATOM 5690 O O . GLU B 1 35 ? -11.609 2.436 -56.094 1 17.22 35 GLU B O 1
ATOM 5695 N N . ILE B 1 36 ? -11.781 3.35 -54.312 1 18.31 36 ILE B N 1
ATOM 5696 C CA . ILE B 1 36 ? -10.812 4.246 -54.938 1 18.31 36 ILE B CA 1
ATOM 5697 C C . ILE B 1 36 ? -9.906 3.449 -55.875 1 18.31 36 ILE B C 1
ATOM 5699 O O . ILE B 1 36 ? -9.477 2.342 -55.531 1 18.31 36 ILE B O 1
ATOM 5703 N N . PRO B 1 37 ? -9.305 4.082 -56.906 1 16.47 37 PRO B N 1
ATOM 5704 C CA . PRO B 1 37 ? -8.836 3.699 -58.25 1 16.47 37 PRO B CA 1
ATOM 5705 C C . PRO B 1 37 ? -7.504 2.951 -58.219 1 16.47 37 PRO B C 1
ATOM 5707 O O . PRO B 1 37 ? -6.801 2.98 -57.219 1 16.47 37 PRO B O 1
ATOM 5710 N N . GLU B 1 38 ? -6.941 2.602 -59.406 1 16.3 38 GLU B N 1
ATOM 5711 C CA . GLU B 1 38 ? -6.23 1.579 -60.188 1 16.3 38 GLU B CA 1
ATOM 5712 C C . GLU B 1 38 ? -4.723 1.804 -60.125 1 16.3 38 GLU B C 1
ATOM 5714 O O . GLU B 1 38 ? -3.947 0.94 -60.562 1 16.3 38 GLU B O 1
ATOM 5719 N N . PRO B 1 39 ? -3.941 2.594 -59.281 1 16.47 39 PRO B N 1
ATOM 5720 C CA . PRO B 1 39 ? -2.906 3.002 -60.25 1 16.47 39 PRO B CA 1
ATOM 5721 C C . PRO B 1 39 ? -2.01 1.841 -60.656 1 16.47 39 PRO B C 1
ATOM 5723 O O . PRO B 1 39 ? -1.884 0.852 -59.938 1 16.47 39 PRO B O 1
ATOM 5726 N N . GLN B 1 40 ? -1.226 1.939 -61.812 1 15.25 40 GLN B N 1
ATOM 5727 C CA . GLN B 1 40 ? -0.701 1.27 -63 1 15.25 40 GLN B CA 1
ATOM 5728 C C . GLN B 1 40 ? 0.664 0.647 -62.719 1 15.25 40 GLN B C 1
ATOM 5730 O O . GLN B 1 40 ? 0.929 -0.488 -63.125 1 15.25 40 GLN B O 1
ATOM 5735 N N . ASP B 1 41 ? 1.792 1.329 -62.438 1 15.52 41 ASP B N 1
ATOM 5736 C CA . ASP B 1 41 ? 2.834 1.256 -63.438 1 15.52 41 ASP B CA 1
ATOM 5737 C C . ASP B 1 41 ? 3.689 0.004 -63.281 1 15.52 41 ASP B C 1
ATOM 5739 O O . ASP B 1 41 ? 3.693 -0.605 -62.188 1 15.52 41 ASP B O 1
ATOM 5743 N N . HIS B 1 42 ? 5.105 0.053 -63.688 1 15.6 42 HIS B N 1
ATOM 5744 C CA . HIS B 1 42 ? 5.895 -0.515 -64.75 1 15.6 42 HIS B CA 1
ATOM 5745 C C . HIS B 1 42 ? 6.824 -1.611 -64.25 1 15.6 42 HIS B C 1
ATOM 5747 O O . HIS B 1 42 ? 6.848 -2.715 -64.812 1 15.6 42 HIS B O 1
ATOM 5753 N N . ALA B 1 43 ? 8.094 -1.297 -63.75 1 16.11 43 ALA B N 1
ATOM 5754 C CA . ALA B 1 43 ? 9.258 -1.672 -64.562 1 16.11 43 ALA B CA 1
ATOM 5755 C C . ALA B 1 43 ? 9.711 -3.092 -64.188 1 16.11 43 ALA B C 1
ATOM 5757 O O . ALA B 1 43 ? 9.414 -3.613 -63.156 1 16.11 43 ALA B O 1
ATOM 5758 N N . GLU B 1 44 ? 10.883 -3.621 -64.812 1 15.52 44 GLU B N 1
ATOM 5759 C CA . GLU B 1 44 ? 11.398 -4.68 -65.688 1 15.52 44 GLU B CA 1
ATOM 5760 C C . GLU B 1 44 ? 12.195 -5.707 -64.875 1 15.52 44 GLU B C 1
ATOM 5762 O O . GLU B 1 44 ? 12.07 -6.91 -65.125 1 15.52 44 GLU B O 1
ATOM 5767 N N . ALA B 1 45 ? 13.25 -5.395 -64.062 1 16.69 45 ALA B N 1
ATOM 5768 C CA . ALA B 1 45 ? 14.531 -5.953 -64.5 1 16.69 45 ALA B CA 1
ATOM 5769 C C . ALA B 1 45 ? 14.641 -7.426 -64.125 1 16.69 45 ALA B C 1
ATOM 5771 O O . ALA B 1 45 ? 13.953 -7.887 -63.188 1 16.69 45 ALA B O 1
ATOM 5772 N N . THR B 1 46 ? 15.914 -8.047 -64.188 1 16.55 46 THR B N 1
ATOM 5773 C CA . THR B 1 46 ? 16.625 -9.125 -64.875 1 16.55 46 THR B CA 1
ATOM 5774 C C . THR B 1 46 ? 16.703 -10.359 -63.969 1 16.55 46 THR B C 1
ATOM 5776 O O . THR B 1 46 ? 16.531 -10.273 -62.75 1 16.55 46 THR B O 1
ATOM 5779 N N . SER B 1 47 ? 17.594 -11.383 -64.312 1 15.55 47 SER B N 1
ATOM 5780 C CA . SER B 1 47 ? 17.609 -12.781 -64.75 1 15.55 47 SER B CA 1
ATOM 5781 C C . SER B 1 47 ? 18.031 -13.695 -63.625 1 15.55 47 SER B C 1
ATOM 5783 O O . SER B 1 47 ? 17.453 -14.758 -63.406 1 15.55 47 SER B O 1
ATOM 5785 N N . ASN B 1 48 ? 19.266 -13.625 -63.031 1 17.97 48 ASN B N 1
ATOM 5786 C CA . ASN B 1 48 ? 20.109 -14.805 -63.219 1 17.97 48 ASN B CA 1
ATOM 5787 C C . ASN B 1 48 ? 19.766 -15.898 -62.188 1 17.97 48 ASN B C 1
ATOM 5789 O O . ASN B 1 48 ? 19.234 -15.609 -61.125 1 17.97 48 ASN B O 1
ATOM 5793 N N . SER B 1 49 ? 20.234 -17.25 -62.438 1 16.58 49 SER B N 1
ATOM 5794 C CA . SER B 1 49 ? 19.844 -18.656 -62.438 1 16.58 49 SER B CA 1
ATOM 5795 C C . SER B 1 49 ? 20.25 -19.344 -61.125 1 16.58 49 SER B C 1
ATOM 5797 O O . SER B 1 49 ? 19.812 -20.469 -60.844 1 16.58 49 SER B O 1
ATOM 5799 N N . GLU B 1 50 ? 21.297 -18.953 -60.406 1 20.23 50 GLU B N 1
ATOM 5800 C CA . GLU B 1 50 ? 22.141 -20.062 -60 1 20.23 50 GLU B CA 1
ATOM 5801 C C . GLU B 1 50 ? 21.422 -20.984 -59.031 1 20.23 50 GLU B C 1
ATOM 5803 O O . GLU B 1 50 ? 20.516 -20.531 -58.312 1 20.23 50 GLU B O 1
ATOM 5808 N N . SER B 1 51 ? 21.719 -22.312 -59.094 1 18.61 51 SER B N 1
ATOM 5809 C CA . SER B 1 51 ? 21.156 -23.625 -58.812 1 18.61 51 SER B CA 1
ATOM 5810 C C . SER B 1 51 ? 21.219 -23.938 -57.312 1 18.61 51 SER B C 1
ATOM 5812 O O . SER B 1 51 ? 22.297 -23.969 -56.719 1 18.61 51 SER B O 1
ATOM 5814 N N . PRO B 1 52 ? 20.281 -23.562 -56.531 1 18.09 52 PRO B N 1
ATOM 5815 C CA . PRO B 1 52 ? 20.359 -23.672 -55.062 1 18.09 52 PRO B CA 1
ATOM 5816 C C . PRO B 1 52 ? 20.391 -25.125 -54.594 1 18.09 52 PRO B C 1
ATOM 5818 O O . PRO B 1 52 ? 19.656 -25.969 -55.125 1 18.09 52 PRO B O 1
ATOM 5821 N N . VAL B 1 53 ? 21.562 -25.594 -54.281 1 21.62 53 VAL B N 1
ATOM 5822 C CA . VAL B 1 53 ? 21.891 -26.938 -53.812 1 21.62 53 VAL B CA 1
ATOM 5823 C C . VAL B 1 53 ? 20.906 -27.328 -52.688 1 21.62 53 VAL B C 1
ATOM 5825 O O . VAL B 1 53 ? 20.531 -26.5 -51.875 1 21.62 53 VAL B O 1
ATOM 5828 N N . GLU B 1 54 ? 20.219 -28.438 -52.875 1 18.78 54 GLU B N 1
ATOM 5829 C CA . GLU B 1 54 ? 19.062 -29.078 -52.281 1 18.78 54 GLU B CA 1
ATOM 5830 C C . GLU B 1 54 ? 19.375 -29.609 -50.875 1 18.78 54 GLU B C 1
ATOM 5832 O O . GLU B 1 54 ? 20.094 -30.594 -50.719 1 18.78 54 GLU B O 1
ATOM 5837 N N . SER B 1 55 ? 20.047 -28.781 -50.031 1 19.56 55 SER B N 1
ATOM 5838 C CA . SER B 1 55 ? 20.438 -29.5 -48.844 1 19.56 55 SER B CA 1
ATOM 5839 C C . SER B 1 55 ? 19.234 -30.219 -48.219 1 19.56 55 SER B C 1
ATOM 5841 O O . SER B 1 55 ? 18.125 -29.688 -48.219 1 19.56 55 SER B O 1
ATOM 5843 N N . PRO B 1 56 ? 19.312 -31.562 -48.094 1 20 56 PRO B N 1
ATOM 5844 C CA . PRO B 1 56 ? 18.234 -32.469 -47.688 1 20 56 PRO B CA 1
ATOM 5845 C C . PRO B 1 56 ? 17.641 -32.094 -46.344 1 20 56 PRO B C 1
ATOM 5847 O O . PRO B 1 56 ? 18.375 -31.719 -45.406 1 20 56 PRO B O 1
ATOM 5850 N N . VAL B 1 57 ? 16.5 -31.422 -46.312 1 20.09 57 VAL B N 1
ATOM 5851 C CA . VAL B 1 57 ? 15.656 -30.938 -45.219 1 20.09 57 VAL B CA 1
ATOM 5852 C C . VAL B 1 57 ? 15.227 -32.125 -44.344 1 20.09 57 VAL B C 1
ATOM 5854 O O . VAL B 1 57 ? 14.57 -33.062 -44.812 1 20.09 57 VAL B O 1
ATOM 5857 N N . ASP B 1 58 ? 16.234 -32.594 -43.594 1 20.31 58 ASP B N 1
ATOM 5858 C CA . ASP B 1 58 ? 15.844 -33.656 -42.688 1 20.31 58 ASP B CA 1
ATOM 5859 C C . ASP B 1 58 ? 14.469 -33.375 -42.062 1 20.31 58 ASP B C 1
ATOM 5861 O O . ASP B 1 58 ? 14.086 -32.219 -41.875 1 20.31 58 ASP B O 1
ATOM 5865 N N . SER B 1 59 ? 13.594 -34.375 -42.188 1 19.64 59 SER B N 1
ATOM 5866 C CA . SER B 1 59 ? 12.172 -34.5 -41.875 1 19.64 59 SER B CA 1
ATOM 5867 C C . SER B 1 59 ? 11.883 -34 -40.469 1 19.64 59 SER B C 1
ATOM 5869 O O . SER B 1 59 ? 12.648 -34.281 -39.531 1 19.64 59 SER B O 1
ATOM 5871 N N . PRO B 1 60 ? 11.172 -32.875 -40.375 1 22.02 60 PRO B N 1
ATOM 5872 C CA . PRO B 1 60 ? 10.727 -32.25 -39.125 1 22.02 60 PRO B CA 1
ATOM 5873 C C . PRO B 1 60 ? 10.117 -33.25 -38.156 1 22.02 60 PRO B C 1
ATOM 5875 O O . PRO B 1 60 ? 9.391 -34.156 -38.562 1 22.02 60 PRO B O 1
ATOM 5878 N N . VAL B 1 61 ? 10.945 -33.75 -37.219 1 24.36 61 VAL B N 1
ATOM 5879 C CA . VAL B 1 61 ? 10.469 -34.594 -36.125 1 24.36 61 VAL B CA 1
ATOM 5880 C C . VAL B 1 61 ? 9.086 -34.125 -35.688 1 24.36 61 VAL B C 1
ATOM 5882 O O . VAL B 1 61 ? 8.867 -32.938 -35.469 1 24.36 61 VAL B O 1
ATOM 5885 N N . ASP B 1 62 ? 8.102 -34.875 -36.094 1 22.14 62 ASP B N 1
ATOM 5886 C CA . ASP B 1 62 ? 6.684 -34.719 -35.812 1 22.14 62 ASP B CA 1
ATOM 5887 C C . ASP B 1 62 ? 6.453 -34.469 -34.312 1 22.14 62 ASP B C 1
ATOM 5889 O O . ASP B 1 62 ? 6.723 -35.344 -33.5 1 22.14 62 ASP B O 1
ATOM 5893 N N . ALA B 1 63 ? 6.863 -33.344 -33.844 1 25.89 63 ALA B N 1
ATOM 5894 C CA . ALA B 1 63 ? 6.426 -33.094 -32.469 1 25.89 63 ALA B CA 1
ATOM 5895 C C . ALA B 1 63 ? 4.965 -33.5 -32.281 1 25.89 63 ALA B C 1
ATOM 5897 O O . ALA B 1 63 ? 4.117 -33.188 -33.125 1 25.89 63 ALA B O 1
ATOM 5898 N N . PRO B 1 64 ? 4.766 -34.594 -31.578 1 25.11 64 PRO B N 1
ATOM 5899 C CA . PRO B 1 64 ? 3.367 -35.031 -31.438 1 25.11 64 PRO B CA 1
ATOM 5900 C C . PRO B 1 64 ? 2.416 -33.844 -31.234 1 25.11 64 PRO B C 1
ATOM 5902 O O . PRO B 1 64 ? 2.816 -32.812 -30.688 1 25.11 64 PRO B O 1
ATOM 5905 N N . ALA B 1 65 ? 1.595 -33.625 -32.25 1 26.59 65 ALA B N 1
ATOM 5906 C CA . ALA B 1 65 ? 0.502 -32.656 -32.188 1 26.59 65 ALA B CA 1
ATOM 5907 C C . ALA B 1 65 ? -0.231 -32.781 -30.844 1 26.59 65 ALA B C 1
ATOM 5909 O O . ALA B 1 65 ? -0.576 -33.875 -30.406 1 26.59 65 ALA B O 1
ATOM 5910 N N . PRO B 1 66 ? 0.093 -31.922 -29.984 1 27.67 66 PRO B N 1
ATOM 5911 C CA . PRO B 1 66 ? -0.664 -31.984 -28.734 1 27.67 66 PRO B CA 1
ATOM 5912 C C . PRO B 1 66 ? -2.154 -32.25 -28.953 1 27.67 66 PRO B C 1
ATOM 5914 O O . PRO B 1 66 ? -2.977 -31.891 -28.109 1 27.67 66 PRO B O 1
ATOM 5917 N N . GLY B 1 67 ? -2.475 -32.812 -30.203 1 28.17 67 GLY B N 1
ATOM 5918 C CA . GLY B 1 67 ? -3.898 -33.062 -30.391 1 28.17 67 GLY B CA 1
ATOM 5919 C C . GLY B 1 67 ? -4.5 -33.938 -29.297 1 28.17 67 GLY B C 1
ATOM 5920 O O . GLY B 1 67 ? -4.621 -35.125 -29.469 1 28.17 67 GLY B O 1
ATOM 5921 N N . GLU B 1 68 ? -4.074 -33.844 -28.141 1 31.45 68 GLU B N 1
ATOM 5922 C CA . GLU B 1 68 ? -4.887 -34.75 -27.328 1 31.45 68 GLU B CA 1
ATOM 5923 C C . GLU B 1 68 ? -6.352 -34.719 -27.75 1 31.45 68 GLU B C 1
ATOM 5925 O O . GLU B 1 68 ? -6.867 -33.656 -28.125 1 31.45 68 GLU B O 1
ATOM 5930 N N . ALA B 1 69 ? -6.855 -35.844 -28.219 1 30.91 69 ALA B N 1
ATOM 5931 C CA . ALA B 1 69 ? -8.258 -36.094 -28.516 1 30.91 69 ALA B CA 1
ATOM 5932 C C . ALA B 1 69 ? -9.18 -35.344 -27.578 1 30.91 69 ALA B C 1
ATOM 5934 O O . ALA B 1 69 ? -9.094 -35.469 -26.359 1 30.91 69 ALA B O 1
ATOM 5935 N N . ILE B 1 70 ? -9.484 -34.156 -27.953 1 35.31 70 ILE B N 1
ATOM 5936 C CA . ILE B 1 70 ? -10.641 -33.531 -27.297 1 35.31 70 ILE B CA 1
ATOM 5937 C C . ILE B 1 70 ? -11.719 -34.594 -27.062 1 35.31 70 ILE B C 1
ATOM 5939 O O . ILE B 1 70 ? -12.266 -35.156 -28.031 1 35.31 70 ILE B O 1
ATOM 5943 N N . ASP B 1 71 ? -11.547 -35.562 -26.25 1 36.09 71 ASP B N 1
ATOM 5944 C CA . ASP B 1 71 ? -12.664 -36.438 -25.859 1 36.09 71 ASP B CA 1
ATOM 5945 C C . ASP B 1 71 ? -13.984 -35.656 -25.891 1 36.09 71 ASP B C 1
ATOM 5947 O O . ASP B 1 71 ? -14.078 -34.562 -25.328 1 36.09 71 ASP B O 1
ATOM 5951 N N . ASP B 1 72 ? -14.711 -35.781 -26.922 1 40.81 72 ASP B N 1
ATOM 5952 C CA . ASP B 1 72 ? -16.016 -35.25 -27.297 1 40.81 72 ASP B CA 1
ATOM 5953 C C . ASP B 1 72 ? -16.969 -35.281 -26.094 1 40.81 72 ASP B C 1
ATOM 5955 O O . ASP B 1 72 ? -18.188 -35.219 -26.266 1 40.81 72 ASP B O 1
ATOM 5959 N N . ARG B 1 73 ? -16.547 -35.719 -24.969 1 44.06 73 ARG B N 1
ATOM 5960 C CA . ARG B 1 73 ? -17.516 -35.781 -23.875 1 44.06 73 ARG B CA 1
ATOM 5961 C C . ARG B 1 73 ? -17.906 -34.375 -23.453 1 44.06 73 ARG B C 1
ATOM 5963 O O . ARG B 1 73 ? -17.078 -33.438 -23.484 1 44.06 73 ARG B O 1
ATOM 5970 N N . ILE B 1 74 ? -19.094 -34.031 -23.609 1 49.94 74 ILE B N 1
ATOM 5971 C CA . ILE B 1 74 ? -19.719 -32.812 -23.156 1 49.94 74 ILE B CA 1
ATOM 5972 C C . ILE B 1 74 ? -19.281 -32.5 -21.734 1 49.94 74 ILE B C 1
ATOM 5974 O O . ILE B 1 74 ? -19.531 -33.25 -20.812 1 49.94 74 ILE B O 1
ATOM 5978 N N . ILE B 1 75 ? -18.203 -31.703 -21.578 1 62.38 75 ILE B N 1
ATOM 5979 C CA . ILE B 1 75 ? -17.703 -31.359 -20.25 1 62.38 75 ILE B CA 1
ATOM 5980 C C . ILE B 1 75 ? -18.641 -30.328 -19.609 1 62.38 75 ILE B C 1
ATOM 5982 O O . ILE B 1 75 ? -18.906 -29.281 -20.188 1 62.38 75 ILE B O 1
ATOM 5986 N N . HIS B 1 76 ? -19.344 -30.797 -18.594 1 69.5 76 HIS B N 1
ATOM 5987 C CA . HIS B 1 76 ? -20.141 -29.891 -17.781 1 69.5 76 HIS B CA 1
ATOM 5988 C C . HIS B 1 76 ? -19.297 -29.25 -16.688 1 69.5 76 HIS B C 1
ATOM 5990 O O . HIS B 1 76 ? -18.812 -29.938 -15.781 1 69.5 76 HIS B O 1
ATOM 5996 N N . PRO B 1 77 ? -19.125 -27.906 -16.781 1 82.75 77 PRO B N 1
ATOM 5997 C CA . PRO B 1 77 ? -18.219 -27.25 -15.828 1 82.75 77 PRO B CA 1
ATOM 5998 C C . PRO B 1 77 ? -18.781 -27.188 -14.414 1 82.75 77 PRO B C 1
ATOM 6000 O O . PRO B 1 77 ? -20 -27.031 -14.242 1 82.75 77 PRO B O 1
ATOM 6003 N N . MET B 1 78 ? -17.984 -27.609 -13.414 1 91.31 78 MET B N 1
ATOM 6004 C CA . MET B 1 78 ? -18.328 -27.5 -12 1 91.31 78 MET B CA 1
ATOM 6005 C C . MET B 1 78 ? -17.859 -26.156 -11.438 1 91.31 78 MET B C 1
ATOM 6007 O O . MET B 1 78 ? -16.938 -25.531 -11.969 1 91.31 78 MET B O 1
ATOM 6011 N N . HIS B 1 79 ? -18.594 -25.719 -10.406 1 92.44 79 HIS B N 1
ATOM 6012 C CA . HIS B 1 79 ? -18.266 -24.438 -9.797 1 92.44 79 HIS B CA 1
ATOM 6013 C C . HIS B 1 79 ? -17.844 -24.625 -8.344 1 92.44 79 HIS B C 1
ATOM 6015 O O . HIS B 1 79 ? -18.531 -25.281 -7.566 1 92.44 79 HIS B O 1
ATOM 6021 N N . LEU B 1 80 ? -16.766 -24.062 -7.984 1 95.81 80 LEU B N 1
ATOM 6022 C CA . LEU B 1 80 ? -16.219 -24.172 -6.637 1 95.81 80 LEU B CA 1
ATOM 6023 C C . LEU B 1 80 ? -17.062 -23.391 -5.641 1 95.81 80 LEU B C 1
ATOM 6025 O O . LEU B 1 80 ? -17.406 -22.234 -5.871 1 95.81 80 LEU B O 1
ATOM 6029 N N . THR B 1 81 ? -17.391 -24.016 -4.559 1 94.12 81 THR B N 1
ATOM 6030 C CA . THR B 1 81 ? -18.234 -23.359 -3.555 1 94.12 81 THR B CA 1
ATOM 6031 C C . THR B 1 81 ? -17.438 -23.094 -2.283 1 94.12 81 THR B C 1
ATOM 6033 O O . THR B 1 81 ? -17.531 -22.016 -1.7 1 94.12 81 THR B O 1
ATOM 6036 N N . ARG B 1 82 ? -16.766 -24.078 -1.827 1 94.69 82 ARG B N 1
ATOM 6037 C CA . ARG B 1 82 ? -15.922 -23.922 -0.647 1 94.69 82 ARG B CA 1
ATOM 6038 C C . ARG B 1 82 ? -14.781 -24.938 -0.646 1 94.69 82 ARG B C 1
ATOM 6040 O O . ARG B 1 82 ? -14.805 -25.906 -1.414 1 94.69 82 ARG B O 1
ATOM 6047 N N . PHE B 1 83 ? -13.789 -24.719 0.19 1 96.94 83 PHE B N 1
ATOM 6048 C CA . PHE B 1 83 ? -12.672 -25.641 0.282 1 96.94 83 PHE B CA 1
ATOM 6049 C C . PHE B 1 83 ? -12.055 -25.609 1.675 1 96.94 83 PHE B C 1
ATOM 6051 O O . PHE B 1 83 ? -12.359 -24.719 2.4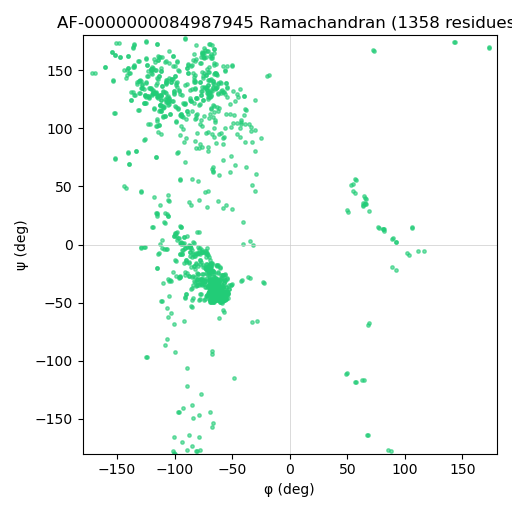73 1 96.94 83 PHE B O 1
ATOM 6058 N N . LEU B 1 84 ? -11.289 -26.688 1.9 1 95 84 LEU B N 1
ATOM 6059 C CA . LEU B 1 84 ? -10.641 -26.906 3.189 1 95 84 LEU B CA 1
ATOM 6060 C C . LEU B 1 84 ? -9.211 -27.406 3 1 95 84 LEU B C 1
ATOM 6062 O O . LEU B 1 84 ? -8.984 -28.359 2.254 1 95 84 LEU B O 1
ATOM 6066 N N . VAL B 1 85 ? -8.32 -26.688 3.59 1 95.88 85 VAL B N 1
ATOM 6067 C CA . VAL B 1 85 ? -6.922 -27.094 3.504 1 95.88 85 VAL B CA 1
ATOM 6068 C C . VAL B 1 85 ? -6.512 -27.812 4.793 1 95.88 85 VAL B C 1
ATOM 6070 O O . VAL B 1 85 ? -6.824 -27.344 5.891 1 95.88 85 VAL B O 1
ATOM 6073 N N . THR B 1 86 ? -5.863 -28.953 4.559 1 94.5 86 THR B N 1
ATOM 6074 C CA . THR B 1 86 ? -5.398 -29.719 5.707 1 94.5 86 THR B CA 1
ATOM 6075 C C . THR B 1 86 ? -3.951 -30.156 5.512 1 94.5 86 THR B C 1
ATOM 6077 O O . THR B 1 86 ? -3.547 -30.5 4.395 1 94.5 86 THR B O 1
ATOM 6080 N N . ASN B 1 87 ? -3.223 -30.094 6.496 1 91.75 87 ASN B N 1
ATOM 6081 C CA . ASN B 1 87 ? -1.877 -30.641 6.555 1 91.75 87 ASN B CA 1
ATOM 6082 C C . ASN B 1 87 ? -1.007 -30.141 5.41 1 91.75 87 ASN B C 1
ATOM 6084 O O . ASN B 1 87 ? -0.404 -30.922 4.684 1 91.75 87 ASN B O 1
ATOM 6088 N N . PHE B 1 88 ? -0.96 -28.906 5.23 1 91.75 88 PHE B N 1
ATOM 6089 C CA . PHE B 1 88 ? -0.162 -28.312 4.172 1 91.75 88 PHE B CA 1
ATOM 6090 C C . PHE B 1 88 ? 0.701 -27.172 4.715 1 91.75 88 PHE B C 1
ATOM 6092 O O . PHE B 1 88 ? 0.181 -26.156 5.172 1 91.75 88 PHE B O 1
ATOM 6099 N N . ARG B 1 89 ? 1.911 -27.312 4.676 1 84.69 89 ARG B N 1
ATOM 6100 C CA . ARG B 1 89 ? 2.869 -26.328 5.176 1 84.69 89 ARG B CA 1
ATOM 6101 C C . ARG B 1 89 ? 2.506 -25.875 6.586 1 84.69 89 ARG B C 1
ATOM 6103 O O . ARG B 1 89 ? 2.445 -26.688 7.508 1 84.69 89 ARG B O 1
ATOM 6110 N N . SER B 1 90 ? 2.074 -24.641 6.797 1 77.94 90 SER B N 1
ATOM 6111 C CA . SER B 1 90 ? 1.778 -24.109 8.125 1 77.94 90 SER B CA 1
ATOM 6112 C C . SER B 1 90 ? 0.318 -24.344 8.5 1 77.94 90 SER B C 1
ATOM 6114 O O . SER B 1 90 ? -0.091 -24.062 9.625 1 77.94 90 SER B O 1
ATOM 6116 N N . VAL B 1 91 ? -0.418 -24.891 7.621 1 86.94 91 VAL B N 1
ATOM 6117 C CA . VAL B 1 91 ? -1.851 -25.047 7.855 1 86.94 91 VAL B CA 1
ATOM 6118 C C . VAL B 1 91 ? -2.145 -26.453 8.367 1 86.94 91 VAL B C 1
ATOM 6120 O O . VAL B 1 91 ? -1.849 -27.438 7.695 1 86.94 91 VAL B O 1
ATOM 6123 N N . GLU B 1 92 ? -2.631 -26.562 9.508 1 87.69 92 GLU B N 1
ATOM 6124 C CA . GLU B 1 92 ? -3.1 -27.859 10.016 1 87.69 92 GLU B CA 1
ATOM 6125 C C . GLU B 1 92 ? -4.539 -28.125 9.594 1 87.69 92 GLU B C 1
ATOM 6127 O O . GLU B 1 92 ? -4.836 -29.172 9.023 1 87.69 92 GLU B O 1
ATOM 6132 N N . ASN B 1 93 ? -5.324 -27.281 9.844 1 91.31 93 ASN B N 1
ATOM 6133 C CA . ASN B 1 93 ? -6.73 -27.266 9.461 1 91.31 93 ASN B CA 1
ATOM 6134 C C . ASN B 1 93 ? -7.262 -25.844 9.328 1 91.31 93 ASN B C 1
ATOM 6136 O O . ASN B 1 93 ? -7.465 -25.156 10.328 1 91.31 93 ASN B O 1
ATOM 6140 N N . SER B 1 94 ? -7.582 -25.469 8.156 1 89.88 94 SER B N 1
ATOM 6141 C CA . SER B 1 94 ? -7.988 -24.094 7.902 1 89.88 94 SER B CA 1
ATOM 6142 C C . SER B 1 94 ? -9.453 -23.875 8.258 1 89.88 94 SER B C 1
ATOM 6144 O O . SER B 1 94 ? -9.898 -22.734 8.406 1 89.88 94 SER B O 1
ATOM 6146 N N . GLY B 1 95 ? -10.195 -24.953 8.391 1 88.44 95 GLY B N 1
ATOM 6147 C CA . GLY B 1 95 ? -11.641 -24.812 8.375 1 88.44 95 GLY B CA 1
ATOM 6148 C C . GLY B 1 95 ? -12.195 -24.516 6.992 1 88.44 95 GLY B C 1
ATOM 6149 O O . GLY B 1 95 ? -11.438 -24.234 6.062 1 88.44 95 GLY B O 1
ATOM 6150 N N . TRP B 1 96 ? -13.484 -24.641 6.852 1 90.69 96 TRP B N 1
ATOM 6151 C CA . TRP B 1 96 ? -14.117 -24.438 5.555 1 90.69 96 TRP B CA 1
ATOM 6152 C C . TRP B 1 96 ? -14.086 -22.969 5.156 1 90.69 96 TRP B C 1
ATOM 6154 O O . TRP B 1 96 ? -14.422 -22.094 5.957 1 90.69 96 TRP B O 1
ATOM 6164 N N . ILE B 1 97 ? -13.656 -22.688 4.008 1 92.62 97 ILE B N 1
ATOM 6165 C CA . ILE B 1 97 ? -13.609 -21.344 3.439 1 92.62 97 ILE B CA 1
ATOM 6166 C C . ILE B 1 97 ? -14.633 -21.234 2.316 1 92.62 97 ILE B C 1
ATOM 6168 O O . ILE B 1 97 ? -14.539 -21.922 1.301 1 92.62 97 ILE B O 1
ATOM 6172 N N . GLU B 1 98 ? -15.531 -20.375 2.49 1 91.44 98 GLU B N 1
ATOM 6173 C CA . GLU B 1 98 ? -16.531 -20.141 1.459 1 91.44 98 GLU B CA 1
ATOM 6174 C C . GLU B 1 98 ? -15.969 -19.297 0.321 1 91.44 98 GLU B C 1
ATOM 6176 O O . GLU B 1 98 ? -15.211 -18.359 0.558 1 91.44 98 GLU B O 1
ATOM 6181 N N . VAL B 1 99 ? -16.328 -19.656 -0.88 1 92.94 99 VAL B N 1
ATOM 6182 C CA . VAL B 1 99 ? -15.781 -18.984 -2.045 1 92.94 99 VAL B CA 1
ATOM 6183 C C . VAL B 1 99 ? -16.891 -18.234 -2.783 1 92.94 99 VAL B C 1
ATOM 6185 O O . VAL B 1 99 ? -17.922 -18.812 -3.109 1 92.94 99 VAL B O 1
ATOM 6188 N N . ASP B 1 100 ? -16.609 -16.953 -2.977 1 89.75 100 ASP B N 1
ATOM 6189 C CA . ASP B 1 100 ? -17.469 -16.125 -3.805 1 89.75 100 ASP B CA 1
ATOM 6190 C C . ASP B 1 100 ? -16.891 -15.953 -5.207 1 89.75 100 ASP B C 1
ATOM 6192 O O . ASP B 1 100 ? -15.922 -16.625 -5.57 1 89.75 100 ASP B O 1
ATOM 6196 N N . SER B 1 101 ? -17.625 -15.203 -6.027 1 88.94 101 SER B N 1
ATOM 6197 C CA . SER B 1 101 ? -17.062 -14.922 -7.344 1 88.94 101 SER B CA 1
ATOM 6198 C C . SER B 1 101 ? -15.688 -14.281 -7.234 1 88.94 101 SER B C 1
ATOM 6200 O O . SER B 1 101 ? -14.781 -14.609 -8 1 88.94 101 SER B O 1
ATOM 6202 N N . VAL B 1 102 ? -15.648 -13.375 -6.312 1 92.12 102 VAL B N 1
ATOM 6203 C CA . VAL B 1 102 ? -14.367 -12.781 -5.922 1 92.12 102 VAL B CA 1
ATOM 6204 C C . VAL B 1 102 ? -14.188 -12.906 -4.41 1 92.12 102 VAL B C 1
ATOM 6206 O O . VAL B 1 102 ? -15.047 -12.492 -3.637 1 92.12 102 VAL B O 1
ATOM 6209 N N . THR B 1 103 ? -13.133 -13.555 -4.027 1 93.56 103 THR B N 1
ATOM 6210 C CA . THR B 1 103 ? -12.852 -13.75 -2.609 1 93.56 103 THR B CA 1
ATOM 6211 C C . THR B 1 103 ? -11.477 -13.195 -2.248 1 93.56 103 THR B C 1
ATOM 6213 O O . THR B 1 103 ? -10.484 -13.523 -2.895 1 93.56 103 THR B O 1
ATOM 6216 N N . ALA B 1 104 ? -11.461 -12.383 -1.248 1 93.31 104 ALA B N 1
ATOM 6217 C CA . ALA B 1 104 ? -10.203 -11.797 -0.783 1 93.31 104 ALA B CA 1
ATOM 6218 C C . ALA B 1 104 ? -9.758 -12.438 0.528 1 93.31 104 ALA B C 1
ATOM 6220 O O . ALA B 1 104 ? -10.531 -12.531 1.479 1 93.31 104 ALA B O 1
ATOM 6221 N N . LEU B 1 105 ? -8.586 -12.984 0.546 1 93.69 105 LEU B N 1
ATOM 6222 C CA . LEU B 1 105 ? -7.949 -13.453 1.772 1 93.69 105 LEU B CA 1
ATOM 6223 C C . LEU B 1 105 ? -7.027 -12.391 2.355 1 93.69 105 LEU B C 1
ATOM 6225 O O . LEU B 1 105 ? -5.988 -12.078 1.774 1 93.69 105 LEU B O 1
ATOM 6229 N N . ILE B 1 106 ? -7.449 -11.883 3.523 1 90.06 106 ILE B N 1
ATOM 6230 C CA . ILE B 1 106 ? -6.723 -10.75 4.09 1 90.06 106 ILE B CA 1
ATOM 6231 C C . ILE B 1 106 ? -6.035 -11.18 5.387 1 90.06 106 ILE B C 1
ATOM 6233 O O . ILE B 1 106 ? -6.59 -11.961 6.16 1 90.06 106 ILE B O 1
ATOM 6237 N N . GLY B 1 107 ? -4.832 -10.586 5.605 1 82.31 107 GLY B N 1
ATOM 6238 C CA . GLY B 1 107 ? -4.059 -10.883 6.797 1 82.31 107 GLY B CA 1
ATOM 6239 C C . GLY B 1 107 ? -2.674 -10.266 6.785 1 82.31 107 GLY B C 1
ATOM 6240 O O . GLY B 1 107 ? -2.25 -9.703 5.77 1 82.31 107 GLY B O 1
ATOM 6241 N N . VAL B 1 108 ? -2.113 -10.359 7.914 1 75.94 108 VAL B N 1
ATOM 6242 C CA . VAL B 1 108 ? -0.759 -9.828 8.039 1 75.94 108 VAL B CA 1
ATOM 6243 C C . VAL B 1 108 ? 0.219 -10.719 7.273 1 75.94 108 VAL B C 1
ATOM 6245 O O . VAL B 1 108 ? -0.149 -11.805 6.809 1 75.94 108 VAL B O 1
ATOM 6248 N N . ASN B 1 109 ? 1.341 -10.18 7.105 1 64.81 109 ASN B N 1
ATOM 6249 C CA . ASN B 1 109 ? 2.371 -11 6.473 1 64.81 109 ASN B CA 1
ATOM 6250 C C . ASN B 1 109 ? 2.67 -12.258 7.285 1 64.81 109 ASN B C 1
ATOM 6252 O O . ASN B 1 109 ? 2.705 -12.211 8.516 1 64.81 109 ASN B O 1
ATOM 6256 N N . GLU B 1 110 ? 2.709 -13.406 6.656 1 66.56 110 GLU B N 1
ATOM 6257 C CA . GLU B 1 110 ? 3.045 -14.703 7.238 1 66.56 110 GLU B CA 1
ATOM 6258 C C . GLU B 1 110 ? 1.845 -15.312 7.965 1 66.56 110 GLU B C 1
ATOM 6260 O O . GLU B 1 110 ? 2.006 -16.188 8.812 1 66.56 110 GLU B O 1
ATOM 6265 N N . SER B 1 111 ? 0.756 -14.734 7.695 1 74.88 111 SER B N 1
ATOM 6266 C CA . SER B 1 111 ? -0.444 -15.305 8.297 1 74.88 111 SER B CA 1
ATOM 6267 C C . SER B 1 111 ? -0.817 -16.641 7.648 1 74.88 111 SER B C 1
ATOM 6269 O O . SER B 1 111 ? -1.615 -17.391 8.195 1 74.88 111 SER B O 1
ATOM 6271 N N . GLY B 1 112 ? -0.25 -16.922 6.445 1 81.69 112 GLY B N 1
ATOM 6272 C CA . GLY B 1 112 ? -0.534 -18.172 5.754 1 81.69 112 GLY B CA 1
ATOM 6273 C C . GLY B 1 112 ? -1.448 -18 4.559 1 81.69 112 GLY B C 1
ATOM 6274 O O . GLY B 1 112 ? -2.004 -18.969 4.043 1 81.69 112 GLY B O 1
ATOM 6275 N N . LYS B 1 113 ? -1.63 -16.75 4.086 1 88.44 113 LYS B N 1
ATOM 6276 C CA . LYS B 1 113 ? -2.486 -16.484 2.936 1 88.44 113 LYS B CA 1
ATOM 6277 C C . LYS B 1 113 ? -2.064 -17.312 1.727 1 88.44 113 LYS B C 1
ATOM 6279 O O . LYS B 1 113 ? -2.904 -17.922 1.07 1 88.44 113 LYS B O 1
ATOM 6284 N N . THR B 1 114 ? -0.753 -17.391 1.49 1 85.69 114 THR B N 1
ATOM 6285 C CA . THR B 1 114 ? -0.211 -18.141 0.364 1 85.69 114 THR B CA 1
ATOM 6286 C C . THR B 1 114 ? -0.464 -19.641 0.539 1 85.69 114 THR B C 1
ATOM 6288 O O . THR B 1 114 ? -0.76 -20.344 -0.43 1 85.69 114 THR B O 1
ATOM 6291 N N . ASN B 1 115 ? -0.379 -20.109 1.755 1 89.44 115 ASN B N 1
ATOM 6292 C CA . ASN B 1 115 ? -0.524 -21.531 2.064 1 89.44 115 ASN B CA 1
ATOM 6293 C C . ASN B 1 115 ? -1.974 -21.984 1.929 1 89.44 115 ASN B C 1
ATOM 6295 O O . ASN B 1 115 ? -2.26 -23.188 1.984 1 89.44 115 ASN B O 1
ATOM 6299 N N . LEU B 1 116 ? -2.82 -21.078 1.728 1 93.06 116 LEU B N 1
ATOM 6300 C CA . LEU B 1 116 ? -4.211 -21.422 1.46 1 93.06 116 LEU B CA 1
ATOM 6301 C C . LEU B 1 116 ? -4.48 -21.469 -0.04 1 93.06 116 LEU B C 1
ATOM 6303 O O . LEU B 1 116 ? -5.344 -22.219 -0.495 1 93.06 116 LEU B O 1
ATOM 6307 N N . LEU B 1 117 ? -3.729 -20.719 -0.803 1 93.5 117 LEU B N 1
ATOM 6308 C CA . LEU B 1 117 ? -3.945 -20.609 -2.242 1 93.5 117 LEU B CA 1
ATOM 6309 C C . LEU B 1 117 ? -3.229 -21.734 -2.982 1 93.5 117 LEU B C 1
ATOM 6311 O O . LEU B 1 117 ? -3.768 -22.297 -3.938 1 93.5 117 LEU B O 1
ATOM 6315 N N . VAL B 1 118 ? -2.098 -22.094 -2.555 1 91.38 118 VAL B N 1
ATOM 6316 C CA . VAL B 1 118 ? -1.239 -23.047 -3.268 1 91.38 118 VAL B CA 1
ATOM 6317 C C . VAL B 1 118 ? -1.898 -24.422 -3.307 1 91.38 118 VAL B C 1
ATOM 6319 O O . VAL B 1 118 ? -1.954 -25.062 -4.359 1 91.38 118 VAL B O 1
ATOM 6322 N N . PRO B 1 119 ? -2.42 -24.891 -2.156 1 95.25 119 PRO B N 1
ATOM 6323 C CA . PRO B 1 119 ? -3.094 -26.188 -2.23 1 95.25 119 PRO B CA 1
ATOM 6324 C C . PRO B 1 119 ? -4.266 -26.188 -3.211 1 95.25 119 PRO B C 1
ATOM 6326 O O . PRO B 1 119 ? -4.512 -27.203 -3.877 1 95.25 119 PRO B O 1
ATOM 6329 N N . LEU B 1 120 ? -4.98 -25.156 -3.24 1 95.88 120 LEU B N 1
ATOM 6330 C CA . LEU B 1 120 ? -6.082 -25.047 -4.188 1 95.88 120 LEU B CA 1
ATOM 6331 C C . LEU B 1 120 ? -5.574 -25.078 -5.625 1 95.88 120 LEU B C 1
ATOM 6333 O O . LEU B 1 120 ? -6.199 -25.703 -6.492 1 95.88 120 LEU B O 1
ATOM 6337 N N . TRP B 1 121 ? -4.508 -24.5 -5.863 1 93.5 121 TRP B N 1
ATOM 6338 C CA . TRP B 1 121 ? -3.852 -24.562 -7.168 1 93.5 121 TRP B CA 1
ATOM 6339 C C . TRP B 1 121 ? -3.471 -25.984 -7.523 1 93.5 121 TRP B C 1
ATOM 6341 O O . TRP B 1 121 ? -3.734 -26.453 -8.633 1 93.5 121 TRP B O 1
ATOM 6351 N N . LYS B 1 122 ? -2.957 -26.625 -6.59 1 94.69 122 LYS B N 1
ATOM 6352 C CA . LYS B 1 122 ? -2.408 -27.969 -6.836 1 94.69 122 LYS B CA 1
ATOM 6353 C C . LYS B 1 122 ? -3.514 -29.016 -6.91 1 94.69 122 LYS B C 1
ATOM 6355 O O . LYS B 1 122 ? -3.254 -30.172 -7.215 1 94.69 122 LYS B O 1
ATOM 6360 N N . LEU B 1 123 ? -4.707 -28.641 -6.605 1 96.19 123 LEU B N 1
ATOM 6361 C CA . LEU B 1 123 ? -5.832 -29.562 -6.77 1 96.19 123 LEU B CA 1
ATOM 6362 C C . LEU B 1 123 ? -5.984 -29.984 -8.227 1 96.19 123 LEU B C 1
ATOM 6364 O O . LEU B 1 123 ? -6.109 -31.172 -8.523 1 96.19 123 LEU B O 1
ATOM 6368 N N . ASN B 1 124 ? -5.996 -29.094 -9.094 1 93.56 124 ASN B N 1
ATOM 6369 C CA . ASN B 1 124 ? -6.047 -29.328 -10.531 1 93.56 124 ASN B CA 1
ATOM 6370 C C . ASN B 1 124 ? -5.375 -28.203 -11.312 1 93.56 124 ASN B C 1
ATOM 6372 O O . ASN B 1 124 ? -6.039 -27.484 -12.047 1 93.56 124 ASN B O 1
ATOM 6376 N N . PRO B 1 125 ? -4.09 -28.203 -11.266 1 91 125 PRO B N 1
ATOM 6377 C CA . PRO B 1 125 ? -3.348 -27.094 -11.875 1 91 125 PRO B CA 1
ATOM 6378 C C . PRO B 1 125 ? -3.447 -27.094 -13.398 1 91 125 PRO B C 1
ATOM 6380 O O . PRO B 1 125 ? -3.463 -28.156 -14.023 1 91 125 PRO B O 1
ATOM 6383 N N . ALA B 1 126 ? -3.551 -25.906 -13.938 1 83.62 126 ALA B N 1
ATOM 6384 C CA . ALA B 1 126 ? -3.459 -25.781 -15.391 1 83.62 126 ALA B CA 1
ATOM 6385 C C . ALA B 1 126 ? -2.051 -26.109 -15.883 1 83.62 126 ALA B C 1
ATOM 6387 O O . ALA B 1 126 ? -1.876 -26.891 -16.812 1 83.62 126 ALA B O 1
ATOM 6388 N N . VAL B 1 127 ? -1.062 -25.438 -15.148 1 76.44 127 VAL B N 1
ATOM 6389 C CA . VAL B 1 127 ? 0.343 -25.688 -15.453 1 76.44 127 VAL B CA 1
ATOM 6390 C C . VAL B 1 127 ? 1.158 -25.703 -14.164 1 76.44 127 VAL B C 1
ATOM 6392 O O . VAL B 1 127 ? 0.864 -24.969 -13.227 1 76.44 127 VAL B O 1
ATOM 6395 N N . GLY B 1 128 ? 2.197 -26.547 -13.992 1 73.06 128 GLY B N 1
ATOM 6396 C CA . GLY B 1 128 ? 3.273 -26.484 -13.016 1 73.06 128 GLY B CA 1
ATOM 6397 C C . GLY B 1 128 ? 2.805 -26.734 -11.594 1 73.06 128 GLY B C 1
ATOM 6398 O O . GLY B 1 128 ? 3.449 -26.297 -10.641 1 73.06 128 GLY B O 1
ATOM 6399 N N . GLY B 1 129 ? 1.89 -27.391 -11.312 1 79.94 129 GLY B N 1
ATOM 6400 C CA . GLY B 1 129 ? 1.337 -27.578 -9.977 1 79.94 129 GLY B CA 1
ATOM 6401 C C . GLY B 1 129 ? 1.664 -28.938 -9.375 1 79.94 129 GLY B C 1
ATOM 6402 O O . GLY B 1 129 ? 0.83 -29.531 -8.695 1 79.94 129 GLY B O 1
ATOM 6403 N N . GLU B 1 130 ? 2.951 -29.328 -9.578 1 85.44 130 GLU B N 1
ATOM 6404 C CA . GLU B 1 130 ? 3.352 -30.625 -9.023 1 85.44 130 GLU B CA 1
ATOM 6405 C C . GLU B 1 130 ? 3.564 -30.531 -7.512 1 85.44 130 GLU B C 1
ATOM 6407 O O . GLU B 1 130 ? 3.904 -29.469 -6.992 1 85.44 130 GLU B O 1
ATOM 6412 N N . ILE B 1 131 ? 3.289 -31.609 -6.891 1 89.56 131 ILE B N 1
ATOM 6413 C CA . ILE B 1 131 ? 3.471 -31.672 -5.441 1 89.56 131 ILE B CA 1
ATOM 6414 C C . ILE B 1 131 ? 4.949 -31.875 -5.113 1 89.56 131 ILE B C 1
ATOM 6416 O O . ILE B 1 131 ? 5.559 -32.844 -5.559 1 89.56 131 ILE B O 1
ATOM 6420 N N . VAL B 1 132 ? 5.488 -30.953 -4.398 1 83 132 VAL B N 1
ATOM 6421 C CA . VAL B 1 132 ? 6.891 -31.016 -3.994 1 83 132 VAL B CA 1
ATOM 6422 C C . VAL B 1 132 ? 6.984 -31.281 -2.494 1 83 132 VAL B C 1
ATOM 6424 O O . VAL B 1 132 ? 6.719 -30.391 -1.682 1 83 132 VAL B O 1
ATOM 6427 N N . PRO B 1 133 ? 7.434 -32.438 -2.131 1 85.44 133 PRO B N 1
ATOM 6428 C CA . PRO B 1 133 ? 7.445 -32.812 -0.719 1 85.44 133 PRO B CA 1
ATOM 6429 C C . PRO B 1 133 ? 8.227 -31.844 0.156 1 85.44 133 PRO B C 1
ATOM 6431 O O . PRO B 1 133 ? 7.746 -31.422 1.214 1 85.44 133 PRO B O 1
ATOM 6434 N N . ALA B 1 134 ? 9.328 -31.375 -0.273 1 72.5 134 ALA B N 1
ATOM 6435 C CA . ALA B 1 134 ? 10.195 -30.531 0.532 1 72.5 134 ALA B CA 1
ATOM 6436 C C . ALA B 1 134 ? 9.516 -29.203 0.863 1 72.5 134 ALA B C 1
ATOM 6438 O O . ALA B 1 134 ? 9.742 -28.625 1.934 1 72.5 134 ALA B O 1
ATOM 6439 N N . SER B 1 135 ? 8.68 -28.781 0.015 1 76.31 135 SER B N 1
ATOM 6440 C CA . SER B 1 135 ? 8.062 -27.484 0.201 1 76.31 135 SER B CA 1
ATOM 6441 C C . SER B 1 135 ? 6.621 -27.609 0.672 1 76.31 135 SER B C 1
ATOM 6443 O O . SER B 1 135 ? 6.148 -26.797 1.474 1 76.31 135 SER B O 1
ATOM 6445 N N . ASP B 1 136 ? 5.973 -28.625 0.278 1 86.44 136 ASP B N 1
ATOM 6446 C CA . ASP B 1 136 ? 4.523 -28.688 0.44 1 86.44 136 ASP B CA 1
ATOM 6447 C C . ASP B 1 136 ? 4.141 -29.438 1.716 1 86.44 136 ASP B C 1
ATOM 6449 O O . ASP B 1 136 ? 3.107 -29.141 2.326 1 86.44 136 ASP B O 1
ATOM 6453 N N . TYR B 1 137 ? 4.984 -30.328 2.115 1 89.31 137 TYR B N 1
ATOM 6454 C CA . TYR B 1 137 ? 4.656 -31.125 3.295 1 89.31 137 TYR B CA 1
ATOM 6455 C C . TYR B 1 137 ? 4.707 -30.281 4.559 1 89.31 137 TYR B C 1
ATOM 6457 O O . TYR B 1 137 ? 5.543 -29.375 4.672 1 89.31 137 TYR B O 1
ATOM 6465 N N . PRO B 1 138 ? 3.762 -30.547 5.457 1 86.69 138 PRO B N 1
ATOM 6466 C CA . PRO B 1 138 ? 3.887 -29.875 6.75 1 86.69 138 PRO B CA 1
ATOM 6467 C C . PRO B 1 138 ? 5.156 -30.266 7.504 1 86.69 138 PRO B C 1
ATOM 6469 O O . PRO B 1 138 ? 5.48 -31.453 7.59 1 86.69 138 PRO B O 1
ATOM 6472 N N . LYS B 1 139 ? 5.738 -29.359 8.07 1 73.12 139 LYS B N 1
ATOM 6473 C CA . LYS B 1 139 ? 7.023 -29.594 8.719 1 73.12 139 LYS B CA 1
ATOM 6474 C C . LYS B 1 139 ? 6.863 -30.5 9.945 1 73.12 139 LYS B C 1
ATOM 6476 O O . LYS B 1 139 ? 7.691 -31.375 10.188 1 73.12 139 LYS B O 1
ATOM 6481 N N . LYS B 1 140 ? 5.797 -30.281 10.672 1 75.81 140 LYS B N 1
ATOM 6482 C CA . LYS B 1 140 ? 5.559 -31.047 11.891 1 75.81 140 LYS B CA 1
ATOM 6483 C C . LYS B 1 140 ? 5.285 -32.5 11.562 1 75.81 140 LYS B C 1
ATOM 6485 O O . LYS B 1 140 ? 5.613 -33.406 12.359 1 75.81 140 LYS B O 1
ATOM 6490 N N . GLN B 1 141 ? 4.703 -32.781 10.414 1 85.06 141 GLN B N 1
ATOM 6491 C CA . GLN B 1 141 ? 4.324 -34.125 10.039 1 85.06 141 GLN B CA 1
ATOM 6492 C C . GLN B 1 141 ? 5.098 -34.594 8.805 1 85.06 141 GLN B C 1
ATOM 6494 O O . GLN B 1 141 ? 4.586 -35.375 8 1 85.06 141 GLN B O 1
ATOM 6499 N N . PHE B 1 142 ? 6.211 -34.062 8.656 1 86.06 142 PHE B N 1
ATOM 6500 C CA . PHE B 1 142 ? 6.973 -34.375 7.453 1 86.06 142 PHE B CA 1
ATOM 6501 C C . PHE B 1 142 ? 7.246 -35.875 7.352 1 86.06 142 PHE B C 1
ATOM 6503 O O . PHE B 1 142 ? 7.027 -36.469 6.305 1 86.06 142 PHE B O 1
ATOM 6510 N N . GLY B 1 143 ? 7.723 -36.469 8.336 1 85.88 143 GLY B N 1
ATOM 6511 C CA . GLY B 1 143 ? 8.047 -37.906 8.375 1 85.88 143 GLY B CA 1
ATOM 6512 C C . GLY B 1 143 ? 6.863 -38.781 8.062 1 85.88 143 GLY B C 1
ATOM 6513 O O . GLY B 1 143 ? 6.891 -39.562 7.098 1 85.88 143 GLY B O 1
ATOM 6514 N N . PRO B 1 144 ? 5.867 -38.625 8.82 1 90.38 144 PRO B N 1
ATOM 6515 C CA . PRO B 1 144 ? 4.676 -39.438 8.586 1 90.38 144 PRO B CA 1
ATOM 6516 C C . PRO B 1 144 ? 4.129 -39.281 7.168 1 90.38 144 PRO B C 1
ATOM 6518 O O . PRO B 1 144 ? 3.719 -40.281 6.555 1 90.38 144 PRO B O 1
ATOM 6521 N N . VAL B 1 145 ? 4.105 -38.156 6.617 1 91.25 145 VAL B N 1
ATOM 6522 C CA . VAL B 1 145 ? 3.57 -37.906 5.281 1 91.25 145 VAL B CA 1
ATOM 6523 C C . VAL B 1 145 ? 4.477 -38.562 4.238 1 91.25 145 VAL B C 1
ATOM 6525 O O . VAL B 1 145 ? 3.996 -39.125 3.246 1 91.25 145 VAL B O 1
ATOM 6528 N N . ARG B 1 146 ? 5.707 -38.469 4.5 1 91.06 146 ARG B N 1
ATOM 6529 C CA . ARG B 1 146 ? 6.664 -39.062 3.57 1 91.06 146 ARG B CA 1
ATOM 6530 C C . ARG B 1 146 ? 6.52 -40.562 3.531 1 91.06 146 ARG B C 1
ATOM 6532 O O . ARG B 1 146 ? 6.664 -41.188 2.473 1 91.06 146 ARG B O 1
ATOM 6539 N N . GLN B 1 147 ? 6.27 -41.125 4.625 1 90.12 147 GLN B N 1
ATOM 6540 C CA . GLN B 1 147 ? 6.152 -42.562 4.73 1 90.12 147 GLN B CA 1
ATOM 6541 C C . GLN B 1 147 ? 4.852 -43.062 4.098 1 90.12 147 GLN B C 1
ATOM 6543 O O . GLN B 1 147 ? 4.816 -44.125 3.504 1 90.12 147 GLN B O 1
ATOM 6548 N N . ALA B 1 148 ? 3.844 -42.281 4.258 1 93.12 148 ALA B N 1
ATOM 6549 C CA . ALA B 1 148 ? 2.547 -42.719 3.736 1 93.12 148 ALA B CA 1
ATOM 6550 C C . ALA B 1 148 ? 1.804 -41.562 3.094 1 93.12 148 ALA B C 1
ATOM 6552 O O . ALA B 1 148 ? 0.737 -41.156 3.566 1 93.12 148 ALA B O 1
ATOM 6553 N N . PRO B 1 149 ? 2.289 -41.094 1.985 1 91.75 149 PRO B N 1
ATOM 6554 C CA . PRO B 1 149 ? 1.658 -39.938 1.331 1 91.75 149 PRO B CA 1
ATOM 6555 C C . PRO B 1 149 ? 0.229 -40.219 0.878 1 91.75 149 PRO B C 1
ATOM 6557 O O . PRO B 1 149 ? -0.561 -39.281 0.685 1 91.75 149 PRO B O 1
ATOM 6560 N N . GLU B 1 150 ? -0.122 -41.531 0.761 1 91.88 150 GLU B N 1
ATOM 6561 C CA . GLU B 1 150 ? -1.454 -41.906 0.31 1 91.88 150 GLU B CA 1
ATOM 6562 C C . GLU B 1 150 ? -2.486 -41.75 1.422 1 91.88 150 GLU B C 1
ATOM 6564 O O . GLU B 1 150 ? -3.689 -41.688 1.157 1 91.88 150 GLU B O 1
ATOM 6569 N N . SER B 1 151 ? -2.059 -41.625 2.576 1 92.75 151 SER B N 1
ATOM 6570 C CA . SER B 1 151 ? -2.973 -41.531 3.709 1 92.75 151 SER B CA 1
ATOM 6571 C C . SER B 1 151 ? -3.256 -40.094 4.09 1 92.75 151 SER B C 1
ATOM 6573 O O . SER B 1 151 ? -4.141 -39.812 4.902 1 92.75 151 SER B O 1
ATOM 6575 N N . PHE B 1 152 ? -2.557 -39.156 3.516 1 94.56 152 PHE B N 1
ATOM 6576 C CA . PHE B 1 152 ? -2.713 -37.75 3.895 1 94.56 152 PHE B CA 1
ATOM 6577 C C . PHE B 1 152 ? -3.211 -36.938 2.717 1 94.56 152 PHE B C 1
ATOM 6579 O O . PHE B 1 152 ? -2.598 -36.938 1.647 1 94.56 152 PHE B O 1
ATOM 6586 N N . HIS B 1 153 ? -4.371 -36.375 2.857 1 95.56 153 HIS B N 1
ATOM 6587 C CA . HIS B 1 153 ? -4.844 -35.406 1.876 1 95.56 153 HIS B CA 1
ATOM 6588 C C . HIS B 1 153 ? -4.57 -34 2.334 1 95.56 153 HIS B C 1
ATOM 6590 O O . HIS B 1 153 ? -4.539 -33.719 3.535 1 95.56 153 HIS B O 1
ATOM 6596 N N . PHE B 1 154 ? -4.367 -33.062 1.406 1 96.25 154 PHE B N 1
ATOM 6597 C CA . PHE B 1 154 ? -3.98 -31.719 1.807 1 96.25 154 PHE B CA 1
ATOM 6598 C C . PHE B 1 154 ? -5.074 -30.719 1.453 1 96.25 154 PHE B C 1
ATOM 6600 O O . PHE B 1 154 ? -5.035 -29.562 1.894 1 96.25 154 PHE B O 1
ATOM 6607 N N . ILE B 1 155 ? -6.086 -31.203 0.7 1 97.44 155 ILE B N 1
ATOM 6608 C CA . ILE B 1 155 ? -7.156 -30.281 0.336 1 97.44 155 ILE B CA 1
ATOM 6609 C C . ILE B 1 155 ? -8.453 -31.062 0.107 1 97.44 155 ILE B C 1
ATOM 6611 O O . ILE B 1 155 ? -8.422 -32.188 -0.353 1 97.44 155 ILE B O 1
ATOM 6615 N N . THR B 1 156 ? -9.508 -30.5 0.514 1 97.25 156 THR B N 1
ATOM 6616 C CA . THR B 1 156 ? -10.867 -30.922 0.202 1 97.25 156 THR B CA 1
ATOM 6617 C C . THR B 1 156 ? -11.664 -29.75 -0.378 1 97.25 156 THR B C 1
ATOM 6619 O O . THR B 1 156 ? -11.766 -28.688 0.241 1 97.25 156 THR B O 1
ATOM 6622 N N . ALA B 1 157 ? -12.172 -29.891 -1.54 1 97.75 157 ALA B N 1
ATOM 6623 C CA . ALA B 1 157 ? -12.938 -28.828 -2.188 1 97.75 157 ALA B CA 1
ATOM 6624 C C . ALA B 1 157 ? -14.32 -29.328 -2.604 1 97.75 157 ALA B C 1
ATOM 6626 O O . ALA B 1 157 ? -14.469 -30.453 -3.062 1 97.75 157 ALA B O 1
ATOM 6627 N N . GLU B 1 158 ? -15.289 -28.547 -2.438 1 96.69 158 GLU B N 1
ATOM 6628 C CA . GLU B 1 158 ? -16.656 -28.859 -2.834 1 96.69 158 GLU B CA 1
ATOM 6629 C C . GLU B 1 158 ? -17.078 -28.062 -4.059 1 96.69 158 GLU B C 1
ATOM 6631 O O . GLU B 1 158 ? -16.781 -26.859 -4.16 1 96.69 158 GLU B O 1
ATOM 6636 N N . PHE B 1 159 ? -17.75 -28.719 -4.957 1 96.25 159 PHE B N 1
ATOM 6637 C CA . PHE B 1 159 ? -18.156 -28.109 -6.215 1 96.25 159 PHE B CA 1
ATOM 6638 C C . PHE B 1 159 ? -19.641 -28.328 -6.461 1 96.25 159 PHE B C 1
ATOM 6640 O O . PHE B 1 159 ? -20.172 -29.406 -6.176 1 96.25 159 PHE B O 1
ATOM 6647 N N . GLU B 1 160 ? -20.25 -27.328 -6.969 1 93.81 160 GLU B N 1
ATOM 6648 C CA . GLU B 1 160 ? -21.578 -27.531 -7.543 1 93.81 160 GLU B CA 1
ATOM 6649 C C . GLU B 1 160 ? -21.5 -28.234 -8.891 1 93.81 160 GLU B C 1
ATOM 6651 O O . GLU B 1 160 ? -20.844 -27.75 -9.812 1 93.81 160 GLU B O 1
ATOM 6656 N N . ALA B 1 161 ? -22.141 -29.312 -9.07 1 91.75 161 ALA B N 1
ATOM 6657 C CA . ALA B 1 161 ? -21.969 -30.188 -10.211 1 91.75 161 ALA B CA 1
ATOM 6658 C C . ALA B 1 161 ? -22.812 -29.719 -11.398 1 91.75 161 ALA B C 1
ATOM 6660 O O . ALA B 1 161 ? -22.453 -29.969 -12.555 1 91.75 161 ALA B O 1
ATOM 6661 N N . GLY B 1 162 ? -23.828 -29.078 -11.203 1 85.44 162 GLY B N 1
ATOM 6662 C CA . GLY B 1 162 ? -24.688 -28.688 -12.305 1 85.44 162 GLY B CA 1
ATOM 6663 C C . GLY B 1 162 ? -25.172 -29.859 -13.125 1 85.44 162 GLY B C 1
ATOM 6664 O O . GLY B 1 162 ? -25.75 -30.812 -12.586 1 85.44 162 GLY B O 1
ATOM 6665 N N . GLU B 1 163 ? -24.797 -29.859 -14.43 1 85.69 163 GLU B N 1
ATOM 6666 C CA . GLU B 1 163 ? -25.25 -30.891 -15.359 1 85.69 163 GLU B CA 1
ATOM 6667 C C . GLU B 1 163 ? -24.516 -32.219 -15.133 1 85.69 163 GLU B C 1
ATOM 6669 O O . GLU B 1 163 ? -25.031 -33.281 -15.422 1 85.69 163 GLU B O 1
ATOM 6674 N N . LEU B 1 164 ? -23.406 -32.125 -14.625 1 89.31 164 LEU B N 1
ATOM 6675 C CA . LEU B 1 164 ? -22.641 -33.312 -14.328 1 89.31 164 LEU B CA 1
ATOM 6676 C C . LEU B 1 164 ? -23.359 -34.188 -13.297 1 89.31 164 LEU B C 1
ATOM 6678 O O . LEU B 1 164 ? -23.312 -35.406 -13.359 1 89.31 164 LEU B O 1
ATOM 6682 N N . GLY B 1 165 ? -23.984 -33.531 -12.391 1 89 165 GLY B N 1
ATOM 6683 C CA . GLY B 1 165 ? -24.734 -34.25 -11.375 1 89 165 GLY B CA 1
ATOM 6684 C C . GLY B 1 165 ? -25.766 -35.219 -11.953 1 89 165 GLY B C 1
ATOM 6685 O O . GLY B 1 165 ? -25.922 -36.344 -11.477 1 89 165 GLY B O 1
ATOM 6686 N N . GLU B 1 166 ? -26.344 -34.812 -12.992 1 86.12 166 GLU B N 1
ATOM 6687 C CA . GLU B 1 166 ? -27.344 -35.625 -13.648 1 86.12 166 GLU B CA 1
ATOM 6688 C C . GLU B 1 166 ? -26.719 -36.844 -14.297 1 86.12 166 GLU B C 1
ATOM 6690 O O . GLU B 1 166 ? -27.297 -37.938 -14.281 1 86.12 166 GLU B O 1
ATOM 6695 N N . GLU B 1 167 ? -25.625 -36.656 -14.812 1 86.44 167 GLU B N 1
ATOM 6696 C CA . GLU B 1 167 ? -24.922 -37.781 -15.445 1 86.44 167 GLU B CA 1
ATOM 6697 C C . GLU B 1 167 ? -24.5 -38.812 -14.414 1 86.44 167 GLU B C 1
ATOM 6699 O O . GLU B 1 167 ? -24.562 -40 -14.672 1 86.44 167 GLU B O 1
ATOM 6704 N N . LEU B 1 168 ? -24.156 -38.344 -13.312 1 88.69 168 LEU B N 1
ATOM 6705 C CA . LEU B 1 168 ? -23.641 -39.219 -12.281 1 88.69 168 LEU B CA 1
ATOM 6706 C C . LEU B 1 168 ? -24.766 -39.938 -11.539 1 88.69 168 LEU B C 1
ATOM 6708 O O . LEU B 1 168 ? -24.578 -41 -10.953 1 88.69 168 LEU B O 1
ATOM 6712 N N . CYS B 1 169 ? -25.891 -39.344 -11.562 1 87.38 169 CYS B N 1
ATOM 6713 C CA . CYS B 1 169 ? -27.047 -39.938 -10.93 1 87.38 169 CYS B CA 1
ATOM 6714 C C . CYS B 1 169 ? -27.281 -41.375 -11.438 1 87.38 169 CYS B C 1
ATOM 6716 O O . CYS B 1 169 ? -27.547 -42.281 -10.648 1 87.38 169 CYS B O 1
ATOM 6718 N N . GLY B 1 170 ? -27.203 -41.531 -12.719 1 80.31 170 GLY B N 1
ATOM 6719 C CA . GLY B 1 170 ? -27.453 -42.812 -13.328 1 80.31 170 GLY B CA 1
ATOM 6720 C C . GLY B 1 170 ? -26.375 -43.844 -13.016 1 80.31 170 GLY B C 1
ATOM 6721 O O . GLY B 1 170 ? -26.688 -45 -12.727 1 80.31 170 GLY B O 1
ATOM 6722 N N . LYS B 1 171 ? -25.203 -43.375 -12.898 1 82.19 171 LYS B N 1
ATOM 6723 C CA . LYS B 1 171 ? -24.078 -44.281 -12.711 1 82.19 171 LYS B CA 1
ATOM 6724 C C . LYS B 1 171 ? -24 -44.781 -11.266 1 82.19 171 LYS B C 1
ATOM 6726 O O . LYS B 1 171 ? -23.656 -45.938 -11.016 1 82.19 171 LYS B O 1
ATOM 6731 N N . LEU B 1 172 ? -24.391 -43.969 -10.305 1 84.94 172 LEU B N 1
ATOM 6732 C CA . LEU B 1 172 ? -24.188 -44.281 -8.898 1 84.94 172 LEU B CA 1
ATOM 6733 C C . LEU B 1 172 ? -25.516 -44.531 -8.203 1 84.94 172 LEU B C 1
ATOM 6735 O O . LEU B 1 172 ? -25.547 -44.875 -7.02 1 84.94 172 LEU B O 1
ATOM 6739 N N . GLU B 1 173 ? -26.609 -44.469 -8.859 1 81.31 173 GLU B N 1
ATOM 6740 C CA . GLU B 1 173 ? -27.953 -44.688 -8.312 1 81.31 173 GLU B CA 1
ATOM 6741 C C . GLU B 1 173 ? -28.219 -43.719 -7.141 1 81.31 173 GLU B C 1
ATOM 6743 O O . GLU B 1 173 ? -28.625 -44.188 -6.062 1 81.31 173 GLU B O 1
ATOM 6748 N N . ILE B 1 174 ? -27.875 -42.469 -7.297 1 87.19 174 ILE B N 1
ATOM 6749 C CA . ILE B 1 174 ? -28.125 -41.438 -6.301 1 87.19 174 ILE B CA 1
ATOM 6750 C C . ILE B 1 174 ? -29.062 -40.375 -6.883 1 87.19 174 ILE B C 1
ATOM 6752 O O . ILE B 1 174 ? -29.219 -40.281 -8.102 1 87.19 174 ILE B O 1
ATOM 6756 N N . SER B 1 175 ? -29.703 -39.625 -6.012 1 88.88 175 SER B N 1
ATOM 6757 C CA . SER B 1 175 ? -30.641 -38.594 -6.434 1 88.88 175 SER B CA 1
ATOM 6758 C C . SER B 1 175 ? -29.906 -37.375 -6.988 1 88.88 175 SER B C 1
ATOM 6760 O O . SER B 1 175 ? -28.703 -37.188 -6.742 1 88.88 175 SER B O 1
ATOM 6762 N N . SER B 1 176 ? -30.625 -36.625 -7.723 1 87.62 176 SER B N 1
ATOM 6763 C CA . SER B 1 176 ? -30.078 -35.406 -8.312 1 87.62 176 SER B CA 1
ATOM 6764 C C . SER B 1 176 ? -29.641 -34.406 -7.23 1 87.62 176 SER B C 1
ATOM 6766 O O . SER B 1 176 ? -28.656 -33.688 -7.391 1 87.62 176 SER B O 1
ATOM 6768 N N . GLU B 1 177 ? -30.328 -34.375 -6.188 1 88.19 177 GLU B N 1
ATOM 6769 C CA . GLU B 1 177 ? -29.984 -33.469 -5.078 1 88.19 177 GLU B CA 1
ATOM 6770 C C . GLU B 1 177 ? -28.703 -33.906 -4.395 1 88.19 177 GLU B C 1
ATOM 6772 O O . GLU B 1 177 ? -27.875 -33.062 -4.008 1 88.19 177 GLU B O 1
ATOM 6777 N N . GLU B 1 178 ? -28.578 -35.156 -4.336 1 88.75 178 GLU B N 1
ATOM 6778 C CA . GLU B 1 178 ? -27.375 -35.688 -3.693 1 88.75 178 GLU B CA 1
ATOM 6779 C C . GLU B 1 178 ? -26.156 -35.5 -4.578 1 88.75 178 GLU B C 1
ATOM 6781 O O . GLU B 1 178 ? -25.031 -35.344 -4.074 1 88.75 178 GLU B O 1
ATOM 6786 N N . ALA B 1 179 ? -26.375 -35.531 -5.828 1 90.38 179 ALA B N 1
ATOM 6787 C CA . ALA B 1 179 ? -25.266 -35.438 -6.773 1 90.38 179 ALA B CA 1
ATOM 6788 C C . ALA B 1 179 ? -24.938 -33.969 -7.098 1 90.38 179 ALA B C 1
ATOM 6790 O O . ALA B 1 179 ? -23.953 -33.688 -7.777 1 90.38 179 ALA B O 1
ATOM 6791 N N . SER B 1 180 ? -25.703 -33.031 -6.527 1 91.12 180 SER B N 1
ATOM 6792 C CA . SER B 1 180 ? -25.547 -31.641 -6.871 1 91.12 180 SER B CA 1
ATOM 6793 C C . SER B 1 180 ? -24.266 -31.062 -6.285 1 91.12 180 SER B C 1
ATOM 6795 O O . SER B 1 180 ? -23.75 -30.062 -6.777 1 91.12 180 SER B O 1
ATOM 6797 N N . LEU B 1 181 ? -23.828 -31.688 -5.242 1 93.94 181 LEU B N 1
ATOM 6798 C CA . LEU B 1 181 ? -22.609 -31.25 -4.59 1 93.94 181 LEU B CA 1
ATOM 6799 C C . LEU B 1 181 ? -21.578 -32.375 -4.535 1 93.94 181 LEU B C 1
ATOM 6801 O O . LEU B 1 181 ? -21.891 -33.469 -4.09 1 93.94 181 LEU B O 1
ATOM 6805 N N . ILE B 1 182 ? -20.453 -32.094 -5.004 1 94.94 182 ILE B N 1
ATOM 6806 C CA . ILE B 1 182 ? -19.391 -33.094 -5.047 1 94.94 182 ILE B CA 1
ATOM 6807 C C . ILE B 1 182 ? -18.172 -32.594 -4.273 1 94.94 182 ILE B C 1
ATOM 6809 O O . ILE B 1 182 ? -17.797 -31.438 -4.402 1 94.94 182 ILE B O 1
ATOM 6813 N N . ALA B 1 183 ? -17.641 -33.438 -3.492 1 96.31 183 ALA B N 1
ATOM 6814 C CA . ALA B 1 183 ? -16.406 -33.094 -2.768 1 96.31 183 ALA B CA 1
ATOM 6815 C C . ALA B 1 183 ? -15.219 -33.875 -3.346 1 96.31 183 ALA B C 1
ATOM 6817 O O . ALA B 1 183 ? -15.305 -35.062 -3.58 1 96.31 183 ALA B O 1
ATOM 6818 N N . VAL B 1 184 ? -14.219 -33.188 -3.604 1 97 184 VAL B N 1
ATOM 6819 C CA . VAL B 1 184 ? -13.016 -33.781 -4.176 1 97 184 VAL B CA 1
ATOM 6820 C C . VAL B 1 184 ? -11.836 -33.594 -3.221 1 97 184 VAL B C 1
ATOM 6822 O O . VAL B 1 184 ? -11.586 -32.469 -2.748 1 97 184 VAL B O 1
ATOM 6825 N N . LYS B 1 185 ? -11.125 -34.625 -2.949 1 96.75 185 LYS B N 1
ATOM 6826 C CA . LYS B 1 185 ? -9.914 -34.594 -2.137 1 96.75 185 LYS B CA 1
ATOM 6827 C C . LYS B 1 185 ? -8.688 -34.969 -2.969 1 96.75 185 LYS B C 1
ATOM 6829 O O . LYS B 1 185 ? -8.773 -35.812 -3.867 1 96.75 185 LYS B O 1
ATOM 6834 N N . ARG B 1 186 ? -7.66 -34.312 -2.65 1 97.06 186 ARG B N 1
ATOM 6835 C CA . ARG B 1 186 ? -6.391 -34.688 -3.271 1 97.06 186 ARG B CA 1
ATOM 6836 C C . ARG B 1 186 ? -5.363 -35.094 -2.221 1 97.06 186 ARG B C 1
ATOM 6838 O O . ARG B 1 186 ? -5.238 -34.438 -1.181 1 97.06 186 ARG B O 1
ATOM 6845 N N . TYR B 1 187 ? -4.703 -36.188 -2.52 1 96 187 TYR B N 1
ATOM 6846 C CA . TYR B 1 187 ? -3.715 -36.75 -1.6 1 96 187 TYR B CA 1
ATOM 6847 C C . TYR B 1 187 ? -2.299 -36.406 -2.051 1 96 187 TYR B C 1
ATOM 6849 O O . TYR B 1 187 ? -2.082 -36.031 -3.205 1 96 187 TYR B O 1
ATOM 6857 N N . PHE B 1 188 ? -1.311 -36.531 -1.119 1 95.06 188 PHE B N 1
ATOM 6858 C CA . PHE B 1 188 ? 0.066 -36.125 -1.398 1 95.06 188 PHE B CA 1
ATOM 6859 C C . PHE B 1 188 ? 0.698 -37.062 -2.418 1 95.06 188 PHE B C 1
ATOM 6861 O O . PHE B 1 188 ? 1.701 -36.719 -3.047 1 95.06 188 PHE B O 1
ATOM 6868 N N . ASN B 1 189 ? 0.122 -38.25 -2.645 1 92.06 189 ASN B N 1
ATOM 6869 C CA . ASN B 1 189 ? 0.646 -39.156 -3.66 1 92.06 189 ASN B CA 1
ATOM 6870 C C . ASN B 1 189 ? 0.089 -38.844 -5.043 1 92.06 189 ASN B C 1
ATOM 6872 O O . ASN B 1 189 ? 0.451 -39.469 -6.027 1 92.06 189 ASN B O 1
ATOM 6876 N N . GLY B 1 190 ? -0.826 -37.844 -5.07 1 91.94 190 GLY B N 1
ATOM 6877 C CA . GLY B 1 190 ? -1.38 -37.438 -6.352 1 91.94 190 GLY B CA 1
ATOM 6878 C C . GLY B 1 190 ? -2.773 -38 -6.602 1 91.94 190 GLY B C 1
ATOM 6879 O O . GLY B 1 190 ? -3.465 -37.562 -7.52 1 91.94 190 GLY B O 1
ATOM 6880 N N . ASP B 1 191 ? -3.211 -38.875 -5.727 1 93 191 ASP B N 1
ATOM 6881 C CA . ASP B 1 191 ? -4.516 -39.5 -5.91 1 93 191 ASP B CA 1
ATOM 6882 C C . ASP B 1 191 ? -5.645 -38.562 -5.504 1 93 191 ASP B C 1
ATOM 6884 O O . ASP B 1 191 ? -5.426 -37.594 -4.742 1 93 191 ASP B O 1
ATOM 6888 N N . TYR B 1 192 ? -6.781 -38.906 -6.129 1 95.88 192 TYR B N 1
ATOM 6889 C CA . TYR B 1 192 ? -7.996 -38.156 -5.816 1 95.88 192 TYR B CA 1
ATOM 6890 C C . TYR B 1 192 ? -9.031 -39.062 -5.156 1 95.88 192 TYR B C 1
ATOM 6892 O O . TYR B 1 192 ? -9.031 -40.281 -5.367 1 95.88 192 TYR B O 1
ATOM 6900 N N . SER B 1 193 ? -9.82 -38.5 -4.348 1 94.62 193 SER B N 1
ATOM 6901 C CA . SER B 1 193 ? -11.008 -39.156 -3.83 1 94.62 193 SER B CA 1
ATOM 6902 C C . SER B 1 193 ? -12.242 -38.281 -3.963 1 94.62 193 SER B C 1
ATOM 6904 O O . SER B 1 193 ? -12.141 -37.031 -3.844 1 94.62 193 SER B O 1
ATOM 6906 N N . ILE B 1 194 ? -13.297 -38.938 -4.297 1 94.56 194 ILE B N 1
ATOM 6907 C CA . ILE B 1 194 ? -14.547 -38.219 -4.52 1 94.56 194 ILE B CA 1
ATOM 6908 C C . ILE B 1 194 ? -15.586 -38.656 -3.494 1 94.56 194 ILE B C 1
ATOM 6910 O O . ILE B 1 194 ? -15.672 -39.844 -3.152 1 94.56 194 ILE B O 1
ATOM 6914 N N . SER B 1 195 ? -16.281 -37.719 -2.992 1 94.19 195 SER B N 1
ATOM 6915 C CA . SER B 1 195 ? -17.406 -38 -2.102 1 94.19 195 SER B CA 1
ATOM 6916 C C . SER B 1 195 ? -18.578 -37.062 -2.369 1 94.19 195 SER B C 1
ATOM 6918 O O . SER B 1 195 ? -18.453 -36.062 -3.088 1 94.19 195 SER B O 1
ATOM 6920 N N . PHE B 1 196 ? -19.703 -37.5 -1.881 1 92.69 196 PHE B N 1
ATOM 6921 C CA . PHE B 1 196 ? -20.938 -36.719 -2.008 1 92.69 196 PHE B CA 1
ATOM 6922 C C . PHE B 1 196 ? -21.453 -36.281 -0.639 1 92.69 196 PHE B C 1
ATOM 6924 O O . PHE B 1 196 ? -22.094 -37.062 0.061 1 92.69 196 PHE B O 1
ATOM 6931 N N . PRO B 1 197 ? -21.203 -35 -0.294 1 91.5 197 PRO B N 1
ATOM 6932 C CA . PRO B 1 197 ? -21.516 -34.5 1.047 1 91.5 197 PRO B CA 1
ATOM 6933 C C . PRO B 1 197 ? -22.984 -34.688 1.408 1 91.5 197 PRO B C 1
ATOM 6935 O O . PRO B 1 197 ? -23.328 -34.812 2.586 1 91.5 197 PRO B O 1
ATOM 6938 N N . ARG B 1 198 ? -23.828 -34.656 0.475 1 89.75 198 ARG B N 1
ATOM 6939 C CA . ARG B 1 198 ? -25.266 -34.781 0.733 1 89.75 198 ARG B CA 1
ATOM 6940 C C . ARG B 1 198 ? -25.672 -36.219 0.856 1 89.75 198 ARG B C 1
ATOM 6942 O O . ARG B 1 198 ? -26.828 -36.531 1.162 1 89.75 198 ARG B O 1
ATOM 6949 N N . ARG B 1 199 ? -24.781 -37.188 0.559 1 86 199 ARG B N 1
ATOM 6950 C CA . ARG B 1 199 ? -24.969 -38.625 0.745 1 86 199 ARG B CA 1
ATOM 6951 C C . ARG B 1 199 ? -23.734 -39.25 1.409 1 86 199 ARG B C 1
ATOM 6953 O O . ARG B 1 199 ? -22.969 -39.938 0.761 1 86 199 ARG B O 1
ATOM 6960 N N . GLU B 1 200 ? -23.641 -39.125 2.645 1 81.69 200 GLU B N 1
ATOM 6961 C CA . GLU B 1 200 ? -22.438 -39.5 3.391 1 81.69 200 GLU B CA 1
ATOM 6962 C C . GLU B 1 200 ? -22.25 -41.031 3.379 1 81.69 200 GLU B C 1
ATOM 6964 O O . GLU B 1 200 ? -21.125 -41.531 3.465 1 81.69 200 GLU B O 1
ATOM 6969 N N . GLU B 1 201 ? -23.297 -41.781 3.162 1 75.94 201 GLU B N 1
ATOM 6970 C CA . GLU B 1 201 ? -23.266 -43.219 3.25 1 75.94 201 GLU B CA 1
ATOM 6971 C C . GLU B 1 201 ? -22.453 -43.812 2.102 1 75.94 201 GLU B C 1
ATOM 6973 O O . GLU B 1 201 ? -21.953 -44.938 2.205 1 75.94 201 GLU B O 1
ATOM 6978 N N . LEU B 1 202 ? -22.375 -43.094 1.003 1 79.81 202 LEU B N 1
ATOM 6979 C CA . LEU B 1 202 ? -21.656 -43.594 -0.156 1 79.81 202 LEU B CA 1
ATOM 6980 C C . LEU B 1 202 ? -20.156 -43.656 0.12 1 79.81 202 LEU B C 1
ATOM 6982 O O . LEU B 1 202 ? -19.406 -44.344 -0.565 1 79.81 202 LEU B O 1
ATOM 6986 N N . GLY B 1 203 ? -19.703 -42.906 1.153 1 83.94 203 GLY B N 1
ATOM 6987 C CA . GLY B 1 203 ? -18.297 -42.906 1.483 1 83.94 203 GLY B CA 1
ATOM 6988 C C . GLY B 1 203 ? -17.438 -42.25 0.414 1 83.94 203 GLY B C 1
ATOM 6989 O O . GLY B 1 203 ? -17.938 -41.562 -0.459 1 83.94 203 GLY B O 1
ATOM 6990 N N . GLU B 1 204 ? -16.172 -42.5 0.472 1 90.88 204 GLU B N 1
ATOM 6991 C CA . GLU B 1 204 ? -15.195 -41.938 -0.479 1 90.88 204 GLU B CA 1
ATOM 6992 C C . GLU B 1 204 ? -14.93 -42.938 -1.616 1 90.88 204 GLU B C 1
ATOM 6994 O O . GLU B 1 204 ? -14.797 -44.125 -1.385 1 90.88 204 GLU B O 1
ATOM 6999 N N . ILE B 1 205 ? -15.023 -42.469 -2.803 1 90.19 205 ILE B N 1
ATOM 7000 C CA . ILE B 1 205 ? -14.75 -43.25 -4 1 90.19 205 ILE B CA 1
ATOM 7001 C C . ILE B 1 205 ? -13.344 -42.969 -4.508 1 90.19 205 ILE B C 1
ATOM 7003 O O . ILE B 1 205 ? -13.023 -41.812 -4.812 1 90.19 205 ILE B O 1
ATOM 7007 N N . ARG B 1 206 ? -12.555 -43.938 -4.543 1 90.69 206 ARG B N 1
ATOM 7008 C CA . ARG B 1 206 ? -11.195 -43.812 -5.062 1 90.69 206 ARG B CA 1
ATOM 7009 C C . ARG B 1 206 ? -11.008 -44.625 -6.328 1 90.69 206 ARG B C 1
ATOM 7011 O O . ARG B 1 206 ? -11.805 -45.531 -6.605 1 90.69 206 ARG B O 1
ATOM 7018 N N . ARG B 1 207 ? -10.062 -44.25 -7.035 1 83.88 207 ARG B N 1
ATOM 7019 C CA . ARG B 1 207 ? -9.797 -44.969 -8.273 1 83.88 207 ARG B CA 1
ATOM 7020 C C . ARG B 1 207 ? -9.555 -46.438 -8.016 1 83.88 207 ARG B C 1
ATOM 7022 O O . ARG B 1 207 ? -9.891 -47.281 -8.844 1 83.88 207 ARG B O 1
ATOM 7029 N N . SER B 1 208 ? -8.969 -46.75 -6.891 1 78.56 208 SER B N 1
ATOM 7030 C CA . SER B 1 208 ? -8.547 -48.094 -6.566 1 78.56 208 SER B CA 1
ATOM 7031 C C . SER B 1 208 ? -9.742 -48.969 -6.172 1 78.56 208 SER B C 1
ATOM 7033 O O . SER B 1 208 ? -9.609 -50.188 -6.047 1 78.56 208 SER B O 1
ATOM 7035 N N . SER B 1 209 ? -10.875 -48.406 -6.066 1 76.62 209 SER B N 1
ATOM 7036 C CA . SER B 1 209 ? -12.031 -49.156 -5.562 1 76.62 209 SER B CA 1
ATOM 7037 C C . SER B 1 209 ? -12.672 -50 -6.656 1 76.62 209 SER B C 1
ATOM 7039 O O . SER B 1 209 ? -13.609 -50.75 -6.398 1 76.62 209 SER B O 1
ATOM 7041 N N . GLY B 1 210 ? -12.242 -49.875 -7.926 1 79.62 210 GLY B N 1
ATOM 7042 C CA . GLY B 1 210 ? -12.797 -50.656 -9.016 1 79.62 210 GLY B CA 1
ATOM 7043 C C . GLY B 1 210 ? -12.906 -49.875 -10.312 1 79.62 210 GLY B C 1
ATOM 7044 O O . GLY B 1 210 ? -12.609 -48.688 -10.359 1 79.62 210 GLY B O 1
ATOM 7045 N N . GLU B 1 211 ? -13.289 -50.594 -11.312 1 80.06 211 GLU B N 1
ATOM 7046 C CA . GLU B 1 211 ? -13.375 -50.031 -12.648 1 80.06 211 GLU B CA 1
ATOM 7047 C C . GLU B 1 211 ? -14.438 -48.938 -12.711 1 80.06 211 GLU B C 1
ATOM 7049 O O . GLU B 1 211 ? -14.211 -47.875 -13.312 1 80.06 211 GLU B O 1
ATOM 7054 N N . GLU B 1 212 ? -15.578 -49.219 -12.133 1 79 212 GLU B N 1
ATOM 7055 C CA . GLU B 1 212 ? -16.641 -48.219 -12.125 1 79 212 GLU B CA 1
ATOM 7056 C C . GLU B 1 212 ? -16.234 -46.969 -11.352 1 79 212 GLU B C 1
ATOM 7058 O O . GLU B 1 212 ? -16.547 -45.875 -11.758 1 79 212 GLU B O 1
ATOM 7063 N N . ALA B 1 213 ? -15.578 -47.219 -10.32 1 85.44 213 ALA B N 1
ATOM 7064 C CA . ALA B 1 213 ? -15.094 -46.125 -9.492 1 85.44 213 ALA B CA 1
ATOM 7065 C C . ALA B 1 213 ? -14.086 -45.281 -10.258 1 85.44 213 ALA B C 1
ATOM 7067 O O . ALA B 1 213 ? -14.086 -44.031 -10.141 1 85.44 213 ALA B O 1
ATOM 7068 N N . GLU B 1 214 ? -13.344 -45.938 -11.023 1 86.94 214 GLU B N 1
ATOM 7069 C CA . GLU B 1 214 ? -12.352 -45.25 -11.828 1 86.94 214 GLU B CA 1
ATOM 7070 C C . GLU B 1 214 ? -13.016 -44.312 -12.844 1 86.94 214 GLU B C 1
ATOM 7072 O O . GLU B 1 214 ? -12.555 -43.188 -13.062 1 86.94 214 GLU B O 1
ATOM 7077 N N . ASP B 1 215 ? -14.023 -44.812 -13.359 1 87.5 215 ASP B N 1
ATOM 7078 C CA . ASP B 1 215 ? -14.742 -44.031 -14.352 1 87.5 215 ASP B CA 1
ATOM 7079 C C . ASP B 1 215 ? -15.367 -42.781 -13.719 1 87.5 215 ASP B C 1
ATOM 7081 O O . ASP B 1 215 ? -15.391 -41.719 -14.328 1 87.5 215 ASP B O 1
ATOM 7085 N N . VAL B 1 216 ? -15.914 -42.938 -12.57 1 88.44 216 VAL B N 1
ATOM 7086 C CA . VAL B 1 216 ? -16.547 -41.812 -11.867 1 88.44 216 VAL B CA 1
ATOM 7087 C C . VAL B 1 216 ? -15.492 -40.781 -11.508 1 88.44 216 VAL B C 1
ATOM 7089 O O . VAL B 1 216 ? -15.688 -39.594 -11.742 1 88.44 216 VAL B O 1
ATOM 7092 N N . VAL B 1 217 ? -14.406 -41.25 -10.953 1 91.81 217 VAL B N 1
ATOM 7093 C CA . VAL B 1 217 ? -13.336 -40.344 -10.539 1 91.81 217 VAL B CA 1
ATOM 7094 C C . VAL B 1 217 ? -12.797 -39.594 -11.75 1 91.81 217 VAL B C 1
ATOM 7096 O O . VAL B 1 217 ? -12.617 -38.375 -11.703 1 91.81 217 VAL B O 1
ATOM 7099 N N . ASP B 1 218 ? -12.617 -40.25 -12.82 1 90.5 218 ASP B N 1
ATOM 7100 C CA . ASP B 1 218 ? -12.07 -39.625 -14.023 1 90.5 218 ASP B CA 1
ATOM 7101 C C . ASP B 1 218 ? -13.031 -38.594 -14.602 1 90.5 218 ASP B C 1
ATOM 7103 O O . ASP B 1 218 ? -12.617 -37.531 -15.07 1 90.5 218 ASP B O 1
ATOM 7107 N N . THR B 1 219 ? -14.258 -38.969 -14.594 1 89.69 219 THR B N 1
ATOM 7108 C CA . THR B 1 219 ? -15.266 -38.062 -15.109 1 89.69 219 THR B CA 1
ATOM 7109 C C . THR B 1 219 ? -15.297 -36.75 -14.289 1 89.69 219 THR B C 1
ATOM 7111 O O . THR B 1 219 ? -15.391 -35.656 -14.852 1 89.69 219 THR B O 1
ATOM 7114 N N . VAL B 1 220 ? -15.25 -36.906 -13.008 1 92.88 220 VAL B N 1
ATOM 7115 C CA . VAL B 1 220 ? -15.297 -35.75 -12.117 1 92.88 220 VAL B CA 1
ATOM 7116 C C . VAL B 1 220 ? -14.039 -34.906 -12.297 1 92.88 220 VAL B C 1
ATOM 7118 O O . VAL B 1 220 ? -14.117 -33.656 -12.391 1 92.88 220 VAL B O 1
ATOM 7121 N N . ILE B 1 221 ? -12.922 -35.531 -12.344 1 92.25 221 ILE B N 1
ATOM 7122 C CA . ILE B 1 221 ? -11.656 -34.812 -12.453 1 92.25 221 ILE B CA 1
ATOM 7123 C C . ILE B 1 221 ? -11.609 -34.062 -13.781 1 92.25 221 ILE B C 1
ATOM 7125 O O . ILE B 1 221 ? -11.102 -32.938 -13.836 1 92.25 221 ILE B O 1
ATOM 7129 N N . HIS B 1 222 ? -12.141 -34.656 -14.734 1 88.94 222 HIS B N 1
ATOM 7130 C CA . HIS B 1 222 ? -12.156 -34 -16.047 1 88.94 222 HIS B CA 1
ATOM 7131 C C . HIS B 1 222 ? -13.078 -32.812 -16.062 1 88.94 222 HIS B C 1
ATOM 7133 O O . HIS B 1 222 ? -12.914 -31.891 -16.875 1 88.94 222 HIS B O 1
ATOM 7139 N N . SER B 1 223 ? -14.023 -32.781 -15.188 1 91.44 223 SER B N 1
ATOM 7140 C CA . SER B 1 223 ? -14.992 -31.703 -15.141 1 91.44 223 SER B CA 1
ATOM 7141 C C . SER B 1 223 ? -14.555 -30.609 -14.164 1 91.44 223 SER B C 1
ATOM 7143 O O . SER B 1 223 ? -15.195 -29.562 -14.07 1 91.44 223 SER B O 1
ATOM 7145 N N . LEU B 1 224 ? -13.484 -30.844 -13.477 1 93.06 224 LEU B N 1
ATOM 7146 C CA . LEU B 1 224 ? -12.961 -29.844 -12.562 1 93.06 224 LEU B CA 1
ATOM 7147 C C . LEU B 1 224 ? -12.461 -28.625 -13.32 1 93.06 224 LEU B C 1
ATOM 7149 O O . LEU B 1 224 ? -11.867 -28.75 -14.398 1 93.06 224 LEU B O 1
ATOM 7153 N N . PRO B 1 225 ? -12.719 -27.469 -12.766 1 91.81 225 PRO B N 1
ATOM 7154 C CA . PRO B 1 225 ? -12.078 -26.297 -13.367 1 91.81 225 PRO B CA 1
ATOM 7155 C C . PRO B 1 225 ? -10.555 -26.312 -13.227 1 91.81 225 PRO B C 1
ATOM 7157 O O . PRO B 1 225 ? -10.023 -26.969 -12.328 1 91.81 225 PRO B O 1
ATOM 7160 N N . LYS B 1 226 ? -9.977 -25.641 -14.133 1 90.44 226 LYS B N 1
ATOM 7161 C CA . LYS B 1 226 ? -8.531 -25.469 -14.023 1 90.44 226 LYS B CA 1
ATOM 7162 C C . LYS B 1 226 ? -8.18 -24.328 -13.07 1 90.44 226 LYS B C 1
ATOM 7164 O O . LYS B 1 226 ? -8.875 -23.312 -13.031 1 90.44 226 LYS B O 1
ATOM 7169 N N . PHE B 1 227 ? -7.164 -24.594 -12.336 1 92.81 227 PHE B N 1
ATOM 7170 C CA . PHE B 1 227 ? -6.703 -23.578 -11.398 1 92.81 227 PHE B CA 1
ATOM 7171 C C . PHE B 1 227 ? -5.434 -22.906 -11.914 1 92.81 227 PHE B C 1
ATOM 7173 O O . PHE B 1 227 ? -4.441 -23.578 -12.203 1 92.81 227 PHE B O 1
ATOM 7180 N N . VAL B 1 228 ? -5.523 -21.578 -12.039 1 88.88 228 VAL B N 1
ATOM 7181 C CA . VAL B 1 228 ? -4.391 -20.766 -12.492 1 88.88 228 VAL B CA 1
ATOM 7182 C C . VAL B 1 228 ? -3.828 -19.969 -11.32 1 88.88 228 VAL B C 1
ATOM 7184 O O . VAL B 1 228 ? -4.566 -19.266 -10.633 1 88.88 228 VAL B O 1
ATOM 7187 N N . TYR B 1 229 ? -2.557 -20.125 -11.078 1 89.12 229 TYR B N 1
ATOM 7188 C CA . TYR B 1 229 ? -1.9 -19.469 -9.961 1 89.12 229 TYR B CA 1
ATOM 7189 C C . TYR B 1 229 ? -0.918 -18.406 -10.453 1 89.12 229 TYR B C 1
ATOM 7191 O O . TYR B 1 229 ? -0.087 -18.688 -11.32 1 89.12 229 TYR B O 1
ATOM 7199 N N . TYR B 1 230 ? -1.023 -17.188 -9.93 1 86.75 230 TYR B N 1
ATOM 7200 C CA . TYR B 1 230 ? -0.103 -16.094 -10.266 1 86.75 230 TYR B CA 1
ATOM 7201 C C . TYR B 1 230 ? 0.338 -15.352 -9.016 1 86.75 230 TYR B C 1
ATOM 7203 O O . TYR B 1 230 ? -0.494 -14.945 -8.195 1 86.75 230 TYR B O 1
ATOM 7211 N N . SER B 1 231 ? 1.644 -15.227 -8.922 1 83.06 231 SER B N 1
ATOM 7212 C CA . SER B 1 231 ? 2.213 -14.477 -7.809 1 83.06 231 SER B CA 1
ATOM 7213 C C . SER B 1 231 ? 2.867 -13.188 -8.289 1 83.06 231 SER B C 1
ATOM 7215 O O . SER B 1 231 ? 3.432 -13.141 -9.391 1 83.06 231 SER B O 1
ATOM 7217 N N . GLU B 1 232 ? 2.852 -12.156 -7.453 1 74.5 232 GLU B N 1
ATOM 7218 C CA . GLU B 1 232 ? 3.482 -10.875 -7.742 1 74.5 232 GLU B CA 1
ATOM 7219 C C . GLU B 1 232 ? 4.965 -11.047 -8.07 1 74.5 232 GLU B C 1
ATOM 7221 O O . GLU B 1 232 ? 5.531 -10.273 -8.844 1 74.5 232 GLU B O 1
ATOM 7226 N N . PHE B 1 233 ? 5.531 -12.016 -7.602 1 62.88 233 PHE B N 1
ATOM 7227 C CA . PHE B 1 233 ? 6.961 -12.242 -7.785 1 62.88 233 PHE B CA 1
ATOM 7228 C C . PHE B 1 233 ? 7.25 -12.742 -9.195 1 62.88 233 PHE B C 1
ATOM 7230 O O . PHE B 1 233 ? 8.406 -12.766 -9.625 1 62.88 233 PHE B O 1
ATOM 7237 N N . GLY B 1 234 ? 6.195 -12.977 -9.844 1 68.62 234 GLY B N 1
ATOM 7238 C CA . GLY B 1 234 ? 6.355 -13.438 -11.211 1 68.62 234 GLY B CA 1
ATOM 7239 C C . GLY B 1 234 ? 6.359 -12.312 -12.227 1 68.62 234 GLY B C 1
ATOM 7240 O O . GLY B 1 234 ? 6.477 -12.555 -13.43 1 68.62 234 GLY B O 1
ATOM 7241 N N . ASN B 1 235 ? 6.348 -11.141 -11.664 1 73.06 235 ASN B N 1
ATOM 7242 C CA . ASN B 1 235 ? 6.34 -10.008 -12.594 1 73.06 235 ASN B CA 1
ATOM 7243 C C . ASN B 1 235 ? 7.613 -9.969 -13.43 1 73.06 235 ASN B C 1
ATOM 7245 O O . ASN B 1 235 ? 8.703 -10.211 -12.922 1 73.06 235 ASN B O 1
ATOM 7249 N N . LEU B 1 236 ? 7.391 -9.75 -14.664 1 71.56 236 LEU B N 1
ATOM 7250 C CA . LEU B 1 236 ? 8.5 -9.727 -15.609 1 71.56 236 LEU B CA 1
ATOM 7251 C C . LEU B 1 236 ? 9.359 -8.484 -15.414 1 71.56 236 LEU B C 1
ATOM 7253 O O . LEU B 1 236 ? 8.844 -7.398 -15.156 1 71.56 236 LEU B O 1
ATOM 7257 N N . ASP B 1 237 ? 10.609 -8.828 -15.477 1 66.38 237 ASP B N 1
ATOM 7258 C CA . ASP B 1 237 ? 11.562 -7.723 -15.531 1 66.38 237 ASP B CA 1
ATOM 7259 C C . ASP B 1 237 ? 11.75 -7.234 -16.969 1 66.38 237 ASP B C 1
ATOM 7261 O O . ASP B 1 237 ? 11.414 -7.941 -17.922 1 66.38 237 ASP B O 1
ATOM 7265 N N . SER B 1 238 ? 12.117 -6.023 -17.062 1 61.06 238 SER B N 1
ATOM 7266 C CA . SER B 1 238 ? 12.367 -5.516 -18.406 1 61.06 238 SER B CA 1
ATOM 7267 C C . SER B 1 238 ? 13.586 -6.176 -19.031 1 61.06 238 SER B C 1
ATOM 7269 O O . SER B 1 238 ? 13.664 -6.316 -20.25 1 61.06 238 SER B O 1
ATOM 7271 N N . GLU B 1 239 ? 14.555 -6.41 -18.281 1 65.19 239 GLU B N 1
ATOM 7272 C CA . GLU B 1 239 ? 15.773 -7.023 -18.797 1 65.19 239 GLU B CA 1
ATOM 7273 C C . GLU B 1 239 ? 15.961 -8.43 -18.25 1 65.19 239 GLU B C 1
ATOM 7275 O O . GLU B 1 239 ? 16.125 -8.617 -17.047 1 65.19 239 GLU B O 1
ATOM 7280 N N . ILE B 1 240 ? 15.883 -9.305 -19.188 1 76.5 240 ILE B N 1
ATOM 7281 C CA . ILE B 1 240 ? 15.969 -10.719 -18.844 1 76.5 240 ILE B CA 1
ATOM 7282 C C . ILE B 1 240 ? 17.281 -11.297 -19.359 1 76.5 240 ILE B C 1
ATOM 7284 O O . ILE B 1 240 ? 17.594 -11.195 -20.547 1 76.5 240 ILE B O 1
ATOM 7288 N N . TYR B 1 241 ? 18.094 -11.75 -18.484 1 77.31 241 TYR B N 1
ATOM 7289 C CA . TYR B 1 241 ? 19.328 -12.422 -18.859 1 77.31 241 TYR B CA 1
ATOM 7290 C C . TYR B 1 241 ? 19.078 -13.875 -19.234 1 77.31 241 TYR B C 1
ATOM 7292 O O . TYR B 1 241 ? 18.828 -14.711 -18.359 1 77.31 241 TYR B O 1
ATOM 7300 N N . LEU B 1 242 ? 19.25 -14.227 -20.469 1 80.25 242 LEU B N 1
ATOM 7301 C CA . LEU B 1 242 ? 18.781 -15.477 -21.047 1 80.25 242 LEU B CA 1
ATOM 7302 C C . LEU B 1 242 ? 19.531 -16.672 -20.438 1 80.25 242 LEU B C 1
ATOM 7304 O O . LEU B 1 242 ? 18.922 -17.688 -20.141 1 80.25 242 LEU B O 1
ATOM 7308 N N . PRO B 1 243 ? 20.812 -16.516 -20.219 1 77.25 243 PRO B N 1
ATOM 7309 C CA . PRO B 1 243 ? 21.5 -17.672 -19.656 1 77.25 243 PRO B CA 1
ATOM 7310 C C . PRO B 1 243 ? 20.953 -18.078 -18.281 1 77.25 243 PRO B C 1
ATOM 7312 O O . PRO B 1 243 ? 20.844 -19.281 -18 1 77.25 243 PRO B O 1
ATOM 7315 N N . HIS B 1 244 ? 20.656 -17.156 -17.5 1 78.31 244 HIS B N 1
ATOM 7316 C CA . HIS B 1 244 ? 20.062 -17.469 -16.203 1 78.31 244 HIS B CA 1
ATOM 7317 C C . HIS B 1 244 ? 18.703 -18.109 -16.359 1 78.31 244 HIS B C 1
ATOM 7319 O O . HIS B 1 244 ? 18.328 -19 -15.578 1 78.31 244 HIS B O 1
ATOM 7325 N N . VAL B 1 245 ? 18.016 -17.641 -17.328 1 82.25 245 VAL B N 1
ATOM 7326 C CA . VAL B 1 245 ? 16.688 -18.188 -17.562 1 82.25 245 VAL B CA 1
ATOM 7327 C C . VAL B 1 245 ? 16.797 -19.656 -17.953 1 82.25 245 VAL B C 1
ATOM 7329 O O . VAL B 1 245 ? 16.047 -20.5 -17.438 1 82.25 245 VAL B O 1
ATOM 7332 N N . VAL B 1 246 ? 17.719 -19.938 -18.875 1 81.31 246 VAL B N 1
ATOM 7333 C CA . VAL B 1 246 ? 17.906 -21.297 -19.344 1 81.31 246 VAL B CA 1
ATOM 7334 C C . VAL B 1 246 ? 18.297 -22.203 -18.188 1 81.31 246 VAL B C 1
ATOM 7336 O O . VAL B 1 246 ? 17.781 -23.312 -18.047 1 81.31 246 VAL B O 1
ATOM 7339 N N . GLN B 1 247 ? 19.141 -21.656 -17.375 1 80.19 247 GLN B N 1
ATOM 7340 C CA . GLN B 1 247 ? 19.609 -22.422 -16.219 1 80.19 247 GLN B CA 1
ATOM 7341 C C . GLN B 1 247 ? 18.469 -22.656 -15.219 1 80.19 247 GLN B C 1
ATOM 7343 O O . GLN B 1 247 ? 18.297 -23.766 -14.719 1 80.19 247 GLN B O 1
ATOM 7348 N N . ASN B 1 248 ? 17.75 -21.656 -14.961 1 80.12 248 ASN B N 1
ATOM 7349 C CA . ASN B 1 248 ? 16.703 -21.719 -13.953 1 80.12 248 ASN B CA 1
ATOM 7350 C C . ASN B 1 248 ? 15.547 -22.609 -14.406 1 80.12 248 ASN B C 1
ATOM 7352 O O . ASN B 1 248 ? 14.883 -23.25 -13.578 1 80.12 248 ASN B O 1
ATOM 7356 N N . LEU B 1 249 ? 15.328 -22.625 -15.656 1 80.44 249 LEU B N 1
ATOM 7357 C CA . LEU B 1 249 ? 14.234 -23.453 -16.172 1 80.44 249 LEU B CA 1
ATOM 7358 C C . LEU B 1 249 ? 14.555 -24.938 -16.031 1 80.44 249 LEU B C 1
ATOM 7360 O O . LEU B 1 249 ? 13.641 -25.766 -16.016 1 80.44 249 LEU B O 1
ATOM 7364 N N . GLN B 1 250 ? 15.797 -25.172 -15.883 1 77.75 250 GLN B N 1
ATOM 7365 C CA . GLN B 1 250 ? 16.203 -26.578 -15.773 1 77.75 250 GLN B CA 1
ATOM 7366 C C . GLN B 1 250 ? 16.406 -26.969 -14.312 1 77.75 250 GLN B C 1
ATOM 7368 O O . GLN B 1 250 ? 16.453 -28.156 -13.992 1 77.75 250 GLN B O 1
ATOM 7373 N N . ARG B 1 251 ? 16.469 -26.016 -13.508 1 75.75 251 ARG B N 1
ATOM 7374 C CA . ARG B 1 251 ? 16.75 -26.25 -12.094 1 75.75 251 ARG B CA 1
ATOM 7375 C C . ARG B 1 251 ? 15.477 -26.641 -11.352 1 75.75 251 ARG B C 1
ATOM 7377 O O . ARG B 1 251 ? 14.383 -26.188 -11.688 1 75.75 251 ARG B O 1
ATOM 7384 N N . THR B 1 252 ? 15.594 -27.5 -10.375 1 66.88 252 THR B N 1
ATOM 7385 C CA . THR B 1 252 ? 14.453 -27.938 -9.57 1 66.88 252 THR B CA 1
ATOM 7386 C C . THR B 1 252 ? 14.562 -27.391 -8.148 1 66.88 252 THR B C 1
ATOM 7388 O O . THR B 1 252 ? 13.688 -27.641 -7.316 1 66.88 252 THR B O 1
ATOM 7391 N N . ASP B 1 253 ? 15.617 -26.719 -7.859 1 66.88 253 ASP B N 1
ATOM 7392 C CA . ASP B 1 253 ? 15.844 -26.25 -6.496 1 66.88 253 ASP B CA 1
ATOM 7393 C C . ASP B 1 253 ? 15.609 -24.75 -6.391 1 66.88 253 ASP B C 1
ATOM 7395 O O . ASP B 1 253 ? 16.328 -24.047 -5.664 1 66.88 253 ASP B O 1
ATOM 7399 N N . LEU B 1 254 ? 14.609 -24.344 -7.113 1 69.19 254 LEU B N 1
ATOM 7400 C CA . LEU B 1 254 ? 14.367 -22.891 -7.09 1 69.19 254 LEU B CA 1
ATOM 7401 C C . LEU B 1 254 ? 13.555 -22.5 -5.867 1 69.19 254 LEU B C 1
ATOM 7403 O O . LEU B 1 254 ? 12.656 -23.234 -5.449 1 69.19 254 LEU B O 1
ATOM 7407 N N . GLY B 1 255 ? 13.922 -21.406 -5.301 1 66.56 255 GLY B N 1
ATOM 7408 C CA . GLY B 1 255 ? 13.07 -20.828 -4.277 1 66.56 255 GLY B CA 1
ATOM 7409 C C . GLY B 1 255 ? 11.734 -20.344 -4.816 1 66.56 255 GLY B C 1
ATOM 7410 O O . GLY B 1 255 ? 11.539 -20.281 -6.031 1 66.56 255 GLY B O 1
ATOM 7411 N N . PRO B 1 256 ? 10.789 -20.016 -3.947 1 66.44 256 PRO B N 1
ATOM 7412 C CA . PRO B 1 256 ? 9.438 -19.641 -4.375 1 66.44 256 PRO B CA 1
ATOM 7413 C C . PRO B 1 256 ? 9.438 -18.422 -5.289 1 66.44 256 PRO B C 1
ATOM 7415 O O . PRO B 1 256 ? 8.688 -18.375 -6.266 1 66.44 256 PRO B O 1
ATOM 7418 N N . ARG B 1 257 ? 10.227 -17.484 -5.008 1 70.94 257 ARG B N 1
ATOM 7419 C CA . ARG B 1 257 ? 10.242 -16.281 -5.816 1 70.94 257 ARG B CA 1
ATOM 7420 C C . ARG B 1 257 ? 10.82 -16.547 -7.203 1 70.94 257 ARG B C 1
ATOM 7422 O O . ARG B 1 257 ? 10.258 -16.125 -8.211 1 70.94 257 ARG B O 1
ATOM 7429 N N . GLU B 1 258 ? 11.883 -17.203 -7.184 1 72.31 258 GLU B N 1
ATOM 7430 C CA . GLU B 1 258 ? 12.523 -17.531 -8.453 1 72.31 258 GLU B CA 1
ATOM 7431 C C . GLU B 1 258 ? 11.664 -18.469 -9.289 1 72.31 258 GLU B C 1
ATOM 7433 O O . GLU B 1 258 ? 11.656 -18.375 -10.523 1 72.31 258 GLU B O 1
ATOM 7438 N N . ALA B 1 259 ? 11 -19.281 -8.562 1 72.88 259 ALA B N 1
ATOM 7439 C CA . ALA B 1 259 ? 10.117 -20.203 -9.266 1 72.88 259 ALA B CA 1
ATOM 7440 C C . ALA B 1 259 ? 8.984 -19.453 -9.961 1 72.88 259 ALA B C 1
ATOM 7442 O O . ALA B 1 259 ? 8.617 -19.781 -11.094 1 72.88 259 ALA B O 1
ATOM 7443 N N . ALA B 1 260 ? 8.492 -18.5 -9.25 1 74 260 ALA B N 1
ATOM 7444 C CA . ALA B 1 260 ? 7.418 -17.703 -9.828 1 74 260 ALA B CA 1
ATOM 7445 C C . ALA B 1 260 ? 7.898 -16.953 -11.062 1 74 260 ALA B C 1
ATOM 7447 O O . ALA B 1 260 ? 7.203 -16.906 -12.086 1 74 260 ALA B O 1
ATOM 7448 N N . LYS B 1 261 ? 9.039 -16.422 -10.953 1 76.81 261 LYS B N 1
ATOM 7449 C CA . LYS B 1 261 ? 9.609 -15.703 -12.086 1 76.81 261 LYS B CA 1
ATOM 7450 C C . LYS B 1 261 ? 9.867 -16.641 -13.266 1 76.81 261 LYS B C 1
ATOM 7452 O O . LYS B 1 261 ? 9.586 -16.297 -14.414 1 76.81 261 LYS B O 1
ATOM 7457 N N . SER B 1 262 ? 10.398 -17.766 -12.977 1 77.69 262 SER B N 1
ATOM 7458 C CA . SER B 1 262 ? 10.688 -18.75 -14.016 1 77.69 262 SER B CA 1
ATOM 7459 C C . SER B 1 262 ? 9.406 -19.188 -14.727 1 77.69 262 SER B C 1
ATOM 7461 O O . SER B 1 262 ? 9.422 -19.438 -15.938 1 77.69 262 SER B O 1
ATOM 7463 N N . ARG B 1 263 ? 8.422 -19.281 -13.977 1 76.88 263 ARG B N 1
ATOM 7464 C CA . ARG B 1 263 ? 7.145 -19.672 -14.562 1 76.88 263 ARG B CA 1
ATOM 7465 C C . ARG B 1 263 ? 6.652 -18.625 -15.562 1 76.88 263 ARG B C 1
ATOM 7467 O O . ARG B 1 263 ? 6.199 -18.969 -16.656 1 76.88 263 ARG B O 1
ATOM 7474 N N . THR B 1 264 ? 6.699 -17.438 -15.133 1 79.19 264 THR B N 1
ATOM 7475 C CA . THR B 1 264 ? 6.254 -16.359 -16.016 1 79.19 264 THR B CA 1
ATOM 7476 C C . THR B 1 264 ? 7.109 -16.297 -17.266 1 79.19 264 THR B C 1
ATOM 7478 O O . THR B 1 264 ? 6.59 -16.078 -18.375 1 79.19 264 THR B O 1
ATOM 7481 N N . LEU B 1 265 ? 8.352 -16.469 -17.062 1 81.25 265 LEU B N 1
ATOM 7482 C CA . LEU B 1 265 ? 9.258 -16.453 -18.203 1 81.25 265 LEU B CA 1
ATOM 7483 C C . LEU B 1 265 ? 8.977 -17.625 -19.141 1 81.25 265 LEU B C 1
ATOM 7485 O O . LEU B 1 265 ? 9.016 -17.469 -20.375 1 81.25 265 LEU B O 1
ATOM 7489 N N . ARG B 1 266 ? 8.703 -18.719 -18.547 1 78.88 266 ARG B N 1
ATOM 7490 C CA . ARG B 1 266 ? 8.344 -19.875 -19.344 1 78.88 266 ARG B CA 1
ATOM 7491 C C . ARG B 1 266 ? 7.113 -19.594 -20.203 1 78.88 266 ARG B C 1
ATOM 7493 O O . ARG B 1 266 ? 7.062 -19.969 -21.375 1 78.88 266 ARG B O 1
ATOM 7500 N N . VAL B 1 267 ? 6.156 -18.984 -19.609 1 79.81 267 VAL B N 1
ATOM 7501 C CA . VAL B 1 267 ? 4.914 -18.656 -20.297 1 79.81 267 VAL B CA 1
ATOM 7502 C C . VAL B 1 267 ? 5.191 -17.641 -21.406 1 79.81 267 VAL B C 1
ATOM 7504 O O . VAL B 1 267 ? 4.637 -17.75 -22.5 1 79.81 267 VAL B O 1
ATOM 7507 N N . LEU B 1 268 ? 6.004 -16.672 -21.094 1 80.31 268 LEU B N 1
ATOM 7508 C CA . LEU B 1 268 ? 6.371 -15.656 -22.078 1 80.31 268 LEU B CA 1
ATOM 7509 C C . LEU B 1 268 ? 6.992 -16.312 -23.312 1 80.31 268 LEU B C 1
ATOM 7511 O O . LEU B 1 268 ? 6.582 -16.031 -24.438 1 80.31 268 LEU B O 1
ATOM 7515 N N . PHE B 1 269 ? 7.883 -17.188 -23.094 1 83.5 269 PHE B N 1
ATOM 7516 C CA . PHE B 1 269 ? 8.609 -17.781 -24.219 1 83.5 269 PHE B CA 1
ATOM 7517 C C . PHE B 1 269 ? 7.746 -18.812 -24.938 1 83.5 269 PHE B C 1
ATOM 7519 O O . PHE B 1 269 ? 7.895 -19.016 -26.141 1 83.5 269 PHE B O 1
ATOM 7526 N N . LYS B 1 270 ? 6.906 -19.391 -24.141 1 78.31 270 LYS B N 1
ATOM 7527 C CA . LYS B 1 270 ? 5.926 -20.25 -24.812 1 78.31 270 LYS B CA 1
ATOM 7528 C C . LYS B 1 270 ? 5.016 -19.438 -25.719 1 78.31 270 LYS B C 1
ATOM 7530 O O . LYS B 1 270 ? 4.668 -19.875 -26.812 1 78.31 270 LYS B O 1
ATOM 7535 N N . PHE B 1 271 ? 4.656 -18.375 -25.25 1 75.69 271 PHE B N 1
ATOM 7536 C CA . PHE B 1 271 ? 3.83 -17.469 -26.047 1 75.69 271 PHE B CA 1
ATOM 7537 C C . PHE B 1 271 ? 4.566 -17.031 -27.312 1 75.69 271 PHE B C 1
ATOM 7539 O O . PHE B 1 271 ? 3.969 -16.953 -28.391 1 75.69 271 PHE B O 1
ATOM 7546 N N . VAL B 1 272 ? 5.844 -16.688 -27.109 1 74.5 272 VAL B N 1
ATOM 7547 C CA . VAL B 1 272 ? 6.676 -16.25 -28.234 1 74.5 272 VAL B CA 1
ATOM 7548 C C . VAL B 1 272 ? 6.93 -17.406 -29.188 1 74.5 272 VAL B C 1
ATOM 7550 O O . VAL B 1 272 ? 7.211 -17.203 -30.359 1 74.5 272 VAL B O 1
ATOM 7553 N N . GLY B 1 273 ? 6.785 -18.578 -28.656 1 74.06 273 GLY B N 1
ATOM 7554 C CA . GLY B 1 273 ? 7.004 -19.781 -29.453 1 74.06 273 GLY B CA 1
ATOM 7555 C C . GLY B 1 273 ? 8.469 -20.156 -29.594 1 74.06 273 GLY B C 1
ATOM 7556 O O . GLY B 1 273 ? 8.867 -20.797 -30.562 1 74.06 273 GLY B O 1
ATOM 7557 N N . LEU B 1 274 ? 9.312 -19.531 -28.766 1 76.88 274 LEU B N 1
ATOM 7558 C CA . LEU B 1 274 ? 10.742 -19.812 -28.781 1 76.88 274 LEU B CA 1
ATOM 7559 C C . LEU B 1 274 ? 11.258 -20.125 -27.375 1 76.88 274 LEU B C 1
ATOM 7561 O O . LEU B 1 274 ? 10.922 -19.438 -26.422 1 76.88 274 LEU B O 1
ATOM 7565 N N . GLU B 1 275 ? 12.039 -21.172 -27.375 1 81.81 275 GLU B N 1
ATOM 7566 C CA . GLU B 1 275 ? 12.703 -21.469 -26.109 1 81.81 275 GLU B CA 1
ATOM 7567 C C . GLU B 1 275 ? 13.859 -20.516 -25.844 1 81.81 275 GLU B C 1
ATOM 7569 O O . GLU B 1 275 ? 14.57 -20.125 -26.781 1 81.81 275 GLU B O 1
ATOM 7574 N N . PRO B 1 276 ? 14 -20.188 -24.625 1 83.88 276 PRO B N 1
ATOM 7575 C CA . PRO B 1 276 ? 15.094 -19.281 -24.312 1 83.88 276 PRO B CA 1
ATOM 7576 C C . PRO B 1 276 ? 16.453 -19.781 -24.812 1 83.88 276 PRO B C 1
ATOM 7578 O O . PRO B 1 276 ? 17.281 -18.984 -25.266 1 83.88 276 PRO B O 1
ATOM 7581 N N . GLY B 1 277 ? 16.688 -21.047 -24.672 1 81.06 277 GLY B N 1
ATOM 7582 C CA . GLY B 1 277 ? 17.922 -21.609 -25.188 1 81.06 277 GLY B CA 1
ATOM 7583 C C . GLY B 1 277 ? 18.094 -21.391 -26.688 1 81.06 277 GLY B C 1
ATOM 7584 O O . GLY B 1 277 ? 19.203 -21.125 -27.156 1 81.06 277 GLY B O 1
ATOM 7585 N N . GLU B 1 278 ? 17 -21.5 -27.359 1 81.06 278 GLU B N 1
ATOM 7586 C CA . GLU B 1 278 ? 17.031 -21.297 -28.797 1 81.06 278 GLU B CA 1
ATOM 7587 C C . GLU B 1 278 ? 17.328 -19.844 -29.141 1 81.06 278 GLU B C 1
ATOM 7589 O O . GLU B 1 278 ? 18.078 -19.562 -30.094 1 81.06 278 GLU B O 1
ATOM 7594 N N . ILE B 1 279 ? 16.781 -19 -28.453 1 81.69 279 ILE B N 1
ATOM 7595 C CA . ILE B 1 279 ? 17.031 -17.578 -28.672 1 81.69 279 ILE B CA 1
ATOM 7596 C C . ILE B 1 279 ? 18.5 -17.25 -28.453 1 81.69 279 ILE B C 1
ATOM 7598 O O . ILE B 1 279 ? 19.094 -16.484 -29.188 1 81.69 279 ILE B O 1
ATOM 7602 N N . LEU B 1 280 ? 18.984 -17.828 -27.438 1 80.5 280 LEU B N 1
ATOM 7603 C CA . LEU B 1 280 ? 20.391 -17.625 -27.109 1 80.5 280 LEU B CA 1
ATOM 7604 C C . LEU B 1 280 ? 21.281 -18.172 -28.219 1 80.5 280 LEU B C 1
ATOM 7606 O O . LEU B 1 280 ? 22.281 -17.547 -28.578 1 80.5 280 LEU B O 1
ATOM 7610 N N . GLU B 1 281 ? 20.953 -19.281 -28.656 1 77.94 281 GLU B N 1
ATOM 7611 C CA . GLU B 1 281 ? 21.734 -19.938 -29.703 1 77.94 281 GLU B CA 1
ATOM 7612 C C . GLU B 1 281 ? 21.688 -19.141 -31 1 77.94 281 GLU B C 1
ATOM 7614 O O . GLU B 1 281 ? 22.703 -19.016 -31.688 1 77.94 281 GLU B O 1
ATOM 7619 N N . LEU B 1 282 ? 20.531 -18.609 -31.297 1 74.5 282 LEU B N 1
ATOM 7620 C CA . LEU B 1 282 ? 20.359 -17.844 -32.531 1 74.5 282 LEU B CA 1
ATOM 7621 C C . LEU B 1 282 ? 21.141 -16.531 -32.438 1 74.5 282 LEU B C 1
ATOM 7623 O O . LEU B 1 282 ? 21.438 -15.938 -33.5 1 74.5 282 LEU B O 1
ATOM 7627 N N . GLY B 1 283 ? 21.359 -16.078 -31.234 1 72.88 283 GLY B N 1
ATOM 7628 C CA . GLY B 1 283 ? 22.062 -14.812 -31.062 1 72.88 283 GLY B CA 1
ATOM 7629 C C . GLY B 1 283 ? 23.562 -14.977 -30.875 1 72.88 283 GLY B C 1
ATOM 7630 O O . GLY B 1 283 ? 24.297 -13.992 -30.75 1 72.88 283 GLY B O 1
ATOM 7631 N N . ARG B 1 284 ? 24 -16.156 -30.734 1 67.56 284 ARG B N 1
ATOM 7632 C CA . ARG B 1 284 ? 25.391 -16.438 -30.438 1 67.56 284 ARG B CA 1
ATOM 7633 C C . ARG B 1 284 ? 26.297 -15.938 -31.562 1 67.56 284 ARG B C 1
ATOM 7635 O O . ARG B 1 284 ? 26 -16.125 -32.75 1 67.56 284 ARG B O 1
ATOM 7642 N N . ASP B 1 285 ? 27.141 -14.992 -31.109 1 64.69 285 ASP B N 1
ATOM 7643 C CA . ASP B 1 285 ? 28.141 -14.523 -32.062 1 64.69 285 ASP B CA 1
ATOM 7644 C C . ASP B 1 285 ? 29.266 -15.539 -32.219 1 64.69 285 ASP B C 1
ATOM 7646 O O . ASP B 1 285 ? 29.297 -16.562 -31.547 1 64.69 285 ASP B O 1
ATOM 7650 N N . PHE B 1 286 ? 30.016 -15.367 -33.25 1 57.34 286 PHE B N 1
ATOM 7651 C CA . PHE B 1 286 ? 31.188 -16.203 -33.469 1 57.34 286 PHE B CA 1
ATOM 7652 C C . PHE B 1 286 ? 32.031 -16.266 -32.219 1 57.34 286 PHE B C 1
ATOM 7654 O O . PHE B 1 286 ? 32.344 -15.234 -31.594 1 57.34 286 PHE B O 1
ATOM 7661 N N . PRO B 1 287 ? 31.984 -17.516 -31.391 1 53.59 287 PRO B N 1
ATOM 7662 C CA . PRO B 1 287 ? 32.75 -17.641 -30.156 1 53.59 287 PRO B CA 1
ATOM 7663 C C . PRO B 1 287 ? 34.156 -17 -30.25 1 53.59 287 PRO B C 1
ATOM 7665 O O . PRO B 1 287 ? 34.875 -17.234 -31.234 1 53.59 287 PRO B O 1
ATOM 7668 N N . ARG B 1 288 ? 34.438 -15.898 -29.734 1 48.22 288 ARG B N 1
ATOM 7669 C CA . ARG B 1 288 ? 35.812 -15.398 -29.656 1 48.22 288 ARG B CA 1
ATOM 7670 C C . ARG B 1 288 ? 36.656 -16.25 -28.719 1 48.22 288 ARG B C 1
ATOM 7672 O O . ARG B 1 288 ? 36.438 -16.266 -27.516 1 48.22 288 ARG B O 1
ATOM 7679 N N . ARG B 1 289 ? 36.938 -17.469 -28.891 1 39.09 289 ARG B N 1
ATOM 7680 C CA . ARG B 1 289 ? 37.938 -18.125 -28.047 1 39.09 289 ARG B CA 1
ATOM 7681 C C . ARG B 1 289 ? 39.156 -17.219 -27.859 1 39.09 289 ARG B C 1
ATOM 7683 O O . ARG B 1 289 ? 39.594 -16.547 -28.797 1 39.09 289 ARG B O 1
ATOM 7690 N N . LYS B 1 290 ? 39.656 -17.047 -26.719 1 42.62 290 LYS B N 1
ATOM 7691 C CA . LYS B 1 290 ? 40.844 -16.266 -26.391 1 42.62 290 LYS B CA 1
ATOM 7692 C C . LYS B 1 290 ? 41.844 -16.344 -27.531 1 42.62 290 LYS B C 1
ATOM 7694 O O . LYS B 1 290 ? 42.625 -15.398 -27.734 1 42.62 290 LYS B O 1
ATOM 7699 N N . GLY B 1 291 ? 42.406 -17.578 -27.75 1 42.78 291 GLY B N 1
ATOM 7700 C CA . GLY B 1 291 ? 43.625 -17.766 -28.547 1 42.78 291 GLY B CA 1
ATOM 7701 C C . GLY B 1 291 ? 43.406 -17.453 -30.031 1 42.78 291 GLY B C 1
ATOM 7702 O O . GLY B 1 291 ? 43.938 -16.484 -30.547 1 42.78 291 GLY B O 1
ATOM 7703 N N . ARG B 1 292 ? 43 -18.562 -30.938 1 44.34 292 ARG B N 1
ATOM 7704 C CA . ARG B 1 292 ? 43.156 -18.5 -32.375 1 44.34 292 ARG B CA 1
ATOM 7705 C C . ARG B 1 292 ? 42 -17.719 -33.031 1 44.34 292 ARG B C 1
ATOM 7707 O O . ARG B 1 292 ? 40.844 -18.125 -32.938 1 44.34 292 ARG B O 1
ATOM 7714 N N . ARG B 1 293 ? 42.062 -16.469 -33.062 1 49.47 293 ARG B N 1
ATOM 7715 C CA . ARG B 1 293 ? 41.312 -15.453 -33.781 1 49.47 293 ARG B CA 1
ATOM 7716 C C . ARG B 1 293 ? 40.875 -15.977 -35.156 1 49.47 293 ARG B C 1
ATOM 7718 O O . ARG B 1 293 ? 41.625 -15.867 -36.125 1 49.47 293 ARG B O 1
ATOM 7725 N N . ARG B 1 294 ? 40.281 -17.094 -35.188 1 57.84 294 ARG B N 1
ATOM 7726 C CA . ARG B 1 294 ? 39.875 -17.359 -36.562 1 57.84 294 ARG B CA 1
ATOM 7727 C C . ARG B 1 294 ? 38.75 -16.406 -36.969 1 57.84 294 ARG B C 1
ATOM 7729 O O . ARG B 1 294 ? 37.781 -16.219 -36.25 1 57.84 294 ARG B O 1
ATOM 7736 N N . GLU B 1 295 ? 39.062 -15.5 -37.812 1 60.94 295 GLU B N 1
ATOM 7737 C CA . GLU B 1 295 ? 38.094 -14.594 -38.406 1 60.94 295 GLU B CA 1
ATOM 7738 C C . GLU B 1 295 ? 36.938 -15.367 -39.094 1 60.94 295 GLU B C 1
ATOM 7740 O O . GLU B 1 295 ? 37.188 -16.359 -39.781 1 60.94 295 GLU B O 1
ATOM 7745 N N . PRO B 1 296 ? 35.875 -15.266 -38.594 1 64.81 296 PRO B N 1
ATOM 7746 C CA . PRO B 1 296 ? 34.75 -15.984 -39.188 1 64.81 296 PRO B CA 1
ATOM 7747 C C . PRO B 1 296 ? 34.688 -15.844 -40.719 1 64.81 296 PRO B C 1
ATOM 7749 O O . PRO B 1 296 ? 35.125 -14.828 -41.25 1 64.81 296 PRO B O 1
ATOM 7752 N N . THR B 1 297 ? 34.562 -16.969 -41.438 1 71.5 297 THR B N 1
ATOM 7753 C CA . THR B 1 297 ? 34.375 -16.969 -42.875 1 71.5 297 THR B CA 1
ATOM 7754 C C . THR B 1 297 ? 33.125 -16.172 -43.25 1 71.5 297 THR B C 1
ATOM 7756 O O . THR B 1 297 ? 32.281 -15.898 -42.406 1 71.5 297 THR B O 1
ATOM 7759 N N . VAL B 1 298 ? 33.125 -15.672 -44.375 1 68.88 298 VAL B N 1
ATOM 7760 C CA . VAL B 1 298 ? 32 -14.914 -44.906 1 68.88 298 VAL B CA 1
ATOM 7761 C C . VAL B 1 298 ? 30.719 -15.719 -44.75 1 68.88 298 VAL B C 1
ATOM 7763 O O . VAL B 1 298 ? 29.656 -15.164 -44.438 1 68.88 298 VAL B O 1
ATOM 7766 N N . GLU B 1 299 ? 30.938 -17.062 -44.906 1 71.81 299 GLU B N 1
ATOM 7767 C CA . GLU B 1 299 ? 29.766 -17.922 -44.812 1 71.81 299 GLU B CA 1
ATOM 7768 C C . GLU B 1 299 ? 29.266 -18 -43.375 1 71.81 299 GLU B C 1
ATOM 7770 O O . GLU B 1 299 ? 28.062 -17.984 -43.125 1 71.81 299 GLU B O 1
ATOM 7775 N N . GLU B 1 300 ? 30.203 -18 -42.469 1 75.31 300 GLU B N 1
ATOM 7776 C CA . GLU B 1 300 ? 29.828 -18.047 -41.031 1 75.31 300 GLU B CA 1
ATOM 7777 C C . GLU B 1 300 ? 29.156 -16.75 -40.594 1 75.31 300 GLU B C 1
ATOM 7779 O O . GLU B 1 300 ? 28.203 -16.781 -39.812 1 75.31 300 GLU B O 1
ATOM 7784 N N . ILE B 1 301 ? 29.641 -15.75 -41.125 1 74.69 301 ILE B N 1
ATOM 7785 C CA . ILE B 1 301 ? 29.062 -14.453 -40.812 1 74.69 301 ILE B CA 1
ATOM 7786 C C . ILE B 1 301 ? 27.641 -14.367 -41.375 1 74.69 301 ILE B C 1
ATOM 7788 O O . ILE B 1 301 ? 26.734 -13.836 -40.719 1 74.69 301 ILE B O 1
ATOM 7792 N N . ARG B 1 302 ? 27.578 -14.953 -42.625 1 73.25 302 ARG B N 1
ATOM 7793 C CA . ARG B 1 302 ? 26.25 -14.93 -43.219 1 73.25 302 ARG B CA 1
ATOM 7794 C C . ARG B 1 302 ? 25.266 -15.781 -42.438 1 73.25 302 ARG B C 1
ATOM 7796 O O . ARG B 1 302 ? 24.109 -15.414 -42.25 1 73.25 302 ARG B O 1
ATOM 7803 N N . GLU B 1 303 ? 25.75 -16.875 -42 1 76.25 303 GLU B N 1
ATOM 7804 C CA . GLU B 1 303 ? 24.875 -17.766 -41.219 1 76.25 303 GLU B CA 1
ATOM 7805 C C . GLU B 1 303 ? 24.484 -17.125 -39.906 1 76.25 303 GLU B C 1
ATOM 7807 O O . GLU B 1 303 ? 23.328 -17.234 -39.469 1 76.25 303 GLU B O 1
ATOM 7812 N N . ILE B 1 304 ? 25.391 -16.5 -39.312 1 77.56 304 ILE B N 1
ATOM 7813 C CA . ILE B 1 304 ? 25.125 -15.828 -38.062 1 77.56 304 ILE B CA 1
ATOM 7814 C C . ILE B 1 304 ? 24.141 -14.688 -38.281 1 77.56 304 ILE B C 1
ATOM 7816 O O . ILE B 1 304 ? 23.219 -14.484 -37.5 1 77.56 304 ILE B O 1
ATOM 7820 N N . ALA B 1 305 ? 24.359 -14.078 -39.406 1 77.44 305 ALA B N 1
ATOM 7821 C CA . ALA B 1 305 ? 23.469 -12.969 -39.75 1 77.44 305 ALA B CA 1
ATOM 7822 C C . ALA B 1 305 ? 22.047 -13.461 -40.031 1 77.44 305 ALA B C 1
ATOM 7824 O O . ALA B 1 305 ? 21.078 -12.812 -39.656 1 77.44 305 ALA B O 1
ATOM 7825 N N . MET B 1 306 ? 22.016 -14.562 -40.688 1 77.31 306 MET B N 1
ATOM 7826 C CA . MET B 1 306 ? 20.703 -15.133 -41 1 77.31 306 MET B CA 1
ATOM 7827 C C . MET B 1 306 ? 20 -15.586 -39.719 1 77.31 306 MET B C 1
ATOM 7829 O O . MET B 1 306 ? 18.781 -15.414 -39.594 1 77.31 306 MET B O 1
ATOM 7833 N N . LYS B 1 307 ? 20.719 -16.141 -38.844 1 79.06 307 LYS B N 1
ATOM 7834 C CA . LYS B 1 307 ? 20.141 -16.594 -37.594 1 79.06 307 LYS B CA 1
ATOM 7835 C C . LYS B 1 307 ? 19.672 -15.398 -36.75 1 79.06 307 LYS B C 1
ATOM 7837 O O . LYS B 1 307 ? 18.594 -15.445 -36.156 1 79.06 307 LYS B O 1
ATOM 7842 N N . LYS B 1 308 ? 20.438 -14.422 -36.781 1 80.81 308 LYS B N 1
ATOM 7843 C CA . LYS B 1 308 ? 20.062 -13.219 -36.062 1 80.81 308 LYS B CA 1
ATOM 7844 C C . LYS B 1 308 ? 18.828 -12.57 -36.656 1 80.81 308 LYS B C 1
ATOM 7846 O O . LYS B 1 308 ? 17.984 -12.031 -35.938 1 80.81 308 LYS B O 1
ATOM 7851 N N . ARG B 1 309 ? 18.797 -12.664 -37.969 1 77.62 309 ARG B N 1
ATOM 7852 C CA . ARG B 1 309 ? 17.625 -12.117 -38.656 1 77.62 309 ARG B CA 1
ATOM 7853 C C . ARG B 1 309 ? 16.375 -12.93 -38.344 1 77.62 309 ARG B C 1
ATOM 7855 O O . ARG B 1 309 ? 15.305 -12.359 -38.125 1 77.62 309 ARG B O 1
ATOM 7862 N N . GLU B 1 310 ? 16.594 -14.117 -38.375 1 78.88 310 GLU B N 1
ATOM 7863 C CA . GLU B 1 310 ? 15.469 -14.992 -38.031 1 78.88 310 GLU B CA 1
ATOM 7864 C C . GLU B 1 310 ? 14.977 -14.711 -36.594 1 78.88 310 GLU B C 1
ATOM 7866 O O . GLU B 1 310 ? 13.773 -14.641 -36.375 1 78.88 310 GLU B O 1
ATOM 7871 N N . ARG B 1 311 ? 15.875 -14.625 -35.75 1 82.44 311 ARG B N 1
ATOM 7872 C CA . ARG B 1 311 ? 15.547 -14.289 -34.375 1 82.44 311 ARG B CA 1
ATOM 7873 C C . ARG B 1 311 ? 14.75 -12.992 -34.281 1 82.44 311 ARG B C 1
ATOM 7875 O O . ARG B 1 311 ? 13.758 -12.906 -33.562 1 82.44 311 ARG B O 1
ATOM 7882 N N . SER B 1 312 ? 15.164 -12.078 -35.062 1 84.12 312 SER B N 1
ATOM 7883 C CA . SER B 1 312 ? 14.523 -10.766 -35.031 1 84.12 312 SER B CA 1
ATOM 7884 C C . SER B 1 312 ? 13.102 -10.828 -35.562 1 84.12 312 SER B C 1
ATOM 7886 O O . SER B 1 312 ? 12.203 -10.164 -35.031 1 84.12 312 SER B O 1
ATOM 7888 N N . ILE B 1 313 ? 12.969 -11.594 -36.531 1 78.38 313 ILE B N 1
ATOM 7889 C CA . ILE B 1 313 ? 11.656 -11.727 -37.156 1 78.38 313 ILE B CA 1
ATOM 7890 C C . ILE B 1 313 ? 10.703 -12.43 -36.188 1 78.38 313 ILE B C 1
ATOM 7892 O O . ILE B 1 313 ? 9.547 -12.016 -36.031 1 78.38 313 ILE B O 1
ATOM 7896 N N . LEU B 1 314 ? 11.164 -13.383 -35.656 1 81.12 314 LEU B N 1
ATOM 7897 C CA . LEU B 1 314 ? 10.336 -14.125 -34.719 1 81.12 314 LEU B CA 1
ATOM 7898 C C . LEU B 1 314 ? 9.93 -13.242 -33.531 1 81.12 314 LEU B C 1
ATOM 7900 O O . LEU B 1 314 ? 8.773 -13.273 -33.094 1 81.12 314 LEU B O 1
ATOM 7904 N N . LEU B 1 315 ? 10.844 -12.523 -33.062 1 86.62 315 LEU B N 1
ATOM 7905 C CA . LEU B 1 315 ? 10.578 -11.656 -31.922 1 86.62 315 LEU B CA 1
ATOM 7906 C C . LEU B 1 315 ? 9.617 -10.539 -32.312 1 86.62 315 LEU B C 1
ATOM 7908 O O . LEU B 1 315 ? 8.75 -10.156 -31.516 1 86.62 315 LEU B O 1
ATOM 7912 N N . GLN B 1 316 ? 9.742 -10.086 -33.469 1 83.81 316 GLN B N 1
ATOM 7913 C CA . GLN B 1 316 ? 8.844 -9.039 -33.969 1 83.81 316 GLN B CA 1
ATOM 7914 C C . GLN B 1 316 ? 7.422 -9.562 -34.125 1 83.81 316 GLN B C 1
ATOM 7916 O O . GLN B 1 316 ? 6.457 -8.867 -33.781 1 83.81 316 GLN B O 1
ATOM 7921 N N . SER B 1 317 ? 7.367 -10.688 -34.656 1 84 317 SER B N 1
ATOM 7922 C CA . SER B 1 317 ? 6.059 -11.312 -34.812 1 84 317 SER B CA 1
ATOM 7923 C C . SER B 1 317 ? 5.395 -11.555 -33.438 1 84 317 SER B C 1
ATOM 7925 O O . SER B 1 317 ? 4.199 -11.305 -33.281 1 84 317 SER B O 1
ATOM 7927 N N . ALA B 1 318 ? 6.152 -12.055 -32.594 1 84.44 318 ALA B N 1
ATOM 7928 C CA . ALA B 1 318 ? 5.625 -12.305 -31.266 1 84.44 318 ALA B CA 1
ATOM 7929 C C . ALA B 1 318 ? 5.18 -11.008 -30.594 1 84.44 318 ALA B C 1
ATOM 7931 O O . ALA B 1 318 ? 4.148 -10.977 -29.906 1 84.44 318 ALA B O 1
ATOM 7932 N N . GLY B 1 319 ? 5.957 -10 -30.719 1 86.81 319 GLY B N 1
ATOM 7933 C CA . GLY B 1 319 ? 5.586 -8.703 -30.172 1 86.81 319 GLY B CA 1
ATOM 7934 C C . GLY B 1 319 ? 4.297 -8.156 -30.75 1 86.81 319 GLY B C 1
ATOM 7935 O O . GLY B 1 319 ? 3.475 -7.59 -30.031 1 86.81 319 GLY B O 1
ATOM 7936 N N . GLY B 1 320 ? 4.16 -8.297 -32 1 84.88 320 GLY B N 1
ATOM 7937 C CA . GLY B 1 320 ? 2.936 -7.879 -32.656 1 84.88 320 GLY B CA 1
ATOM 7938 C C . GLY B 1 320 ? 1.708 -8.633 -32.188 1 84.88 320 GLY B C 1
ATOM 7939 O O . GLY B 1 320 ? 0.655 -8.031 -31.953 1 84.88 320 GLY B O 1
ATOM 7940 N N . LEU B 1 321 ? 1.908 -9.867 -32.062 1 83.81 321 LEU B N 1
ATOM 7941 C CA . LEU B 1 321 ? 0.816 -10.703 -31.578 1 83.81 321 LEU B CA 1
ATOM 7942 C C . LEU B 1 321 ? 0.411 -10.289 -30.172 1 83.81 321 LEU B C 1
ATOM 7944 O O . LEU B 1 321 ? -0.779 -10.219 -29.859 1 83.81 321 LEU B O 1
ATOM 7948 N N . LEU B 1 322 ? 1.33 -10.133 -29.328 1 83.38 322 LEU B N 1
ATOM 7949 C CA . LEU B 1 322 ? 1.054 -9.703 -27.969 1 83.38 322 LEU B CA 1
ATOM 7950 C C . LEU B 1 322 ? 0.302 -8.375 -27.969 1 83.38 322 LEU B C 1
ATOM 7952 O O . LEU B 1 322 ? -0.633 -8.188 -27.172 1 83.38 322 LEU B O 1
ATOM 7956 N N . THR B 1 323 ? 0.733 -7.484 -28.812 1 86.44 323 THR B N 1
ATOM 7957 C CA . THR B 1 323 ? 0.112 -6.168 -28.891 1 86.44 323 THR B CA 1
ATOM 7958 C C . THR B 1 323 ? -1.365 -6.289 -29.25 1 86.44 323 THR B C 1
ATOM 7960 O O . THR B 1 323 ? -2.219 -5.652 -28.641 1 86.44 323 THR B O 1
ATOM 7963 N N . GLU B 1 324 ? -1.669 -7.082 -30.125 1 82.31 324 GLU B N 1
ATOM 7964 C CA . GLU B 1 324 ? -3.039 -7.277 -30.594 1 82.31 324 GLU B CA 1
ATOM 7965 C C . GLU B 1 324 ? -3.898 -7.934 -29.516 1 82.31 324 GLU B C 1
ATOM 7967 O O . GLU B 1 324 ? -5.008 -7.48 -29.234 1 82.31 324 GLU B O 1
ATOM 7972 N N . LYS B 1 325 ? -3.432 -8.953 -28.984 1 77.25 325 LYS B N 1
ATOM 7973 C CA . LYS B 1 325 ? -4.191 -9.695 -27.984 1 77.25 325 LYS B CA 1
ATOM 7974 C C . LYS B 1 325 ? -4.41 -8.859 -26.719 1 77.25 325 LYS B C 1
ATOM 7976 O O . LYS B 1 325 ? -5.48 -8.906 -26.109 1 77.25 325 LYS B O 1
ATOM 7981 N N . PHE B 1 326 ? -3.359 -8.234 -26.312 1 78.25 326 PHE B N 1
ATOM 7982 C CA . PHE B 1 326 ? -3.455 -7.414 -25.109 1 78.25 326 PHE B CA 1
ATOM 7983 C C . PHE B 1 326 ? -4.453 -6.277 -25.312 1 78.25 326 PHE B C 1
ATOM 7985 O O . PHE B 1 326 ? -5.191 -5.926 -24.391 1 78.25 326 PHE B O 1
ATOM 7992 N N . ARG B 1 327 ? -4.453 -5.676 -26.406 1 74.94 327 ARG B N 1
ATOM 7993 C CA . ARG B 1 327 ? -5.371 -4.582 -26.719 1 74.94 327 ARG B CA 1
ATOM 7994 C C . ARG B 1 327 ? -6.82 -5.035 -26.594 1 74.94 327 ARG B C 1
ATOM 7996 O O . ARG B 1 327 ? -7.68 -4.27 -26.156 1 74.94 327 ARG B O 1
ATOM 8003 N N . ASN B 1 328 ? -7.094 -6.152 -26.938 1 69.75 328 ASN B N 1
ATOM 8004 C CA . ASN B 1 328 ? -8.445 -6.699 -26.875 1 69.75 328 ASN B CA 1
ATOM 8005 C C . ASN B 1 328 ? -8.875 -6.969 -25.438 1 69.75 328 ASN B C 1
ATOM 8007 O O . ASN B 1 328 ? -10.07 -6.938 -25.125 1 69.75 328 ASN B O 1
ATOM 8011 N N . TRP B 1 329 ? -7.867 -7.23 -24.719 1 65.5 329 TRP B N 1
ATOM 8012 C CA . TRP B 1 329 ? -8.141 -7.617 -23.344 1 65.5 329 TRP B CA 1
ATOM 8013 C C . TRP B 1 329 ? -8.156 -6.395 -22.422 1 65.5 329 TRP B C 1
ATOM 8015 O O . TRP B 1 329 ? -9.016 -6.281 -21.547 1 65.5 329 TRP B O 1
ATOM 8025 N N . TRP B 1 330 ? -7.094 -5.508 -22.641 1 61.81 330 TRP B N 1
ATOM 8026 C CA . TRP B 1 330 ? -6.926 -4.324 -21.797 1 61.81 330 TRP B CA 1
ATOM 8027 C C . TRP B 1 330 ? -7.566 -3.104 -22.453 1 61.81 330 TRP B C 1
ATOM 8029 O O . TRP B 1 330 ? -6.984 -2.5 -23.359 1 61.81 330 TRP B O 1
ATOM 8039 N N . LYS B 1 331 ? -8.742 -2.838 -22.109 1 56.72 331 LYS B N 1
ATOM 8040 C CA . LYS B 1 331 ? -9.508 -1.801 -22.797 1 56.72 331 LYS B CA 1
ATOM 8041 C C . LYS B 1 331 ? -9.086 -0.408 -22.328 1 56.72 331 LYS B C 1
ATOM 8043 O O . LYS B 1 331 ? -9.578 0.598 -22.844 1 56.72 331 LYS B O 1
ATOM 8048 N N . GLN B 1 332 ? -8.164 -0.284 -21.359 1 54.12 332 GLN B N 1
ATOM 8049 C CA . GLN B 1 332 ? -7.895 1.034 -20.797 1 54.12 332 GLN B CA 1
ATOM 8050 C C . GLN B 1 332 ? -6.664 1.667 -21.438 1 54.12 332 GLN B C 1
ATOM 8052 O O . GLN B 1 332 ? -6.324 2.814 -21.141 1 54.12 332 GLN B O 1
ATOM 8057 N N . GLY B 1 333 ? -6.008 1.024 -22.484 1 60.38 333 GLY B N 1
ATOM 8058 C CA . GLY B 1 333 ? -4.836 1.636 -23.078 1 60.38 333 GLY B CA 1
ATOM 8059 C C . GLY B 1 333 ? -4.391 0.946 -24.359 1 60.38 333 GLY B C 1
ATOM 8060 O O . GLY B 1 333 ? -4.762 -0.201 -24.609 1 60.38 333 GLY B O 1
ATOM 8061 N N . ASP B 1 334 ? -3.842 1.841 -25.234 1 73.81 334 ASP B N 1
ATOM 8062 C CA . ASP B 1 334 ? -3.326 1.31 -26.5 1 73.81 334 ASP B CA 1
ATOM 8063 C C . ASP B 1 334 ? -1.82 1.071 -26.422 1 73.81 334 ASP B C 1
ATOM 8065 O O . ASP B 1 334 ? -1.034 1.839 -26.969 1 73.81 334 ASP B O 1
ATOM 8069 N N . TYR B 1 335 ? -1.405 -0.042 -25.812 1 79.62 335 TYR B N 1
ATOM 8070 C CA . TYR B 1 335 ? 0.008 -0.357 -25.641 1 79.62 335 TYR B CA 1
ATOM 8071 C C . TYR B 1 335 ? 0.532 -1.179 -26.812 1 79.62 335 TYR B C 1
ATOM 8073 O O . TYR B 1 335 ? -0.176 -2.039 -27.344 1 79.62 335 TYR B O 1
ATOM 8081 N N . LYS B 1 336 ? 1.716 -0.844 -27.281 1 87.06 336 LYS B N 1
ATOM 8082 C CA . LYS B 1 336 ? 2.447 -1.621 -28.281 1 87.06 336 LYS B CA 1
ATOM 8083 C C . LYS B 1 336 ? 3.697 -2.254 -27.672 1 87.06 336 LYS B C 1
ATOM 8085 O O . LYS B 1 336 ? 4.484 -1.573 -27.016 1 87.06 336 LYS B O 1
ATOM 8090 N N . PHE B 1 337 ? 3.814 -3.547 -27.891 1 87.25 337 PHE B N 1
ATOM 8091 C CA . PHE B 1 337 ? 4.941 -4.27 -27.312 1 87.25 337 PHE B CA 1
ATOM 8092 C C . PHE B 1 337 ? 5.906 -4.727 -28.406 1 87.25 337 PHE B C 1
ATOM 8094 O O . PHE B 1 337 ? 5.48 -5.156 -29.469 1 87.25 337 PHE B O 1
ATOM 8101 N N . ARG B 1 338 ? 7.195 -4.562 -28.172 1 87.19 338 ARG B N 1
ATOM 8102 C CA . ARG B 1 338 ? 8.242 -5.059 -29.047 1 87.19 338 ARG B CA 1
ATOM 8103 C C . ARG B 1 338 ? 9.297 -5.844 -28.266 1 87.19 338 ARG B C 1
ATOM 8105 O O . ARG B 1 338 ? 9.75 -5.398 -27.219 1 87.19 338 ARG B O 1
ATOM 8112 N N . PHE B 1 339 ? 9.57 -7.059 -28.828 1 86.56 339 PHE B N 1
ATOM 8113 C CA . PHE B 1 339 ? 10.594 -7.895 -28.219 1 86.56 339 PHE B CA 1
ATOM 8114 C C . PHE B 1 339 ? 11.922 -7.746 -28.953 1 86.56 339 PHE B C 1
ATOM 8116 O O . PHE B 1 339 ? 11.945 -7.652 -30.188 1 86.56 339 PHE B O 1
ATOM 8123 N N . GLU B 1 340 ? 12.961 -7.617 -28.141 1 85 340 GLU B N 1
ATOM 8124 C CA . GLU B 1 340 ? 14.297 -7.512 -28.719 1 85 340 GLU B CA 1
ATOM 8125 C C . GLU B 1 340 ? 15.297 -8.375 -27.953 1 85 340 GLU B C 1
ATOM 8127 O O . GLU B 1 340 ? 15.242 -8.469 -26.734 1 85 340 GLU B O 1
ATOM 8132 N N . ALA B 1 341 ? 16.047 -9.148 -28.688 1 82.31 341 ALA B N 1
ATOM 8133 C CA . ALA B 1 341 ? 17.141 -9.914 -28.078 1 82.31 341 ALA B CA 1
ATOM 8134 C C . ALA B 1 341 ? 18.484 -9.406 -28.578 1 82.31 341 ALA B C 1
ATOM 8136 O O . ALA B 1 341 ? 18.719 -9.289 -29.781 1 82.31 341 ALA B O 1
ATOM 8137 N N . ASP B 1 342 ? 19.25 -8.867 -27.672 1 76.19 342 ASP B N 1
ATOM 8138 C CA . ASP B 1 342 ? 20.609 -8.43 -27.969 1 76.19 342 ASP B CA 1
ATOM 8139 C C . ASP B 1 342 ? 21.625 -9.289 -27.219 1 76.19 342 ASP B C 1
ATOM 8141 O O . ASP B 1 342 ? 21.953 -9.016 -26.062 1 76.19 342 ASP B O 1
ATOM 8145 N N . GLY B 1 343 ? 22.234 -10.188 -27.922 1 73.12 343 GLY B N 1
ATOM 8146 C CA . GLY B 1 343 ? 23.125 -11.125 -27.266 1 73.12 343 GLY B CA 1
ATOM 8147 C C . GLY B 1 343 ? 22.422 -12.016 -26.266 1 73.12 343 GLY B C 1
ATOM 8148 O O . GLY B 1 343 ? 21.516 -12.773 -26.625 1 73.12 343 GLY B O 1
ATOM 8149 N N . SER B 1 344 ? 22.859 -11.82 -25.062 1 76.44 344 SER B N 1
ATOM 8150 C CA . SER B 1 344 ? 22.297 -12.688 -24.031 1 76.44 344 SER B CA 1
ATOM 8151 C C . SER B 1 344 ? 21.172 -11.992 -23.281 1 76.44 344 SER B C 1
ATOM 8153 O O . SER B 1 344 ? 20.656 -12.516 -22.281 1 76.44 344 SER B O 1
ATOM 8155 N N . HIS B 1 345 ? 20.797 -10.844 -23.875 1 80.12 345 HIS B N 1
ATOM 8156 C CA . HIS B 1 345 ? 19.766 -10.102 -23.156 1 80.12 345 HIS B CA 1
ATOM 8157 C C . HIS B 1 345 ? 18.484 -10.016 -23.969 1 80.12 345 HIS B C 1
ATOM 8159 O O . HIS B 1 345 ? 18.516 -9.797 -25.188 1 80.12 345 HIS B O 1
ATOM 8165 N N . PHE B 1 346 ? 17.438 -10.336 -23.328 1 82.69 346 PHE B N 1
ATOM 8166 C CA . PHE B 1 346 ? 16.094 -10.203 -23.891 1 82.69 346 PHE B CA 1
ATOM 8167 C C . PHE B 1 346 ? 15.375 -9 -23.281 1 82.69 346 PHE B C 1
ATOM 8169 O O . PHE B 1 346 ? 15.312 -8.859 -22.062 1 82.69 346 PHE B O 1
ATOM 8176 N N . ARG B 1 347 ? 14.922 -8.172 -24.188 1 82.69 347 ARG B N 1
ATOM 8177 C CA . ARG B 1 347 ? 14.297 -6.945 -23.703 1 82.69 347 ARG B CA 1
ATOM 8178 C C . ARG B 1 347 ? 12.883 -6.797 -24.25 1 82.69 347 ARG B C 1
ATOM 8180 O O . ARG B 1 347 ? 12.594 -7.219 -25.375 1 82.69 347 ARG B O 1
ATOM 8187 N N . ILE B 1 348 ? 12.078 -6.242 -23.422 1 84.25 348 ILE B N 1
ATOM 8188 C CA . ILE B 1 348 ? 10.703 -5.93 -23.812 1 84.25 348 ILE B CA 1
ATOM 8189 C C . ILE B 1 348 ? 10.516 -4.414 -23.875 1 84.25 348 ILE B C 1
ATOM 8191 O O . ILE B 1 348 ? 10.688 -3.717 -22.875 1 84.25 348 ILE B O 1
ATOM 8195 N N . TRP B 1 349 ? 10.156 -3.977 -25.047 1 83.06 349 TRP B N 1
ATOM 8196 C CA . TRP B 1 349 ? 9.906 -2.557 -25.281 1 83.06 349 TRP B CA 1
ATOM 8197 C C . TRP B 1 349 ? 8.406 -2.273 -25.328 1 83.06 349 TRP B C 1
ATOM 8199 O O . TRP B 1 349 ? 7.637 -3.078 -25.859 1 83.06 349 TRP B O 1
ATOM 8209 N N . VAL B 1 350 ? 8.047 -1.163 -24.734 1 83.31 350 VAL B N 1
ATOM 8210 C CA . VAL B 1 350 ? 6.637 -0.793 -24.703 1 83.31 350 VAL B CA 1
ATOM 8211 C C . VAL B 1 350 ? 6.469 0.644 -25.188 1 83.31 350 VAL B C 1
ATOM 8213 O O . VAL B 1 350 ? 7.281 1.514 -24.875 1 83.31 350 VAL B O 1
ATOM 8216 N N . SER B 1 351 ? 5.535 0.899 -26.031 1 81.19 351 SER B N 1
ATOM 8217 C CA . SER B 1 351 ? 5.125 2.227 -26.469 1 81.19 351 SER B CA 1
ATOM 8218 C C . SER B 1 351 ? 3.607 2.363 -26.484 1 81.19 351 SER B C 1
ATOM 8220 O O . SER B 1 351 ? 2.889 1.375 -26.328 1 81.19 351 SER B O 1
ATOM 8222 N N . ASP B 1 352 ? 3.164 3.566 -26.344 1 75.12 352 ASP B N 1
ATOM 8223 C CA . ASP B 1 352 ? 1.734 3.83 -26.453 1 75.12 352 ASP B CA 1
ATOM 8224 C C . ASP B 1 352 ? 1.475 5.07 -27.312 1 75.12 352 ASP B C 1
ATOM 8226 O O . ASP B 1 352 ? 2.414 5.711 -27.797 1 75.12 352 ASP B O 1
ATOM 8230 N N . ASP B 1 353 ? 0.249 5.316 -27.609 1 68.94 353 ASP B N 1
ATOM 8231 C CA . ASP B 1 353 ? -0.107 6.438 -28.484 1 68.94 353 ASP B CA 1
ATOM 8232 C C . ASP B 1 353 ? 0.281 7.766 -27.844 1 68.94 353 ASP B C 1
ATOM 8234 O O . ASP B 1 353 ? 0.644 8.719 -28.531 1 68.94 353 ASP B O 1
ATOM 8238 N N . ARG B 1 354 ? 0.289 7.828 -26.609 1 59.06 354 ARG B N 1
ATOM 8239 C CA . ARG B 1 354 ? 0.626 9.062 -25.906 1 59.06 354 ARG B CA 1
ATOM 8240 C C . ARG B 1 354 ? 2.137 9.227 -25.781 1 59.06 354 ARG B C 1
ATOM 8242 O O . ARG B 1 354 ? 2.643 10.352 -25.75 1 59.06 354 ARG B O 1
ATOM 8249 N N . ARG B 1 355 ? 2.795 8.148 -25.688 1 60.41 355 ARG B N 1
ATOM 8250 C CA . ARG B 1 355 ? 4.254 8.102 -25.625 1 60.41 355 ARG B CA 1
ATOM 8251 C C . ARG B 1 355 ? 4.82 7.172 -26.688 1 60.41 355 ARG B C 1
ATOM 8253 O O . ARG B 1 355 ? 5.125 6.012 -26.406 1 60.41 355 ARG B O 1
ATOM 8260 N N . PRO B 1 356 ? 5.066 7.711 -27.766 1 68.88 356 PRO B N 1
ATOM 8261 C CA . PRO B 1 356 ? 5.477 6.859 -28.875 1 68.88 356 PRO B CA 1
ATOM 8262 C C . PRO B 1 356 ? 6.918 6.371 -28.75 1 68.88 356 PRO B C 1
ATOM 8264 O O . PRO B 1 356 ? 7.309 5.398 -29.406 1 68.88 356 PRO B O 1
ATOM 8267 N N . GLU B 1 357 ? 7.629 7.082 -27.906 1 65.88 357 GLU B N 1
ATOM 8268 C CA . GLU B 1 357 ? 8.992 6.602 -27.703 1 65.88 357 GLU B CA 1
ATOM 8269 C C . GLU B 1 357 ? 9 5.277 -26.938 1 65.88 357 GLU B C 1
ATOM 8271 O O . GLU B 1 357 ? 8.336 5.137 -25.906 1 65.88 357 GLU B O 1
ATOM 8276 N N . GLU B 1 358 ? 9.703 4.32 -27.562 1 76.44 358 GLU B N 1
ATOM 8277 C CA . GLU B 1 358 ? 9.789 3.01 -26.938 1 76.44 358 GLU B CA 1
ATOM 8278 C C . GLU B 1 358 ? 10.656 3.061 -25.672 1 76.44 358 GLU B C 1
ATOM 8280 O O . GLU B 1 358 ? 11.75 3.617 -25.688 1 76.44 358 GLU B O 1
ATOM 8285 N N . VAL B 1 359 ? 10.055 2.596 -24.688 1 69.81 359 VAL B N 1
ATOM 8286 C CA . VAL B 1 359 ? 10.812 2.467 -23.453 1 69.81 359 VAL B CA 1
ATOM 8287 C C . VAL B 1 359 ? 10.773 1.02 -22.969 1 69.81 359 VAL B C 1
ATOM 8289 O O . VAL B 1 359 ? 9.891 0.253 -23.359 1 69.81 359 VAL B O 1
ATOM 8292 N N . GLU B 1 360 ? 11.812 0.693 -22.203 1 74.38 360 GLU B N 1
ATOM 8293 C CA . GLU B 1 360 ? 11.812 -0.646 -21.625 1 74.38 360 GLU B CA 1
ATOM 8294 C C . GLU B 1 360 ? 10.648 -0.827 -20.656 1 74.38 360 GLU B C 1
ATOM 8296 O O . GLU B 1 360 ? 10.242 0.125 -19.984 1 74.38 360 GLU B O 1
ATOM 8301 N N . LEU B 1 361 ? 10.156 -2.018 -20.594 1 73.31 361 LEU B N 1
ATOM 8302 C CA . LEU B 1 361 ? 9 -2.344 -19.75 1 73.31 361 LEU B CA 1
ATOM 8303 C C . LEU B 1 361 ? 9.227 -1.896 -18.312 1 73.31 361 LEU B C 1
ATOM 8305 O O . LEU B 1 361 ? 8.297 -1.407 -17.656 1 73.31 361 LEU B O 1
ATOM 8309 N N . GLU B 1 362 ? 10.445 -2.051 -17.875 1 63.53 362 GLU B N 1
ATOM 8310 C CA . GLU B 1 362 ? 10.766 -1.725 -16.484 1 63.53 362 GLU B CA 1
ATOM 8311 C C . GLU B 1 362 ? 10.625 -0.227 -16.219 1 63.53 362 GLU B C 1
ATOM 8313 O O . GLU B 1 362 ? 10.492 0.198 -15.07 1 63.53 362 GLU B O 1
ATOM 8318 N N . SER B 1 363 ? 10.742 0.49 -17.375 1 60.25 363 SER B N 1
ATOM 8319 C CA . SER B 1 363 ? 10.664 1.942 -17.266 1 60.25 363 SER B CA 1
ATOM 8320 C C . SER B 1 363 ? 9.219 2.418 -17.234 1 60.25 363 SER B C 1
ATOM 8322 O O . SER B 1 363 ? 8.953 3.609 -17.062 1 60.25 363 SER B O 1
ATOM 8324 N N . ARG B 1 364 ? 8.375 1.441 -17.516 1 62.12 364 ARG B N 1
ATOM 8325 C CA . ARG B 1 364 ? 6.957 1.769 -17.438 1 62.12 364 ARG B CA 1
ATOM 8326 C C . ARG B 1 364 ? 6.402 1.49 -16.047 1 62.12 364 ARG B C 1
ATOM 8328 O O . ARG B 1 364 ? 7.148 1.105 -15.141 1 62.12 364 ARG B O 1
ATOM 8335 N N . SER B 1 365 ? 5.125 1.822 -15.898 1 57.94 365 SER B N 1
ATOM 8336 C CA . SER B 1 365 ? 4.477 1.656 -14.602 1 57.94 365 SER B CA 1
ATOM 8337 C C . SER B 1 365 ? 4.5 0.198 -14.156 1 57.94 365 SER B C 1
ATOM 8339 O O . SER B 1 365 ? 4.441 -0.711 -14.984 1 57.94 365 SER B O 1
ATOM 8341 N N . THR B 1 366 ? 4.75 -0.037 -12.852 1 63.12 366 THR B N 1
ATOM 8342 C CA . THR B 1 366 ? 4.688 -1.372 -12.266 1 63.12 366 THR B CA 1
ATOM 8343 C C . THR B 1 366 ? 3.33 -2.016 -12.539 1 63.12 366 THR B C 1
ATOM 8345 O O . THR B 1 366 ? 3.225 -3.24 -12.625 1 63.12 366 THR B O 1
ATOM 8348 N N . GLY B 1 367 ? 2.328 -1.123 -12.664 1 66.75 367 GLY B N 1
ATOM 8349 C CA . GLY B 1 367 ? 1.014 -1.64 -13.008 1 66.75 367 GLY B CA 1
ATOM 8350 C C . GLY B 1 367 ? 0.978 -2.33 -14.359 1 66.75 367 GLY B C 1
ATOM 8351 O O . GLY B 1 367 ? 0.429 -3.428 -14.484 1 66.75 367 GLY B O 1
ATOM 8352 N N . LEU B 1 368 ? 1.593 -1.688 -15.266 1 70.56 368 LEU B N 1
ATOM 8353 C CA . LEU B 1 368 ? 1.631 -2.295 -16.594 1 70.56 368 LEU B CA 1
ATOM 8354 C C . LEU B 1 368 ? 2.416 -3.602 -16.578 1 70.56 368 LEU B C 1
ATOM 8356 O O . LEU B 1 368 ? 2.041 -4.566 -17.25 1 70.56 368 LEU B O 1
ATOM 8360 N N . GLN B 1 369 ? 3.461 -3.588 -15.852 1 75 369 GLN B N 1
ATOM 8361 C CA . GLN B 1 369 ? 4.266 -4.801 -15.734 1 75 369 GLN B CA 1
ATOM 8362 C C . GLN B 1 369 ? 3.447 -5.941 -15.133 1 75 369 GLN B C 1
ATOM 8364 O O . GLN B 1 369 ? 3.521 -7.078 -15.609 1 75 369 GLN B O 1
ATOM 8369 N N . TRP B 1 370 ? 2.711 -5.598 -14.195 1 76.69 370 TRP B N 1
ATOM 8370 C CA . TRP B 1 370 ? 1.889 -6.617 -13.547 1 76.69 370 TRP B CA 1
ATOM 8371 C C . TRP B 1 370 ? 0.82 -7.137 -14.508 1 76.69 370 TRP B C 1
ATOM 8373 O O . TRP B 1 370 ? 0.65 -8.352 -14.656 1 76.69 370 TRP B O 1
ATOM 8383 N N . PHE B 1 371 ? 0.13 -6.172 -15.109 1 77.38 371 PHE B N 1
ATOM 8384 C CA . PHE B 1 371 ? -0.976 -6.543 -15.984 1 77.38 371 PHE B CA 1
ATOM 8385 C C . PHE B 1 371 ? -0.483 -7.395 -17.156 1 77.38 371 PHE B C 1
ATOM 8387 O O . PHE B 1 371 ? -1.134 -8.367 -17.531 1 77.38 371 PHE B O 1
ATOM 8394 N N . LEU B 1 372 ? 0.626 -7.027 -17.641 1 80.38 372 LEU B N 1
ATOM 8395 C CA . LEU B 1 372 ? 1.192 -7.793 -18.75 1 80.38 372 LEU B CA 1
ATOM 8396 C C . LEU B 1 372 ? 1.582 -9.195 -18.297 1 80.38 372 LEU B C 1
ATOM 8398 O O . LEU B 1 372 ? 1.302 -10.18 -18.984 1 80.38 372 LEU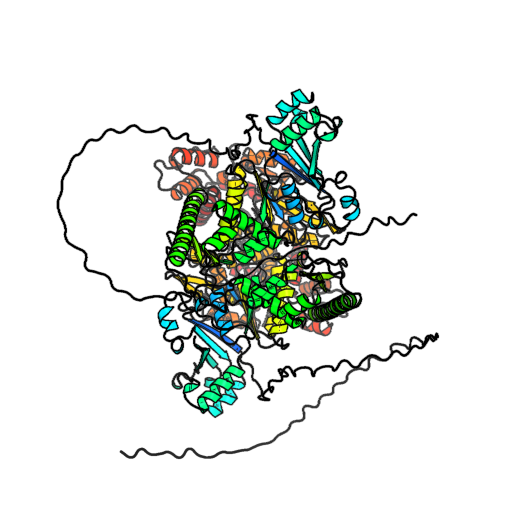 B O 1
ATOM 8402 N N . SER B 1 373 ? 2.287 -9.258 -17.203 1 83.5 373 SER B N 1
ATOM 8403 C CA . SER B 1 373 ? 2.721 -10.547 -16.672 1 83.5 373 SER B CA 1
ATOM 8404 C C . SER B 1 373 ? 1.53 -11.453 -16.391 1 83.5 373 SER B C 1
ATOM 8406 O O . SER B 1 373 ? 1.544 -12.633 -16.75 1 83.5 373 SER B O 1
ATOM 8408 N N . PHE B 1 374 ? 0.543 -10.898 -15.797 1 81 374 PHE B N 1
ATOM 8409 C CA . PHE B 1 374 ? -0.651 -11.664 -15.469 1 81 374 PHE B CA 1
ATOM 8410 C C . PHE B 1 374 ? -1.37 -12.117 -16.734 1 81 374 PHE B C 1
ATOM 8412 O O . PHE B 1 374 ? -1.83 -13.258 -16.812 1 81 374 PHE B O 1
ATOM 8419 N N . TYR B 1 375 ? -1.484 -11.195 -17.609 1 78.19 375 TYR B N 1
ATOM 8420 C CA . TYR B 1 375 ? -2.16 -11.508 -18.859 1 78.19 375 TYR B CA 1
ATOM 8421 C C . TYR B 1 375 ? -1.479 -12.672 -19.578 1 78.19 375 TYR B C 1
ATOM 8423 O O . TYR B 1 375 ? -2.146 -13.562 -20.094 1 78.19 375 TYR B O 1
ATOM 8431 N N . LEU B 1 376 ? -0.251 -12.602 -19.641 1 80.31 376 LEU B N 1
ATOM 8432 C CA . LEU B 1 376 ? 0.506 -13.664 -20.297 1 80.31 376 LEU B CA 1
ATOM 8433 C C . LEU B 1 376 ? 0.249 -15.008 -19.625 1 80.31 376 LEU B C 1
ATOM 8435 O O . LEU B 1 376 ? 0.029 -16.016 -20.312 1 80.31 376 LEU B O 1
ATOM 8439 N N . VAL B 1 377 ? 0.294 -15 -18.344 1 79.25 377 VAL B N 1
ATOM 8440 C CA . VAL B 1 377 ? 0.067 -16.234 -17.609 1 79.25 377 VAL B CA 1
ATOM 8441 C C . VAL B 1 377 ? -1.363 -16.719 -17.828 1 79.25 377 VAL B C 1
ATOM 8443 O O . VAL B 1 377 ? -1.591 -17.906 -18.094 1 79.25 377 VAL B O 1
ATOM 8446 N N . PHE B 1 378 ? -2.254 -15.852 -17.766 1 76.56 378 PHE B N 1
ATOM 8447 C CA . PHE B 1 378 ? -3.664 -16.172 -17.938 1 76.56 378 PHE B CA 1
ATOM 8448 C C . PHE B 1 378 ? -3.932 -16.703 -19.344 1 76.56 378 PHE B C 1
ATOM 8450 O O . PHE B 1 378 ? -4.66 -17.672 -19.516 1 76.56 378 PHE B O 1
ATOM 8457 N N . LEU B 1 379 ? -3.395 -16.016 -20.281 1 71.69 379 LEU B N 1
ATOM 8458 C CA . LEU B 1 379 ? -3.6 -16.359 -21.688 1 71.69 379 LEU B CA 1
ATOM 8459 C C . LEU B 1 379 ? -3.037 -17.75 -21.984 1 71.69 379 LEU B C 1
ATOM 8461 O O . LEU B 1 379 ? -3.691 -18.562 -22.656 1 71.69 379 LEU B O 1
ATOM 8465 N N . VAL B 1 380 ? -1.884 -17.984 -21.531 1 71 380 VAL B N 1
ATOM 8466 C CA . VAL B 1 380 ? -1.176 -19.203 -21.891 1 71 380 VAL B CA 1
ATOM 8467 C C . VAL B 1 380 ? -1.728 -20.375 -21.094 1 71 380 VAL B C 1
ATOM 8469 O O . VAL B 1 380 ? -1.925 -21.469 -21.641 1 71 380 VAL B O 1
ATOM 8472 N N . GLU B 1 381 ? -1.96 -20.125 -19.844 1 71.38 381 GLU B N 1
ATOM 8473 C CA . GLU B 1 381 ? -2.334 -21.25 -19 1 71.38 381 GLU B CA 1
ATOM 8474 C C . GLU B 1 381 ? -3.811 -21.594 -19.172 1 71.38 381 GLU B C 1
ATOM 8476 O O . GLU B 1 381 ? -4.211 -22.734 -18.938 1 71.38 381 GLU B O 1
ATOM 8481 N N . SER B 1 382 ? -4.578 -20.688 -19.469 1 65.31 382 SER B N 1
ATOM 8482 C CA . SER B 1 382 ? -5.988 -20.984 -19.688 1 65.31 382 SER B CA 1
ATOM 8483 C C . SER B 1 382 ? -6.223 -21.594 -21.078 1 65.31 382 SER B C 1
ATOM 8485 O O . SER B 1 382 ? -7.328 -22.031 -21.391 1 65.31 382 SER B O 1
ATOM 8487 N N . GLY B 1 383 ? -5.102 -21.969 -21.766 1 59.44 383 GLY B N 1
ATOM 8488 C CA . GLY B 1 383 ? -5.18 -22.609 -23.078 1 59.44 383 GLY B CA 1
ATOM 8489 C C . GLY B 1 383 ? -6.078 -21.875 -24.047 1 59.44 383 GLY B C 1
ATOM 8490 O O . GLY B 1 383 ? -6.762 -22.5 -24.859 1 59.44 383 GLY B O 1
ATOM 8491 N N . GLY B 1 384 ? -6.086 -20.703 -23.797 1 56.16 384 GLY B N 1
ATOM 8492 C CA . GLY B 1 384 ? -6.887 -19.906 -24.703 1 56.16 384 GLY B CA 1
ATOM 8493 C C . GLY B 1 384 ? -8.336 -19.766 -24.281 1 56.16 384 GLY B C 1
ATOM 8494 O O . GLY B 1 384 ? -9.07 -18.938 -24.812 1 56.16 384 GLY B O 1
ATOM 8495 N N . GLU B 1 385 ? -8.742 -20.766 -23.344 1 59.25 385 GLU B N 1
ATOM 8496 C CA . GLU B 1 385 ? -10.117 -20.641 -22.875 1 59.25 385 GLU B CA 1
ATOM 8497 C C . GLU B 1 385 ? -10.203 -19.766 -21.625 1 59.25 385 GLU B C 1
ATOM 8499 O O . GLU B 1 385 ? -9.602 -20.094 -20.594 1 59.25 385 GLU B O 1
ATOM 8504 N N . HIS B 1 386 ? -10.383 -18.625 -21.766 1 61.19 386 HIS B N 1
ATOM 8505 C CA . HIS B 1 386 ? -10.461 -17.594 -20.75 1 61.19 386 HIS B CA 1
ATOM 8506 C C . HIS B 1 386 ? -11.75 -17.688 -19.953 1 61.19 386 HIS B C 1
ATOM 8508 O O . HIS B 1 386 ? -12.352 -16.672 -19.609 1 61.19 386 HIS B O 1
ATOM 8514 N N . GLN B 1 387 ? -12.156 -19.078 -19.859 1 70.69 387 GLN B N 1
ATOM 8515 C CA . GLN B 1 387 ? -13.406 -19.172 -19.109 1 70.69 387 GLN B CA 1
ATOM 8516 C C . GLN B 1 387 ? -13.445 -20.422 -18.25 1 70.69 387 GLN B C 1
ATOM 8518 O O . GLN B 1 387 ? -12.703 -21.375 -18.484 1 70.69 387 GLN B O 1
ATOM 8523 N N . ASN B 1 388 ? -14.156 -20.344 -17.141 1 81.44 388 ASN B N 1
ATOM 8524 C CA . ASN B 1 388 ? -14.445 -21.391 -16.172 1 81.44 388 ASN B CA 1
ATOM 8525 C C . ASN B 1 388 ? -13.18 -21.844 -15.445 1 81.44 388 ASN B C 1
ATOM 8527 O O . ASN B 1 388 ? -12.961 -23.047 -15.266 1 81.44 388 ASN B O 1
ATOM 8531 N N . ALA B 1 389 ? -12.336 -20.922 -15.234 1 88.94 389 ALA B N 1
ATOM 8532 C CA . ALA B 1 389 ? -11.141 -21.188 -14.438 1 88.94 389 ALA B CA 1
ATOM 8533 C C . ALA B 1 389 ? -11.234 -20.516 -13.07 1 88.94 389 ALA B C 1
ATOM 8535 O O . ALA B 1 389 ? -12.109 -19.672 -12.836 1 88.94 389 ALA B O 1
ATOM 8536 N N . VAL B 1 390 ? -10.516 -21.016 -12.195 1 93.69 390 VAL B N 1
ATOM 8537 C CA . VAL B 1 390 ? -10.344 -20.375 -10.898 1 93.69 390 VAL B CA 1
ATOM 8538 C C . VAL B 1 390 ? -8.977 -19.703 -10.836 1 93.69 390 VAL B C 1
ATOM 8540 O O . VAL B 1 390 ? -7.941 -20.359 -10.898 1 93.69 390 VAL B O 1
ATOM 8543 N N . LEU B 1 391 ? -9.008 -18.438 -10.797 1 92.56 391 LEU B N 1
ATOM 8544 C CA . LEU B 1 391 ? -7.777 -17.641 -10.781 1 92.56 391 LEU B CA 1
ATOM 8545 C C . LEU B 1 391 ? -7.324 -17.375 -9.352 1 92.56 391 LEU B C 1
ATOM 8547 O O . LEU B 1 391 ? -8.078 -16.828 -8.547 1 92.56 391 LEU B O 1
ATOM 8551 N N . LEU B 1 392 ? -6.141 -17.812 -9.047 1 94.81 392 LEU B N 1
ATOM 8552 C CA . LEU B 1 392 ? -5.531 -17.625 -7.734 1 94.81 392 LEU B CA 1
ATOM 8553 C C . LEU B 1 392 ? -4.406 -16.609 -7.797 1 94.81 392 LEU B C 1
ATOM 8555 O O . LEU B 1 392 ? -3.352 -16.875 -8.383 1 94.81 392 LEU B O 1
ATOM 8559 N N . LEU B 1 393 ? -4.645 -15.469 -7.199 1 92.56 393 LEU B N 1
ATOM 8560 C CA . LEU B 1 393 ? -3.684 -14.375 -7.266 1 92.56 393 LEU B CA 1
ATOM 8561 C C . LEU B 1 393 ? -3.07 -14.109 -5.895 1 92.56 393 LEU B C 1
ATOM 8563 O O . LEU B 1 393 ? -3.781 -13.773 -4.945 1 92.56 393 LEU B O 1
ATOM 8567 N N . ASP B 1 394 ? -1.797 -14.25 -5.867 1 89.62 394 ASP B N 1
ATOM 8568 C CA . ASP B 1 394 ? -1.089 -14.047 -4.605 1 89.62 394 ASP B CA 1
ATOM 8569 C C . ASP B 1 394 ? -0.476 -12.648 -4.547 1 89.62 394 ASP B C 1
ATOM 8571 O O . ASP B 1 394 ? 0.523 -12.375 -5.215 1 89.62 394 ASP B O 1
ATOM 8575 N N . GLU B 1 395 ? -1.024 -11.766 -3.797 1 87.25 395 GLU B N 1
ATOM 8576 C CA . GLU B 1 395 ? -0.619 -10.383 -3.566 1 87.25 395 GLU B CA 1
ATOM 8577 C C . GLU B 1 395 ? -0.555 -9.602 -4.875 1 87.25 395 GLU B C 1
ATOM 8579 O O . GLU B 1 395 ? 0.457 -8.961 -5.172 1 87.25 395 GLU B O 1
ATOM 8584 N N . PRO B 1 396 ? -1.677 -9.633 -5.539 1 88.25 396 PRO B N 1
ATOM 8585 C CA . PRO B 1 396 ? -1.699 -8.883 -6.801 1 88.25 396 PRO B CA 1
ATOM 8586 C C . PRO B 1 396 ? -1.572 -7.379 -6.598 1 88.25 396 PRO B C 1
ATOM 8588 O O . PRO B 1 396 ? -2.125 -6.828 -5.641 1 88.25 396 PRO B O 1
ATOM 8591 N N . GLY B 1 397 ? -0.752 -6.754 -7.379 1 79.38 397 GLY B N 1
ATOM 8592 C CA . GLY B 1 397 ? -0.696 -5.305 -7.449 1 79.38 397 GLY B CA 1
ATOM 8593 C C . GLY B 1 397 ? 0.046 -4.68 -6.281 1 79.38 397 GLY B C 1
ATOM 8594 O O . GLY B 1 397 ? -0.073 -3.477 -6.035 1 79.38 397 GLY B O 1
ATOM 8595 N N . LEU B 1 398 ? 0.739 -5.402 -5.562 1 77 398 LEU B N 1
ATOM 8596 C CA . LEU B 1 398 ? 1.47 -4.938 -4.391 1 77 398 LEU B CA 1
ATOM 8597 C C . LEU B 1 398 ? 2.305 -3.707 -4.719 1 77 398 LEU B C 1
ATOM 8599 O O . LEU B 1 398 ? 2.375 -2.768 -3.924 1 77 398 LEU B O 1
ATOM 8603 N N . SER B 1 399 ? 2.82 -3.602 -5.871 1 74.94 399 SER B N 1
ATOM 8604 C CA . SER B 1 399 ? 3.732 -2.527 -6.25 1 74.94 399 SER B CA 1
ATOM 8605 C C . SER B 1 399 ? 2.996 -1.403 -6.969 1 74.94 399 SER B C 1
ATOM 8607 O O . SER B 1 399 ? 3.6 -0.393 -7.336 1 74.94 399 SER B O 1
ATOM 8609 N N . LEU B 1 400 ? 1.703 -1.533 -7.023 1 79 400 LEU B N 1
ATOM 8610 C CA . LEU B 1 400 ? 0.922 -0.566 -7.785 1 79 400 LEU B CA 1
ATOM 8611 C C . LEU B 1 400 ? 0.542 0.63 -6.922 1 79 400 LEU B C 1
ATOM 8613 O O . LEU B 1 400 ? 0.37 0.493 -5.707 1 79 400 LEU B O 1
ATOM 8617 N N . HIS B 1 401 ? 0.472 1.747 -7.574 1 79.25 401 HIS B N 1
ATOM 8618 C CA . HIS B 1 401 ? -0.127 2.922 -6.953 1 79.25 401 HIS B CA 1
ATOM 8619 C C . HIS B 1 401 ? -1.55 2.633 -6.484 1 79.25 401 HIS B C 1
ATOM 8621 O O . HIS B 1 401 ? -2.258 1.829 -7.098 1 79.25 401 HIS B O 1
ATOM 8627 N N . PRO B 1 402 ? -2.006 3.299 -5.414 1 81.19 402 PRO B N 1
ATOM 8628 C CA . PRO B 1 402 ? -3.336 3.043 -4.859 1 81.19 402 PRO B CA 1
ATOM 8629 C C . PRO B 1 402 ? -4.445 3.158 -5.902 1 81.19 402 PRO B C 1
ATOM 8631 O O . PRO B 1 402 ? -5.363 2.334 -5.926 1 81.19 402 PRO B O 1
ATOM 8634 N N . LEU B 1 403 ? -4.383 4.113 -6.73 1 76.25 403 LEU B N 1
ATOM 8635 C CA . LEU B 1 403 ? -5.395 4.289 -7.766 1 76.25 403 LEU B CA 1
ATOM 8636 C C . LEU B 1 403 ? -5.387 3.111 -8.734 1 76.25 403 LEU B C 1
ATOM 8638 O O . LEU B 1 403 ? -6.445 2.656 -9.18 1 76.25 403 LEU B O 1
ATOM 8642 N N . ALA B 1 404 ? -4.195 2.699 -9.055 1 76.38 404 ALA B N 1
ATOM 8643 C CA . ALA B 1 404 ? -4.059 1.538 -9.93 1 76.38 404 ALA B CA 1
ATOM 8644 C C . ALA B 1 404 ? -4.586 0.276 -9.25 1 76.38 404 ALA B C 1
ATOM 8646 O O . ALA B 1 404 ? -5.141 -0.606 -9.914 1 76.38 404 ALA B O 1
ATOM 8647 N N . GLN B 1 405 ? -4.402 0.166 -7.961 1 83.88 405 GLN B N 1
ATOM 8648 C CA . GLN B 1 405 ? -4.945 -0.967 -7.219 1 83.88 405 GLN B CA 1
ATOM 8649 C C . GLN B 1 405 ? -6.473 -0.982 -7.277 1 83.88 405 GLN B C 1
ATOM 8651 O O . GLN B 1 405 ? -7.082 -2.043 -7.418 1 83.88 405 GLN B O 1
ATOM 8656 N N . ARG B 1 406 ? -7.078 0.148 -7.199 1 78.19 406 ARG B N 1
ATOM 8657 C CA . ARG B 1 406 ? -8.531 0.242 -7.297 1 78.19 406 ARG B CA 1
ATOM 8658 C C . ARG B 1 406 ? -9.016 -0.207 -8.672 1 78.19 406 ARG B C 1
ATOM 8660 O O . ARG B 1 406 ? -10.031 -0.901 -8.781 1 78.19 406 ARG B O 1
ATOM 8667 N N . ASN B 1 407 ? -8.289 0.219 -9.641 1 74.81 407 ASN B N 1
ATOM 8668 C CA . ASN B 1 407 ? -8.617 -0.2 -11 1 74.81 407 ASN B CA 1
ATOM 8669 C C . ASN B 1 407 ? -8.469 -1.708 -11.172 1 74.81 407 ASN B C 1
ATOM 8671 O O . ASN B 1 407 ? -9.25 -2.338 -11.883 1 74.81 407 ASN B O 1
ATOM 8675 N N . LEU B 1 408 ? -7.438 -2.199 -10.586 1 80.25 408 LEU B N 1
ATOM 8676 C CA . LEU B 1 408 ? -7.215 -3.641 -10.625 1 80.25 408 LEU B CA 1
ATOM 8677 C C . LEU B 1 408 ? -8.398 -4.387 -10.016 1 80.25 408 LEU B C 1
ATOM 8679 O O . LEU B 1 408 ? -8.812 -5.43 -10.523 1 80.25 408 LEU B O 1
ATOM 8683 N N . PHE B 1 409 ? -8.914 -3.912 -8.992 1 82 409 PHE B N 1
ATOM 8684 C CA . PHE B 1 409 ? -10.062 -4.539 -8.352 1 82 409 PHE B CA 1
ATOM 8685 C C . PHE B 1 409 ? -11.258 -4.566 -9.289 1 82 409 PHE B C 1
ATOM 8687 O O . PHE B 1 409 ? -11.984 -5.562 -9.359 1 82 409 PHE B O 1
ATOM 8694 N N . ALA B 1 410 ? -11.5 -3.443 -9.906 1 75.12 410 ALA B N 1
ATOM 8695 C CA . ALA B 1 410 ? -12.586 -3.391 -10.883 1 75.12 410 ALA B CA 1
ATOM 8696 C C . ALA B 1 410 ? -12.383 -4.414 -11.992 1 75.12 410 ALA B C 1
ATOM 8698 O O . ALA B 1 410 ? -13.336 -5.023 -12.469 1 75.12 410 ALA B O 1
ATOM 8699 N N . PHE B 1 411 ? -11.188 -4.586 -12.336 1 77.62 411 PHE B N 1
ATOM 8700 C CA . PHE B 1 411 ? -10.82 -5.574 -13.336 1 77.62 411 PHE B CA 1
ATOM 8701 C C . PHE B 1 411 ? -11.148 -6.984 -12.859 1 77.62 411 PHE B C 1
ATOM 8703 O O . PHE B 1 411 ? -11.602 -7.824 -13.633 1 77.62 411 PHE B O 1
ATOM 8710 N N . PHE B 1 412 ? -10.875 -7.309 -11.602 1 84.69 412 PHE B N 1
ATOM 8711 C CA . PHE B 1 412 ? -11.227 -8.602 -11.023 1 84.69 412 PHE B CA 1
ATOM 8712 C C . PHE B 1 412 ? -12.719 -8.883 -11.188 1 84.69 412 PHE B C 1
ATOM 8714 O O . PHE B 1 412 ? -13.109 -10 -11.516 1 84.69 412 PHE B O 1
ATOM 8721 N N . ASP B 1 413 ? -13.5 -7.895 -11 1 80.12 413 ASP B N 1
ATOM 8722 C CA . ASP B 1 413 ? -14.945 -8.055 -11.117 1 80.12 413 ASP B CA 1
ATOM 8723 C C . ASP B 1 413 ? -15.344 -8.414 -12.547 1 80.12 413 ASP B C 1
ATOM 8725 O O . ASP B 1 413 ? -16.266 -9.211 -12.758 1 80.12 413 ASP B O 1
ATOM 8729 N N . SER B 1 414 ? -14.672 -7.852 -13.414 1 75.5 414 SER B N 1
ATOM 8730 C CA . SER B 1 414 ? -14.945 -8.148 -14.82 1 75.5 414 SER B CA 1
ATOM 8731 C C . SER B 1 414 ? -14.562 -9.586 -15.164 1 75.5 414 SER B C 1
ATOM 8733 O O . SER B 1 414 ? -15.289 -10.273 -15.883 1 75.5 414 SER B O 1
ATOM 8735 N N . LEU B 1 415 ? -13.484 -10.031 -14.695 1 79.62 415 LEU B N 1
ATOM 8736 C CA . LEU B 1 415 ? -13.016 -11.391 -14.938 1 79.62 415 LEU B CA 1
ATOM 8737 C C . LEU B 1 415 ? -13.898 -12.406 -14.219 1 79.62 415 LEU B C 1
ATOM 8739 O O . LEU B 1 415 ? -14.062 -13.539 -14.695 1 79.62 415 LEU B O 1
ATOM 8743 N N . ALA B 1 416 ? -14.43 -11.977 -13.109 1 86.94 416 ALA B N 1
ATOM 8744 C CA . ALA B 1 416 ? -15.188 -12.875 -12.242 1 86.94 416 ALA B CA 1
ATOM 8745 C C . ALA B 1 416 ? -16.547 -13.211 -12.844 1 86.94 416 ALA B C 1
ATOM 8747 O O . ALA B 1 416 ? -17.25 -14.086 -12.344 1 86.94 416 ALA B O 1
ATOM 8748 N N . LYS B 1 417 ? -16.875 -12.602 -13.914 1 81.56 417 LYS B N 1
ATOM 8749 C CA . LYS B 1 417 ? -18.125 -12.898 -14.594 1 81.56 417 LYS B CA 1
ATOM 8750 C C . LYS B 1 417 ? -18.109 -14.297 -15.211 1 81.56 417 LYS B C 1
ATOM 8752 O O . LYS B 1 417 ? -19.141 -14.969 -15.289 1 81.56 417 LYS B O 1
ATOM 8757 N N . VAL B 1 418 ? -16.938 -14.734 -15.578 1 83.06 418 VAL B N 1
ATOM 8758 C CA . VAL B 1 418 ? -16.844 -16.031 -16.25 1 83.06 418 VAL B CA 1
ATOM 8759 C C . VAL B 1 418 ? -15.844 -16.922 -15.523 1 83.06 418 VAL B C 1
ATOM 8761 O O . VAL B 1 418 ? -15.594 -18.047 -15.938 1 83.06 418 VAL B O 1
ATOM 8764 N N . ASN B 1 419 ? -15.258 -16.422 -14.531 1 89.19 419 ASN B N 1
ATOM 8765 C CA . ASN B 1 419 ? -14.289 -17.141 -13.711 1 89.19 419 ASN B CA 1
ATOM 8766 C C . ASN B 1 419 ? -14.516 -16.891 -12.227 1 89.19 419 ASN B C 1
ATOM 8768 O O . ASN B 1 419 ? -15.398 -16.125 -11.844 1 89.19 419 ASN B O 1
ATOM 8772 N N . LYS B 1 420 ? -13.859 -17.625 -11.461 1 92.81 420 LYS B N 1
ATOM 8773 C CA . LYS B 1 420 ? -13.773 -17.328 -10.031 1 92.81 420 LYS B CA 1
ATOM 8774 C C . LYS B 1 420 ? -12.391 -16.797 -9.664 1 92.81 420 LYS B C 1
ATOM 8776 O O . LYS B 1 420 ? -11.383 -17.266 -10.188 1 92.81 420 LYS B O 1
ATOM 8781 N N . ILE B 1 421 ? -12.383 -15.844 -8.781 1 94 421 ILE B N 1
ATOM 8782 C CA . ILE B 1 421 ? -11.102 -15.234 -8.414 1 94 421 ILE B CA 1
ATOM 8783 C C . ILE B 1 421 ? -10.906 -15.305 -6.906 1 94 421 ILE B C 1
ATOM 8785 O O . ILE B 1 421 ? -11.812 -14.953 -6.141 1 94 421 ILE B O 1
ATOM 8789 N N . LEU B 1 422 ? -9.812 -15.82 -6.48 1 96.62 422 LEU B N 1
ATOM 8790 C CA . LEU B 1 422 ? -9.328 -15.727 -5.105 1 96.62 422 LEU B CA 1
ATOM 8791 C C . LEU B 1 422 ? -7.977 -15.023 -5.051 1 96.62 422 LEU B C 1
ATOM 8793 O O . LEU B 1 422 ? -7.074 -15.344 -5.824 1 96.62 422 LEU B O 1
ATOM 8797 N N . TYR B 1 423 ? -7.891 -14.031 -4.199 1 94.56 423 TYR B N 1
ATOM 8798 C CA . TYR B 1 423 ? -6.609 -13.352 -4.121 1 94.56 423 TYR B CA 1
ATOM 8799 C C . TYR B 1 423 ? -6.258 -13 -2.68 1 94.56 423 TYR B C 1
ATOM 8801 O O . TYR B 1 423 ? -7.145 -12.898 -1.827 1 94.56 423 TYR B O 1
ATOM 8809 N N . THR B 1 424 ? -4.973 -12.938 -2.443 1 92.88 424 THR B N 1
ATOM 8810 C CA . THR B 1 424 ? -4.473 -12.5 -1.145 1 92.88 424 THR B CA 1
ATOM 8811 C C . THR B 1 424 ? -4.047 -11.039 -1.192 1 92.88 424 THR B C 1
ATOM 8813 O O . THR B 1 424 ? -3.574 -10.555 -2.225 1 92.88 424 THR B O 1
ATOM 8816 N N . THR B 1 425 ? -4.254 -10.312 -0.088 1 90.38 425 THR B N 1
ATOM 8817 C CA . THR B 1 425 ? -3.814 -8.922 -0.085 1 90.38 425 THR B CA 1
ATOM 8818 C C . THR B 1 425 ? -3.678 -8.398 1.344 1 90.38 425 THR B C 1
ATOM 8820 O O . THR B 1 425 ? -4.27 -8.953 2.271 1 90.38 425 THR B O 1
ATOM 8823 N N . HIS B 1 426 ? -2.846 -7.492 1.457 1 84.56 426 HIS B N 1
ATOM 8824 C CA . HIS B 1 426 ? -2.795 -6.695 2.68 1 84.56 426 HIS B CA 1
ATOM 8825 C C . HIS B 1 426 ? -3.061 -5.223 2.389 1 84.56 426 HIS B C 1
ATOM 8827 O O . HIS B 1 426 ? -2.82 -4.363 3.24 1 84.56 426 HIS B O 1
ATOM 8833 N N . SER B 1 427 ? -3.574 -4.914 1.263 1 88.5 427 SER B N 1
ATOM 8834 C CA . SER B 1 427 ? -3.852 -3.537 0.868 1 88.5 427 SER B CA 1
ATOM 8835 C C . SER B 1 427 ? -5.328 -3.197 1.044 1 88.5 427 SER B C 1
ATOM 8837 O O . SER B 1 427 ? -6.195 -3.908 0.535 1 88.5 427 SER B O 1
ATOM 8839 N N . PRO B 1 428 ? -5.617 -2.105 1.681 1 89.19 428 PRO B N 1
ATOM 8840 C CA . PRO B 1 428 ? -7.02 -1.702 1.791 1 89.19 428 PRO B CA 1
ATOM 8841 C C . PRO B 1 428 ? -7.605 -1.232 0.461 1 89.19 428 PRO B C 1
ATOM 8843 O O . PRO B 1 428 ? -8.828 -1.181 0.304 1 89.19 428 PRO B O 1
ATOM 8846 N N . PHE B 1 429 ? -6.789 -0.887 -0.47 1 86.81 429 PHE B N 1
ATOM 8847 C CA . PHE B 1 429 ? -7.246 -0.346 -1.745 1 86.81 429 PHE B CA 1
ATOM 8848 C C . PHE B 1 429 ? -7.754 -1.458 -2.654 1 86.81 429 PHE B C 1
ATOM 8850 O O . PHE B 1 429 ? -8.422 -1.191 -3.656 1 86.81 429 PHE B O 1
ATOM 8857 N N . LEU B 1 430 ? -7.449 -2.637 -2.27 1 89.69 430 LEU B N 1
ATOM 8858 C CA . LEU B 1 430 ? -7.926 -3.783 -3.037 1 89.69 430 LEU B CA 1
ATOM 8859 C C . LEU B 1 430 ? -9.156 -4.406 -2.379 1 89.69 430 LEU B C 1
ATOM 8861 O O . LEU B 1 430 ? -9.555 -5.516 -2.729 1 89.69 430 LEU B O 1
ATOM 8865 N N . LEU B 1 431 ? -9.633 -3.689 -1.416 1 86 431 LEU B N 1
ATOM 8866 C CA . LEU B 1 431 ? -10.867 -4.121 -0.772 1 86 431 LEU B CA 1
ATOM 8867 C C . LEU B 1 431 ? -12.016 -3.18 -1.114 1 86 431 LEU B C 1
ATOM 8869 O O . LEU B 1 431 ? -11.828 -1.962 -1.171 1 86 431 LEU B O 1
ATOM 8873 N N . ASP B 1 432 ? -13.055 -3.777 -1.491 1 74.88 432 ASP B N 1
ATOM 8874 C CA . ASP B 1 432 ? -14.266 -2.992 -1.72 1 74.88 432 ASP B CA 1
ATOM 8875 C C . ASP B 1 432 ? -15.094 -2.869 -0.44 1 74.88 432 ASP B C 1
ATOM 8877 O O . ASP B 1 432 ? -15.617 -3.865 0.063 1 74.88 432 ASP B O 1
ATOM 8881 N N . ALA B 1 433 ? -15.195 -1.671 0.024 1 71 433 ALA B N 1
ATOM 8882 C CA . ALA B 1 433 ? -15.93 -1.428 1.264 1 71 433 ALA B CA 1
ATOM 8883 C C . ALA B 1 433 ? -17.391 -1.848 1.126 1 71 433 ALA B C 1
ATOM 8885 O O . ALA B 1 433 ? -18.031 -2.195 2.115 1 71 433 ALA B O 1
ATOM 8886 N N . GLU B 1 434 ? -17.844 -1.962 -0.087 1 70.38 434 GLU B N 1
ATOM 8887 C CA . GLU B 1 434 ? -19.25 -2.326 -0.33 1 70.38 434 GLU B CA 1
ATOM 8888 C C . GLU B 1 434 ? -19.422 -3.842 -0.359 1 70.38 434 GLU B C 1
ATOM 8890 O O . GLU B 1 434 ? -20.547 -4.344 -0.264 1 70.38 434 GLU B O 1
ATOM 8895 N N . HIS B 1 435 ? -18.281 -4.477 -0.489 1 76.62 435 HIS B N 1
ATOM 8896 C CA . HIS B 1 435 ? -18.359 -5.93 -0.603 1 76.62 435 HIS B CA 1
ATOM 8897 C C . HIS B 1 435 ? -17.406 -6.605 0.383 1 76.62 435 HIS B C 1
ATOM 8899 O O . HIS B 1 435 ? -16.656 -7.508 0.007 1 76.62 435 HIS B O 1
ATOM 8905 N N . LEU B 1 436 ? -17.406 -6.168 1.569 1 76.25 436 LEU B N 1
ATOM 8906 C CA . LEU B 1 436 ? -16.516 -6.727 2.582 1 76.25 436 LEU B CA 1
ATOM 8907 C C . LEU B 1 436 ? -16.906 -8.164 2.91 1 76.25 436 LEU B C 1
ATOM 8909 O O . LEU B 1 436 ? -16.109 -8.898 3.521 1 76.25 436 LEU B O 1
ATOM 8913 N N . GLY B 1 437 ? -18.109 -8.562 2.52 1 74.5 437 GLY B N 1
ATOM 8914 C CA . GLY B 1 437 ? -18.531 -9.938 2.707 1 74.5 437 GLY B CA 1
ATOM 8915 C C . GLY B 1 437 ? -17.688 -10.93 1.932 1 74.5 437 GLY B C 1
ATOM 8916 O O . GLY B 1 437 ? -17.672 -12.125 2.252 1 74.5 437 GLY B O 1
ATOM 8917 N N . ARG B 1 438 ? -16.984 -10.422 0.972 1 83.44 438 ARG B N 1
ATOM 8918 C CA . ARG B 1 438 ? -16.156 -11.258 0.124 1 83.44 438 ARG B CA 1
ATOM 8919 C C . ARG B 1 438 ? -14.773 -11.453 0.741 1 83.44 438 ARG B C 1
ATOM 8921 O O . ARG B 1 438 ? -13.953 -12.211 0.215 1 83.44 438 ARG B O 1
ATOM 8928 N N . ALA B 1 439 ? -14.578 -10.812 1.854 1 86.25 439 ALA B N 1
ATOM 8929 C CA . ALA B 1 439 ? -13.258 -10.898 2.475 1 86.25 439 ALA B CA 1
ATOM 8930 C C . ALA B 1 439 ? -13.234 -11.945 3.582 1 86.25 439 ALA B C 1
ATOM 8932 O O . ALA B 1 439 ? -14.242 -12.156 4.266 1 86.25 439 ALA B O 1
ATOM 8933 N N . ARG B 1 440 ? -12.164 -12.68 3.641 1 88.62 440 ARG B N 1
ATOM 8934 C CA . ARG B 1 440 ? -11.875 -13.625 4.715 1 88.62 440 ARG B CA 1
ATOM 8935 C C . ARG B 1 440 ? -10.602 -13.25 5.453 1 88.62 440 ARG B C 1
ATOM 8937 O O . ARG B 1 440 ? -9.602 -12.883 4.828 1 88.62 440 ARG B O 1
ATOM 8944 N N . LYS B 1 441 ? -10.734 -13.273 6.73 1 86.75 441 LYS B N 1
ATOM 8945 C CA . LYS B 1 441 ? -9.57 -12.945 7.551 1 86.75 441 LYS B CA 1
ATOM 8946 C C . LYS B 1 441 ? -8.711 -14.18 7.812 1 86.75 441 LYS B C 1
ATOM 8948 O O . LYS B 1 441 ? -9.227 -15.219 8.242 1 86.75 441 LYS B O 1
ATOM 8953 N N . VAL B 1 442 ? -7.473 -14.078 7.496 1 88.12 442 VAL B N 1
ATOM 8954 C CA . VAL B 1 442 ? -6.504 -15.141 7.742 1 88.12 442 VAL B CA 1
ATOM 8955 C C . VAL B 1 442 ? -5.598 -14.75 8.906 1 88.12 442 VAL B C 1
ATOM 8957 O O . VAL B 1 442 ? -5.035 -13.656 8.93 1 88.12 442 VAL B O 1
ATOM 8960 N N . TYR B 1 443 ? -5.484 -15.578 9.875 1 81.31 443 TYR B N 1
ATOM 8961 C CA . TYR B 1 443 ? -4.66 -15.273 11.039 1 81.31 443 TYR B CA 1
ATOM 8962 C C . TYR B 1 443 ? -4.027 -16.547 11.602 1 81.31 443 TYR B C 1
ATOM 8964 O O . TYR B 1 443 ? -4.398 -17.656 11.219 1 81.31 443 TYR B O 1
ATOM 8972 N N . VAL B 1 444 ? -3.02 -16.391 12.367 1 76.62 444 VAL B N 1
ATOM 8973 C CA . VAL B 1 444 ? -2.359 -17.516 13.031 1 76.62 444 VAL B CA 1
ATOM 8974 C C . VAL B 1 444 ? -2.971 -17.719 14.414 1 76.62 444 VAL B C 1
ATOM 8976 O O . VAL B 1 444 ? -3.02 -16.797 15.227 1 76.62 444 VAL B O 1
ATOM 8979 N N . SER B 1 445 ? -3.445 -18.828 14.586 1 74.88 445 SER B N 1
ATOM 8980 C CA . SER B 1 445 ? -4.062 -19.172 15.867 1 74.88 445 SER B CA 1
ATOM 8981 C C . SER B 1 445 ? -3.016 -19.297 16.969 1 74.88 445 SER B C 1
ATOM 8983 O O . SER B 1 445 ? -1.814 -19.219 16.703 1 74.88 445 SER B O 1
ATOM 8985 N N . ALA B 1 446 ? -3.496 -19.453 18.172 1 68.44 446 ALA B N 1
ATOM 8986 C CA . ALA B 1 446 ? -2.631 -19.547 19.344 1 68.44 446 ALA B CA 1
ATOM 8987 C C . ALA B 1 446 ? -1.687 -20.734 19.234 1 68.44 446 ALA B C 1
ATOM 8989 O O . ALA B 1 446 ? -0.562 -20.703 19.734 1 68.44 446 ALA B O 1
ATOM 8990 N N . ASN B 1 447 ? -2.143 -21.797 18.516 1 69.44 447 ASN B N 1
ATOM 8991 C CA . ASN B 1 447 ? -1.316 -23 18.359 1 69.44 447 ASN B CA 1
ATOM 8992 C C . ASN B 1 447 ? -0.315 -22.844 17.219 1 69.44 447 ASN B C 1
ATOM 8994 O O . ASN B 1 447 ? 0.358 -23.812 16.859 1 69.44 447 ASN B O 1
ATOM 8998 N N . GLY B 1 448 ? -0.34 -21.688 16.609 1 68 448 GLY B N 1
ATOM 8999 C CA . GLY B 1 448 ? 0.638 -21.422 15.562 1 68 448 GLY B CA 1
ATOM 9000 C C . GLY B 1 448 ? 0.174 -21.844 14.188 1 68 448 GLY B C 1
ATOM 9001 O O . GLY B 1 448 ? 0.938 -21.781 13.219 1 68 448 GLY B O 1
ATOM 9002 N N . THR B 1 449 ? -1.013 -22.25 14.133 1 76.56 449 THR B N 1
ATOM 9003 C CA . THR B 1 449 ? -1.513 -22.734 12.844 1 76.56 449 THR B CA 1
ATOM 9004 C C . THR B 1 449 ? -2.369 -21.656 12.172 1 76.56 449 THR B C 1
ATOM 9006 O O . THR B 1 449 ? -2.932 -20.797 12.844 1 76.56 449 THR B O 1
ATOM 9009 N N . THR B 1 450 ? -2.424 -21.719 10.859 1 82.25 450 THR B N 1
ATOM 9010 C CA . THR B 1 450 ? -3.188 -20.766 10.07 1 82.25 450 THR B CA 1
ATOM 9011 C C . THR B 1 450 ? -4.68 -21.062 10.141 1 82.25 450 THR B C 1
ATOM 9013 O O . THR B 1 450 ? -5.09 -22.219 10 1 82.25 450 THR B O 1
ATOM 9016 N N . GLN B 1 451 ? -5.445 -20.062 10.391 1 83.12 451 GLN B N 1
ATOM 9017 C CA . GLN B 1 451 ? -6.898 -20.188 10.422 1 83.12 451 GLN B CA 1
ATOM 9018 C C . GLN B 1 451 ? -7.562 -19.094 9.594 1 83.12 451 GLN B C 1
ATOM 9020 O O . GLN B 1 451 ? -6.941 -18.062 9.305 1 83.12 451 GLN B O 1
ATOM 9025 N N . VAL B 1 452 ? -8.773 -19.406 9.211 1 87.38 452 VAL B N 1
ATOM 9026 C CA . VAL B 1 452 ? -9.531 -18.453 8.398 1 87.38 452 VAL B CA 1
ATOM 9027 C C . VAL B 1 452 ? -10.898 -18.219 9.031 1 87.38 452 VAL B C 1
ATOM 9029 O O . VAL B 1 452 ? -11.508 -19.125 9.586 1 87.38 452 VAL B O 1
ATOM 9032 N N . THR B 1 453 ? -11.289 -16.953 9.031 1 79.31 453 THR B N 1
ATOM 9033 C CA . THR B 1 453 ? -12.609 -16.641 9.555 1 79.31 453 THR B CA 1
ATOM 9034 C C . THR B 1 453 ? -13.289 -15.586 8.68 1 79.31 453 THR B C 1
ATOM 9036 O O . THR B 1 453 ? -12.625 -14.758 8.062 1 79.31 453 THR B O 1
ATOM 9039 N N . SER B 1 454 ? -14.609 -15.672 8.586 1 77.12 454 SER B N 1
ATOM 9040 C CA . SER B 1 454 ? -15.391 -14.664 7.875 1 77.12 454 SER B CA 1
ATOM 9041 C C . SER B 1 454 ? -15.75 -13.5 8.789 1 77.12 454 SER B C 1
ATOM 9043 O O . SER B 1 454 ? -16.234 -12.469 8.32 1 77.12 454 SER B O 1
ATOM 9045 N N . ASP B 1 455 ? -15.398 -13.734 10.016 1 72 455 ASP B N 1
ATOM 9046 C CA . ASP B 1 455 ? -15.617 -12.648 10.961 1 72 455 ASP B CA 1
ATOM 9047 C C . ASP B 1 455 ? -14.5 -11.617 10.891 1 72 455 ASP B C 1
ATOM 9049 O O . ASP B 1 455 ? -13.383 -11.867 11.359 1 72 455 ASP B O 1
ATOM 9053 N N . LEU B 1 456 ? -14.914 -10.508 10.344 1 70.94 456 LEU B N 1
ATOM 9054 C CA . LEU B 1 456 ? -13.891 -9.492 10.094 1 70.94 456 LEU B CA 1
ATOM 9055 C C . LEU B 1 456 ? -13.703 -8.602 11.312 1 70.94 456 LEU B C 1
ATOM 9057 O O . LEU B 1 456 ? -12.836 -7.723 11.312 1 70.94 456 LEU B O 1
ATOM 9061 N N . ARG B 1 457 ? -14.477 -8.852 12.406 1 61.94 457 ARG B N 1
ATOM 9062 C CA . ARG B 1 457 ? -14.391 -8.023 13.602 1 61.94 457 ARG B CA 1
ATOM 9063 C C . ARG B 1 457 ? -13.094 -8.273 14.359 1 61.94 457 ARG B C 1
ATOM 9065 O O . ARG B 1 457 ? -12.531 -9.367 14.281 1 61.94 457 ARG B O 1
ATOM 9072 N N . SER B 1 458 ? -12.312 -7.055 14.812 1 56.72 458 SER B N 1
ATOM 9073 C CA . SER B 1 458 ? -11.133 -7.223 15.656 1 56.72 458 SER B CA 1
ATOM 9074 C C . SER B 1 458 ? -11.477 -7.969 16.938 1 56.72 458 SER B C 1
ATOM 9076 O O . SER B 1 458 ? -12.43 -7.609 17.641 1 56.72 458 SER B O 1
ATOM 9078 N N . VAL B 1 459 ? -11.336 -9.227 16.953 1 48.34 459 VAL B N 1
ATOM 9079 C CA . VAL B 1 459 ? -11.5 -9.781 18.297 1 48.34 459 VAL B CA 1
ATOM 9080 C C . VAL B 1 459 ? -10.289 -9.43 19.156 1 48.34 459 VAL B C 1
ATOM 9082 O O . VAL B 1 459 ? -9.141 -9.656 18.75 1 48.34 459 VAL B O 1
ATOM 9085 N N . GLU B 1 460 ? -10.367 -8.32 19.969 1 48.72 460 GLU B N 1
ATOM 9086 C CA . GLU B 1 460 ? -9.438 -7.672 20.891 1 48.72 460 GLU B CA 1
ATOM 9087 C C . GLU B 1 460 ? -8.359 -8.641 21.359 1 48.72 460 GLU B C 1
ATOM 9089 O O . GLU B 1 460 ? -7.234 -8.234 21.641 1 48.72 460 GLU B O 1
ATOM 9094 N N . LYS B 1 461 ? -8.57 -9.891 21.531 1 50.03 461 LYS B N 1
ATOM 9095 C CA . LYS B 1 461 ? -7.676 -10.586 22.453 1 50.03 461 LYS B CA 1
ATOM 9096 C C . LYS B 1 461 ? -6.383 -11 21.766 1 50.03 461 LYS B C 1
ATOM 9098 O O . LYS B 1 461 ? -5.379 -11.281 22.422 1 50.03 461 LYS B O 1
ATOM 9103 N N . ASP B 1 462 ? -6.41 -11.039 20.484 1 52.16 462 ASP B N 1
ATOM 9104 C CA . ASP B 1 462 ? -5.168 -11.523 19.891 1 52.16 462 ASP B CA 1
ATOM 9105 C C . ASP B 1 462 ? -4.57 -10.492 18.938 1 52.16 462 ASP B C 1
ATOM 9107 O O . ASP B 1 462 ? -5.188 -10.141 17.922 1 52.16 462 ASP B O 1
ATOM 9111 N N . VAL B 1 463 ? -3.529 -9.82 19.422 1 51 463 VAL B N 1
ATOM 9112 C CA . VAL B 1 463 ? -2.779 -8.781 18.734 1 51 463 VAL B CA 1
ATOM 9113 C C . VAL B 1 463 ? -2.561 -9.188 17.266 1 51 463 VAL B C 1
ATOM 9115 O O . VAL B 1 463 ? -2.576 -8.344 16.375 1 51 463 VAL B O 1
ATOM 9118 N N . ARG B 1 464 ? -2.486 -10.445 17.094 1 54.12 464 ARG B N 1
ATOM 9119 C CA . ARG B 1 464 ? -2.172 -10.953 15.766 1 54.12 464 ARG B CA 1
ATOM 9120 C C . ARG B 1 464 ? -3.359 -10.781 14.82 1 54.12 464 ARG B C 1
ATOM 9122 O O . ARG B 1 464 ? -3.195 -10.805 13.602 1 54.12 464 ARG B O 1
ATOM 9129 N N . GLN B 1 465 ? -4.473 -10.641 15.375 1 58.62 465 GLN B N 1
ATOM 9130 C CA . GLN B 1 465 ? -5.703 -10.445 14.617 1 58.62 465 GLN B CA 1
ATOM 9131 C C . GLN B 1 465 ? -5.93 -8.969 14.305 1 58.62 465 GLN B C 1
ATOM 9133 O O . GLN B 1 465 ? -6.703 -8.633 13.406 1 58.62 465 GLN B O 1
ATOM 9138 N N . ALA B 1 466 ? -5.09 -8.242 14.953 1 63.53 466 ALA B N 1
ATOM 9139 C CA . ALA B 1 466 ? -5.254 -6.801 14.812 1 63.53 466 ALA B CA 1
ATOM 9140 C C . ALA B 1 466 ? -4.816 -6.328 13.43 1 63.53 466 ALA B C 1
ATOM 9142 O O . ALA B 1 466 ? -5.379 -5.379 12.883 1 63.53 466 ALA B O 1
ATOM 9143 N N . GLY B 1 467 ? -3.994 -7.176 12.812 1 69.94 467 GLY B N 1
ATOM 9144 C CA . GLY B 1 467 ? -3.48 -6.75 11.523 1 69.94 467 GLY B CA 1
ATOM 9145 C C . GLY B 1 467 ? -4.512 -6.828 10.414 1 69.94 467 GLY B C 1
ATOM 9146 O O . GLY B 1 467 ? -4.691 -5.875 9.648 1 69.94 467 GLY B O 1
ATOM 9147 N N . ALA B 1 468 ? -5.156 -7.953 10.398 1 73 468 ALA B N 1
ATOM 9148 C CA . ALA B 1 468 ? -6.168 -8.133 9.359 1 73 468 ALA B CA 1
ATOM 9149 C C . ALA B 1 468 ? -7.32 -7.152 9.539 1 73 468 ALA B C 1
ATOM 9151 O O . ALA B 1 468 ? -7.824 -6.59 8.57 1 73 468 ALA B O 1
ATOM 9152 N N . ALA B 1 469 ? -7.645 -6.992 10.727 1 75 469 ALA B N 1
ATOM 9153 C CA . ALA B 1 469 ? -8.734 -6.066 11.023 1 75 469 ALA B CA 1
ATOM 9154 C C . ALA B 1 469 ? -8.367 -4.641 10.625 1 75 469 ALA B C 1
ATOM 9156 O O . ALA B 1 469 ? -9.219 -3.879 10.164 1 75 469 ALA B O 1
ATOM 9157 N N . TYR B 1 470 ? -7.176 -4.391 10.727 1 78.06 470 TYR B N 1
ATOM 9158 C CA . TYR B 1 470 ? -6.715 -3.047 10.406 1 78.06 470 TYR B CA 1
ATOM 9159 C C . TYR B 1 470 ? -6.934 -2.736 8.93 1 78.06 470 TYR B C 1
ATOM 9161 O O . TYR B 1 470 ? -7.285 -1.609 8.57 1 78.06 470 TYR B O 1
ATOM 9169 N N . VAL B 1 471 ? -6.695 -3.674 8.117 1 83.25 471 VAL B N 1
ATOM 9170 C CA . VAL B 1 471 ? -6.855 -3.486 6.676 1 83.25 471 VAL B CA 1
ATOM 9171 C C . VAL B 1 471 ? -8.32 -3.193 6.352 1 83.25 471 VAL B C 1
ATOM 9173 O O . VAL B 1 471 ? -8.617 -2.303 5.551 1 83.25 471 VAL B O 1
ATOM 9176 N N . VAL B 1 472 ? -9.141 -3.904 6.969 1 81.06 472 VAL B N 1
ATOM 9177 C CA . VAL B 1 472 ? -10.57 -3.73 6.754 1 81.06 472 VAL B CA 1
ATOM 9178 C C . VAL B 1 472 ? -11.008 -2.359 7.262 1 81.06 472 VAL B C 1
ATOM 9180 O O . VAL B 1 472 ? -11.75 -1.645 6.582 1 81.06 472 VAL B O 1
ATOM 9183 N N . HIS B 1 473 ? -10.484 -2.002 8.398 1 78.31 473 HIS B N 1
ATOM 9184 C CA . HIS B 1 473 ? -10.805 -0.703 8.977 1 78.31 473 HIS B CA 1
ATOM 9185 C C . HIS B 1 473 ? -10.328 0.435 8.086 1 78.31 473 HIS B C 1
ATOM 9187 O O . HIS B 1 473 ? -11.031 1.43 7.902 1 78.31 473 HIS B O 1
ATOM 9193 N N . SER B 1 474 ? -9.211 0.226 7.609 1 82.38 474 SER B N 1
ATOM 9194 C CA . SER B 1 474 ? -8.641 1.253 6.742 1 82.38 474 SER B CA 1
ATOM 9195 C C . SER B 1 474 ? -9.469 1.425 5.473 1 82.38 474 SER B C 1
ATOM 9197 O O . SER B 1 474 ? -9.68 2.547 5.012 1 82.38 474 SER B O 1
ATOM 9199 N N . ALA B 1 475 ? -9.867 0.344 4.938 1 82.06 475 ALA B N 1
ATOM 9200 C CA . ALA B 1 475 ? -10.695 0.401 3.738 1 82.06 475 ALA B CA 1
ATOM 9201 C C . ALA B 1 475 ? -12 1.145 4.008 1 82.06 475 ALA B C 1
ATOM 9203 O O . ALA B 1 475 ? -12.43 1.979 3.207 1 82.06 475 ALA B O 1
ATOM 9204 N N . LEU B 1 476 ? -12.602 0.858 5.051 1 76.88 476 LEU B N 1
ATOM 9205 C CA . LEU B 1 476 ? -13.844 1.505 5.441 1 76.88 476 LEU B CA 1
ATOM 9206 C C . LEU B 1 476 ? -13.625 2.99 5.711 1 76.88 476 LEU B C 1
ATOM 9208 O O . LEU B 1 476 ? -14.43 3.826 5.285 1 76.88 476 LEU B O 1
ATOM 9212 N N . ASN B 1 477 ? -12.562 3.262 6.434 1 76.94 477 ASN B N 1
ATOM 9213 C CA . ASN B 1 477 ? -12.242 4.645 6.77 1 76.94 477 ASN B CA 1
ATOM 9214 C C . ASN B 1 477 ? -12.023 5.488 5.516 1 76.94 477 ASN B C 1
ATOM 9216 O O . ASN B 1 477 ? -12.43 6.652 5.469 1 76.94 477 ASN B O 1
ATOM 9220 N N . LEU B 1 478 ? -11.383 4.922 4.625 1 76.94 478 LEU B N 1
ATOM 9221 C CA . LEU B 1 478 ? -11.141 5.629 3.373 1 76.94 478 LEU B CA 1
ATOM 9222 C C . LEU B 1 478 ? -12.453 5.996 2.691 1 76.94 478 LEU B C 1
ATOM 9224 O O . LEU B 1 478 ? -12.602 7.109 2.182 1 76.94 478 LEU B O 1
ATOM 9228 N N . ASN B 1 479 ? -13.352 5.109 2.762 1 72.88 479 ASN B N 1
ATOM 9229 C CA . ASN B 1 479 ? -14.648 5.352 2.152 1 72.88 479 ASN B CA 1
ATOM 9230 C C . ASN B 1 479 ? -15.461 6.371 2.945 1 72.88 479 ASN B C 1
ATOM 9232 O O . ASN B 1 479 ? -16.125 7.238 2.365 1 72.88 479 ASN B O 1
ATOM 9236 N N . ILE B 1 480 ? -15.453 6.207 4.164 1 70.38 480 ILE B N 1
ATOM 9237 C CA . ILE B 1 480 ? -16.203 7.094 5.047 1 70.38 480 ILE B CA 1
ATOM 9238 C C . ILE B 1 480 ? -15.68 8.523 4.902 1 70.38 480 ILE B C 1
ATOM 9240 O O . ILE B 1 480 ? -16.469 9.469 4.789 1 70.38 480 ILE B O 1
ATOM 9244 N N . ALA B 1 481 ? -14.383 8.656 4.945 1 71.25 481 ALA B N 1
ATOM 9245 C CA . ALA B 1 481 ? -13.773 9.984 4.855 1 71.25 481 ALA B CA 1
ATOM 9246 C C . ALA B 1 481 ? -14.133 10.664 3.541 1 71.25 481 ALA B C 1
ATOM 9248 O O . ALA B 1 481 ? -14.406 11.867 3.512 1 71.25 481 ALA B O 1
ATOM 9249 N N . GLU B 1 482 ? -14.094 9.969 2.549 1 64.69 482 GLU B N 1
ATOM 9250 C CA . GLU B 1 482 ? -14.414 10.539 1.239 1 64.69 482 GLU B CA 1
ATOM 9251 C C . GLU B 1 482 ? -15.828 11.094 1.205 1 64.69 482 GLU B C 1
ATOM 9253 O O . GLU B 1 482 ? -16.078 12.133 0.584 1 64.69 482 GLU B O 1
ATOM 9258 N N . SER B 1 483 ? -16.688 10.43 1.82 1 61.84 483 SER B N 1
ATOM 9259 C CA . SER B 1 483 ? -18.078 10.836 1.832 1 61.84 483 SER B CA 1
ATOM 9260 C C . SER B 1 483 ? -18.312 12.008 2.779 1 61.84 483 SER B C 1
ATOM 9262 O O . SER B 1 483 ? -19.219 12.82 2.564 1 61.84 483 SER B O 1
ATOM 9264 N N . MET B 1 484 ? -17.5 12.023 3.811 1 62.25 484 MET B N 1
ATOM 9265 C CA . MET B 1 484 ? -17.703 13.023 4.859 1 62.25 484 MET B CA 1
ATOM 9266 C C . MET B 1 484 ? -17.109 14.367 4.461 1 62.25 484 MET B C 1
ATOM 9268 O O . MET B 1 484 ? -17.641 15.414 4.824 1 62.25 484 MET B O 1
ATOM 9272 N N . VAL B 1 485 ? -16.078 14.234 3.787 1 63.38 485 VAL B N 1
ATOM 9273 C CA . VAL B 1 485 ? -15.32 15.461 3.527 1 63.38 485 VAL B CA 1
ATOM 9274 C C . VAL B 1 485 ? -16.141 16.406 2.654 1 63.38 485 VAL B C 1
ATOM 9276 O O . VAL B 1 485 ? -16.141 17.609 2.865 1 63.38 485 VAL B O 1
ATOM 9279 N N . THR B 1 486 ? -16.922 15.625 1.88 1 57.31 486 THR B N 1
ATOM 9280 C CA . THR B 1 486 ? -17.719 16.484 1.013 1 57.31 486 THR B CA 1
ATOM 9281 C C . THR B 1 486 ? -18.891 17.094 1.786 1 57.31 486 THR B C 1
ATOM 9283 O O . THR B 1 486 ? -19.656 16.391 2.443 1 57.31 486 THR B O 1
ATOM 9286 N N . GLY B 1 487 ? -18.906 18.375 2.213 1 58.56 487 GLY B N 1
ATOM 9287 C CA . GLY B 1 487 ? -20 19.078 2.867 1 58.56 487 GLY B CA 1
ATOM 9288 C C . GLY B 1 487 ? -19.672 19.516 4.281 1 58.56 487 GLY B C 1
ATOM 9289 O O . GLY B 1 487 ? -20.516 20.047 4.988 1 58.56 487 GLY B O 1
ATOM 9290 N N . CYS B 1 488 ? -18.531 19.078 4.672 1 69.5 488 CYS B N 1
ATOM 9291 C CA . CYS B 1 488 ? -18.109 19.484 6.012 1 69.5 488 CYS B CA 1
ATOM 9292 C C . CYS B 1 488 ? -17.359 20.812 5.977 1 69.5 488 CYS B C 1
ATOM 9294 O O . CYS B 1 488 ? -17 21.297 4.902 1 69.5 488 CYS B O 1
ATOM 9296 N N . GLN B 1 489 ? -17.438 21.438 7.074 1 77.94 489 GLN B N 1
ATOM 9297 C CA . GLN B 1 489 ? -16.625 22.641 7.266 1 77.94 489 GLN B CA 1
ATOM 9298 C C . GLN B 1 489 ? -15.289 22.297 7.93 1 77.94 489 GLN B C 1
ATOM 9300 O O . GLN B 1 489 ? -15.258 21.938 9.109 1 77.94 489 GLN B O 1
ATOM 9305 N N . PRO B 1 490 ? -14.289 22.406 7.16 1 80.88 490 PRO B N 1
ATOM 9306 C CA . PRO B 1 490 ? -13 22.062 7.75 1 80.88 490 PRO B CA 1
ATOM 9307 C C . PRO B 1 490 ? -12.453 23.141 8.664 1 80.88 490 PRO B C 1
ATOM 9309 O O . PRO B 1 490 ? -12.539 24.328 8.344 1 80.88 490 PRO B O 1
ATOM 9312 N N . VAL B 1 491 ? -12.094 22.797 9.805 1 89.31 491 VAL B N 1
ATOM 9313 C CA . VAL B 1 491 ? -11.336 23.625 10.734 1 89.31 491 VAL B CA 1
ATOM 9314 C C . VAL B 1 491 ? -9.961 23 10.984 1 89.31 491 VAL B C 1
ATOM 9316 O O . VAL B 1 491 ? -9.852 22.031 11.742 1 89.31 491 VAL B O 1
ATOM 9319 N N . VAL B 1 492 ? -8.977 23.594 10.422 1 87.88 492 VAL B N 1
ATOM 9320 C CA . VAL B 1 492 ? -7.648 23 10.461 1 87.88 492 VAL B CA 1
ATOM 9321 C C . VAL B 1 492 ? -7.047 23.172 11.852 1 87.88 492 VAL B C 1
ATOM 9323 O O . VAL B 1 492 ? -7.156 24.25 12.453 1 87.88 492 VAL B O 1
ATOM 9326 N N . VAL B 1 493 ? -6.457 22.094 12.32 1 89.94 493 VAL B N 1
ATOM 9327 C CA . VAL B 1 493 ? -5.809 22.125 13.633 1 89.94 493 VAL B CA 1
ATOM 9328 C C . VAL B 1 493 ? -4.352 21.688 13.5 1 89.94 493 VAL B C 1
ATOM 9330 O O . VAL B 1 493 ? -3.908 21.312 12.406 1 89.94 493 VAL B O 1
ATOM 9333 N N . GLN B 1 494 ? -3.654 21.781 14.531 1 84.56 494 GLN B N 1
ATOM 9334 C CA . GLN B 1 494 ? -2.217 21.547 14.43 1 84.56 494 GLN B CA 1
ATOM 9335 C C . GLN B 1 494 ? -1.877 20.078 14.648 1 84.56 494 GLN B C 1
ATOM 9337 O O . GLN B 1 494 ? -1.027 19.516 13.953 1 84.56 494 GLN B O 1
ATOM 9342 N N . ARG B 1 495 ? -2.52 19.5 15.625 1 83 495 ARG B N 1
ATOM 9343 C CA . ARG B 1 495 ? -2.143 18.141 16 1 83 495 ARG B CA 1
ATOM 9344 C C . ARG B 1 495 ? -3.348 17.203 15.961 1 83 495 ARG B C 1
ATOM 9346 O O . ARG B 1 495 ? -4.492 17.656 15.992 1 83 495 ARG B O 1
ATOM 9353 N N . VAL B 1 496 ? -3.023 15.93 15.883 1 79.12 496 VAL B N 1
ATOM 9354 C CA . VAL B 1 496 ? -4.066 14.914 15.914 1 79.12 496 VAL B CA 1
ATOM 9355 C C . VAL B 1 496 ? -4.801 14.969 17.25 1 79.12 496 VAL B C 1
ATOM 9357 O O . VAL B 1 496 ? -6.016 14.773 17.312 1 79.12 496 VAL B O 1
ATOM 9360 N N . SER B 1 497 ? -4.039 15.219 18.297 1 86.69 497 SER B N 1
ATOM 9361 C CA . SER B 1 497 ? -4.668 15.312 19.609 1 86.69 497 SER B CA 1
ATOM 9362 C C . SER B 1 497 ? -5.719 16.422 19.641 1 86.69 497 SER B C 1
ATOM 9364 O O . SER B 1 497 ? -6.758 16.281 20.297 1 86.69 497 SER B O 1
ATOM 9366 N N . ASP B 1 498 ? -5.461 17.5 18.906 1 90.81 498 ASP B N 1
ATOM 9367 C CA . ASP B 1 498 ? -6.391 18.625 18.844 1 90.81 498 ASP B CA 1
ATOM 9368 C C . ASP B 1 498 ? -7.738 18.188 18.281 1 90.81 498 ASP B C 1
ATOM 9370 O O . ASP B 1 498 ? -8.789 18.703 18.688 1 90.81 498 ASP B O 1
ATOM 9374 N N . GLN B 1 499 ? -7.613 17.328 17.328 1 85.38 499 GLN B N 1
ATOM 9375 C CA . GLN B 1 499 ? -8.82 16.812 16.703 1 85.38 499 GLN B CA 1
ATOM 9376 C C . GLN B 1 499 ? -9.742 16.156 17.734 1 85.38 499 GLN B C 1
ATOM 9378 O O . GLN B 1 499 ? -10.953 16.375 17.719 1 85.38 499 GLN B O 1
ATOM 9383 N N . TYR B 1 500 ? -9.195 15.422 18.594 1 83.69 500 TYR B N 1
ATOM 9384 C CA . TYR B 1 500 ? -9.969 14.711 19.609 1 83.69 500 TYR B CA 1
ATOM 9385 C C . TYR B 1 500 ? -10.602 15.68 20.594 1 83.69 500 TYR B C 1
ATOM 9387 O O . TYR B 1 500 ? -11.773 15.539 20.938 1 83.69 500 TYR B O 1
ATOM 9395 N N . TYR B 1 501 ? -9.867 16.672 21 1 91.81 501 TYR B N 1
ATOM 9396 C CA . TYR B 1 501 ? -10.383 17.625 21.984 1 91.81 501 TYR B CA 1
ATOM 9397 C C . TYR B 1 501 ? -11.523 18.438 21.391 1 91.81 501 TYR B C 1
ATOM 9399 O O . TYR B 1 501 ? -12.578 18.594 22.016 1 91.81 501 TYR B O 1
ATOM 9407 N N . LEU B 1 502 ? -11.297 18.953 20.219 1 91.69 502 LEU B N 1
ATOM 9408 C CA . LEU B 1 502 ? -12.305 19.812 19.609 1 91.69 502 LEU B CA 1
ATOM 9409 C C . LEU B 1 502 ? -13.539 19.016 19.234 1 91.69 502 LEU B C 1
ATOM 9411 O O . LEU B 1 502 ? -14.664 19.5 19.328 1 91.69 502 LEU B O 1
ATOM 9415 N N . SER B 1 503 ? -13.312 17.828 18.797 1 84.56 503 SER B N 1
ATOM 9416 C CA . SER B 1 503 ? -14.453 16.969 18.484 1 84.56 503 SER B CA 1
ATOM 9417 C C . SER B 1 503 ? -15.258 16.656 19.75 1 84.56 503 SER B C 1
ATOM 9419 O O . SER B 1 503 ? -16.484 16.547 19.688 1 84.56 503 SER B O 1
ATOM 9421 N N . THR B 1 504 ? -14.594 16.422 20.859 1 86.56 504 THR B N 1
ATOM 9422 C CA . THR B 1 504 ? -15.25 16.156 22.141 1 86.56 504 THR B CA 1
ATOM 9423 C C . THR B 1 504 ? -16.078 17.359 22.578 1 86.56 504 THR B C 1
ATOM 9425 O O . THR B 1 504 ? -17.25 17.203 22.953 1 86.56 504 THR B O 1
ATOM 9428 N N . ILE B 1 505 ? -15.516 18.469 22.469 1 91.94 505 ILE B N 1
ATOM 9429 C CA . ILE B 1 505 ? -16.203 19.703 22.875 1 91.94 505 ILE B CA 1
ATOM 9430 C C . ILE B 1 505 ? -17.406 19.922 21.969 1 91.94 505 ILE B C 1
ATOM 9432 O O . ILE B 1 505 ? -18.484 20.281 22.453 1 91.94 505 ILE B O 1
ATOM 9436 N N . LYS B 1 506 ? -17.188 19.75 20.719 1 87.62 506 LYS B N 1
ATOM 9437 C CA . LYS B 1 506 ? -18.266 19.906 19.75 1 87.62 506 LYS B CA 1
ATOM 9438 C C . LYS B 1 506 ? -19.453 19 20.109 1 87.62 506 LYS B C 1
ATOM 9440 O O . LYS B 1 506 ? -20.594 19.453 20.125 1 87.62 506 LYS B O 1
ATOM 9445 N N . THR B 1 507 ? -19.141 17.797 20.391 1 80 507 THR B N 1
ATOM 9446 C CA . THR B 1 507 ? -20.172 16.812 20.703 1 80 507 THR B CA 1
ATOM 9447 C C . THR B 1 507 ? -20.906 17.203 21.984 1 80 507 THR B C 1
ATOM 9449 O O . THR B 1 507 ? -22.141 17.078 22.062 1 80 507 THR B O 1
ATOM 9452 N N . LEU B 1 508 ? -20.203 17.625 22.953 1 86.5 508 LEU B N 1
ATOM 9453 C CA . LEU B 1 508 ? -20.797 18.031 24.219 1 86.5 508 LEU B CA 1
ATOM 9454 C C . LEU B 1 508 ? -21.703 19.234 24.031 1 86.5 508 LEU B C 1
ATOM 9456 O O . LEU B 1 508 ? -22.797 19.297 24.594 1 86.5 508 LEU B O 1
ATOM 9460 N N . LEU B 1 509 ? -21.234 20.156 23.266 1 89.56 509 LEU B N 1
ATOM 9461 C CA . LEU B 1 509 ? -22 21.391 23.047 1 89.56 509 LEU B CA 1
ATOM 9462 C C . LEU B 1 509 ? -23.25 21.109 22.234 1 89.56 509 LEU B C 1
ATOM 9464 O O . LEU B 1 509 ? -24.312 21.703 22.5 1 89.56 509 LEU B O 1
ATOM 9468 N N . ILE B 1 510 ? -23.109 20.281 21.297 1 80.88 510 ILE B N 1
ATOM 9469 C CA . ILE B 1 510 ? -24.281 19.922 20.5 1 80.88 510 ILE B CA 1
ATOM 9470 C C . ILE B 1 510 ? -25.281 19.156 21.359 1 80.88 510 ILE B C 1
ATOM 9472 O O . ILE B 1 510 ? -26.484 19.406 21.297 1 80.88 510 ILE B O 1
ATOM 9476 N N . GLY B 1 511 ? -24.781 18.266 22.141 1 76.38 511 GLY B N 1
ATOM 9477 C CA . GLY B 1 511 ? -25.641 17.5 23.031 1 76.38 511 GLY B CA 1
ATOM 9478 C C . GLY B 1 511 ? -26.406 18.375 24.016 1 76.38 511 GLY B C 1
ATOM 9479 O O . GLY B 1 511 ? -27.547 18.062 24.359 1 76.38 511 GLY B O 1
ATOM 9480 N N . ALA B 1 512 ? -25.781 19.484 24.359 1 84.56 512 ALA B N 1
ATOM 9481 C CA . ALA B 1 512 ? -26.406 20.406 25.312 1 84.56 512 ALA B CA 1
ATOM 9482 C C . ALA B 1 512 ? -27.172 21.5 24.578 1 84.56 512 ALA B C 1
ATOM 9484 O O . ALA B 1 512 ? -27.656 22.453 25.203 1 84.56 512 ALA B O 1
ATOM 9485 N N . ASN B 1 513 ? -27.188 21.484 23.25 1 80.94 513 ASN B N 1
ATOM 9486 C CA . ASN B 1 513 ? -27.891 22.438 22.391 1 80.94 513 ASN B CA 1
ATOM 9487 C C . ASN B 1 513 ? -27.344 23.844 22.547 1 80.94 513 ASN B C 1
ATOM 9489 O O . ASN B 1 513 ? -28.109 24.812 22.594 1 80.94 513 ASN B O 1
ATOM 9493 N N . LYS B 1 514 ? -26.141 23.875 22.766 1 87.38 514 LYS B N 1
ATOM 9494 C CA . LYS B 1 514 ? -25.5 25.188 22.875 1 87.38 514 LYS B CA 1
ATOM 9495 C C . LYS B 1 514 ? -25.062 25.703 21.516 1 87.38 514 LYS B C 1
ATOM 9497 O O . LYS B 1 514 ? -24.922 26.922 21.312 1 87.38 514 LYS B O 1
ATOM 9502 N N . ILE B 1 515 ? -24.812 24.719 20.641 1 85.5 515 ILE B N 1
ATOM 9503 C CA . ILE B 1 515 ? -24.484 25.062 19.266 1 85.5 515 ILE B CA 1
ATOM 9504 C C . ILE B 1 515 ? -25.25 24.156 18.312 1 85.5 515 ILE B C 1
ATOM 9506 O O . ILE B 1 515 ? -25.656 23.047 18.688 1 85.5 515 ILE B O 1
ATOM 9510 N N . ALA B 1 516 ? -25.469 24.734 17.141 1 77 516 ALA B N 1
ATOM 9511 C CA . ALA B 1 516 ? -26.125 23.984 16.078 1 77 516 ALA B CA 1
ATOM 9512 C C . ALA B 1 516 ? -25.5 24.281 14.719 1 77 516 ALA B C 1
ATOM 9514 O O . ALA B 1 516 ? -26.031 25.062 13.93 1 77 516 ALA B O 1
ATOM 9515 N N . PRO B 1 517 ? -24.375 23.641 14.484 1 75.75 517 PRO B N 1
ATOM 9516 C CA . PRO B 1 517 ? -23.703 23.922 13.219 1 75.75 517 PRO B CA 1
ATOM 9517 C C . PRO B 1 517 ? -24.5 23.438 12.008 1 75.75 517 PRO B C 1
ATOM 9519 O O . PRO B 1 517 ? -25.125 22.375 12.055 1 75.75 517 PRO B O 1
ATOM 9522 N N . LYS B 1 518 ? -24.469 24.297 11.023 1 67.12 518 LYS B N 1
ATOM 9523 C CA . LYS B 1 518 ? -25.156 23.953 9.773 1 67.12 518 LYS B CA 1
ATOM 9524 C C . LYS B 1 518 ? -24.438 22.828 9.047 1 67.12 518 LYS B C 1
ATOM 9526 O O . LYS B 1 518 ? -25.078 21.984 8.414 1 67.12 518 LYS B O 1
ATOM 9531 N N . ARG B 1 519 ? -23.109 22.953 9.18 1 70.56 519 ARG B N 1
ATOM 9532 C CA . ARG B 1 519 ? -22.266 21.922 8.578 1 70.56 519 ARG B CA 1
ATOM 9533 C C . ARG B 1 519 ? -21.406 21.234 9.641 1 70.56 519 ARG B C 1
ATOM 9535 O O . ARG B 1 519 ? -21.062 21.844 10.656 1 70.56 519 ARG B O 1
ATOM 9542 N N . GLU B 1 520 ? -21.203 20 9.344 1 71 520 GLU B N 1
ATOM 9543 C CA . GLU B 1 520 ? -20.312 19.281 10.258 1 71 520 GLU B CA 1
ATOM 9544 C C . GLU B 1 520 ? -18.922 19.875 10.266 1 71 520 GLU B C 1
ATOM 9546 O O . GLU B 1 520 ? -18.375 20.203 9.211 1 71 520 GLU B O 1
ATOM 9551 N N . LEU B 1 521 ? -18.531 20.094 11.469 1 80.31 521 LEU B N 1
ATOM 9552 C CA . LEU B 1 521 ? -17.172 20.609 11.594 1 80.31 521 LEU B CA 1
ATOM 9553 C C . LEU B 1 521 ? -16.156 19.469 11.609 1 80.31 521 LEU B C 1
ATOM 9555 O O . LEU B 1 521 ? -16.281 18.531 12.383 1 80.31 521 LEU B O 1
ATOM 9559 N N . LEU B 1 522 ? -15.273 19.547 10.711 1 79.06 522 LEU B N 1
ATOM 9560 C CA . LEU B 1 522 ? -14.172 18.594 10.656 1 79.06 522 LEU B CA 1
ATOM 9561 C C . LEU B 1 522 ? -12.867 19.234 11.094 1 79.06 522 LEU B C 1
ATOM 9563 O O . LEU B 1 522 ? -12.578 20.375 10.742 1 79.06 522 LEU B O 1
ATOM 9567 N N . PHE B 1 523 ? -12.055 18.484 11.867 1 85.12 523 PHE B N 1
ATOM 9568 C CA . PHE B 1 523 ? -10.82 19.047 12.406 1 85.12 523 PHE B CA 1
ATOM 9569 C C . PHE B 1 523 ? -9.609 18.312 11.844 1 85.12 523 PHE B C 1
ATOM 9571 O O . PHE B 1 523 ? -8.914 17.594 12.578 1 85.12 523 PHE B O 1
ATOM 9578 N N . PRO B 1 524 ? -9.281 18.578 10.641 1 80.06 524 PRO B N 1
ATOM 9579 C CA . PRO B 1 524 ? -8.109 17.906 10.078 1 80.06 524 PRO B CA 1
ATOM 9580 C C . PRO B 1 524 ? -6.797 18.438 10.648 1 80.06 524 PRO B C 1
ATOM 9582 O O . PRO B 1 524 ? -6.605 19.656 10.742 1 80.06 524 PRO B O 1
ATOM 9585 N N . PRO B 1 525 ? -5.898 17.578 10.992 1 80.06 525 PRO B N 1
ATOM 9586 C CA . PRO B 1 525 ? -4.594 18.016 11.5 1 80.06 525 PRO B CA 1
ATOM 9587 C C . PRO B 1 525 ? -3.617 18.375 10.375 1 80.06 525 PRO B C 1
ATOM 9589 O O . PRO B 1 525 ? -3.568 17.672 9.359 1 80.06 525 PRO B O 1
ATOM 9592 N N . ALA B 1 526 ? -2.943 19.484 10.5 1 76.19 526 ALA B N 1
ATOM 9593 C CA . ALA B 1 526 ? -2.01 19.906 9.461 1 76.19 526 ALA B CA 1
ATOM 9594 C C . ALA B 1 526 ? -0.576 19.922 9.984 1 76.19 526 ALA B C 1
ATOM 9596 O O . ALA B 1 526 ? 0.376 19.828 9.211 1 76.19 526 ALA B O 1
ATOM 9597 N N . GLY B 1 527 ? -0.345 19.969 11.266 1 72.81 527 GLY B N 1
ATOM 9598 C CA . GLY B 1 527 ? 0.998 20 11.82 1 72.81 527 GLY B CA 1
ATOM 9599 C C . GLY B 1 527 ? 1.729 21.297 11.531 1 72.81 527 GLY B C 1
ATOM 9600 O O . GLY B 1 527 ? 1.96 22.094 12.438 1 72.81 527 GLY B O 1
ATOM 9601 N N . ALA B 1 528 ? 2.062 21.547 10.148 1 70.38 528 ALA B N 1
ATOM 9602 C CA . ALA B 1 528 ? 2.824 22.734 9.727 1 70.38 528 ALA B CA 1
ATOM 9603 C C . ALA B 1 528 ? 1.964 23.672 8.898 1 70.38 528 ALA B C 1
ATOM 9605 O O . ALA B 1 528 ? 0.909 23.281 8.391 1 70.38 528 ALA B O 1
ATOM 9606 N N . SER B 1 529 ? 2.426 24.906 8.805 1 72.44 529 SER B N 1
ATOM 9607 C CA . SER B 1 529 ? 1.685 25.953 8.109 1 72.44 529 SER B CA 1
ATOM 9608 C C . SER B 1 529 ? 1.498 25.609 6.637 1 72.44 529 SER B C 1
ATOM 9610 O O . SER B 1 529 ? 0.446 25.891 6.059 1 72.44 529 SER B O 1
ATOM 9612 N N . LYS B 1 530 ? 2.459 25 6.148 1 68 530 LYS B N 1
ATOM 9613 C CA . LYS B 1 530 ? 2.439 24.734 4.711 1 68 530 LYS B CA 1
ATOM 9614 C C . LYS B 1 530 ? 1.365 23.703 4.363 1 68 530 LYS B C 1
ATOM 9616 O O . LYS B 1 530 ? 0.896 23.656 3.225 1 68 530 LYS B O 1
ATOM 9621 N N . THR B 1 531 ? 0.928 23.016 5.383 1 73.44 531 THR B N 1
ATOM 9622 C CA . THR B 1 531 ? -0.003 21.922 5.133 1 73.44 531 THR B CA 1
ATOM 9623 C C . THR B 1 531 ? -1.445 22.422 5.176 1 73.44 531 THR B C 1
ATOM 9625 O O . THR B 1 531 ? -2.357 21.734 4.703 1 73.44 531 THR B O 1
ATOM 9628 N N . VAL B 1 532 ? -1.585 23.594 5.676 1 75 532 VAL B N 1
ATOM 9629 C CA . VAL B 1 532 ? -2.934 24.141 5.805 1 75 532 VAL B CA 1
ATOM 9630 C C . VAL B 1 532 ? -3.537 24.359 4.418 1 75 532 VAL B C 1
ATOM 9632 O O . VAL B 1 532 ? -4.719 24.078 4.199 1 75 532 VAL B O 1
ATOM 9635 N N . GLY B 1 533 ? -2.75 24.828 3.549 1 70.44 533 GLY B N 1
ATOM 9636 C CA . GLY B 1 533 ? -3.221 25.016 2.186 1 70.44 533 GLY B CA 1
ATOM 9637 C C . GLY B 1 533 ? -3.631 23.734 1.504 1 70.44 533 GLY B C 1
ATOM 9638 O O . GLY B 1 533 ? -4.633 23.688 0.787 1 70.44 533 GLY B O 1
ATOM 9639 N N . VAL B 1 534 ? -2.977 22.75 1.872 1 68.69 534 VAL B N 1
ATOM 9640 C CA . VAL B 1 534 ? -3.238 21.438 1.288 1 68.69 534 VAL B CA 1
ATOM 9641 C C . VAL B 1 534 ? -4.574 20.891 1.801 1 68.69 534 VAL B C 1
ATOM 9643 O O . VAL B 1 534 ? -5.383 20.375 1.024 1 68.69 534 VAL B O 1
ATOM 9646 N N . ILE B 1 535 ? -4.777 21.047 3.025 1 73.94 535 ILE B N 1
ATOM 9647 C CA . ILE B 1 535 ? -6.008 20.562 3.639 1 73.94 535 ILE B CA 1
ATOM 9648 C C . ILE B 1 535 ? -7.207 21.297 3.045 1 73.94 535 ILE B C 1
ATOM 9650 O O . ILE B 1 535 ? -8.227 20.672 2.738 1 73.94 535 ILE B O 1
ATOM 9654 N N . ALA B 1 536 ? -7.031 22.516 2.877 1 69.19 536 ALA B N 1
ATOM 9655 C CA . ALA B 1 536 ? -8.102 23.328 2.307 1 69.19 536 ALA B CA 1
ATOM 9656 C C . ALA B 1 536 ? -8.461 22.859 0.903 1 69.19 536 ALA B C 1
ATOM 9658 O O . ALA B 1 536 ? -9.641 22.781 0.547 1 69.19 536 ALA B O 1
ATOM 9659 N N . SER B 1 537 ? -7.492 22.453 0.166 1 64.69 537 SER B N 1
ATOM 9660 C CA . SER B 1 537 ? -7.707 22.016 -1.212 1 64.69 537 SER B CA 1
ATOM 9661 C C . SER B 1 537 ? -8.383 20.656 -1.267 1 64.69 537 SER B C 1
ATOM 9663 O O . SER B 1 537 ? -9.125 20.359 -2.207 1 64.69 537 SER B O 1
ATOM 9665 N N . ILE B 1 538 ? -8.062 19.906 -0.299 1 62.47 538 ILE B N 1
ATOM 9666 C CA . ILE B 1 538 ? -8.57 18.547 -0.273 1 62.47 538 ILE B CA 1
ATOM 9667 C C . ILE B 1 538 ? -10.023 18.547 0.193 1 62.47 538 ILE B C 1
ATOM 9669 O O . ILE B 1 538 ? -10.867 17.844 -0.375 1 62.47 538 ILE B O 1
ATOM 9673 N N . ILE B 1 539 ? -10.148 19.266 1.208 1 62.25 539 ILE B N 1
ATOM 9674 C CA . ILE B 1 539 ? -11.445 19.188 1.871 1 62.25 539 ILE B CA 1
ATOM 9675 C C . ILE B 1 539 ? -12.43 20.141 1.201 1 62.25 539 ILE B C 1
ATOM 9677 O O . ILE B 1 539 ? -13.586 19.797 0.977 1 62.25 539 ILE B O 1
ATOM 9681 N N . SER B 1 540 ? -11.781 21.422 1.038 1 59.5 540 SER B N 1
ATOM 9682 C CA . SER B 1 540 ? -12.711 22.422 0.514 1 59.5 540 SER B CA 1
ATOM 9683 C C . SER B 1 540 ? -12.641 22.484 -1.008 1 59.5 540 SER B C 1
ATOM 9685 O O . SER B 1 540 ? -11.617 22.141 -1.605 1 59.5 540 SER B O 1
ATOM 9687 N N . GLY B 1 541 ? -13.602 21.828 -1.756 1 53.94 541 GLY B N 1
ATOM 9688 C CA . GLY B 1 541 ? -13.617 22.078 -3.189 1 53.94 541 GLY B CA 1
ATOM 9689 C C . GLY B 1 541 ? -12.859 23.328 -3.59 1 53.94 541 GLY B C 1
ATOM 9690 O O . GLY B 1 541 ? -12.492 24.141 -2.736 1 53.94 541 GLY B O 1
ATOM 9691 N N . ARG B 1 542 ? -12.148 23.5 -4.73 1 49.66 542 ARG B N 1
ATOM 9692 C CA . ARG B 1 542 ? -11.383 24.594 -5.32 1 49.66 542 ARG B CA 1
ATOM 9693 C C . ARG B 1 542 ? -12.039 25.938 -5.031 1 49.66 542 ARG B C 1
ATOM 9695 O O . ARG B 1 542 ? -11.344 26.938 -4.84 1 49.66 542 ARG B O 1
ATOM 9702 N N . ASP B 1 543 ? -13.305 25.984 -4.852 1 54.41 543 ASP B N 1
ATOM 9703 C CA . ASP B 1 543 ? -13.953 27.281 -4.844 1 54.41 543 ASP B CA 1
ATOM 9704 C C . ASP B 1 543 ? -14.414 27.656 -3.436 1 54.41 543 ASP B C 1
ATOM 9706 O O . ASP B 1 543 ? -15.18 28.609 -3.26 1 54.41 543 ASP B O 1
ATOM 9710 N N . GLU B 1 544 ? -13.883 27.062 -2.414 1 63.28 544 GLU B N 1
ATOM 9711 C CA . GLU B 1 544 ? -14.344 27.375 -1.066 1 63.28 544 GLU B CA 1
ATOM 9712 C C . GLU B 1 544 ? -13.336 28.25 -0.333 1 63.28 544 GLU B C 1
ATOM 9714 O O . GLU B 1 544 ? -12.148 28.25 -0.655 1 63.28 544 GLU B O 1
ATOM 9719 N N . PRO B 1 545 ? -13.898 29.219 0.496 1 74.19 545 PRO B N 1
ATOM 9720 C CA . PRO B 1 545 ? -12.984 30.031 1.312 1 74.19 545 PRO B CA 1
ATOM 9721 C C . PRO B 1 545 ? -11.992 29.188 2.102 1 74.19 545 PRO B C 1
ATOM 9723 O O . PRO B 1 545 ? -12.234 28 2.342 1 74.19 545 PRO B O 1
ATOM 9726 N N . LEU B 1 546 ? -10.875 29.859 2.383 1 81.94 546 LEU B N 1
ATOM 9727 C CA . LEU B 1 546 ? -9.859 29.188 3.182 1 81.94 546 LEU B CA 1
ATOM 9728 C C . LEU B 1 546 ? -10.445 28.672 4.492 1 81.94 546 LEU B C 1
ATOM 9730 O O . LEU B 1 546 ? -11.266 29.344 5.117 1 81.94 546 LEU B O 1
ATOM 9734 N N . PRO B 1 547 ? -10.133 27.531 4.816 1 85.69 547 PRO B N 1
ATOM 9735 C CA . PRO B 1 547 ? -10.656 26.969 6.062 1 85.69 547 PRO B CA 1
ATOM 9736 C C . PRO B 1 547 ? -10.172 27.734 7.301 1 85.69 547 PRO B C 1
ATOM 9738 O O . PRO B 1 547 ? -9.125 28.375 7.258 1 85.69 547 PRO B O 1
ATOM 9741 N N . LYS B 1 548 ? -11 27.812 8.281 1 91.25 548 LYS B N 1
ATOM 9742 C CA . LYS B 1 548 ? -10.594 28.375 9.562 1 91.25 548 LYS B CA 1
ATOM 9743 C C . LYS B 1 548 ? -9.523 27.516 10.234 1 91.25 548 LYS B C 1
ATOM 9745 O O . LYS B 1 548 ? -9.453 26.297 9.992 1 91.25 548 LYS B O 1
ATOM 9750 N N . VAL B 1 549 ? -8.633 28.156 10.977 1 92 549 VAL B N 1
ATOM 9751 C CA . VAL B 1 549 ? -7.512 27.453 11.594 1 92 549 VAL B CA 1
ATOM 9752 C C . VAL B 1 549 ? -7.496 27.734 13.094 1 92 549 VAL B C 1
ATOM 9754 O O . VAL B 1 549 ? -7.672 28.875 13.523 1 92 549 VAL B O 1
ATOM 9757 N N . VAL B 1 550 ? -7.434 26.734 13.859 1 93.19 550 VAL B N 1
ATOM 9758 C CA . VAL B 1 550 ? -7.25 26.875 15.297 1 93.19 550 VAL B CA 1
ATOM 9759 C C . VAL B 1 550 ? -5.816 26.5 15.68 1 93.19 550 VAL B C 1
ATOM 9761 O O . VAL B 1 550 ? -5.367 25.391 15.414 1 93.19 550 VAL B O 1
ATOM 9764 N N . LEU B 1 551 ? -5.129 27.422 16.25 1 92.25 551 LEU B N 1
ATOM 9765 C CA . LEU B 1 551 ? -3.723 27.203 16.578 1 92.25 551 LEU B CA 1
ATOM 9766 C C . LEU B 1 551 ? -3.494 27.328 18.078 1 92.25 551 LEU B C 1
ATOM 9768 O O . LEU B 1 551 ? -4.211 28.078 18.766 1 92.25 551 LEU B O 1
ATOM 9772 N N . ARG B 1 552 ? -2.496 26.594 18.438 1 89.62 552 ARG B N 1
ATOM 9773 C CA . ARG B 1 552 ? -1.995 26.75 19.797 1 89.62 552 ARG B CA 1
ATOM 9774 C C . ARG B 1 552 ? -1.189 28.031 19.938 1 89.62 552 ARG B C 1
ATOM 9776 O O . ARG B 1 552 ? -0.751 28.609 18.938 1 89.62 552 ARG B O 1
ATOM 9783 N N . ASP B 1 553 ? -1.02 28.453 21.156 1 86.25 553 ASP B N 1
ATOM 9784 C CA . ASP B 1 553 ? -0.327 29.719 21.344 1 86.25 553 ASP B CA 1
ATOM 9785 C C . ASP B 1 553 ? 1.002 29.516 22.078 1 86.25 553 ASP B C 1
ATOM 9787 O O . ASP B 1 553 ? 1.452 30.391 22.812 1 86.25 553 ASP B O 1
ATOM 9791 N N . ASP B 1 554 ? 1.491 28.312 21.906 1 86.38 554 ASP B N 1
ATOM 9792 C CA . ASP B 1 554 ? 2.865 28.109 22.359 1 86.38 554 ASP B CA 1
ATOM 9793 C C . ASP B 1 554 ? 3.861 28.641 21.312 1 86.38 554 ASP B C 1
ATOM 9795 O O . ASP B 1 554 ? 3.467 29.234 20.312 1 86.38 554 ASP B O 1
ATOM 9799 N N . GLU B 1 555 ? 5.039 28.469 21.609 1 85.31 555 GLU B N 1
ATOM 9800 C CA . GLU B 1 555 ? 6.07 29.016 20.734 1 85.31 555 GLU B CA 1
ATOM 9801 C C . GLU B 1 555 ? 5.926 28.5 19.312 1 85.31 555 GLU B C 1
ATOM 9803 O O . GLU B 1 555 ? 5.984 29.281 18.359 1 85.31 555 GLU B O 1
ATOM 9808 N N . ALA B 1 556 ? 5.723 27.203 19.203 1 81.62 556 ALA B N 1
ATOM 9809 C CA . ALA B 1 556 ? 5.559 26.609 17.875 1 81.62 556 ALA B CA 1
ATOM 9810 C C . ALA B 1 556 ? 4.305 27.125 17.188 1 81.62 556 ALA B C 1
ATOM 9812 O O . ALA B 1 556 ? 4.312 27.391 15.984 1 81.62 556 ALA B O 1
ATOM 9813 N N . GLY B 1 557 ? 3.246 27.281 17.938 1 87.25 557 GLY B N 1
ATOM 9814 C CA . GLY B 1 557 ? 1.997 27.781 17.391 1 87.25 557 GLY B CA 1
ATOM 9815 C C . GLY B 1 557 ? 2.084 29.234 16.938 1 87.25 557 GLY B C 1
ATOM 9816 O O . GLY B 1 557 ? 1.519 29.594 15.898 1 87.25 557 GLY B O 1
ATOM 9817 N N . LYS B 1 558 ? 2.809 29.984 17.672 1 89.19 558 LYS B N 1
ATOM 9818 C CA . LYS B 1 558 ? 2.975 31.391 17.328 1 89.19 558 LYS B CA 1
ATOM 9819 C C . LYS B 1 558 ? 3.766 31.562 16.031 1 89.19 558 LYS B C 1
ATOM 9821 O O . LYS B 1 558 ? 3.482 32.469 15.234 1 89.19 558 LYS B O 1
ATOM 9826 N N . GLN B 1 559 ? 4.664 30.734 15.938 1 87.81 559 GLN B N 1
ATOM 9827 C CA . GLN B 1 559 ? 5.453 30.766 14.711 1 87.81 559 GLN B CA 1
ATOM 9828 C C . GLN B 1 559 ? 4.59 30.438 13.492 1 87.81 559 GLN B C 1
ATOM 9830 O O . GLN B 1 559 ? 4.676 31.109 12.469 1 87.81 559 GLN B O 1
ATOM 9835 N N . ILE B 1 560 ? 3.805 29.453 13.641 1 87.88 560 ILE B N 1
ATOM 9836 C CA . ILE B 1 560 ? 2.918 29.062 12.547 1 87.88 560 ILE B CA 1
ATOM 9837 C C . ILE B 1 560 ? 1.915 30.172 12.266 1 87.88 560 ILE B C 1
ATOM 9839 O O . ILE B 1 560 ? 1.593 30.453 11.109 1 87.88 560 ILE B O 1
ATOM 9843 N N . ASN B 1 561 ? 1.463 30.75 13.297 1 90.62 561 ASN B N 1
ATOM 9844 C CA . ASN B 1 561 ? 0.521 31.859 13.18 1 90.62 561 ASN B CA 1
ATOM 9845 C C . ASN B 1 561 ? 1.114 33.031 12.383 1 90.62 561 ASN B C 1
ATOM 9847 O O . ASN B 1 561 ? 0.459 33.562 11.492 1 90.62 561 ASN B O 1
ATOM 9851 N N . ALA B 1 562 ? 2.256 33.281 12.68 1 90.19 562 ALA B N 1
ATOM 9852 C CA . ALA B 1 562 ? 2.938 34.375 11.984 1 90.19 562 ALA B CA 1
ATOM 9853 C C . ALA B 1 562 ? 3.156 34.031 10.516 1 90.19 562 ALA B C 1
ATOM 9855 O O . ALA B 1 562 ? 2.969 34.875 9.641 1 90.19 562 ALA B O 1
ATOM 9856 N N . GLU B 1 563 ? 3.527 32.844 10.305 1 87.94 563 GLU B N 1
ATOM 9857 C CA . GLU B 1 563 ? 3.777 32.406 8.945 1 87.94 563 GLU B CA 1
ATOM 9858 C C . GLU B 1 563 ? 2.5 32.438 8.109 1 87.94 563 GLU B C 1
ATOM 9860 O O . GLU B 1 563 ? 2.518 32.844 6.949 1 87.94 563 GLU B O 1
ATOM 9865 N N . LEU B 1 564 ? 1.45 31.969 8.672 1 88.94 564 LEU B N 1
ATOM 9866 C CA . LEU B 1 564 ? 0.175 31.922 7.961 1 88.94 564 LEU B CA 1
ATOM 9867 C C . LEU B 1 564 ? -0.32 33.344 7.652 1 88.94 564 LEU B C 1
ATOM 9869 O O . LEU B 1 564 ? -0.849 33.594 6.566 1 88.94 564 LEU B O 1
ATOM 9873 N N . LYS B 1 565 ? -0.142 34.219 8.586 1 90.94 565 LYS B N 1
ATOM 9874 C CA . LYS B 1 565 ? -0.624 35.594 8.43 1 90.94 565 LYS B CA 1
ATOM 9875 C C . LYS B 1 565 ? 0.189 36.344 7.383 1 90.94 565 LYS B C 1
ATOM 9877 O O . LYS B 1 565 ? -0.323 37.25 6.73 1 90.94 565 LYS B O 1
ATOM 9882 N N . SER B 1 566 ? 1.311 35.875 7.211 1 89.06 566 SER B N 1
ATOM 9883 C CA . SER B 1 566 ? 2.178 36.531 6.242 1 89.06 566 SER B CA 1
ATOM 9884 C C . SER B 1 566 ? 2.008 35.938 4.848 1 89.06 566 SER B C 1
ATOM 9886 O O . SER B 1 566 ? 2.375 36.562 3.854 1 89.06 566 SER B O 1
ATOM 9888 N N . ASP B 1 567 ? 1.437 34.875 4.809 1 85.25 567 ASP B N 1
ATOM 9889 C CA . ASP B 1 567 ? 1.378 34.156 3.531 1 85.25 567 ASP B CA 1
ATOM 9890 C C . ASP B 1 567 ? -0.065 33.844 3.145 1 85.25 567 ASP B C 1
ATOM 9892 O O . ASP B 1 567 ? -0.803 34.75 2.701 1 85.25 567 ASP B O 1
ATOM 9896 N N . LEU B 1 568 ? -0.517 32.656 3.443 1 80.38 568 LEU B N 1
ATOM 9897 C CA . LEU B 1 568 ? -1.773 32.094 2.941 1 80.38 568 LEU B CA 1
ATOM 9898 C C . LEU B 1 568 ? -2.963 32.875 3.504 1 80.38 568 LEU B C 1
ATOM 9900 O O . LEU B 1 568 ? -3.969 33.062 2.814 1 80.38 568 LEU B O 1
ATOM 9904 N N . TYR B 1 569 ? -2.816 33.312 4.75 1 90 569 TYR B N 1
ATOM 9905 C CA . TYR B 1 569 ? -3.947 33.938 5.414 1 90 569 TYR B CA 1
ATOM 9906 C C . TYR B 1 569 ? -3.721 35.438 5.551 1 90 569 TYR B C 1
ATOM 9908 O O . TYR B 1 569 ? -4.281 36.094 6.441 1 90 569 TYR B O 1
ATOM 9916 N N . SER B 1 570 ? -2.975 36 4.711 1 89.62 570 SER B N 1
ATOM 9917 C CA . SER B 1 570 ? -2.684 37.438 4.758 1 89.62 570 SER B CA 1
ATOM 9918 C C . SER B 1 570 ? -3.959 38.25 4.629 1 89.62 570 SER B C 1
ATOM 9920 O O . SER B 1 570 ? -4.117 39.281 5.312 1 89.62 570 SER B O 1
ATOM 9922 N N . ASP B 1 571 ? -4.926 37.781 3.785 1 89 571 ASP B N 1
ATOM 9923 C CA . ASP B 1 571 ? -6.168 38.531 3.568 1 89 571 ASP B CA 1
ATOM 9924 C C . ASP B 1 571 ? -7.309 37.938 4.395 1 89 571 ASP B C 1
ATOM 9926 O O . ASP B 1 571 ? -8.469 38.312 4.215 1 89 571 ASP B O 1
ATOM 9930 N N . ALA B 1 572 ? -6.992 37 5.242 1 89.62 572 ALA B N 1
ATOM 9931 C CA . ALA B 1 572 ? -8.023 36.312 6.027 1 89.62 572 ALA B CA 1
ATOM 9932 C C . ALA B 1 572 ? -7.531 36.031 7.441 1 89.62 572 ALA B C 1
ATOM 9934 O O . ALA B 1 572 ? -7.66 34.875 7.918 1 89.62 572 ALA B O 1
ATOM 9935 N N . GLN B 1 573 ? -7.008 37 8.047 1 90.94 573 GLN B N 1
ATOM 9936 C CA . GLN B 1 573 ? -6.41 36.812 9.367 1 90.94 573 GLN B CA 1
ATOM 9937 C C . GLN B 1 573 ? -7.477 36.531 10.414 1 90.94 573 GLN B C 1
ATOM 9939 O O . GLN B 1 573 ? -7.188 35.906 11.453 1 90.94 573 GLN B O 1
ATOM 9944 N N . GLU B 1 574 ? -8.688 36.875 10.125 1 90.5 574 GLU B N 1
ATOM 9945 C CA . GLU B 1 574 ? -9.797 36.688 11.055 1 90.5 574 GLU B CA 1
ATOM 9946 C C . GLU B 1 574 ? -10.156 35.188 11.156 1 90.5 574 GLU B C 1
ATOM 9948 O O . GLU B 1 574 ? -10.859 34.781 12.078 1 90.5 574 GLU B O 1
ATOM 9953 N N . ARG B 1 575 ? -9.594 34.438 10.281 1 92.12 575 ARG B N 1
ATOM 9954 C CA . ARG B 1 575 ? -9.945 33 10.242 1 92.12 575 ARG B CA 1
ATOM 9955 C C . ARG B 1 575 ? -8.969 32.188 11.055 1 92.12 575 ARG B C 1
ATOM 9957 O O . ARG B 1 575 ? -9.086 30.953 11.117 1 92.12 575 ARG B O 1
ATOM 9964 N N . ILE B 1 576 ? -8.062 32.906 11.648 1 93.06 576 ILE B N 1
ATOM 9965 C CA . ILE B 1 576 ? -7.109 32.219 12.523 1 93.06 576 ILE B CA 1
ATOM 9966 C C . ILE B 1 576 ? -7.5 32.438 13.984 1 93.06 576 ILE B C 1
ATOM 9968 O O . ILE B 1 576 ? -7.629 33.594 14.438 1 93.06 576 ILE B O 1
ATOM 9972 N N . PHE B 1 577 ? -7.684 31.375 14.672 1 94.06 577 PHE B N 1
ATOM 9973 C CA . PHE B 1 577 ? -8.109 31.422 16.062 1 94.06 577 PHE B CA 1
ATOM 9974 C C . PHE B 1 577 ? -7.031 30.875 16.984 1 94.06 577 PHE B C 1
ATOM 9976 O O . PHE B 1 577 ? -6.516 29.781 16.766 1 94.06 577 PHE B O 1
ATOM 9983 N N . SER B 1 578 ? -6.672 31.594 17.953 1 92.94 578 SER B N 1
ATOM 9984 C CA . SER B 1 578 ? -5.668 31.188 18.938 1 92.94 578 SER B CA 1
ATOM 9985 C C . SER B 1 578 ? -6.324 30.719 20.219 1 92.94 578 SER B C 1
ATOM 9987 O O . SER B 1 578 ? -7.305 31.297 20.688 1 92.94 578 SER B O 1
ATOM 9989 N N . THR B 1 579 ? -5.785 29.703 20.844 1 94.25 579 THR B N 1
ATOM 9990 C CA . THR B 1 579 ? -6.379 29.125 22.031 1 94.25 579 THR B CA 1
ATOM 9991 C C . THR B 1 579 ? -6.363 30.109 23.188 1 94.25 579 THR B C 1
ATOM 9993 O O . THR B 1 579 ? -7.211 30.047 24.078 1 94.25 579 THR B O 1
ATOM 9996 N N . ASP B 1 580 ? -5.414 31.062 23.25 1 92.56 580 ASP B N 1
ATOM 9997 C CA . ASP B 1 580 ? -5.301 32.062 24.312 1 92.56 580 ASP B CA 1
ATOM 9998 C C . ASP B 1 580 ? -6.586 32.875 24.453 1 92.56 580 ASP B C 1
ATOM 10000 O O . ASP B 1 580 ? -6.918 33.312 25.547 1 92.56 580 ASP B O 1
ATOM 10004 N N . ASN B 1 581 ? -7.273 33.062 23.406 1 92.31 581 ASN B N 1
ATOM 10005 C CA . ASN B 1 581 ? -8.484 33.875 23.391 1 92.31 581 ASN B CA 1
ATOM 10006 C C . ASN B 1 581 ? -9.633 33.156 24.109 1 92.31 581 ASN B C 1
ATOM 10008 O O . ASN B 1 581 ? -10.641 33.781 24.453 1 92.31 581 ASN B O 1
ATOM 10012 N N . TYR B 1 582 ? -9.367 31.906 24.453 1 94.06 582 TYR B N 1
ATOM 10013 C CA . TYR B 1 582 ? -10.484 31.141 24.984 1 94.06 582 TYR B CA 1
ATOM 10014 C C . TYR B 1 582 ? -10.109 30.469 26.297 1 94.06 582 TYR B C 1
ATOM 10016 O O . TYR B 1 582 ? -10.883 29.688 26.859 1 94.06 582 TYR B O 1
ATOM 10024 N N . VAL B 1 583 ? -8.883 30.75 26.484 1 91.19 583 VAL B N 1
ATOM 10025 C CA . VAL B 1 583 ? -8.414 30.328 27.797 1 91.19 583 VAL B CA 1
ATOM 10026 C C . VAL B 1 583 ? -8.062 31.547 28.656 1 91.19 583 VAL B C 1
ATOM 10028 O O . VAL B 1 583 ? -7.988 32.656 28.141 1 91.19 583 VAL B O 1
ATOM 10031 N N . LEU B 1 584 ? -7.926 31.672 29.922 1 85.75 584 LEU B N 1
ATOM 10032 C CA . LEU B 1 584 ? -7.766 32.812 30.812 1 85.75 584 LEU B CA 1
ATOM 10033 C C . LEU B 1 584 ? -6.289 33.094 31.094 1 85.75 584 LEU B C 1
ATOM 10035 O O . LEU B 1 584 ? -5.953 33.781 32.062 1 85.75 584 LEU B O 1
ATOM 10039 N N . PHE B 1 585 ? -5.387 32.5 30.281 1 90.06 585 PHE B N 1
ATOM 10040 C CA . PHE B 1 585 ? -3.961 32.719 30.469 1 90.06 585 PHE B CA 1
ATOM 10041 C C . PHE B 1 585 ? -3.215 32.656 29.141 1 90.06 585 PHE B C 1
ATOM 10043 O O . PHE B 1 585 ? -3.795 32.281 28.125 1 90.06 585 PHE B O 1
ATOM 10050 N N . SER B 1 586 ? -1.933 32.969 29.125 1 91.06 586 SER B N 1
ATOM 10051 C CA . SER B 1 586 ? -1.138 33.062 27.906 1 91.06 586 SER B CA 1
ATOM 10052 C C . SER B 1 586 ? -0.341 31.766 27.688 1 91.06 586 SER B C 1
ATOM 10054 O O . SER B 1 586 ? -0.129 30.984 28.625 1 91.06 586 SER B O 1
ATOM 10056 N N . ASN B 1 587 ? 0.054 31.5 26.438 1 92.69 587 ASN B N 1
ATOM 10057 C CA . ASN B 1 587 ? 0.87 30.375 26 1 92.69 587 ASN B CA 1
ATOM 10058 C C . ASN B 1 587 ? 0.14 29.047 26.203 1 92.69 587 ASN B C 1
ATOM 10060 O O . ASN B 1 587 ? 0.728 28.078 26.672 1 92.69 587 ASN B O 1
ATOM 10064 N N . SER B 1 588 ? -1.111 29.156 25.891 1 93.31 588 SER B N 1
ATOM 10065 C CA . SER B 1 588 ? -1.95 27.969 26.094 1 93.31 588 SER B CA 1
ATOM 10066 C C . SER B 1 588 ? -1.85 27.016 24.906 1 93.31 588 SER B C 1
ATOM 10068 O O . SER B 1 588 ? -1.375 27.406 23.828 1 93.31 588 SER B O 1
ATOM 10070 N N . THR B 1 589 ? -2.188 25.766 25.156 1 93.56 589 THR B N 1
ATOM 10071 C CA . THR B 1 589 ? -2.34 24.734 24.141 1 93.56 589 THR B CA 1
ATOM 10072 C C . THR B 1 589 ? -3.789 24.266 24.062 1 93.56 589 THR B C 1
ATOM 10074 O O . THR B 1 589 ? -4.641 24.719 24.812 1 93.56 589 THR B O 1
ATOM 10077 N N . THR B 1 590 ? -4.094 23.438 23.078 1 94.12 590 THR B N 1
ATOM 10078 C CA . THR B 1 590 ? -5.461 22.969 22.891 1 94.12 590 THR B CA 1
ATOM 10079 C C . THR B 1 590 ? -5.934 22.172 24.094 1 94.12 590 THR B C 1
ATOM 10081 O O . THR B 1 590 ? -7.121 22.172 24.422 1 94.12 590 THR B O 1
ATOM 10084 N N . GLU B 1 591 ? -4.965 21.484 24.781 1 94.94 591 GLU B N 1
ATOM 10085 C CA . GLU B 1 591 ? -5.285 20.703 25.984 1 94.94 591 GLU B CA 1
ATOM 10086 C C . GLU B 1 591 ? -5.875 21.594 27.062 1 94.94 591 GLU B C 1
ATOM 10088 O O . GLU B 1 591 ? -6.672 21.141 27.891 1 94.94 591 GLU B O 1
ATOM 10093 N N . ASP B 1 592 ? -5.52 22.875 27 1 95.25 592 ASP B N 1
ATOM 10094 C CA . ASP B 1 592 ? -5.906 23.812 28.047 1 95.25 592 ASP B CA 1
ATOM 10095 C C . ASP B 1 592 ? -7.355 24.266 27.875 1 95.25 592 ASP B C 1
ATOM 10097 O O . ASP B 1 592 ? -7.914 24.938 28.75 1 95.25 592 ASP B O 1
ATOM 10101 N N . LEU B 1 593 ? -7.934 23.906 26.828 1 95.38 593 LEU B N 1
ATOM 10102 C CA . LEU B 1 593 ? -9.367 24.125 26.688 1 95.38 593 LEU B CA 1
ATOM 10103 C C . LEU B 1 593 ? -10.156 23.266 27.672 1 95.38 593 LEU B C 1
ATOM 10105 O O . LEU B 1 593 ? -11.305 23.594 28 1 95.38 593 LEU B O 1
ATOM 10109 N N . ILE B 1 594 ? -9.531 22.141 28.016 1 95.69 594 ILE B N 1
ATOM 10110 C CA . ILE B 1 594 ? -10.109 21.266 29.016 1 95.69 594 ILE B CA 1
ATOM 10111 C C . ILE B 1 594 ? -9.672 21.719 30.406 1 95.69 594 ILE B C 1
ATOM 10113 O O . ILE B 1 594 ? -8.492 22 30.641 1 95.69 594 ILE B O 1
ATOM 10117 N N . PRO B 1 595 ? -10.633 21.797 31.297 1 94.94 595 PRO B N 1
ATOM 10118 C CA . PRO B 1 595 ? -10.242 22.219 32.625 1 94.94 595 PRO B CA 1
ATOM 10119 C C . PRO B 1 595 ? -9.133 21.359 33.219 1 94.94 595 PRO B C 1
ATOM 10121 O O . PRO B 1 595 ? -9.18 20.125 33.156 1 94.94 595 PRO B O 1
ATOM 10124 N N . ALA B 1 596 ? -8.188 21.984 33.875 1 94.19 596 ALA B N 1
ATOM 10125 C CA . ALA B 1 596 ? -6.961 21.344 34.375 1 94.19 596 ALA B CA 1
ATOM 10126 C C . ALA B 1 596 ? -7.27 20.219 35.344 1 94.19 596 ALA B C 1
ATOM 10128 O O . ALA B 1 596 ? -6.664 19.141 35.281 1 94.19 596 ALA B O 1
ATOM 10129 N N . PRO B 1 597 ? -8.219 20.438 36.25 1 92.88 597 PRO B N 1
ATOM 10130 C CA . PRO B 1 597 ? -8.508 19.359 37.188 1 92.88 597 PRO B CA 1
ATOM 10131 C C . PRO B 1 597 ? -9.047 18.109 36.5 1 92.88 597 PRO B C 1
ATOM 10133 O O . PRO B 1 597 ? -8.719 16.984 36.906 1 92.88 597 PRO B O 1
ATOM 10136 N N . PHE B 1 598 ? -9.883 18.297 35.562 1 94.88 598 PHE B N 1
ATOM 10137 C CA . PHE B 1 598 ? -10.406 17.172 34.812 1 94.88 598 PHE B CA 1
ATOM 10138 C C . PHE B 1 598 ? -9.281 16.438 34.062 1 94.88 598 PHE B C 1
ATOM 10140 O O . PHE B 1 598 ? -9.219 15.211 34.062 1 94.88 598 PHE B O 1
ATOM 10147 N N . PHE B 1 599 ? -8.438 17.203 33.469 1 95 599 PHE B N 1
ATOM 10148 C CA . PHE B 1 599 ? -7.301 16.672 32.75 1 95 599 PHE B CA 1
ATOM 10149 C C . PHE B 1 599 ? -6.379 15.891 33.656 1 95 599 PHE B C 1
ATOM 10151 O O . PHE B 1 599 ? -5.883 14.82 33.281 1 95 599 PHE B O 1
ATOM 10158 N N . ALA B 1 600 ? -6.211 16.375 34.812 1 94.31 600 ALA B N 1
ATOM 10159 C CA . ALA B 1 600 ? -5.344 15.727 35.812 1 94.31 600 ALA B CA 1
ATOM 10160 C C . ALA B 1 600 ? -5.902 14.367 36.219 1 94.31 600 ALA B C 1
ATOM 10162 O O . ALA B 1 600 ? -5.148 13.422 36.438 1 94.31 600 ALA B O 1
ATOM 10163 N N . GLN B 1 601 ? -7.133 14.312 36.344 1 92.38 601 GLN B N 1
ATOM 10164 C CA . GLN B 1 601 ? -7.77 13.047 36.688 1 92.38 601 GLN B CA 1
ATOM 10165 C C . GLN B 1 601 ? -7.512 11.992 35.625 1 92.38 601 GLN B C 1
ATOM 10167 O O . GLN B 1 601 ? -7.293 10.82 35.938 1 92.38 601 GLN B O 1
ATOM 10172 N N . VAL B 1 602 ? -7.602 12.422 34.438 1 93.12 602 VAL B N 1
ATOM 10173 C CA . VAL B 1 602 ? -7.383 11.508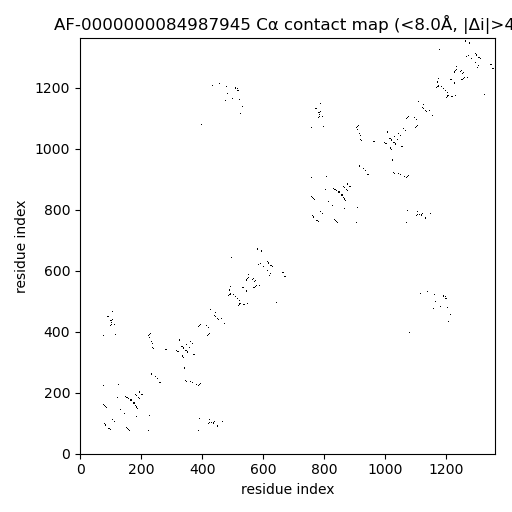 33.312 1 93.12 602 VAL B CA 1
ATOM 10174 C C . VAL B 1 602 ? -5.934 11.023 33.312 1 93.12 602 VAL B C 1
ATOM 10176 O O . VAL B 1 602 ? -5.664 9.844 33.094 1 93.12 602 VAL B O 1
ATOM 10179 N N . ILE B 1 603 ? -5.016 11.914 33.594 1 93 603 ILE B N 1
ATOM 10180 C CA . ILE B 1 603 ? -3.596 11.586 33.594 1 93 603 ILE B CA 1
ATOM 10181 C C . ILE B 1 603 ? -3.311 10.594 34.719 1 93 603 ILE B C 1
ATOM 10183 O O . ILE B 1 603 ? -2.568 9.625 34.531 1 93 603 ILE B O 1
ATOM 10187 N N . ASP B 1 604 ? -3.895 10.805 35.812 1 90.62 604 ASP B N 1
ATOM 10188 C CA . ASP B 1 604 ? -3.67 9.961 36.969 1 90.62 604 ASP B CA 1
ATOM 10189 C C . ASP B 1 604 ? -4.23 8.555 36.75 1 90.62 604 ASP B C 1
ATOM 10191 O O . ASP B 1 604 ? -3.689 7.582 37.281 1 90.62 604 ASP B O 1
ATOM 10195 N N . ARG B 1 605 ? -5.223 8.508 36.031 1 86.81 605 ARG B N 1
ATOM 10196 C CA . ARG B 1 605 ? -5.797 7.203 35.719 1 86.81 605 ARG B CA 1
ATOM 10197 C C . ARG B 1 605 ? -4.969 6.484 34.656 1 86.81 605 ARG B C 1
ATOM 10199 O O . ARG B 1 605 ? -4.926 5.254 34.625 1 86.81 605 ARG B O 1
ATOM 10206 N N . TRP B 1 606 ? -4.445 7.301 33.812 1 83.94 606 TRP B N 1
ATOM 10207 C CA . TRP B 1 606 ? -3.623 6.777 32.719 1 83.94 606 TRP B CA 1
ATOM 10208 C C . TRP B 1 606 ? -2.312 6.207 33.25 1 83.94 606 TRP B C 1
ATOM 10210 O O . TRP B 1 606 ? -1.908 5.105 32.875 1 83.94 606 TRP B O 1
ATOM 10220 N N . GLU B 1 607 ? -1.634 6.938 34.125 1 83.81 607 GLU B N 1
ATOM 10221 C CA . GLU B 1 607 ? -0.398 6.516 34.75 1 83.81 607 GLU B CA 1
ATOM 10222 C C . GLU B 1 607 ? -0.602 6.324 36.25 1 83.81 607 GLU B C 1
ATOM 10224 O O . GLU B 1 607 ? -0.432 7.266 37.031 1 83.81 607 GLU B O 1
ATOM 10229 N N . ARG B 1 608 ? -0.824 5.133 36.625 1 75.38 608 ARG B N 1
ATOM 10230 C CA . ARG B 1 608 ? -1.247 4.848 38 1 75.38 608 ARG B CA 1
ATOM 10231 C C . ARG B 1 608 ? -0.045 4.59 38.906 1 75.38 608 ARG B C 1
ATOM 10233 O O . ARG B 1 608 ? -0.132 4.758 40.125 1 75.38 608 ARG B O 1
ATOM 10240 N N . ASN B 1 609 ? 0.997 4.203 38.281 1 74.94 609 ASN B N 1
ATOM 10241 C CA . ASN B 1 609 ? 2.105 3.748 39.125 1 74.94 609 ASN B CA 1
ATOM 10242 C C . ASN B 1 609 ? 3.119 4.863 39.375 1 74.94 609 ASN B C 1
ATOM 10244 O O . ASN B 1 609 ? 4.289 4.734 39 1 74.94 609 ASN B O 1
ATOM 10248 N N . THR B 1 610 ? 2.588 5.953 39.906 1 77.44 610 THR B N 1
ATOM 10249 C CA . THR B 1 610 ? 3.508 7.051 40.188 1 77.44 610 THR B CA 1
ATOM 10250 C C . THR B 1 610 ? 3.486 7.398 41.688 1 77.44 610 THR B C 1
ATOM 10252 O O . THR B 1 610 ? 2.525 7.086 42.375 1 77.44 610 THR B O 1
ATOM 10255 N N . ASP B 1 611 ? 4.5 7.867 42.281 1 79.75 611 ASP B N 1
ATOM 10256 C CA . ASP B 1 611 ? 4.613 8.25 43.688 1 79.75 611 ASP B CA 1
ATOM 10257 C C . ASP B 1 611 ? 3.699 9.43 44 1 79.75 611 ASP B C 1
ATOM 10259 O O . ASP B 1 611 ? 3.041 9.438 45.062 1 79.75 611 ASP B O 1
ATOM 10263 N N . THR B 1 612 ? 3.748 10.422 43.156 1 88.81 612 THR B N 1
ATOM 10264 C CA . THR B 1 612 ? 2.918 11.609 43.281 1 88.81 612 THR B CA 1
ATOM 10265 C C . THR B 1 612 ? 1.94 11.734 42.125 1 88.81 612 THR B C 1
ATOM 10267 O O . THR B 1 612 ? 2.342 11.664 40.969 1 88.81 612 THR B O 1
ATOM 10270 N N . ALA B 1 613 ? 0.763 11.898 42.594 1 90.25 613 ALA B N 1
ATOM 10271 C CA . ALA B 1 613 ? -0.257 12.086 41.562 1 90.25 613 ALA B CA 1
ATOM 10272 C C . ALA B 1 613 ? -0.106 13.438 40.875 1 90.25 613 ALA B C 1
ATOM 10274 O O . ALA B 1 613 ? 0.316 14.414 41.5 1 90.25 613 ALA B O 1
ATOM 10275 N N . PHE B 1 614 ? -0.432 13.547 39.688 1 93.25 614 PHE B N 1
ATOM 10276 C CA . PHE B 1 614 ? -0.316 14.789 38.906 1 93.25 614 PHE B CA 1
ATOM 10277 C C . PHE B 1 614 ? -1.248 15.852 39.469 1 93.25 614 PHE B C 1
ATOM 10279 O O . PHE B 1 614 ? -0.893 17.031 39.531 1 93.25 614 PHE B O 1
ATOM 10286 N N . ALA B 1 615 ? -2.414 15.422 39.875 1 92.19 615 ALA B N 1
ATOM 10287 C CA . ALA B 1 615 ? -3.408 16.344 40.438 1 92.19 615 ALA B CA 1
ATOM 10288 C C . ALA B 1 615 ? -2.854 17.078 41.656 1 92.19 615 ALA B C 1
ATOM 10290 O O . ALA B 1 615 ? -3.248 18.219 41.906 1 92.19 615 ALA B O 1
ATOM 10291 N N . ASP B 1 616 ? -1.953 16.484 42.281 1 90.69 616 ASP B N 1
ATOM 10292 C CA . ASP B 1 616 ? -1.398 17.047 43.5 1 90.69 616 ASP B CA 1
ATOM 10293 C C . ASP B 1 616 ? -0.376 18.141 43.188 1 90.69 616 ASP B C 1
ATOM 10295 O O . ASP B 1 616 ? -0.108 19 44.031 1 90.69 616 ASP B O 1
ATOM 10299 N N . VAL B 1 617 ? 0.199 18.094 42.094 1 92.19 617 VAL B N 1
ATOM 10300 C CA . VAL B 1 617 ? 1.254 19.047 41.75 1 92.19 617 VAL B CA 1
ATOM 10301 C C . VAL B 1 617 ? 0.732 20.047 40.719 1 92.19 617 VAL B C 1
ATOM 10303 O O . VAL B 1 617 ? 1.395 21.047 40.438 1 92.19 617 VAL B O 1
ATOM 10306 N N . LEU B 1 618 ? -0.414 19.891 40.281 1 94.12 618 LEU B N 1
ATOM 10307 C CA . LEU B 1 618 ? -1 20.703 39.219 1 94.12 618 LEU B CA 1
ATOM 10308 C C . LEU B 1 618 ? -1.228 22.141 39.688 1 94.12 618 LEU B C 1
ATOM 10310 O O . LEU B 1 618 ? -1.694 22.359 40.812 1 94.12 618 LEU B O 1
ATOM 10314 N N . VAL B 1 619 ? -0.822 23.078 38.906 1 92.88 619 VAL B N 1
ATOM 10315 C CA . VAL B 1 619 ? -1.075 24.5 39.156 1 92.88 619 VAL B CA 1
ATOM 10316 C C . VAL B 1 619 ? -2.035 25.031 38.094 1 92.88 619 VAL B C 1
ATOM 10318 O O . VAL B 1 619 ? -1.758 24.953 36.906 1 92.88 619 VAL B O 1
ATOM 10321 N N . ASN B 1 620 ? -3.102 25.594 38.531 1 90.81 620 ASN B N 1
ATOM 10322 C CA . ASN B 1 620 ? -4.094 26.141 37.594 1 90.81 620 ASN B CA 1
ATOM 10323 C C . ASN B 1 620 ? -3.592 27.422 36.938 1 90.81 620 ASN B C 1
ATOM 10325 O O . ASN B 1 620 ? -2.85 28.203 37.531 1 90.81 620 ASN B O 1
ATOM 10329 N N . GLY B 1 621 ? -3.939 27.656 35.719 1 90.06 621 GLY B N 1
ATOM 10330 C CA . GLY B 1 621 ? -3.602 28.891 35.031 1 90.06 621 GLY B CA 1
ATOM 10331 C C . GLY B 1 621 ? -2.307 28.797 34.25 1 90.06 621 GLY B C 1
ATOM 10332 O O . GLY B 1 621 ? -1.815 29.812 33.75 1 90.06 621 GLY B O 1
ATOM 10333 N N . LYS B 1 622 ? -1.753 27.688 34.281 1 92.38 622 LYS B N 1
ATOM 10334 C CA . LYS B 1 622 ? -0.552 27.422 33.5 1 92.38 622 LYS B CA 1
ATOM 10335 C C . LYS B 1 622 ? -0.784 26.297 32.5 1 92.38 622 LYS B C 1
ATOM 10337 O O . LYS B 1 622 ? -1.636 25.438 32.719 1 92.38 622 LYS B O 1
ATOM 10342 N N . PRO B 1 623 ? -0.026 26.344 31.391 1 93.88 623 PRO B N 1
ATOM 10343 C CA . PRO B 1 623 ? -0.211 25.312 30.375 1 93.88 623 PRO B C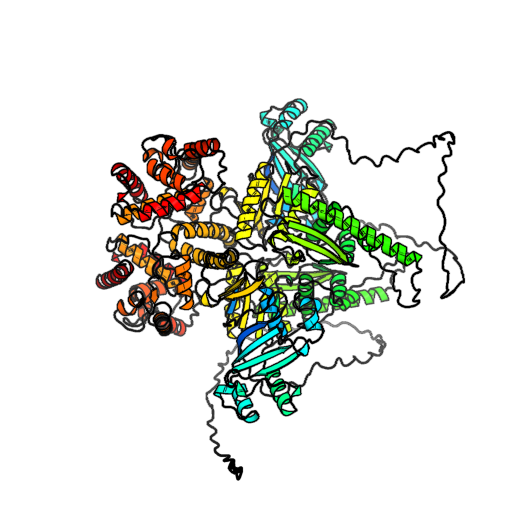A 1
ATOM 10344 C C . PRO B 1 623 ? -0.019 23.906 30.938 1 93.88 623 PRO B C 1
ATOM 10346 O O . PRO B 1 623 ? 1.009 23.609 31.562 1 93.88 623 PRO B O 1
ATOM 10349 N N . VAL B 1 624 ? -0.903 23.031 30.688 1 94.69 624 VAL B N 1
ATOM 10350 C CA . VAL B 1 624 ? -0.971 21.719 31.312 1 94.69 624 VAL B CA 1
ATOM 10351 C C . VAL B 1 624 ? 0.08 20.797 30.703 1 94.69 624 VAL B C 1
ATOM 10353 O O . VAL B 1 624 ? 0.651 19.953 31.391 1 94.69 624 VAL B O 1
ATOM 10356 N N . VAL B 1 625 ? 0.366 20.922 29.438 1 93.19 625 VAL B N 1
ATOM 10357 C CA . VAL B 1 625 ? 1.272 20.016 28.734 1 93.19 625 VAL B CA 1
ATOM 10358 C C . VAL B 1 625 ? 2.672 20.109 29.344 1 93.19 625 VAL B C 1
ATOM 10360 O O . VAL B 1 625 ? 3.314 19.094 29.609 1 93.19 625 VAL B O 1
ATOM 10363 N N . ALA B 1 626 ? 3.156 21.328 29.562 1 91.5 626 ALA B N 1
ATOM 10364 C CA . ALA B 1 626 ? 4.469 21.547 30.172 1 91.5 626 ALA B CA 1
ATOM 10365 C C . ALA B 1 626 ? 4.512 20.969 31.594 1 91.5 626 ALA B C 1
ATOM 10367 O O . ALA B 1 626 ? 5.539 20.438 32.031 1 91.5 626 ALA B O 1
ATOM 10368 N N . GLN B 1 627 ? 3.441 21.078 32.25 1 94.31 627 GLN B N 1
ATOM 10369 C CA . GLN B 1 627 ? 3.367 20.562 33.594 1 94.31 627 GLN B CA 1
ATOM 10370 C C . GLN B 1 627 ? 3.404 19.031 33.625 1 94.31 627 GLN B C 1
ATOM 10372 O O . GLN B 1 627 ? 4.02 18.438 34.5 1 94.31 627 GLN B O 1
ATOM 10377 N N . VAL B 1 628 ? 2.744 18.422 32.656 1 94.38 628 VAL B N 1
ATOM 10378 C CA . VAL B 1 628 ? 2.742 16.969 32.594 1 94.38 628 VAL B CA 1
ATOM 10379 C C . VAL B 1 628 ? 4.152 16.469 32.281 1 94.38 628 VAL B C 1
ATOM 10381 O O . VAL B 1 628 ? 4.594 15.461 32.844 1 94.38 628 VAL B O 1
ATOM 10384 N N . GLN B 1 629 ? 4.785 17.141 31.391 1 92.44 629 GLN B N 1
ATOM 10385 C CA . GLN B 1 629 ? 6.145 16.734 31.016 1 92.44 629 GLN B CA 1
ATOM 10386 C C . GLN B 1 629 ? 7.094 16.891 32.219 1 92.44 629 GLN B C 1
ATOM 10388 O O . GLN B 1 629 ? 7.93 16.016 32.438 1 92.44 629 GLN B O 1
ATOM 10393 N N . ALA B 1 630 ? 7.004 17.953 32.875 1 92.56 630 ALA B N 1
ATOM 10394 C CA . ALA B 1 630 ? 7.812 18.172 34.094 1 92.56 630 ALA B CA 1
ATOM 10395 C C . ALA B 1 630 ? 7.516 17.125 35.156 1 92.56 630 ALA B C 1
ATOM 10397 O O . ALA B 1 630 ? 8.43 16.641 35.812 1 92.56 630 ALA B O 1
ATOM 10398 N N . TRP B 1 631 ? 6.273 16.859 35.312 1 93.44 631 TRP B N 1
ATOM 10399 C CA . TRP B 1 631 ? 5.836 15.844 36.281 1 93.44 631 TRP B CA 1
ATOM 10400 C C . TRP B 1 631 ? 6.395 14.477 35.906 1 93.44 631 TRP B C 1
ATOM 10402 O O . TRP B 1 631 ? 6.883 13.734 36.75 1 93.44 631 TRP B O 1
ATOM 10412 N N . ALA B 1 632 ? 6.289 14.156 34.656 1 92.38 632 ALA B N 1
ATOM 10413 C CA . ALA B 1 632 ? 6.777 12.859 34.188 1 92.38 632 ALA B CA 1
ATOM 10414 C C . ALA B 1 632 ? 8.281 12.727 34.406 1 92.38 632 ALA B C 1
ATOM 10416 O O . ALA B 1 632 ? 8.766 11.648 34.781 1 92.38 632 ALA B O 1
ATOM 10417 N N . GLU B 1 633 ? 8.969 13.773 34.125 1 90.44 633 GLU B N 1
ATOM 10418 C CA . GLU B 1 633 ? 10.406 13.781 34.375 1 90.44 633 GLU B CA 1
ATOM 10419 C C . GLU B 1 633 ? 10.711 13.578 35.875 1 90.44 633 GLU B C 1
ATOM 10421 O O . GLU B 1 633 ? 11.641 12.844 36.219 1 90.44 633 GLU B O 1
ATOM 10426 N N . ALA B 1 634 ? 10.016 14.203 36.688 1 90.5 634 ALA B N 1
ATOM 10427 C CA . ALA B 1 634 ? 10.211 14.102 38.125 1 90.5 634 ALA B CA 1
ATOM 10428 C C . ALA B 1 634 ? 9.906 12.688 38.625 1 90.5 634 ALA B C 1
ATOM 10430 O O . ALA B 1 634 ? 10.516 12.211 39.562 1 90.5 634 ALA B O 1
ATOM 10431 N N . GLN B 1 635 ? 8.969 12.07 37.938 1 90.31 635 GLN B N 1
ATOM 10432 C CA . GLN B 1 635 ? 8.555 10.727 38.344 1 90.31 635 GLN B CA 1
ATOM 10433 C C . GLN B 1 635 ? 9.344 9.664 37.562 1 90.31 635 GLN B C 1
ATOM 10435 O O . GLN B 1 635 ? 9.047 8.477 37.656 1 90.31 635 GLN B O 1
ATOM 10440 N N . ASP B 1 636 ? 10.258 10 36.688 1 84.38 636 ASP B N 1
ATOM 10441 C CA . ASP B 1 636 ? 11.102 9.117 35.906 1 84.38 636 ASP B CA 1
ATOM 10442 C C . ASP B 1 636 ? 10.258 8.289 34.906 1 84.38 636 ASP B C 1
ATOM 10444 O O . ASP B 1 636 ? 10.492 7.09 34.75 1 84.38 636 ASP B O 1
ATOM 10448 N N . LEU B 1 637 ? 9.258 8.992 34.469 1 84.31 637 LEU B N 1
ATOM 10449 C CA . LEU B 1 637 ? 8.398 8.367 33.469 1 84.31 637 LEU B CA 1
ATOM 10450 C C . LEU B 1 637 ? 8.805 8.789 32.062 1 84.31 637 LEU B C 1
ATOM 10452 O O . LEU B 1 637 ? 9.078 9.969 31.812 1 84.31 637 LEU B O 1
ATOM 10456 N N . VAL B 1 638 ? 8.914 7.852 31.188 1 80.62 638 VAL B N 1
ATOM 10457 C CA . VAL B 1 638 ? 9.211 8.164 29.797 1 80.62 638 VAL B CA 1
ATOM 10458 C C . VAL B 1 638 ? 7.91 8.234 28.984 1 80.62 638 VAL B C 1
ATOM 10460 O O . VAL B 1 638 ? 7.195 7.238 28.875 1 80.62 638 VAL B O 1
ATOM 10463 N N . LEU B 1 639 ? 7.609 9.43 28.578 1 80.81 639 LEU B N 1
ATOM 10464 C CA . LEU B 1 639 ? 6.426 9.617 27.75 1 80.81 639 LEU B CA 1
ATOM 10465 C C . LEU B 1 639 ? 6.727 9.281 26.297 1 80.81 639 LEU B C 1
ATOM 10467 O O . LEU B 1 639 ? 7.703 9.781 25.719 1 80.81 639 LEU B O 1
ATOM 10471 N N . ARG B 1 640 ? 5.941 8.422 25.781 1 70 640 ARG B N 1
ATOM 10472 C CA . ARG B 1 640 ? 6.102 8.078 24.375 1 70 640 ARG B CA 1
ATOM 10473 C C . ARG B 1 640 ? 5.73 9.258 23.484 1 70 640 ARG B C 1
ATOM 10475 O O . ARG B 1 640 ? 5.023 10.172 23.922 1 70 640 ARG B O 1
ATOM 10482 N N . ASP B 1 641 ? 6.164 9.258 22.297 1 65.12 641 ASP B N 1
ATOM 10483 C CA . ASP B 1 641 ? 5.941 10.359 21.359 1 65.12 641 ASP B CA 1
ATOM 10484 C C . ASP B 1 641 ? 4.453 10.555 21.078 1 65.12 641 ASP B C 1
ATOM 10486 O O . ASP B 1 641 ? 3.992 11.688 20.906 1 65.12 641 ASP B O 1
ATOM 10490 N N . GLU B 1 642 ? 3.658 9.516 21.266 1 72.06 642 GLU B N 1
ATOM 10491 C CA . GLU B 1 642 ? 2.242 9.609 20.922 1 72.06 642 GLU B CA 1
ATOM 10492 C C . GLU B 1 642 ? 1.376 9.711 22.172 1 72.06 642 GLU B C 1
ATOM 10494 O O . GLU B 1 642 ? 0.173 9.445 22.125 1 72.06 642 GLU B O 1
ATOM 10499 N N . TRP B 1 643 ? 1.989 10.227 23.312 1 82.62 643 TRP B N 1
ATOM 10500 C CA . TRP B 1 643 ? 1.239 10.203 24.562 1 82.62 643 TRP B CA 1
ATOM 10501 C C . TRP B 1 643 ? 0.082 11.195 24.531 1 82.62 643 TRP B C 1
ATOM 10503 O O . TRP B 1 643 ? -0.965 10.969 25.141 1 82.62 643 TRP B O 1
ATOM 10513 N N . ARG B 1 644 ? 0.291 12.242 23.797 1 87.5 644 ARG B N 1
ATOM 10514 C CA . ARG B 1 644 ? -0.734 13.281 23.75 1 87.5 644 ARG B CA 1
ATOM 10515 C C . ARG B 1 644 ? -2 12.773 23.078 1 87.5 644 ARG B C 1
ATOM 10517 O O . ARG B 1 644 ? -3.111 13.125 23.469 1 87.5 644 ARG B O 1
ATOM 10524 N N . VAL B 1 645 ? -1.785 12 22.078 1 82.56 645 VAL B N 1
ATOM 10525 C CA . VAL B 1 645 ? -2.926 11.445 21.359 1 82.56 645 VAL B CA 1
ATOM 10526 C C . VAL B 1 645 ? -3.645 10.422 22.234 1 82.56 645 VAL B C 1
ATOM 10528 O O . VAL B 1 645 ? -4.875 10.391 22.281 1 82.56 645 VAL B O 1
ATOM 10531 N N . GLU B 1 646 ? -2.902 9.648 22.906 1 81.5 646 GLU B N 1
ATOM 10532 C CA . GLU B 1 646 ? -3.484 8.656 23.797 1 81.5 646 GLU B CA 1
ATOM 10533 C C . GLU B 1 646 ? -4.312 9.312 24.906 1 81.5 646 GLU B C 1
ATOM 10535 O O . GLU B 1 646 ? -5.414 8.852 25.219 1 81.5 646 GLU B O 1
ATOM 10540 N N . VAL B 1 647 ? -3.76 10.312 25.469 1 90.62 647 VAL B N 1
ATOM 10541 C CA . VAL B 1 647 ? -4.457 11.031 26.531 1 90.62 647 VAL B CA 1
ATOM 10542 C C . VAL B 1 647 ? -5.715 11.695 25.969 1 90.62 647 VAL B C 1
ATOM 10544 O O . VAL B 1 647 ? -6.762 11.703 26.625 1 90.62 647 VAL B O 1
ATOM 10547 N N . ALA B 1 648 ? -5.594 12.258 24.781 1 89.75 648 ALA B N 1
ATOM 10548 C CA . ALA B 1 648 ? -6.738 12.914 24.156 1 89.75 648 ALA B CA 1
ATOM 10549 C C . ALA B 1 648 ? -7.891 11.93 23.953 1 89.75 648 ALA B C 1
ATOM 10551 O O . ALA B 1 648 ? -9.055 12.281 24.141 1 89.75 648 ALA B O 1
ATOM 10552 N N . LYS B 1 649 ? -7.578 10.742 23.562 1 80.69 649 LYS B N 1
ATOM 10553 C CA . LYS B 1 649 ? -8.594 9.711 23.375 1 80.69 649 LYS B CA 1
ATOM 10554 C C . LYS B 1 649 ? -9.273 9.375 24.703 1 80.69 649 LYS B C 1
ATOM 10556 O O . LYS B 1 649 ? -10.5 9.203 24.75 1 80.69 649 LYS B O 1
ATOM 10561 N N . ARG B 1 650 ? -8.516 9.328 25.719 1 84.06 650 ARG B N 1
ATOM 10562 C CA . ARG B 1 650 ? -9.055 9.016 27.047 1 84.06 650 ARG B CA 1
ATOM 10563 C C . ARG B 1 650 ? -9.906 10.164 27.578 1 84.06 650 ARG B C 1
ATOM 10565 O O . ARG B 1 650 ? -10.906 9.938 28.25 1 84.06 650 ARG B O 1
ATOM 10572 N N . VAL B 1 651 ? -9.445 11.344 27.344 1 91.12 651 VAL B N 1
ATOM 10573 C CA . VAL B 1 651 ? -10.227 12.516 27.734 1 91.12 651 VAL B CA 1
ATOM 10574 C C . VAL B 1 651 ? -11.586 12.484 27.047 1 91.12 651 VAL B C 1
ATOM 10576 O O . VAL B 1 651 ? -12.617 12.766 27.656 1 91.12 651 VAL B O 1
ATOM 10579 N N . LYS B 1 652 ? -11.539 12.195 25.797 1 86.06 652 LYS B N 1
ATOM 10580 C CA . LYS B 1 652 ? -12.773 12.109 25.016 1 86.06 652 LYS B CA 1
ATOM 10581 C C . LYS B 1 652 ? -13.719 11.07 25.625 1 86.06 652 LYS B C 1
ATOM 10583 O O . LYS B 1 652 ? -14.906 11.344 25.828 1 86.06 652 LYS B O 1
ATOM 10588 N N . GLU B 1 653 ? -13.211 9.977 25.891 1 78.5 653 GLU B N 1
ATOM 10589 C CA . GLU B 1 653 ? -14.023 8.891 26.438 1 78.5 653 GLU B CA 1
ATOM 10590 C C . GLU B 1 653 ? -14.641 9.297 27.781 1 78.5 653 GLU B C 1
ATOM 10592 O O . GLU B 1 653 ? -15.836 9.094 28 1 78.5 653 GLU B O 1
ATOM 10597 N N . GLN B 1 654 ? -13.867 9.844 28.625 1 85.56 654 GLN B N 1
ATOM 10598 C CA . GLN B 1 654 ? -14.336 10.219 29.953 1 85.56 654 GLN B CA 1
ATOM 10599 C C . GLN B 1 654 ? -15.305 11.398 29.891 1 85.56 654 GLN B C 1
ATOM 10601 O O . GLN B 1 654 ? -16.297 11.438 30.625 1 85.56 654 GLN B O 1
ATOM 10606 N N . ALA B 1 655 ? -14.977 12.312 29.094 1 89.62 655 ALA B N 1
ATOM 10607 C CA . ALA B 1 655 ? -15.812 13.5 28.953 1 89.62 655 ALA B CA 1
ATOM 10608 C C . ALA B 1 655 ? -17.188 13.148 28.406 1 89.62 655 ALA B C 1
ATOM 10610 O O . ALA B 1 655 ? -18.203 13.68 28.844 1 89.62 655 ALA B O 1
ATOM 10611 N N . LEU B 1 656 ? -17.188 12.312 27.453 1 81.19 656 LEU B N 1
ATOM 10612 C CA . LEU B 1 656 ? -18.469 11.922 26.844 1 81.19 656 LEU B CA 1
ATOM 10613 C C . LEU B 1 656 ? -19.281 11.062 27.797 1 81.19 656 LEU B C 1
ATOM 10615 O O . LEU B 1 656 ? -20.516 11.125 27.812 1 81.19 656 LEU B O 1
ATOM 10619 N N . LYS B 1 657 ? -18.594 10.273 28.531 1 78.06 657 LYS B N 1
ATOM 10620 C CA . LYS B 1 657 ? -19.266 9.445 29.531 1 78.06 657 LYS B CA 1
ATOM 10621 C C . LYS B 1 657 ? -19.906 10.305 30.609 1 78.06 657 LYS B C 1
ATOM 10623 O O . LYS B 1 657 ? -21.047 10.047 31.016 1 78.06 657 LYS B O 1
ATOM 10628 N N . LYS B 1 658 ? -19.219 11.312 31.078 1 87.38 658 LYS B N 1
ATOM 10629 C CA . LYS B 1 658 ? -19.719 12.172 32.156 1 87.38 658 LYS B CA 1
ATOM 10630 C C . LYS B 1 658 ? -20.703 13.211 31.625 1 87.38 658 LYS B C 1
ATOM 10632 O O . LYS B 1 658 ? -21.578 13.664 32.344 1 87.38 658 LYS B O 1
ATOM 10637 N N . GLY B 1 659 ? -20.516 13.641 30.453 1 85.62 659 GLY B N 1
ATOM 10638 C CA . GLY B 1 659 ? -21.406 14.617 29.859 1 85.62 659 GLY B CA 1
ATOM 10639 C C . GLY B 1 659 ? -21 16.047 30.156 1 85.62 659 GLY B C 1
ATOM 10640 O O . GLY B 1 659 ? -20.047 16.297 30.891 1 85.62 659 GLY B O 1
ATOM 10641 N N . ILE B 1 660 ? -21.781 16.984 29.703 1 90.62 660 ILE B N 1
ATOM 10642 C CA . ILE B 1 660 ? -21.469 18.406 29.781 1 90.62 660 ILE B CA 1
ATOM 10643 C C . ILE B 1 660 ? -21.609 18.891 31.219 1 90.62 660 ILE B C 1
ATOM 10645 O O . ILE B 1 660 ? -21.016 19.906 31.594 1 90.62 660 ILE B O 1
ATOM 10649 N N . GLY B 1 661 ? -22.328 18.125 31.984 1 90.19 661 GLY B N 1
ATOM 10650 C CA . GLY B 1 661 ? -22.547 18.484 33.375 1 90.19 661 GLY B CA 1
ATOM 10651 C C . GLY B 1 661 ? -21.297 18.406 34.219 1 90.19 661 GLY B C 1
ATOM 10652 O O . GLY B 1 661 ? -21.234 18.969 35.312 1 90.19 661 GLY B O 1
ATOM 10653 N N . ALA B 1 662 ? -20.281 17.766 33.75 1 92.44 662 ALA B N 1
ATOM 10654 C CA . ALA B 1 662 ? -19.031 17.594 34.5 1 92.44 662 ALA B CA 1
ATOM 10655 C C . ALA B 1 662 ? -18.188 18.859 34.438 1 92.44 662 ALA B C 1
ATOM 10657 O O . ALA B 1 662 ? -17.219 19.016 35.156 1 92.44 662 ALA B O 1
ATOM 10658 N N . PHE B 1 663 ? -18.672 19.828 33.688 1 95.19 663 PHE B N 1
ATOM 10659 C CA . PHE B 1 663 ? -17.859 21.016 33.469 1 95.19 663 PHE B CA 1
ATOM 10660 C C . PHE B 1 663 ? -18.594 22.266 33.969 1 95.19 663 PHE B C 1
ATOM 10662 O O . PHE B 1 663 ? -19.812 22.328 33.938 1 95.19 663 PHE B O 1
ATOM 10669 N N . ASP B 1 664 ? -17.844 23.297 34.406 1 93.38 664 ASP B N 1
ATOM 10670 C CA . ASP B 1 664 ? -18.406 24.516 35 1 93.38 664 ASP B CA 1
ATOM 10671 C C . ASP B 1 664 ? -18.984 25.422 33.906 1 93.38 664 ASP B C 1
ATOM 10673 O O . ASP B 1 664 ? -18.609 25.297 32.719 1 93.38 664 ASP B O 1
ATOM 10677 N N . ALA B 1 665 ? -19.781 26.375 34.281 1 94 665 ALA B N 1
ATOM 10678 C CA . ALA B 1 665 ? -20.484 27.266 33.344 1 94 665 ALA B CA 1
ATOM 10679 C C . ALA B 1 665 ? -19.5 28.156 32.594 1 94 665 ALA B C 1
ATOM 10681 O O . ALA B 1 665 ? -19.734 28.5 31.438 1 94 665 ALA B O 1
ATOM 10682 N N . GLY B 1 666 ? -18.516 28.547 33.312 1 93.94 666 GLY B N 1
ATOM 10683 C CA . GLY B 1 666 ? -17.516 29.375 32.688 1 93.94 666 GLY B CA 1
ATOM 10684 C C . GLY B 1 666 ? -16.812 28.688 31.531 1 93.94 666 GLY B C 1
ATOM 10685 O O . GLY B 1 666 ? -16.609 29.281 30.469 1 93.94 666 GLY B O 1
ATOM 10686 N N . THR B 1 667 ? -16.438 27.469 31.734 1 95.12 667 THR B N 1
ATOM 10687 C CA . THR B 1 667 ? -15.781 26.656 30.703 1 95.12 667 THR B CA 1
ATOM 10688 C C . THR B 1 667 ? -16.719 26.453 29.516 1 95.12 667 THR B C 1
ATOM 10690 O O . THR B 1 667 ? -16.297 26.594 28.359 1 95.12 667 THR B O 1
ATOM 10693 N N . ILE B 1 668 ? -17.906 26.172 29.75 1 96.25 668 ILE B N 1
ATOM 10694 C CA . ILE B 1 668 ? -18.891 25.922 28.703 1 96.25 668 ILE B CA 1
ATOM 10695 C C . ILE B 1 668 ? -19.109 27.188 27.891 1 96.25 668 ILE B C 1
ATOM 10697 O O . ILE B 1 668 ? -19.25 27.125 26.656 1 96.25 668 ILE B O 1
ATOM 10701 N N . ALA B 1 669 ? -19.109 28.266 28.562 1 95.31 669 ALA B N 1
ATOM 10702 C CA . ALA B 1 669 ? -19.297 29.547 27.875 1 95.31 669 ALA B CA 1
ATOM 10703 C C . ALA B 1 669 ? -18.125 29.812 26.938 1 95.31 669 ALA B C 1
ATOM 10705 O O . ALA B 1 669 ? -18.312 30.344 25.828 1 95.31 669 ALA B O 1
ATOM 10706 N N . ARG B 1 670 ? -17 29.531 27.359 1 95.56 670 ARG B N 1
ATOM 10707 C CA . ARG B 1 670 ? -15.82 29.75 26.516 1 95.56 670 ARG B CA 1
ATOM 10708 C C . ARG B 1 670 ? -15.82 28.812 25.328 1 95.56 670 ARG B C 1
ATOM 10710 O O . ARG B 1 670 ? -15.461 29.203 24.219 1 95.56 670 ARG B O 1
ATOM 10717 N N . TRP B 1 671 ? -16.172 27.578 25.594 1 96.69 671 TRP B N 1
ATOM 10718 C CA . TRP B 1 671 ? -16.297 26.609 24.516 1 96.69 671 TRP B CA 1
ATOM 10719 C C . TRP B 1 671 ? -17.297 27.094 23.469 1 96.69 671 TRP B C 1
ATOM 10721 O O . TRP B 1 671 ? -17.016 27.047 22.266 1 96.69 671 TRP B O 1
ATOM 10731 N N . ALA B 1 672 ? -18.391 27.516 23.969 1 95.56 672 ALA B N 1
ATOM 10732 C CA . ALA B 1 672 ? -19.453 27.969 23.078 1 95.56 672 ALA B CA 1
ATOM 10733 C C . ALA B 1 672 ? -19.016 29.156 22.234 1 95.56 672 ALA B C 1
ATOM 10735 O O . ALA B 1 672 ? -19.344 29.25 21.062 1 95.56 672 ALA B O 1
ATOM 10736 N N . LYS B 1 673 ? -18.344 30.016 22.875 1 94.94 673 LYS B N 1
ATOM 10737 C CA . LYS B 1 673 ? -17.828 31.172 22.156 1 94.94 673 LYS B CA 1
ATOM 10738 C C . LYS B 1 673 ? -16.906 30.75 21 1 94.94 673 LYS B C 1
ATOM 10740 O O . LYS B 1 673 ? -17.062 31.234 19.875 1 94.94 673 LYS B O 1
ATOM 10745 N N . LEU B 1 674 ? -16 29.906 21.266 1 95.56 674 LEU B N 1
ATOM 10746 C CA . LEU B 1 674 ? -15.07 29.406 20.25 1 95.56 674 LEU B CA 1
ATOM 10747 C C . LEU B 1 674 ? -15.828 28.797 19.078 1 95.56 674 LEU B C 1
ATOM 10749 O O . LEU B 1 674 ? -15.562 29.125 17.922 1 95.56 674 LEU B O 1
ATOM 10753 N N . PHE B 1 675 ? -16.766 27.969 19.344 1 95 675 PHE B N 1
ATOM 10754 C CA . PHE B 1 675 ? -17.438 27.203 18.297 1 95 675 PHE B CA 1
ATOM 10755 C C . PHE B 1 675 ? -18.438 28.094 17.531 1 95 675 PHE B C 1
ATOM 10757 O O . PHE B 1 675 ? -18.688 27.875 16.344 1 95 675 PHE B O 1
ATOM 10764 N N . GLN B 1 676 ? -18.984 29.078 18.219 1 93.62 676 GLN B N 1
ATOM 10765 C CA . GLN B 1 676 ? -19.828 30.047 17.516 1 93.62 676 GLN B CA 1
ATOM 10766 C C . GLN B 1 676 ? -19.016 30.828 16.5 1 93.62 676 GLN B C 1
ATOM 10768 O O . GLN B 1 676 ? -19.5 31.109 15.391 1 93.62 676 GLN B O 1
ATOM 10773 N N . GLU B 1 677 ? -17.859 31.125 16.891 1 93.5 677 GLU B N 1
ATOM 10774 C CA . GLU B 1 677 ? -16.984 31.828 15.977 1 93.5 677 GLU B CA 1
ATOM 10775 C C . GLU B 1 677 ? -16.547 30.922 14.828 1 93.5 677 GLU B C 1
ATOM 10777 O O . GLU B 1 677 ? -16.344 31.391 13.703 1 93.5 677 GLU B O 1
ATOM 10782 N N . LEU B 1 678 ? -16.359 29.672 15.062 1 93.12 678 LEU B N 1
ATOM 10783 C CA . LEU B 1 678 ? -15.953 28.719 14.031 1 93.12 678 LEU B CA 1
ATOM 10784 C C . LEU B 1 678 ? -17.094 28.484 13.047 1 93.12 678 LEU B C 1
ATOM 10786 O O . LEU B 1 678 ? -16.844 28.234 11.859 1 93.12 678 LEU B O 1
ATOM 10790 N N . ILE B 1 679 ? -18.297 28.5 13.562 1 88.5 679 ILE B N 1
ATOM 10791 C CA . ILE B 1 679 ? -19.469 28.188 12.75 1 88.5 679 ILE B CA 1
ATOM 10792 C C . ILE B 1 679 ? -19.844 29.406 11.898 1 88.5 679 ILE B C 1
ATOM 10794 O O . ILE B 1 679 ? -20.281 29.25 10.758 1 88.5 679 ILE B O 1
ATOM 10798 N N . ARG B 1 680 ? -19.641 30.516 12.477 1 78.75 680 ARG B N 1
ATOM 10799 C CA . ARG B 1 680 ? -20.031 31.75 11.797 1 78.75 680 ARG B CA 1
ATOM 10800 C C . ARG B 1 680 ? -19.188 31.969 10.547 1 78.75 680 ARG B C 1
ATOM 10802 O O . ARG B 1 680 ? -17.984 31.688 10.547 1 78.75 680 ARG B O 1
ATOM 10809 N N . ASN B 1 681 ? -19.766 32.031 9.266 1 64.19 681 ASN B N 1
ATOM 10810 C CA . ASN B 1 681 ? -19.078 32.281 8.008 1 64.19 681 ASN B CA 1
ATOM 10811 C C . ASN B 1 681 ? -18.328 33.625 8.062 1 64.19 681 ASN B C 1
ATOM 10813 O O . ASN B 1 681 ? -18.828 34.625 8.594 1 64.19 681 ASN B O 1
#

InterPro domains:
  IPR003959 ATPase, AAA-type, core [PF13304] (102-432)
  IPR027417 P-loop containing nucleoside triphosphate hydrolase [G3DSA:3.40.50.300] (78-453)
  IPR027417 P-loop containing nucleoside triphosphate hydrolase [SSF52540] (78-449)
  IPR051396 Bacterial Antiviral Defense Nuclease [PTHR43581] (78-453)

Organism: Nitrosospira multiformis (strain ATCC 25196 / NCIMB 11849 / C 71) (NCBI:txid323848)